Protein AF-0000000082827864 (afdb_homodimer)

Solvent-accessible surface area (backbone atoms only — not comparable to full-atom values): 41029 Å² total; per-residue (Å²): 117,78,45,33,35,38,39,38,38,39,35,61,59,59,84,57,51,68,29,55,53,25,45,50,37,33,79,48,66,37,40,54,48,44,55,30,33,41,51,37,90,58,30,29,31,36,24,37,29,33,35,40,73,46,65,66,43,49,51,52,37,50,52,50,46,52,54,48,29,53,74,67,56,31,49,73,47,81,41,80,43,52,71,66,56,49,48,46,45,57,67,68,46,72,67,58,43,31,34,37,37,40,35,14,45,69,60,45,27,55,56,54,21,54,54,42,43,52,43,37,74,51,46,36,39,80,38,30,33,41,57,33,34,62,62,71,66,83,66,78,82,62,86,62,83,58,60,27,32,40,36,34,29,21,30,76,40,96,67,70,54,67,67,59,50,48,54,52,35,50,55,45,23,75,70,68,61,32,22,43,35,66,41,68,54,47,56,41,60,65,36,55,44,37,40,38,27,29,39,65,45,43,45,23,64,51,54,64,68,57,57,53,23,49,78,57,72,36,41,68,61,42,50,51,47,50,52,40,27,77,71,62,75,32,55,68,69,58,37,48,47,55,47,40,40,66,40,42,67,29,60,50,78,50,53,65,58,53,56,70,65,57,47,69,25,59,39,37,64,62,35,45,49,50,38,40,70,53,46,38,47,37,32,40,49,22,68,50,46,30,69,56,51,51,52,47,25,68,75,54,65,47,73,42,76,48,43,23,56,75,40,64,56,97,60,19,24,63,24,52,80,61,83,80,73,36,44,27,66,44,39,29,49,50,52,52,50,52,30,53,74,68,54,37,52,48,55,21,24,31,24,38,25,24,47,72,54,32,45,55,27,23,65,60,23,52,43,12,33,16,37,66,35,51,69,70,31,37,71,66,27,73,20,41,43,64,58,56,47,58,34,54,54,46,50,78,60,67,46,36,45,76,39,55,74,73,101,119,76,45,33,36,38,38,37,37,39,35,63,58,60,84,56,53,68,29,55,53,24,45,50,37,32,77,48,65,39,41,54,49,44,53,31,33,40,50,37,90,58,30,28,30,36,23,38,30,34,35,41,74,47,65,67,44,49,51,52,37,49,52,52,46,53,54,49,29,54,74,67,54,32,48,72,47,82,41,80,45,53,70,67,58,51,48,46,46,57,66,68,44,67,71,59,45,31,35,38,37,41,37,14,45,68,61,45,26,55,54,54,22,55,54,40,44,52,42,37,74,49,44,36,38,80,38,30,33,42,56,33,34,63,62,72,67,84,66,76,81,63,87,62,83,58,58,27,33,41,35,34,28,22,30,76,38,96,62,70,53,68,65,60,49,48,54,53,35,50,54,45,24,73,72,68,63,33,24,41,35,66,42,67,55,48,55,42,58,67,36,54,46,36,41,37,27,28,38,65,46,42,45,23,64,49,53,67,68,56,57,51,23,50,77,57,71,36,40,67,62,42,50,51,47,51,52,40,26,77,71,62,75,30,54,68,71,58,36,48,47,54,46,40,40,65,38,44,67,29,59,50,79,49,51,65,58,54,56,70,65,59,47,71,25,58,40,36,63,61,36,45,48,49,39,40,70,54,46,38,47,36,32,39,48,23,69,52,44,31,70,55,50,50,52,46,26,69,73,53,66,47,74,41,78,47,43,22,58,76,42,64,56,96,60,19,25,63,24,52,80,61,83,78,72,36,47,25,65,44,39,28,48,50,52,52,51,52,29,53,74,68,55,38,52,49,56,21,24,31,25,39,25,26,47,73,55,33,45,54,29,24,64,60,24,50,43,12,33,17,35,67,33,50,68,72,31,37,73,66,30,73,21,40,44,65,58,56,46,57,35,55,56,46,49,77,60,67,46,36,46,74,39,56,73,73,102

pLDDT: mean 90.34, std 8.7, range [53.75, 98.62]

Radius of gyration: 30.05 Å; Cα contacts (8 Å, |Δi|>4): 1741; chains: 2; bounding box: 77×79×66 Å

Organism: Acinetobacter baumannii (strain ATCC 19606 / DSM 30007 / JCM 6841 / CCUG 19606 / CIP 70.34 / NBRC 109757 / NCIMB 12457 / NCTC 12156 / 81) (NCBI:txid575584)

Foldseek 3Di:
DKWKKKKKKKFFADPCLVVVLVVLCVVLVWAWPDKDWDADPRIIIIITITIDPDPVSVVSSVVVNCVSCVVVGIDMDMDIDDPVRVVCCVVVPPFFFKKKKKKFLDDDPVNVVQLVVLCVVQPKDWDDKDKQEDDDDPPPPDPD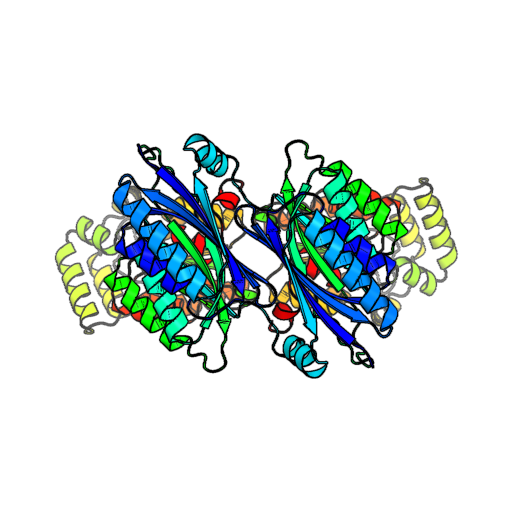RRMTMMMTGIDDDPRHDQVSSLLSQLVVCVVPVMWMAMATPDPLLQQFAEEEEEVACTQWNHDLLLVLCVQQVNNVVLVVLVVCVVVVNDPPVRSLLSSLLSSFFPFLVCVVVSLVPIGGFPCNLVQLVLCVVVNHAYEYQYLAEPSSQVSVCVVNVHDYYDYWHQDDDPRTGHSGTDDDGRWLVNSLVVLVVVCVVVPHALLSYEYEEAEPRVLSNQVSHVHREHELHDPVSCSSGSTYDNRDTPNVVVVSSVHHPVVSVVD/DKWKKKKKKKFFADPCLVVVLVVLCVVLVWAWPDKDWDADPRIIIIITITIDPDPVSVVSSVVVNCVSCVVVGIDMDMDIDDPVRVVCCVVVVDDFFKKKKKKFLDDDPVNVVQLVVLCVVQPKDFDDKDKQEDDDDPDPPDPDRRMTMMMTGIDHDPRHDQVSSLLSQLVVCVVPVMWMAMATPDPLLQQFAEEEEEVACTQWNHDLLLVLCVQQVNNVVLVVLVVCVVVVNDPPVRSLLSSLLSSFFPQLVCVVVSLVPTGGFPCNLVQLVLCVVVNHAYEYQYLAEPSSQVSVCVVNVHDYYDYWHQDDDPRTGHSGTDDDGRWLVNSLVVLVVVCVVVPHALLSYEYEEAEPRVLSNQVSHVHREHELHDPVSCSRGSTYDNRDTPNVVVVSSVHHPVVSVVD

Nearest PDB structures (foldseek):
  5jlp-assembly1_A  TM=8.987E-01  e=1.760E-42  Mycobacterium avium 104
  5it0-assembly1_A-2  TM=8.946E-01  e=3.984E-42  Mycobacterium avium 104
  5it4-assembly1_A-2  TM=9.058E-01  e=1.139E-41  Mycobacterium avium 104
  8a1z-assembly1_A  TM=8.948E-01  e=1.279E-41  Mycobacterium avium 104
  5t41-assembly1_A  TM=8.935E-01  e=5.189E-41  Mycobacterium avium 104

Structure (mmCIF, N/CA/C/O backbone):
data_AF-0000000082827864-model_v1
#
loop_
_entity.id
_entity.type
_entity.pdbx_description
1 polymer 'Phosphoserine phosphatase SerB2'
#
loop_
_atom_site.group_PDB
_atom_site.id
_atom_site.type_symbol
_atom_site.label_atom_id
_atom_site.label_alt_id
_atom_site.label_comp_id
_atom_site.label_asym_id
_atom_site.label_entity_id
_atom_site.label_seq_id
_atom_site.pdbx_PDB_ins_code
_atom_site.Cartn_x
_atom_site.Cartn_y
_atom_site.Cartn_z
_atom_site.occupancy
_atom_site.B_iso_or_equiv
_atom_site.auth_seq_id
_atom_site.auth_comp_id
_atom_site.auth_asym_id
_atom_site.auth_atom_id
_atom_site.pdbx_PDB_model_num
ATOM 1 N N . MET A 1 1 ? 23.391 33.5 -12.18 1 64.12 1 MET A N 1
ATOM 2 C CA . MET A 1 1 ? 22.547 32.438 -12.703 1 64.12 1 MET A CA 1
ATOM 3 C C . MET A 1 1 ? 22.516 31.234 -11.758 1 64.12 1 MET A C 1
ATOM 5 O O . MET A 1 1 ? 23.516 30.938 -11.094 1 64.12 1 MET A O 1
ATOM 9 N N . ARG A 1 2 ? 21.391 30.703 -11.414 1 83.31 2 ARG A N 1
ATOM 10 C CA . ARG A 1 2 ? 21.219 29.578 -10.5 1 83.31 2 ARG A CA 1
ATOM 11 C C . ARG A 1 2 ? 21.828 28.297 -11.078 1 83.31 2 ARG A C 1
ATOM 13 O O . ARG A 1 2 ? 21.5 27.906 -12.203 1 83.31 2 ARG A O 1
ATOM 20 N N . GLU A 1 3 ? 22.922 27.891 -10.438 1 89.75 3 GLU A N 1
ATOM 21 C CA . GLU A 1 3 ? 23.547 26.641 -10.859 1 89.75 3 GLU A CA 1
ATOM 22 C C . GLU A 1 3 ? 22.906 25.438 -10.172 1 89.75 3 GLU A C 1
ATOM 24 O O . GLU A 1 3 ? 22.641 25.469 -8.969 1 89.75 3 GLU A O 1
ATOM 29 N N . ILE A 1 4 ? 22.578 24.406 -10.977 1 92.56 4 ILE A N 1
ATOM 30 C CA . ILE A 1 4 ? 22.047 23.156 -10.461 1 92.56 4 ILE A CA 1
ATOM 31 C C . ILE A 1 4 ? 23.062 22.031 -10.703 1 92.56 4 ILE A C 1
ATOM 33 O O . ILE A 1 4 ? 23.547 21.859 -11.828 1 92.56 4 ILE A O 1
ATOM 37 N N . ILE A 1 5 ? 23.391 21.328 -9.641 1 94.38 5 ILE A N 1
ATOM 38 C CA . ILE A 1 5 ? 24.391 20.266 -9.742 1 94.38 5 ILE A CA 1
ATOM 39 C C . ILE A 1 5 ? 23.844 18.969 -9.148 1 94.38 5 ILE A C 1
ATOM 41 O O . ILE A 1 5 ? 23.281 18.969 -8.047 1 94.38 5 ILE A O 1
ATOM 45 N N . LEU A 1 6 ? 23.938 17.906 -9.898 1 94.38 6 LEU A N 1
ATOM 46 C CA . LEU A 1 6 ? 23.672 16.578 -9.375 1 94.38 6 LEU A CA 1
ATOM 47 C C . LEU A 1 6 ? 24.953 15.977 -8.773 1 94.38 6 LEU A C 1
ATOM 49 O O . LEU A 1 6 ? 25.969 15.883 -9.453 1 94.38 6 LEU A O 1
ATOM 53 N N . ILE A 1 7 ? 24.891 15.672 -7.551 1 95.31 7 ILE A N 1
ATOM 54 C CA . ILE A 1 7 ? 25.984 14.992 -6.863 1 95.31 7 ILE A CA 1
ATOM 55 C C . ILE A 1 7 ? 25.625 13.531 -6.637 1 95.31 7 ILE A C 1
ATOM 57 O O . ILE A 1 7 ? 24.641 13.219 -5.965 1 95.31 7 ILE A O 1
ATOM 61 N N . SER A 1 8 ? 26.406 12.609 -7.152 1 94.81 8 SER A N 1
ATOM 62 C CA . SER A 1 8 ? 26.156 11.18 -6.996 1 94.81 8 SER A CA 1
ATOM 63 C C . SER A 1 8 ? 27.266 10.516 -6.168 1 94.81 8 SER A C 1
ATOM 65 O O . SER A 1 8 ? 28.453 10.781 -6.379 1 94.81 8 SER A O 1
ATOM 67 N N . PHE A 1 9 ? 26.859 9.734 -5.234 1 94.38 9 PHE A N 1
ATOM 68 C CA . PHE A 1 9 ? 27.797 9 -4.391 1 94.38 9 PHE A CA 1
ATOM 69 C C . PHE A 1 9 ? 27.609 7.496 -4.562 1 94.38 9 PHE A C 1
ATOM 71 O O . PHE A 1 9 ? 26.484 7 -4.574 1 94.38 9 PHE A O 1
ATOM 78 N N . LEU A 1 10 ? 28.703 6.77 -4.691 1 94.12 10 LEU A N 1
ATOM 79 C CA . LEU A 1 10 ? 28.688 5.316 -4.805 1 94.12 10 LEU A CA 1
ATOM 80 C C . LEU A 1 10 ? 29.766 4.695 -3.922 1 94.12 10 LEU A C 1
ATOM 82 O O . LEU A 1 10 ? 30.875 5.223 -3.83 1 94.12 10 LEU A O 1
ATOM 86 N N . GLY A 1 11 ? 29.469 3.635 -3.252 1 92.44 11 GLY A N 1
ATOM 87 C CA . GLY A 1 11 ? 30.469 2.941 -2.455 1 92.44 11 GLY A CA 1
ATOM 88 C C . GLY A 1 11 ? 29.875 2.121 -1.328 1 92.44 11 GLY A C 1
ATOM 89 O O . GLY A 1 11 ? 28.672 1.864 -1.312 1 92.44 11 GLY A O 1
ATOM 90 N N . PRO A 1 12 ? 30.672 1.611 -0.451 1 91.38 12 PRO A N 1
ATOM 91 C CA . PRO A 1 12 ? 30.172 0.822 0.674 1 91.38 12 PRO A CA 1
ATOM 92 C C . PRO A 1 12 ? 29.344 1.651 1.648 1 91.38 12 PRO A C 1
ATOM 94 O O . PRO A 1 12 ? 29.656 2.818 1.896 1 91.38 12 PRO A O 1
ATOM 97 N N . ASP A 1 13 ? 28.328 1.039 2.119 1 90.75 13 ASP A N 1
ATOM 98 C CA . ASP A 1 13 ? 27.484 1.688 3.113 1 90.75 13 ASP A CA 1
ATOM 99 C C . ASP A 1 13 ? 28.172 1.731 4.477 1 90.75 13 ASP A C 1
ATOM 101 O O . ASP A 1 13 ? 28.766 0.745 4.906 1 90.75 13 ASP A O 1
ATOM 105 N N . GLN A 1 14 ? 28.188 2.9 5.039 1 88.94 14 GLN A N 1
ATOM 106 C CA . GLN A 1 14 ? 28.703 3.102 6.387 1 88.94 14 GLN A CA 1
ATOM 107 C C . GLN A 1 14 ? 27.766 3.98 7.211 1 88.94 14 GLN A C 1
ATOM 109 O O . GLN A 1 14 ? 27.016 4.781 6.66 1 88.94 14 GLN A O 1
ATOM 114 N N . PRO A 1 15 ? 27.844 3.807 8.492 1 86.75 15 PRO A N 1
ATOM 115 C CA . PRO A 1 15 ? 26.969 4.617 9.344 1 86.75 15 PRO A CA 1
ATOM 116 C C . PRO A 1 15 ? 27.234 6.113 9.203 1 86.75 15 PRO A C 1
ATOM 118 O O . PRO A 1 15 ? 28.375 6.531 9.039 1 86.75 15 PRO A O 1
ATOM 121 N N . ASN A 1 16 ? 26.266 6.973 9.188 1 88.81 16 ASN A N 1
ATOM 122 C CA . ASN A 1 16 ? 26.281 8.422 9.32 1 88.81 16 ASN A CA 1
ATOM 123 C C . ASN A 1 16 ? 26.766 9.102 8.039 1 88.81 16 ASN A C 1
ATOM 125 O O . ASN A 1 16 ? 27.094 10.289 8.047 1 88.81 16 ASN A O 1
ATOM 129 N N . GLN A 1 17 ? 26.906 8.336 6.977 1 92.25 17 GLN A N 1
ATOM 130 C CA . GLN A 1 17 ? 27.406 8.914 5.73 1 92.25 17 GLN A CA 1
ATOM 131 C C . GLN A 1 17 ? 26.484 10.023 5.242 1 92.25 17 GLN A C 1
ATOM 133 O O . GLN A 1 17 ? 26.938 11.125 4.922 1 92.25 17 GLN A O 1
ATOM 138 N N . PHE A 1 18 ? 25.203 9.742 5.281 1 93.25 18 PHE A N 1
ATOM 139 C CA . PHE A 1 18 ? 24.219 10.727 4.828 1 93.25 18 PHE A CA 1
ATOM 140 C C . PHE A 1 18 ? 24.312 12 5.66 1 93.25 18 PHE A C 1
ATOM 142 O O . PHE A 1 18 ? 24.344 13.102 5.113 1 93.25 18 PHE A O 1
ATOM 149 N N . THR A 1 19 ? 24.391 11.844 6.898 1 93.25 19 THR A N 1
ATOM 150 C CA . THR A 1 19 ? 24.422 12.961 7.836 1 93.25 19 THR A CA 1
ATOM 151 C C . THR A 1 19 ? 25.641 13.844 7.582 1 93.25 19 THR A C 1
ATOM 153 O O . THR A 1 19 ? 25.531 15.078 7.559 1 93.25 19 THR A O 1
ATOM 156 N N . ARG A 1 20 ? 26.719 13.258 7.41 1 93.94 20 ARG A N 1
ATOM 157 C CA . ARG A 1 20 ? 27.969 13.992 7.184 1 93.94 20 ARG A CA 1
ATOM 158 C C . ARG A 1 20 ? 27.891 14.789 5.883 1 93.94 20 ARG A C 1
ATOM 160 O O . ARG A 1 20 ? 28.375 15.922 5.816 1 93.94 20 ARG A O 1
ATOM 167 N N . LEU A 1 21 ? 27.344 14.188 4.93 1 93.75 21 LEU A N 1
ATOM 168 C CA . LEU A 1 21 ? 27.219 14.867 3.645 1 93.75 21 LEU A CA 1
ATOM 169 C C . LEU A 1 21 ? 26.266 16.062 3.744 1 93.75 21 LEU A C 1
ATOM 171 O O . LEU A 1 21 ? 26.547 17.125 3.203 1 93.75 21 LEU A O 1
ATOM 175 N N . MET A 1 22 ? 25.172 15.836 4.43 1 93.94 22 MET A N 1
ATOM 176 C CA . MET A 1 22 ? 24.219 16.922 4.613 1 93.94 22 MET A CA 1
ATOM 177 C C . MET A 1 22 ? 24.844 18.062 5.414 1 93.94 22 MET A C 1
ATOM 179 O O . MET A 1 22 ? 24.516 19.234 5.191 1 93.94 22 MET A O 1
ATOM 183 N N . GLN A 1 23 ? 25.703 17.719 6.305 1 93.94 23 GLN A N 1
ATOM 184 C CA . GLN A 1 23 ? 26.391 18.75 7.09 1 93.94 23 GLN A CA 1
ATOM 185 C C . GLN A 1 23 ? 27.172 19.703 6.191 1 93.94 23 GLN A C 1
ATOM 187 O O . GLN A 1 23 ? 27.109 20.922 6.371 1 93.94 23 GLN A O 1
ATOM 192 N N . VAL A 1 24 ? 27.891 19.172 5.262 1 94.56 24 VAL A N 1
ATOM 193 C CA . VAL A 1 24 ? 28.672 19.984 4.34 1 94.56 24 VAL A CA 1
ATOM 194 C C . VAL A 1 24 ? 27.75 20.891 3.541 1 94.56 24 VAL A C 1
ATOM 196 O O . VAL A 1 24 ? 28.016 22.094 3.402 1 94.56 24 VAL A O 1
ATOM 199 N N . LEU A 1 25 ? 26.656 20.344 3.053 1 93.75 25 LEU A N 1
ATOM 200 C CA . LEU A 1 25 ? 25.734 21.125 2.242 1 93.75 25 LEU A CA 1
ATOM 201 C C . LEU A 1 25 ? 25.078 22.219 3.076 1 93.75 25 LEU A C 1
ATOM 203 O O . LEU A 1 25 ? 24.812 23.312 2.57 1 93.75 25 LEU A O 1
ATOM 207 N N . SER A 1 26 ? 24.797 21.891 4.32 1 92.94 26 SER A N 1
ATOM 208 C CA . SER A 1 26 ? 24.188 22.844 5.234 1 92.94 26 SER A CA 1
ATOM 209 C C . SER A 1 26 ? 25.125 24.031 5.508 1 92.94 26 SER A C 1
ATOM 211 O O . SER A 1 26 ? 24.688 25.188 5.48 1 92.94 26 SER A O 1
ATOM 213 N N . VAL A 1 27 ? 26.375 23.828 5.766 1 94 27 VAL A N 1
ATOM 214 C CA . VAL A 1 27 ? 27.375 24.844 6.086 1 94 27 VAL A CA 1
ATOM 215 C C . VAL A 1 27 ? 27.469 25.844 4.941 1 94 27 VAL A C 1
ATOM 217 O O . VAL A 1 27 ? 27.609 27.047 5.176 1 94 27 VAL A O 1
ATOM 220 N N . HIS A 1 28 ? 27.297 25.391 3.756 1 93.62 28 HIS A N 1
ATOM 221 C CA . HIS A 1 28 ? 27.453 26.266 2.598 1 93.62 28 HIS A CA 1
ATOM 222 C C . HIS A 1 28 ? 26.109 26.75 2.072 1 93.62 28 HIS A C 1
ATOM 224 O O . HIS A 1 28 ? 26.047 27.375 1.018 1 93.62 28 HIS A O 1
ATOM 230 N N . SER A 1 29 ? 25.016 26.344 2.688 1 90.81 29 SER A N 1
ATOM 231 C CA . SER A 1 29 ? 23.656 26.828 2.451 1 90.81 29 SER A CA 1
ATOM 232 C C . SER A 1 29 ? 23.203 26.516 1.028 1 90.81 29 SER A C 1
ATOM 234 O O . SER A 1 29 ? 22.656 27.391 0.346 1 90.81 29 SER A O 1
ATOM 236 N N . LEU A 1 30 ? 23.531 25.359 0.592 1 91.94 30 LEU A N 1
ATOM 237 C CA . LEU A 1 30 ? 23.031 24.938 -0.706 1 91.94 30 LEU A CA 1
ATOM 238 C C . LEU A 1 30 ? 21.578 24.453 -0.595 1 91.94 30 LEU A C 1
ATOM 240 O O . LEU A 1 30 ? 21.203 23.812 0.386 1 91.94 30 LEU A O 1
ATOM 244 N N . GLN A 1 31 ? 20.844 24.75 -1.595 1 90.94 31 GLN A N 1
ATOM 245 C CA . GLN A 1 31 ? 19.453 24.312 -1.628 1 90.94 31 GLN A CA 1
ATOM 246 C C . GLN A 1 31 ? 19.344 22.891 -2.17 1 90.94 31 GLN A C 1
ATOM 248 O O . GLN A 1 31 ? 19.859 22.594 -3.242 1 90.94 31 GLN A O 1
ATOM 253 N N . ILE A 1 32 ? 18.641 22.062 -1.426 1 91.38 32 ILE A N 1
ATOM 254 C CA . ILE A 1 32 ? 18.422 20.688 -1.879 1 91.38 32 ILE A CA 1
ATOM 255 C C . ILE A 1 32 ? 17.172 20.625 -2.738 1 91.38 32 ILE A C 1
ATOM 257 O O . ILE A 1 32 ? 16.062 20.906 -2.258 1 91.38 32 ILE A O 1
ATOM 261 N N . LEU A 1 33 ? 17.312 20.234 -3.957 1 89.75 33 LEU A N 1
ATOM 262 C CA . LEU A 1 33 ? 16.188 20.125 -4.871 1 89.75 33 LEU A CA 1
ATOM 263 C C . LEU A 1 33 ? 15.609 18.719 -4.871 1 89.75 33 LEU A C 1
ATOM 265 O O . LEU A 1 33 ? 14.406 18.531 -5.043 1 89.75 33 LEU A O 1
ATOM 269 N N . ASP A 1 34 ? 16.484 17.75 -4.715 1 89.88 34 ASP A N 1
ATOM 270 C CA . ASP A 1 34 ? 16.078 16.344 -4.695 1 89.88 34 ASP A CA 1
ATOM 271 C C . ASP A 1 34 ? 17.109 15.484 -3.988 1 89.88 34 ASP A C 1
ATOM 273 O O . ASP A 1 34 ? 18.281 15.867 -3.906 1 89.88 34 ASP A O 1
ATOM 277 N N . VAL A 1 35 ? 16.609 14.414 -3.461 1 92.88 35 VAL A N 1
ATOM 278 C CA . VAL A 1 35 ? 17.516 13.492 -2.779 1 92.88 35 VAL A CA 1
ATOM 279 C C . VAL A 1 35 ? 16.969 12.07 -2.889 1 92.88 35 VAL A C 1
ATOM 281 O O . VAL A 1 35 ? 15.766 11.852 -2.863 1 92.88 35 VAL A O 1
ATOM 284 N N . GLY A 1 36 ? 17.844 11.109 -3.109 1 92.38 36 GLY A N 1
ATOM 285 C CA . GLY A 1 36 ? 17.531 9.688 -3.15 1 92.38 36 GLY A CA 1
ATOM 286 C C . GLY A 1 36 ? 18.703 8.812 -2.721 1 92.38 36 GLY A C 1
ATOM 287 O O . GLY A 1 36 ? 19.844 9.102 -3.045 1 92.38 36 GLY A O 1
ATOM 288 N N . GLN A 1 37 ? 18.375 7.824 -1.971 1 93.81 37 GLN A N 1
ATOM 289 C CA . GLN A 1 37 ? 19.391 6.879 -1.535 1 93.81 37 GLN A CA 1
ATOM 290 C C . GLN A 1 37 ? 18.859 5.453 -1.518 1 93.81 37 GLN A C 1
ATOM 292 O O . GLN A 1 37 ? 17.688 5.227 -1.205 1 93.81 37 GLN A O 1
ATOM 297 N N . ALA A 1 38 ? 19.672 4.547 -1.86 1 92.88 38 ALA A N 1
ATOM 298 C CA . ALA A 1 38 ? 19.375 3.127 -1.699 1 92.88 38 ALA A CA 1
ATOM 299 C C . ALA A 1 38 ? 20.625 2.354 -1.293 1 92.88 38 ALA A C 1
ATOM 301 O O . ALA A 1 38 ? 21.734 2.645 -1.769 1 92.88 38 ALA A O 1
ATOM 302 N N . VAL A 1 39 ? 20.469 1.438 -0.433 1 90.75 39 VAL A N 1
ATOM 303 C CA . VAL A 1 39 ? 21.516 0.511 -0.046 1 90.75 39 VAL A CA 1
ATOM 304 C C . VAL A 1 39 ? 21.141 -0.912 -0.443 1 90.75 39 VAL A C 1
ATOM 306 O O . VAL A 1 39 ? 20.094 -1.421 -0.019 1 90.75 39 VAL A O 1
ATOM 309 N N . ILE A 1 40 ? 21.938 -1.509 -1.297 1 88.56 40 ILE A N 1
ATOM 310 C CA . ILE A 1 40 ? 21.734 -2.893 -1.715 1 88.56 40 ILE A CA 1
ATOM 311 C C . ILE A 1 40 ? 22.938 -3.736 -1.297 1 88.56 40 ILE A C 1
ATOM 313 O O . ILE A 1 40 ? 24.047 -3.525 -1.782 1 88.56 40 ILE A O 1
ATOM 317 N N . HIS A 1 41 ? 22.703 -4.68 -0.422 1 86.69 41 HIS A N 1
ATOM 318 C CA . HIS A 1 41 ? 23.75 -5.555 0.092 1 86.69 41 HIS A CA 1
ATOM 319 C C . HIS A 1 41 ? 24.984 -4.754 0.507 1 86.69 41 HIS A C 1
ATOM 321 O O . HIS A 1 41 ? 26.094 -5.047 0.07 1 86.69 41 HIS A O 1
ATOM 327 N N . ASN A 1 42 ? 24.766 -3.758 1.231 1 87.19 42 ASN A N 1
ATOM 328 C CA . ASN A 1 42 ? 25.781 -2.938 1.898 1 87.19 42 ASN A CA 1
ATOM 329 C C . ASN A 1 42 ? 26.5 -2.033 0.91 1 87.19 42 ASN A C 1
ATOM 331 O O . ASN A 1 42 ? 27.594 -1.547 1.199 1 87.19 42 ASN A O 1
ATOM 335 N N . GLN A 1 43 ? 25.984 -1.912 -0.233 1 90.12 43 GLN A N 1
ATOM 336 C CA . GLN A 1 43 ? 26.469 -0.936 -1.2 1 90.12 43 GLN A CA 1
ATOM 337 C C . GLN A 1 43 ? 25.484 0.218 -1.365 1 90.12 43 GLN A C 1
ATOM 339 O O . GLN A 1 43 ? 24.297 -0.002 -1.627 1 90.12 43 GLN A O 1
ATOM 344 N N . LEU A 1 44 ? 26.016 1.403 -1.273 1 92.69 44 LEU A N 1
ATOM 345 C CA . LEU A 1 44 ? 25.188 2.604 -1.224 1 92.69 44 LEU A CA 1
ATOM 346 C C . LEU A 1 44 ? 25.25 3.354 -2.549 1 92.69 44 LEU A C 1
ATOM 348 O O . LEU A 1 44 ? 26.312 3.482 -3.154 1 92.69 44 LEU A O 1
ATOM 352 N N . THR A 1 45 ? 24.109 3.756 -3.008 1 93.75 45 THR A N 1
ATOM 353 C CA . THR A 1 45 ? 23.969 4.777 -4.043 1 93.75 45 THR A CA 1
ATOM 354 C C . THR A 1 45 ? 23.125 5.949 -3.531 1 93.75 45 THR A C 1
ATOM 356 O O . THR A 1 45 ? 22.016 5.758 -3.029 1 93.75 45 THR A O 1
ATOM 359 N N . LEU A 1 46 ? 23.734 7.109 -3.576 1 94.38 46 LEU A N 1
ATOM 360 C CA . LEU A 1 46 ? 23.109 8.328 -3.09 1 94.38 46 LEU A CA 1
ATOM 361 C C . LEU A 1 46 ? 23.172 9.438 -4.137 1 94.38 46 LEU A C 1
ATOM 363 O O . LEU A 1 46 ? 24.219 9.656 -4.742 1 94.38 46 LEU A O 1
ATOM 367 N N . GLY A 1 47 ? 22.078 10 -4.441 1 93.88 47 GLY A N 1
ATOM 368 C CA . GLY A 1 47 ? 22.016 11.148 -5.336 1 93.88 47 GLY A CA 1
ATOM 369 C C . GLY A 1 47 ? 21.359 12.359 -4.695 1 93.88 47 GLY A C 1
ATOM 370 O O . GLY A 1 47 ? 20.312 12.25 -4.059 1 93.88 47 GLY A O 1
ATOM 371 N N . ILE A 1 48 ? 22.062 13.531 -4.816 1 94.12 48 ILE A N 1
ATOM 372 C CA . ILE A 1 48 ? 21.547 14.797 -4.301 1 94.12 48 ILE A CA 1
ATOM 373 C C . ILE A 1 48 ? 21.594 15.859 -5.395 1 94.12 48 ILE A C 1
ATOM 375 O O . ILE A 1 48 ? 22.625 16.047 -6.035 1 94.12 48 ILE A O 1
ATOM 379 N N . VAL A 1 49 ? 20.516 16.438 -5.648 1 92.44 49 VAL A N 1
ATOM 380 C CA . VAL A 1 49 ? 20.469 17.562 -6.562 1 92.44 49 VAL A CA 1
ATOM 381 C C . VAL A 1 49 ? 20.453 18.875 -5.77 1 92.44 49 VAL A C 1
ATOM 383 O O . VAL A 1 49 ? 19.547 19.094 -4.965 1 92.44 49 VAL A O 1
ATOM 386 N N . VAL A 1 50 ? 21.422 19.75 -6.035 1 93.62 50 VAL A N 1
ATOM 387 C CA . VAL A 1 50 ? 21.531 20.984 -5.27 1 93.62 50 VAL A CA 1
ATOM 388 C C . VAL A 1 50 ? 21.5 22.188 -6.215 1 93.62 50 VAL A C 1
ATOM 390 O O . VAL A 1 50 ? 21.797 22.047 -7.406 1 93.62 50 VAL A O 1
ATOM 393 N N . ALA A 1 51 ? 21.078 23.25 -5.664 1 92.12 51 ALA A N 1
ATOM 394 C CA . ALA A 1 51 ? 21.078 24.516 -6.387 1 92.12 51 ALA A CA 1
ATOM 395 C C . ALA A 1 51 ? 21.672 25.625 -5.531 1 92.12 51 ALA A C 1
ATOM 397 O O . ALA A 1 51 ? 21.547 25.609 -4.305 1 92.12 51 ALA A O 1
ATOM 398 N N . SER A 1 52 ? 22.375 26.516 -6.188 1 91 52 SER A N 1
ATOM 399 C CA . SER A 1 52 ? 22.922 27.688 -5.5 1 91 52 SER A CA 1
ATOM 400 C C . SER A 1 52 ? 23.109 28.844 -6.461 1 91 52 SER A C 1
ATOM 402 O O . SER A 1 52 ? 23.375 28.641 -7.652 1 91 52 SER A O 1
ATOM 404 N N . GLU A 1 53 ? 22.984 30.016 -5.918 1 89.69 53 GLU A N 1
ATOM 405 C CA . GLU A 1 53 ? 23.266 31.234 -6.68 1 89.69 53 GLU A CA 1
ATOM 406 C C . GLU A 1 53 ? 24.672 31.75 -6.402 1 89.69 53 GLU A C 1
ATOM 408 O O . GLU A 1 53 ? 25.125 32.719 -7.031 1 89.69 53 GLU A O 1
ATOM 413 N N . ASN A 1 54 ? 25.297 31.141 -5.496 1 92.25 54 ASN A N 1
ATOM 414 C CA . ASN A 1 54 ? 26.641 31.531 -5.086 1 92.25 54 ASN A CA 1
ATOM 415 C C . ASN A 1 54 ? 27.688 30.547 -5.609 1 92.25 54 ASN A C 1
ATOM 417 O O . ASN A 1 54 ? 27.906 29.484 -5.02 1 92.25 54 ASN A O 1
ATOM 421 N N . GLU A 1 55 ? 28.438 30.969 -6.531 1 90 55 GLU A N 1
ATOM 422 C CA . GLU A 1 55 ? 29.406 30.094 -7.188 1 90 55 GLU A CA 1
ATOM 423 C C . GLU A 1 55 ? 30.531 29.719 -6.234 1 90 55 GLU A C 1
ATOM 425 O O . GLU A 1 55 ? 31.031 28.594 -6.27 1 90 55 GLU A O 1
ATOM 430 N N . THR A 1 56 ? 30.906 30.672 -5.508 1 91.75 56 THR A N 1
ATOM 431 C CA . THR A 1 56 ? 31.984 30.406 -4.559 1 91.75 56 THR A CA 1
ATOM 432 C C . THR A 1 56 ? 31.547 29.375 -3.52 1 91.75 56 THR A C 1
ATOM 434 O O . THR A 1 56 ? 32.312 28.453 -3.215 1 91.75 56 THR A O 1
ATOM 437 N N . ALA A 1 57 ? 30.375 29.547 -2.988 1 91.31 57 ALA A N 1
ATOM 438 C CA . ALA A 1 57 ? 29.844 28.594 -2.02 1 91.31 57 ALA A CA 1
ATOM 439 C C . ALA A 1 57 ? 29.75 27.188 -2.621 1 91.31 57 ALA A C 1
ATOM 441 O O . ALA A 1 57 ? 30.078 26.203 -1.961 1 91.31 57 ALA A O 1
ATOM 442 N N . THR A 1 58 ? 29.359 27.156 -3.787 1 92.19 58 THR A N 1
ATOM 443 C CA . THR A 1 58 ? 29.219 25.875 -4.484 1 92.19 58 THR A CA 1
ATOM 444 C C . THR A 1 58 ? 30.578 25.203 -4.648 1 92.19 58 THR A C 1
ATOM 446 O O . THR A 1 58 ? 30.719 24.016 -4.363 1 92.19 58 THR A O 1
ATOM 449 N N . ALA A 1 59 ? 31.5 25.984 -5.094 1 92.94 59 ALA A N 1
ATOM 450 C CA . ALA A 1 59 ? 32.844 25.438 -5.316 1 92.94 59 ALA A CA 1
ATOM 451 C C . ALA A 1 59 ? 33.438 24.922 -4.016 1 92.94 59 ALA A C 1
ATOM 453 O O . ALA A 1 59 ? 34.031 23.844 -3.992 1 92.94 59 ALA A O 1
ATOM 454 N N . LEU A 1 60 ? 33.281 25.656 -3.016 1 93.75 60 LEU A N 1
ATOM 455 C CA . LEU A 1 60 ? 33.781 25.25 -1.714 1 93.75 60 LEU A CA 1
ATOM 456 C C . LEU A 1 60 ? 33.094 23.984 -1.221 1 93.75 60 LEU A C 1
ATOM 458 O O . LEU A 1 60 ? 33.75 23.078 -0.694 1 93.75 60 LEU A O 1
ATOM 462 N N . ALA A 1 61 ? 31.797 23.953 -1.357 1 94.62 61 ALA A N 1
ATOM 463 C CA . ALA A 1 61 ? 31.031 22.781 -0.957 1 94.62 61 ALA A CA 1
ATOM 464 C C . ALA A 1 61 ? 31.5 21.531 -1.717 1 94.62 61 ALA A C 1
ATOM 466 O O . ALA A 1 61 ? 31.672 20.469 -1.128 1 94.62 61 ALA A O 1
ATOM 467 N N . MET A 1 62 ? 31.703 21.688 -2.998 1 94.5 62 MET A N 1
ATOM 468 C CA . MET A 1 62 ? 32.125 20.562 -3.824 1 94.5 62 MET A CA 1
ATOM 469 C C . MET A 1 62 ? 33.5 20.047 -3.391 1 94.5 62 MET A C 1
ATOM 471 O O . MET A 1 62 ? 33.719 18.844 -3.338 1 94.5 62 MET A O 1
ATOM 475 N N . LYS A 1 63 ? 34.344 21 -3.15 1 95.06 63 LYS A N 1
ATOM 476 C CA . LYS A 1 63 ? 35.656 20.625 -2.668 1 95.06 63 LYS A CA 1
ATOM 477 C C . LYS A 1 63 ? 35.594 19.828 -1.369 1 95.06 63 LYS A C 1
ATOM 479 O O . LYS A 1 63 ? 36.188 18.781 -1.234 1 95.06 63 LYS A O 1
ATOM 484 N N . GLU A 1 64 ? 34.812 20.297 -0.47 1 95.88 64 GLU A N 1
ATOM 485 C CA . GLU A 1 64 ? 34.688 19.641 0.823 1 95.88 64 GLU A CA 1
ATOM 486 C C . GLU A 1 64 ? 34.031 18.266 0.672 1 95.88 64 GLU A C 1
ATOM 488 O O . GLU A 1 64 ? 34.375 17.328 1.367 1 95.88 64 GLU A O 1
ATOM 493 N N . ILE A 1 65 ? 33.031 18.219 -0.193 1 95.62 65 ILE A N 1
ATOM 494 C CA . ILE A 1 65 ? 32.344 16.953 -0.454 1 95.62 65 ILE A CA 1
ATOM 495 C C . ILE A 1 65 ? 33.312 15.945 -1.035 1 95.62 65 ILE A C 1
ATOM 497 O O . ILE A 1 65 ? 33.312 14.773 -0.654 1 95.62 65 ILE A O 1
ATOM 501 N N . LEU A 1 66 ? 34.125 16.438 -1.945 1 94.62 66 LEU A N 1
ATOM 502 C CA . LEU A 1 66 ? 35.125 15.555 -2.566 1 94.62 66 LEU A CA 1
ATOM 503 C C . LEU A 1 66 ? 36.062 14.969 -1.522 1 94.62 66 LEU A C 1
ATOM 505 O O . LEU A 1 66 ? 36.344 13.766 -1.525 1 94.62 66 LEU A O 1
ATOM 509 N N . ILE A 1 67 ? 36.531 15.789 -0.662 1 95.5 67 ILE A N 1
ATOM 510 C CA . ILE A 1 67 ? 37.438 15.383 0.395 1 95.5 67 ILE A CA 1
ATOM 511 C C . ILE A 1 67 ? 36.75 14.406 1.338 1 95.5 67 ILE A C 1
ATOM 513 O O . ILE A 1 67 ? 37.281 13.344 1.663 1 95.5 67 ILE A O 1
ATOM 517 N N . LEU A 1 68 ? 35.531 14.766 1.731 1 95.06 68 LEU A N 1
ATOM 518 C CA . LEU A 1 68 ? 34.781 13.922 2.639 1 95.06 68 LEU A CA 1
ATOM 519 C C . LEU A 1 68 ? 34.5 12.562 2.01 1 95.06 68 LEU A C 1
ATOM 521 O O . LEU A 1 68 ? 34.656 11.531 2.664 1 95.06 68 LEU A O 1
ATOM 525 N N . ALA A 1 69 ? 34.031 12.562 0.767 1 94.12 69 ALA A N 1
ATOM 526 C CA . ALA A 1 69 ? 33.719 11.32 0.062 1 94.12 69 ALA A CA 1
ATOM 527 C C . ALA A 1 69 ? 34.938 10.398 0.026 1 94.12 69 ALA A C 1
ATOM 529 O O . ALA A 1 69 ? 34.812 9.188 0.249 1 94.12 69 ALA A O 1
ATOM 530 N N . HIS A 1 70 ? 36 10.961 -0.24 1 92.25 70 HIS A N 1
ATOM 531 C CA . HIS A 1 70 ? 37.25 10.188 -0.256 1 92.25 70 HIS A CA 1
ATOM 532 C C . HIS A 1 70 ? 37.562 9.602 1.117 1 92.25 70 HIS A C 1
ATOM 534 O O . HIS A 1 70 ? 37.938 8.43 1.227 1 92.25 70 HIS A O 1
ATOM 540 N N . ASP A 1 71 ? 37.406 10.375 2.08 1 93.06 71 ASP A N 1
ATOM 541 C CA . ASP A 1 71 ? 37.688 9.977 3.455 1 93.06 71 ASP A CA 1
ATOM 542 C C . ASP A 1 71 ? 36.781 8.805 3.877 1 93.06 71 ASP A C 1
ATOM 544 O O . ASP A 1 71 ? 37.219 7.938 4.641 1 93.06 71 ASP A O 1
ATOM 548 N N . ILE A 1 72 ? 35.594 8.805 3.391 1 91.5 72 ILE A N 1
ATOM 549 C CA . ILE A 1 72 ? 34.656 7.805 3.879 1 91.5 72 ILE A CA 1
ATOM 550 C C . ILE A 1 72 ? 34.5 6.688 2.844 1 91.5 72 ILE A C 1
ATOM 552 O O . ILE A 1 72 ? 33.594 5.859 2.939 1 91.5 72 ILE A O 1
ATOM 556 N N . GLY A 1 73 ? 35.312 6.746 1.84 1 90.12 73 GLY A N 1
ATOM 557 C CA . GLY A 1 73 ? 35.438 5.637 0.907 1 90.12 73 GLY A CA 1
ATOM 558 C C . GLY A 1 73 ? 34.344 5.633 -0.144 1 90.12 73 GLY A C 1
ATOM 559 O O . GLY A 1 73 ? 33.875 4.57 -0.576 1 90.12 73 GLY A O 1
ATOM 560 N N . LEU A 1 74 ? 33.781 6.773 -0.473 1 92.62 74 LEU A N 1
ATOM 561 C CA . LEU A 1 74 ? 32.781 6.883 -1.512 1 92.62 74 LEU A CA 1
ATOM 562 C C . LEU A 1 74 ? 33.344 7.508 -2.777 1 92.62 74 LEU A C 1
ATOM 564 O O . LEU A 1 74 ? 34.219 8.383 -2.701 1 92.62 74 LEU A O 1
ATOM 568 N N . THR A 1 75 ? 32.906 6.988 -3.889 1 92.56 75 THR A N 1
ATOM 569 C CA . THR A 1 75 ? 33.156 7.672 -5.152 1 92.56 75 THR A CA 1
ATOM 570 C C . THR A 1 75 ? 32.094 8.742 -5.402 1 92.56 75 THR A C 1
ATOM 572 O O . THR A 1 75 ? 30.906 8.5 -5.211 1 92.56 75 THR A O 1
ATOM 575 N N . VAL A 1 76 ? 32.562 9.938 -5.805 1 94.38 76 VAL A N 1
ATOM 576 C CA . VAL A 1 76 ? 31.609 11.039 -6.004 1 94.38 76 VAL A CA 1
ATOM 577 C C . VAL A 1 76 ? 31.719 11.547 -7.441 1 94.38 76 VAL A C 1
ATOM 579 O O . VAL A 1 76 ? 32.812 11.57 -8.023 1 94.38 76 VAL A O 1
ATOM 582 N N . ARG A 1 77 ? 30.641 11.852 -7.984 1 93.12 77 ARG A N 1
ATOM 583 C CA . ARG A 1 77 ? 30.547 12.469 -9.305 1 93.12 77 ARG A CA 1
ATOM 584 C C . ARG A 1 77 ? 29.672 13.711 -9.266 1 93.12 77 ARG A C 1
ATOM 586 O O . ARG A 1 77 ? 28.625 13.727 -8.609 1 93.12 77 ARG A O 1
ATOM 593 N N . PHE A 1 78 ? 30.172 14.742 -9.977 1 93.88 78 PHE A N 1
ATOM 594 C CA . PHE A 1 78 ? 29.422 15.984 -10.102 1 93.88 78 PHE A CA 1
ATOM 595 C C . PHE A 1 78 ? 28.969 16.203 -11.539 1 93.88 78 PHE A C 1
ATOM 597 O O . PHE A 1 78 ? 29.781 16.094 -12.469 1 93.88 78 PHE A O 1
ATOM 604 N N . LYS A 1 79 ? 27.703 16.438 -11.672 1 93.06 79 LYS A N 1
ATOM 605 C CA . LYS A 1 79 ? 27.172 16.734 -13 1 93.06 79 LYS A CA 1
ATOM 606 C C . LYS A 1 79 ? 26.312 17.984 -12.984 1 93.06 79 LYS A C 1
ATOM 608 O O . LYS A 1 79 ? 25.234 18 -12.383 1 93.06 79 LYS A O 1
ATOM 613 N N . PRO A 1 80 ? 26.75 19.016 -13.672 1 92.31 80 PRO A N 1
ATOM 614 C CA . PRO A 1 80 ? 25.859 20.172 -13.812 1 92.31 80 PRO A CA 1
ATOM 615 C C . PRO A 1 80 ? 24.609 19.859 -14.633 1 92.31 80 PRO A C 1
ATOM 617 O O . PRO A 1 80 ? 24.688 19.125 -15.617 1 92.31 80 PRO A O 1
ATOM 620 N N . ILE A 1 81 ? 23.547 20.281 -14.117 1 89.62 81 ILE A N 1
ATOM 621 C CA . ILE A 1 81 ? 22.25 20.078 -14.781 1 89.62 81 ILE A CA 1
ATOM 622 C C . ILE A 1 81 ? 21.656 21.422 -15.172 1 89.62 81 ILE A C 1
ATOM 624 O O . ILE A 1 81 ? 21.703 22.375 -14.398 1 89.62 81 ILE A O 1
ATOM 628 N N . SER A 1 82 ? 21.156 21.484 -16.406 1 87.31 82 SER A N 1
ATOM 629 C CA . SER A 1 82 ? 20.516 22.719 -16.844 1 87.31 82 SER A CA 1
ATOM 630 C C . SER A 1 82 ? 19.125 22.875 -16.219 1 87.31 82 SER A C 1
ATOM 632 O O . SER A 1 82 ? 18.531 21.891 -15.758 1 87.31 82 SER A O 1
ATOM 634 N N . GLY A 1 83 ? 18.719 24.094 -16.125 1 82.44 83 GLY A N 1
ATOM 635 C CA . GLY A 1 83 ? 17.359 24.344 -15.648 1 82.44 83 GLY A CA 1
ATOM 636 C C . GLY A 1 83 ? 16.297 23.609 -16.469 1 82.44 83 GLY A C 1
ATOM 637 O O . GLY A 1 83 ? 15.352 23.062 -15.906 1 82.44 83 GLY A O 1
ATOM 638 N N . ALA A 1 84 ? 16.531 23.578 -17.703 1 81.56 84 ALA A N 1
ATOM 639 C CA . ALA A 1 84 ? 15.594 22.906 -18.609 1 81.56 84 ALA A CA 1
ATOM 640 C C . ALA A 1 84 ? 15.57 21.406 -18.359 1 81.56 84 ALA A C 1
ATOM 642 O O . ALA A 1 84 ? 14.5 20.781 -18.359 1 81.56 84 ALA A O 1
ATOM 643 N N . GLU A 1 85 ? 16.688 20.859 -18.141 1 80.88 85 GLU A N 1
ATOM 644 C CA . GLU A 1 85 ? 16.766 19.438 -17.828 1 80.88 85 GLU A CA 1
ATOM 645 C C . GLU A 1 85 ? 16.062 19.109 -16.516 1 80.88 85 GLU A C 1
ATOM 647 O O . GLU A 1 85 ? 15.359 18.094 -16.422 1 80.88 85 GLU A O 1
ATOM 652 N N . TYR A 1 86 ? 16.297 19.953 -15.648 1 83.31 86 TYR A N 1
ATOM 653 C CA . TYR A 1 86 ? 15.656 19.766 -14.359 1 83.31 86 TYR A CA 1
ATOM 654 C C . TYR A 1 86 ? 14.141 19.859 -14.492 1 83.31 86 TYR A C 1
ATOM 656 O O . TYR A 1 86 ? 13.406 19.047 -13.914 1 83.31 86 TYR A O 1
ATOM 664 N N . ASP A 1 87 ? 13.703 20.766 -15.227 1 79.31 87 ASP A N 1
ATOM 665 C CA . ASP A 1 87 ? 12.273 20.953 -15.422 1 79.31 87 ASP A CA 1
ATOM 666 C C . ASP A 1 87 ? 11.656 19.734 -16.109 1 79.31 87 ASP A C 1
ATOM 668 O O . ASP A 1 87 ? 10.547 19.312 -15.766 1 79.31 87 ASP A O 1
ATOM 672 N N . GLN A 1 88 ? 12.312 19.219 -16.969 1 75.94 88 GLN A N 1
ATOM 673 C CA . GLN A 1 88 ? 11.859 18.016 -17.641 1 75.94 88 GLN A CA 1
ATOM 674 C C . GLN A 1 88 ? 11.766 16.844 -16.672 1 75.94 88 GLN A C 1
ATOM 676 O O . GLN A 1 88 ? 10.812 16.062 -16.719 1 75.94 88 GLN A O 1
ATOM 681 N N . TRP A 1 89 ? 12.719 16.812 -15.852 1 73.75 89 TRP A N 1
ATOM 682 C CA . TRP A 1 89 ? 12.734 15.766 -14.836 1 73.75 89 TRP A CA 1
ATOM 683 C C . TRP A 1 89 ? 11.523 15.875 -13.922 1 73.75 89 TRP A C 1
ATOM 685 O O . TRP A 1 89 ? 10.914 14.859 -13.562 1 73.75 89 TRP A O 1
ATOM 695 N N . VAL A 1 90 ? 11.266 17.094 -13.664 1 72.19 90 VAL A N 1
ATOM 696 C CA . VAL A 1 90 ? 10.156 17.344 -12.75 1 72.19 90 VAL A CA 1
ATOM 697 C C . VAL A 1 90 ? 8.836 17.016 -13.445 1 72.19 90 VAL A C 1
ATOM 699 O O . VAL A 1 90 ? 7.941 16.422 -12.836 1 72.19 90 VAL A O 1
ATOM 702 N N . SER A 1 91 ? 8.766 17.391 -14.641 1 69.19 91 SER A N 1
ATOM 703 C CA . SER A 1 91 ? 7.531 17.203 -15.391 1 69.19 91 SER A CA 1
ATOM 704 C C . SER A 1 91 ? 7.316 15.734 -15.75 1 69.19 91 SER A C 1
ATOM 706 O O . SER A 1 91 ? 6.18 15.258 -15.773 1 69.19 91 SER A O 1
ATOM 708 N N . GLU A 1 92 ? 8.312 15.148 -16.375 1 61.62 92 GLU A N 1
ATOM 709 C CA . GLU A 1 92 ? 8.164 13.766 -16.812 1 61.62 92 GLU A CA 1
ATOM 710 C C . GLU A 1 92 ? 7.984 12.812 -15.641 1 61.62 92 GLU A C 1
ATOM 712 O O . GLU A 1 92 ? 7.543 11.68 -15.812 1 61.62 92 GLU A O 1
ATOM 717 N N . GLY A 1 93 ? 7.867 13.516 -14.656 1 55.66 93 GLY A N 1
ATOM 718 C CA . GLY A 1 93 ? 7.582 12.742 -13.461 1 55.66 93 GLY A CA 1
ATOM 719 C C . GLY A 1 93 ? 8.484 11.531 -13.305 1 55.66 93 GLY A C 1
ATOM 720 O O . GLY A 1 93 ? 8.602 10.719 -14.227 1 55.66 93 GLY A O 1
ATOM 721 N N . GLY A 1 94 ? 9.852 11.625 -13.109 1 56.19 94 GLY A N 1
ATOM 722 C CA . GLY A 1 94 ? 10.82 10.578 -12.828 1 56.19 94 GLY A CA 1
ATOM 723 C C . GLY A 1 94 ? 10.188 9.211 -12.648 1 56.19 94 GLY A C 1
ATOM 724 O O . GLY A 1 94 ? 9.875 8.531 -13.625 1 56.19 94 GLY A O 1
ATOM 725 N N . ARG A 1 95 ? 9.391 8.492 -11.844 1 61.5 95 ARG A N 1
ATOM 726 C CA . ARG A 1 95 ? 9.398 7.301 -11 1 61.5 95 ARG A CA 1
ATOM 727 C C . ARG A 1 95 ? 8.773 6.113 -11.727 1 61.5 95 ARG A C 1
ATOM 729 O O . ARG A 1 95 ? 8.289 6.25 -12.852 1 61.5 95 ARG A O 1
ATOM 736 N N . THR A 1 96 ? 8.969 4.781 -11.227 1 73 96 THR A N 1
ATOM 737 C CA . THR A 1 96 ? 8.453 3.49 -11.672 1 73 96 THR A CA 1
ATOM 738 C C . THR A 1 96 ? 7.043 3.633 -12.234 1 73 96 THR A C 1
ATOM 740 O O . THR A 1 96 ? 6.168 4.215 -11.594 1 73 96 THR A O 1
ATOM 743 N N . ARG A 1 97 ? 6.887 3.26 -13.617 1 82.38 97 ARG A N 1
ATOM 744 C CA . ARG A 1 97 ? 5.582 3.312 -14.273 1 82.38 97 ARG A CA 1
ATOM 745 C C . ARG A 1 97 ? 4.918 1.938 -14.289 1 82.38 97 ARG A C 1
ATOM 747 O O . ARG A 1 97 ? 3.693 1.834 -14.211 1 82.38 97 ARG A O 1
ATOM 754 N N . TYR A 1 98 ? 5.754 0.957 -14.406 1 89.88 98 TYR A N 1
ATOM 755 C CA . TYR A 1 98 ? 5.223 -0.401 -14.445 1 89.88 98 TYR A CA 1
ATOM 756 C C . TYR A 1 98 ? 5.965 -1.304 -13.469 1 89.88 98 TYR A C 1
ATOM 758 O O . TYR A 1 98 ? 7.121 -1.038 -13.117 1 89.88 98 TYR A O 1
ATOM 766 N N . ILE A 1 99 ? 5.309 -2.307 -13.102 1 92.75 99 ILE A N 1
ATOM 767 C CA . ILE A 1 99 ? 5.863 -3.348 -12.242 1 92.75 99 ILE A CA 1
ATOM 768 C C . ILE A 1 99 ? 5.73 -4.707 -12.922 1 92.75 99 ILE A C 1
ATOM 770 O O . ILE A 1 99 ? 4.652 -5.059 -13.406 1 92.75 99 ILE A O 1
ATOM 774 N N . VAL A 1 100 ? 6.789 -5.383 -13 1 93.56 100 VAL A N 1
ATOM 775 C CA . VAL A 1 100 ? 6.785 -6.762 -13.484 1 93.56 100 VAL A CA 1
ATOM 776 C C . VAL A 1 100 ? 7.133 -7.707 -12.336 1 93.56 100 VAL A C 1
ATOM 778 O O . VAL A 1 100 ? 8.148 -7.527 -11.664 1 93.56 100 VAL A O 1
ATOM 781 N N . THR A 1 101 ? 6.305 -8.633 -12.141 1 94.62 101 THR A N 1
ATOM 782 C CA . THR A 1 101 ? 6.531 -9.625 -11.094 1 94.62 101 THR A CA 1
ATOM 783 C C . THR A 1 101 ? 6.766 -11.008 -11.688 1 94.62 101 THR A C 1
ATOM 785 O O . THR A 1 101 ? 5.965 -11.484 -12.492 1 94.62 101 THR A O 1
ATOM 788 N N . ALA A 1 102 ? 7.875 -11.602 -11.352 1 94.94 102 ALA A N 1
ATOM 789 C CA . ALA A 1 102 ? 8.203 -12.961 -11.758 1 94.94 102 ALA A CA 1
ATOM 790 C C . ALA A 1 102 ? 8.055 -13.938 -10.594 1 94.94 102 ALA A C 1
ATOM 792 O O . ALA A 1 102 ? 8.633 -13.727 -9.523 1 94.94 102 ALA A O 1
ATOM 793 N N . LEU A 1 103 ? 7.289 -14.961 -10.859 1 93.69 103 LEU A N 1
ATOM 794 C CA . LEU A 1 103 ? 6.969 -15.93 -9.82 1 93.69 103 LEU A CA 1
ATOM 795 C C . LEU A 1 103 ? 7.203 -17.359 -10.32 1 93.69 103 LEU A C 1
ATOM 797 O O . LEU A 1 103 ? 6.844 -17.688 -11.453 1 93.69 103 LEU A O 1
ATOM 801 N N . ALA A 1 104 ? 7.852 -18.188 -9.469 1 92.31 104 ALA A N 1
ATOM 802 C CA . ALA A 1 104 ? 8.086 -19.609 -9.742 1 92.31 104 ALA A CA 1
ATOM 803 C C . ALA A 1 104 ? 8.461 -20.359 -8.469 1 92.31 104 ALA A C 1
ATOM 805 O O . ALA A 1 104 ? 8.773 -19.75 -7.449 1 92.31 104 ALA A O 1
ATOM 806 N N . PRO A 1 105 ? 8.258 -21.672 -8.508 1 89.19 105 PRO A N 1
ATOM 807 C CA . PRO A 1 105 ? 8.758 -22.422 -7.355 1 89.19 105 PRO A CA 1
ATOM 808 C C . PRO A 1 105 ? 10.234 -22.141 -7.066 1 89.19 105 PRO A C 1
ATOM 810 O O . PRO A 1 105 ? 10.633 -22.062 -5.902 1 89.19 105 PRO A O 1
ATOM 813 N N . GLU A 1 106 ? 10.961 -22.031 -8.148 1 87.88 106 GLU A N 1
ATOM 814 C CA . GLU A 1 106 ? 12.359 -21.625 -8.102 1 87.88 106 GLU A CA 1
ATOM 815 C C . GLU A 1 106 ? 12.688 -20.641 -9.227 1 87.88 106 GLU A C 1
ATOM 817 O O . GLU A 1 106 ? 12.242 -20.812 -10.367 1 87.88 106 GLU A O 1
ATOM 822 N N . LEU A 1 107 ? 13.367 -19.594 -8.852 1 90.69 107 LEU A N 1
ATOM 823 C CA . LEU A 1 107 ? 13.797 -18.641 -9.859 1 90.69 107 LEU A CA 1
ATOM 824 C C . LEU A 1 107 ? 15.289 -18.766 -10.141 1 90.69 107 LEU A C 1
ATOM 826 O O . LEU A 1 107 ? 16.109 -18.609 -9.234 1 90.69 107 LEU A O 1
ATOM 830 N N . THR A 1 108 ? 15.633 -19.062 -11.391 1 90.69 108 THR A N 1
ATOM 831 C CA . THR A 1 108 ? 17.016 -19.188 -11.828 1 90.69 108 THR A CA 1
ATOM 832 C C . THR A 1 108 ? 17.469 -17.938 -12.586 1 90.69 108 THR A C 1
ATOM 834 O O . THR A 1 108 ? 16.656 -17.062 -12.891 1 90.69 108 THR A O 1
ATOM 837 N N . ALA A 1 109 ? 18.75 -17.922 -12.867 1 91.94 109 ALA A N 1
ATOM 838 C CA . ALA A 1 109 ? 19.297 -16.828 -13.672 1 91.94 109 ALA A CA 1
ATOM 839 C C . ALA A 1 109 ? 18.672 -16.812 -15.062 1 91.94 109 ALA A C 1
ATOM 841 O O . ALA A 1 109 ? 18.438 -15.742 -15.641 1 91.94 109 ALA A O 1
ATOM 842 N N . ALA A 1 110 ? 18.422 -17.969 -15.523 1 91.62 110 ALA A N 1
ATOM 843 C CA . ALA A 1 110 ? 17.812 -18.078 -16.844 1 91.62 110 ALA A CA 1
ATOM 844 C C . ALA A 1 110 ? 16.406 -17.469 -16.859 1 91.62 110 ALA A C 1
ATOM 846 O O . ALA A 1 110 ? 16.031 -16.797 -17.812 1 91.62 110 ALA A O 1
ATOM 847 N N . HIS A 1 111 ? 15.617 -17.719 -15.82 1 93.06 111 HIS A N 1
ATOM 848 C CA . HIS A 1 111 ? 14.297 -17.125 -15.688 1 93.06 111 HIS A CA 1
ATOM 849 C C . HIS A 1 111 ? 14.375 -15.594 -15.711 1 93.06 111 HIS A C 1
ATOM 851 O O . HIS A 1 111 ? 13.672 -14.945 -16.484 1 93.06 111 HIS A O 1
ATOM 857 N N . LEU A 1 112 ? 15.25 -15.094 -14.867 1 94.31 112 LEU A N 1
ATOM 858 C CA . LEU A 1 112 ? 15.375 -13.648 -14.734 1 94.31 112 LEU A CA 1
ATOM 859 C C . LEU A 1 112 ? 15.891 -13.023 -16.016 1 94.31 112 LEU A C 1
ATOM 861 O O . LEU A 1 112 ? 15.43 -11.953 -16.422 1 94.31 112 LEU A O 1
ATOM 865 N N . GLN A 1 113 ? 16.797 -13.742 -16.672 1 92.69 113 GLN A N 1
ATOM 866 C CA . GLN A 1 113 ? 17.312 -13.281 -17.953 1 92.69 113 GLN A CA 1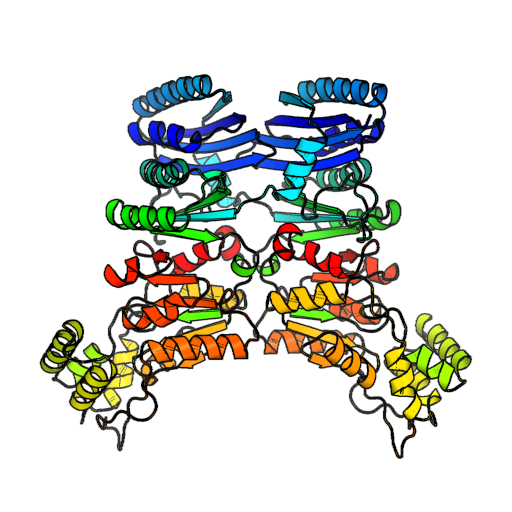
ATOM 867 C C . GLN A 1 113 ? 16.203 -13.18 -18.984 1 92.69 113 GLN A C 1
ATOM 869 O O . GLN A 1 113 ? 16.094 -12.188 -19.719 1 92.69 113 GLN A O 1
ATOM 874 N N . ALA A 1 114 ? 15.414 -14.18 -19.016 1 93.75 114 ALA A N 1
ATOM 875 C CA . ALA A 1 114 ? 14.344 -14.234 -20 1 93.75 114 ALA A CA 1
ATOM 876 C C . ALA A 1 114 ? 13.344 -13.102 -19.781 1 93.75 114 ALA A C 1
ATOM 878 O O . ALA A 1 114 ? 12.953 -12.422 -20.734 1 93.75 114 ALA A O 1
ATOM 879 N N . VAL A 1 115 ? 12.953 -12.82 -18.594 1 93.75 115 VAL A N 1
ATOM 880 C CA . VAL A 1 115 ? 11.992 -11.773 -18.266 1 93.75 115 VAL A CA 1
ATOM 881 C C . VAL A 1 115 ? 12.57 -10.406 -18.609 1 93.75 115 VAL A C 1
ATOM 883 O O . VAL A 1 115 ? 11.914 -9.602 -19.266 1 93.75 115 VAL A O 1
ATOM 886 N N . THR A 1 116 ? 13.781 -10.203 -18.219 1 94.19 116 THR A N 1
ATOM 887 C CA . THR A 1 116 ? 14.375 -8.875 -18.391 1 94.19 116 THR A CA 1
ATOM 888 C C . THR A 1 116 ? 14.727 -8.625 -19.859 1 94.19 116 THR A C 1
ATOM 890 O O . THR A 1 116 ? 14.781 -7.48 -20.297 1 94.19 116 THR A O 1
ATOM 893 N N . GLN A 1 117 ? 15.016 -9.688 -20.547 1 92.38 117 GLN A N 1
ATOM 894 C CA . GLN A 1 117 ? 15.211 -9.555 -21.984 1 92.38 117 GLN A CA 1
ATOM 895 C C . GLN A 1 117 ? 13.961 -9 -22.672 1 92.38 117 GLN A C 1
ATOM 897 O O . GLN A 1 117 ? 14.055 -8.133 -23.531 1 92.38 117 GLN A O 1
ATOM 902 N N . ILE A 1 118 ? 12.812 -9.5 -22.266 1 91.62 118 ILE A N 1
ATOM 903 C CA . ILE A 1 118 ? 11.547 -9.008 -22.797 1 91.62 118 ILE A CA 1
ATOM 904 C C . ILE A 1 118 ? 11.375 -7.535 -22.438 1 91.62 118 ILE A C 1
ATOM 906 O O . ILE A 1 118 ? 11.047 -6.715 -23.297 1 91.62 118 ILE A O 1
ATOM 910 N N . VAL A 1 119 ? 11.648 -7.203 -21.203 1 90 119 VAL A N 1
ATOM 911 C CA . VAL A 1 119 ? 11.492 -5.84 -20.703 1 90 119 VAL A CA 1
ATOM 912 C C . VAL A 1 119 ? 12.383 -4.891 -21.5 1 90 119 VAL A C 1
ATOM 914 O O . VAL A 1 119 ? 11.922 -3.854 -21.969 1 90 119 VAL A O 1
ATOM 917 N N . SER A 1 120 ? 13.586 -5.293 -21.688 1 87.62 120 SER A N 1
ATOM 918 C CA . SER A 1 120 ? 14.555 -4.445 -22.375 1 87.62 120 SER A CA 1
ATOM 919 C C . SER A 1 120 ? 14.227 -4.32 -23.859 1 87.62 120 SER A C 1
ATOM 921 O O . SER A 1 120 ? 14.391 -3.252 -24.453 1 87.62 120 SER A O 1
ATOM 923 N N . SER A 1 121 ? 13.828 -5.391 -24.422 1 87.69 121 SER A N 1
ATOM 924 C CA . SER A 1 121 ? 13.508 -5.398 -25.844 1 87.69 121 SER A CA 1
ATOM 925 C C . SER A 1 121 ? 12.344 -4.461 -26.156 1 87.69 121 SER A C 1
ATOM 927 O O . SER A 1 121 ? 12.234 -3.949 -27.266 1 87.69 121 SER A O 1
ATOM 929 N N . GLN A 1 122 ? 11.516 -4.188 -25.203 1 86.75 122 GLN A N 1
ATOM 930 C CA . GLN A 1 122 ? 10.359 -3.318 -25.406 1 86.75 122 GLN A CA 1
ATOM 931 C C . GLN A 1 122 ? 10.688 -1.879 -25.016 1 86.75 122 GLN A C 1
ATOM 933 O O . GLN A 1 122 ? 9.797 -1.024 -24.984 1 86.75 122 GLN A O 1
ATOM 938 N N . GLY A 1 123 ? 11.891 -1.621 -24.625 1 83.56 123 GLY A N 1
ATOM 939 C CA . GLY A 1 123 ? 12.352 -0.258 -24.406 1 83.56 123 GLY A CA 1
ATOM 940 C C . GLY A 1 123 ? 12.203 0.202 -22.969 1 83.56 123 GLY A C 1
ATOM 941 O O . GLY A 1 123 ? 12.391 1.382 -22.656 1 83.56 123 GLY A O 1
ATOM 942 N N . PHE A 1 124 ? 11.859 -0.676 -22.078 1 86.06 124 PHE A N 1
ATOM 943 C CA . PHE A 1 124 ? 11.742 -0.316 -20.672 1 86.06 124 PHE A CA 1
ATOM 944 C C . PHE A 1 124 ? 13.094 -0.413 -19.969 1 86.06 124 PHE A C 1
ATOM 946 O O . PHE A 1 124 ? 13.945 -1.207 -20.375 1 86.06 124 PHE A O 1
ATOM 953 N N . ASN A 1 125 ? 13.266 0.449 -19 1 88.31 125 ASN A N 1
ATOM 954 C CA . ASN A 1 125 ? 14.445 0.39 -18.141 1 88.31 125 ASN A CA 1
ATOM 955 C C . ASN A 1 125 ? 14.109 -0.162 -16.766 1 88.31 125 ASN A C 1
ATOM 957 O O . ASN A 1 125 ? 13.078 0.187 -16.188 1 88.31 125 ASN A O 1
ATOM 961 N N . ILE A 1 126 ? 15.008 -0.998 -16.266 1 91.75 126 ILE A N 1
ATOM 962 C CA . ILE A 1 126 ? 14.812 -1.574 -14.938 1 91.75 126 ILE A CA 1
ATOM 963 C C . ILE A 1 126 ? 15.367 -0.627 -13.883 1 91.75 126 ILE A C 1
ATOM 965 O O . ILE A 1 126 ? 16.578 -0.413 -13.805 1 91.75 126 ILE A O 1
ATOM 969 N N . GLU A 1 127 ? 14.539 -0.127 -13.047 1 90.81 127 GLU A N 1
ATOM 970 C CA . GLU A 1 127 ? 14.945 0.823 -12.016 1 90.81 127 GLU A CA 1
ATOM 971 C C . GLU A 1 127 ? 15.203 0.118 -10.695 1 90.81 127 GLU A C 1
ATOM 973 O O . GLU A 1 127 ? 16.141 0.474 -9.969 1 90.81 127 GLU A O 1
ATOM 978 N N . THR A 1 128 ? 14.375 -0.78 -10.469 1 92.69 128 THR A N 1
ATOM 979 C CA . THR A 1 128 ? 14.5 -1.495 -9.203 1 92.69 128 THR A CA 1
ATOM 980 C C . THR A 1 128 ? 14.281 -2.992 -9.406 1 92.69 128 THR A C 1
ATOM 982 O O . THR A 1 128 ? 13.555 -3.404 -10.312 1 92.69 128 THR A O 1
ATOM 985 N N . VAL A 1 129 ? 14.945 -3.818 -8.695 1 94.44 129 VAL A N 1
ATOM 986 C CA . VAL A 1 129 ? 14.734 -5.258 -8.547 1 94.44 129 VAL A CA 1
ATOM 987 C C . VAL A 1 129 ? 14.648 -5.621 -7.066 1 94.44 129 VAL A C 1
ATOM 989 O O . VAL A 1 129 ? 15.547 -5.305 -6.289 1 94.44 129 VAL A O 1
ATOM 992 N N . THR A 1 130 ? 13.594 -6.227 -6.73 1 92.62 130 THR A N 1
ATOM 993 C CA . THR A 1 130 ? 13.375 -6.566 -5.328 1 92.62 130 THR A CA 1
ATOM 994 C C . THR A 1 130 ? 12.844 -7.992 -5.188 1 92.62 130 THR A C 1
ATOM 996 O O . THR A 1 130 ? 11.898 -8.375 -5.875 1 92.62 130 THR A O 1
ATOM 999 N N . ARG A 1 131 ? 13.492 -8.734 -4.367 1 92 131 ARG A N 1
ATOM 1000 C CA . ARG A 1 131 ? 12.945 -10.047 -4.035 1 92 131 ARG A CA 1
ATOM 1001 C C . ARG A 1 131 ? 11.844 -9.93 -2.988 1 92 131 ARG A C 1
ATOM 1003 O O . ARG A 1 131 ? 12.07 -9.406 -1.896 1 92 131 ARG A O 1
ATOM 1010 N N . LEU A 1 132 ? 10.672 -10.43 -3.283 1 91.06 132 LEU A N 1
ATOM 1011 C CA . LEU A 1 132 ? 9.539 -10.352 -2.367 1 91.06 132 LEU A CA 1
ATOM 1012 C C . LEU A 1 132 ? 9.461 -11.594 -1.494 1 91.06 132 LEU A C 1
ATOM 1014 O O . LEU A 1 132 ? 9 -11.531 -0.351 1 91.06 132 LEU A O 1
ATOM 1018 N N . SER A 1 133 ? 9.852 -12.703 -2.047 1 89.69 133 SER A N 1
ATOM 1019 C CA . SER A 1 133 ? 9.852 -13.953 -1.301 1 89.69 133 SER A CA 1
ATOM 1020 C C . SER A 1 133 ? 11.047 -14.039 -0.355 1 89.69 133 SER A C 1
ATOM 1022 O O . SER A 1 133 ? 11.977 -13.234 -0.452 1 89.69 133 SER A O 1
ATOM 1024 N N . GLY A 1 134 ? 10.898 -14.938 0.574 1 81.56 134 GLY A N 1
ATOM 1025 C CA . GLY A 1 134 ? 12.055 -15.18 1.424 1 81.56 134 GLY A CA 1
ATOM 1026 C C . GLY A 1 134 ? 13.266 -15.656 0.654 1 81.56 134 GLY A C 1
ATOM 1027 O O . GLY A 1 134 ? 13.148 -16.125 -0.481 1 81.56 134 GLY A O 1
ATOM 1028 N N . ARG A 1 135 ? 14.336 -15.5 1.235 1 77.88 135 ARG A N 1
ATOM 1029 C CA . ARG A 1 135 ? 15.578 -15.961 0.614 1 77.88 135 ARG A CA 1
ATOM 1030 C C . ARG A 1 135 ? 15.68 -17.484 0.654 1 77.88 135 ARG A C 1
ATOM 1032 O O . ARG A 1 135 ? 15.047 -18.125 1.492 1 77.88 135 ARG A O 1
ATOM 1039 N N . VAL A 1 136 ? 16.328 -18.062 -0.312 1 76.38 136 VAL A N 1
ATOM 1040 C CA . VAL A 1 136 ? 16.438 -19.5 -0.471 1 76.38 136 VAL A CA 1
ATOM 1041 C C . VAL A 1 136 ? 17.188 -20.109 0.722 1 76.38 136 VAL A C 1
ATOM 1043 O O . VAL A 1 136 ? 18.266 -19.641 1.085 1 76.38 136 VAL A O 1
ATOM 1046 N N . ASP A 1 137 ? 16.453 -20.984 1.351 1 70.5 137 ASP A N 1
ATOM 1047 C CA . ASP A 1 137 ? 17.094 -21.719 2.441 1 70.5 137 ASP A CA 1
ATOM 1048 C C . ASP A 1 137 ? 17.922 -22.875 1.906 1 70.5 137 ASP A C 1
ATOM 1050 O O . ASP A 1 137 ? 17.422 -23.75 1.189 1 70.5 137 ASP A O 1
ATOM 1054 N N . LEU A 1 138 ? 19.141 -22.844 2.123 1 70.69 138 LEU A N 1
ATOM 1055 C CA . LEU A 1 138 ? 20.047 -23.844 1.594 1 70.69 138 LEU A CA 1
ATOM 1056 C C . LEU A 1 138 ? 19.922 -25.156 2.361 1 70.69 138 LEU A C 1
ATOM 1058 O O . LEU A 1 138 ? 20.375 -26.203 1.896 1 70.69 138 LEU A O 1
ATOM 1062 N N . GLU A 1 139 ? 19.266 -25 3.525 1 63.19 139 GLU A N 1
ATOM 1063 C CA . GLU A 1 139 ? 19.078 -26.25 4.25 1 63.19 139 GLU A CA 1
ATOM 1064 C C . GLU A 1 139 ? 17.812 -26.969 3.793 1 63.19 139 GLU A C 1
ATOM 1066 O O . GLU A 1 139 ? 16.797 -26.344 3.512 1 63.19 139 GLU A O 1
ATOM 1071 N N . LYS A 1 140 ? 17.891 -28.094 3.018 1 56.97 140 LYS A N 1
ATOM 1072 C CA . LYS A 1 140 ? 17.047 -29 2.262 1 56.97 140 LYS A CA 1
ATOM 1073 C C . LYS A 1 140 ? 15.688 -29.172 2.943 1 56.97 140 LYS A C 1
ATOM 1075 O O . LYS A 1 140 ? 14.688 -29.453 2.283 1 56.97 140 LYS A O 1
ATOM 1080 N N . ASP A 1 141 ? 15.539 -29.219 4.23 1 55.16 141 ASP A N 1
ATOM 1081 C CA . ASP A 1 141 ? 14.391 -29.969 4.723 1 55.16 141 ASP A CA 1
ATOM 1082 C C . ASP A 1 141 ? 13.18 -29.062 4.902 1 55.16 141 ASP A C 1
ATOM 1084 O O . ASP A 1 141 ? 12.352 -29.281 5.793 1 55.16 141 ASP A O 1
ATOM 1088 N N . SER A 1 142 ? 13.227 -27.984 4.09 1 56.78 142 SER A N 1
ATOM 1089 C CA . SER A 1 142 ? 12.016 -27.219 4.383 1 56.78 142 SER A CA 1
ATOM 1090 C C . SER A 1 142 ? 10.805 -27.812 3.666 1 56.78 142 SER A C 1
ATOM 1092 O O . SER A 1 142 ? 10.875 -28.125 2.477 1 56.78 142 SER A O 1
ATOM 1094 N N . THR A 1 143 ? 9.836 -28.391 4.375 1 57.28 143 THR A N 1
ATOM 1095 C CA . THR A 1 143 ? 8.555 -28.953 3.957 1 57.28 143 THR A CA 1
ATOM 1096 C C . THR A 1 143 ? 7.672 -27.875 3.332 1 57.28 143 THR A C 1
ATOM 1098 O O . THR A 1 143 ? 6.59 -28.172 2.816 1 57.28 143 THR A O 1
ATOM 1101 N N . LEU A 1 144 ? 8.141 -26.594 3.34 1 59 144 LEU A N 1
ATOM 1102 C CA . LEU A 1 144 ? 7.227 -25.562 2.848 1 59 144 LEU A CA 1
ATOM 1103 C C . LEU A 1 144 ? 7.305 -25.453 1.329 1 59 144 LEU A C 1
ATOM 1105 O O . LEU A 1 144 ? 8.367 -25.672 0.74 1 59 144 LEU A O 1
ATOM 1109 N N . PRO A 1 145 ? 6.102 -25.297 0.801 1 64.25 145 PRO A N 1
ATOM 1110 C CA . PRO A 1 145 ? 6.105 -25.109 -0.651 1 64.25 145 PRO A CA 1
ATOM 1111 C C . PRO A 1 145 ? 7.078 -24.016 -1.101 1 64.25 145 PRO A C 1
ATOM 1113 O O . PRO A 1 145 ? 7.191 -22.984 -0.447 1 64.25 145 PRO A O 1
ATOM 1116 N N . ARG A 1 146 ? 7.801 -24.375 -2.125 1 77.56 146 ARG A N 1
ATOM 1117 C CA . ARG A 1 146 ? 8.828 -23.484 -2.648 1 77.56 146 ARG A CA 1
ATOM 1118 C C . ARG A 1 146 ? 8.211 -22.375 -3.486 1 77.56 146 ARG A C 1
ATOM 1120 O O . ARG A 1 146 ? 7.348 -22.625 -4.332 1 77.56 146 ARG A O 1
ATOM 1127 N N . ARG A 1 147 ? 8.367 -21.172 -3.061 1 86.88 147 ARG A N 1
ATOM 1128 C CA . ARG A 1 147 ? 7.945 -20.016 -3.842 1 86.88 147 ARG A CA 1
ATOM 1129 C C . ARG A 1 147 ? 9.047 -18.969 -3.914 1 86.88 147 ARG A C 1
ATOM 1131 O O . ARG A 1 147 ? 9.68 -18.656 -2.904 1 86.88 147 ARG A O 1
ATOM 1138 N N . ALA A 1 148 ? 9.367 -18.562 -5.082 1 91.38 148 ALA A N 1
ATOM 1139 C CA . ALA A 1 148 ? 10.32 -17.484 -5.344 1 91.38 148 ALA A CA 1
ATOM 1140 C C . ALA A 1 148 ? 9.672 -16.375 -6.16 1 91.38 148 ALA A C 1
ATOM 1142 O O . ALA A 1 148 ? 8.969 -16.641 -7.137 1 91.38 148 ALA A O 1
ATOM 1143 N N . CYS A 1 149 ? 9.867 -15.164 -5.703 1 94.56 149 CYS A N 1
ATOM 1144 C CA . CYS A 1 149 ? 9.258 -14.031 -6.387 1 94.56 149 CYS A CA 1
ATOM 1145 C C . CYS A 1 149 ? 10.211 -12.844 -6.426 1 94.56 149 CYS A C 1
ATOM 1147 O O . CYS A 1 149 ? 10.75 -12.438 -5.395 1 94.56 149 CYS A O 1
ATOM 1149 N N . VAL A 1 150 ? 10.406 -12.289 -7.574 1 95.56 150 VAL A N 1
ATOM 1150 C CA . VAL A 1 150 ? 11.195 -11.078 -7.777 1 95.56 150 VAL A CA 1
ATOM 1151 C C . VAL A 1 150 ? 10.359 -10.039 -8.523 1 95.56 150 VAL A C 1
ATOM 1153 O O . VAL A 1 150 ? 9.648 -10.375 -9.477 1 95.56 150 VAL A O 1
ATOM 1156 N N . GLN A 1 151 ? 10.414 -8.867 -8.07 1 95.94 151 GLN A N 1
ATOM 1157 C CA . GLN A 1 151 ? 9.68 -7.754 -8.664 1 95.94 151 GLN A CA 1
ATOM 1158 C C . GLN A 1 151 ? 10.617 -6.766 -9.344 1 95.94 151 GLN A C 1
ATOM 1160 O O . GLN A 1 151 ? 11.656 -6.398 -8.773 1 95.94 151 GLN A O 1
ATOM 1165 N N . PHE A 1 152 ? 10.266 -6.344 -10.531 1 95.06 152 PHE A N 1
ATOM 1166 C CA . PHE A 1 152 ? 11.016 -5.355 -11.297 1 95.06 152 PHE A CA 1
ATOM 1167 C C . PHE A 1 152 ? 10.219 -4.062 -11.438 1 95.06 152 PHE A C 1
ATOM 1169 O O . PHE A 1 152 ? 9.078 -4.082 -11.906 1 95.06 152 PHE A O 1
ATOM 1176 N N . GLY A 1 153 ? 10.781 -2.986 -10.938 1 93.5 153 GLY A N 1
ATOM 1177 C CA . GLY A 1 153 ? 10.234 -1.672 -11.234 1 93.5 153 GLY A CA 1
ATOM 1178 C C . GLY A 1 153 ? 10.797 -1.065 -12.508 1 93.5 153 GLY A C 1
ATOM 1179 O O . GLY A 1 153 ? 12.016 -0.967 -12.672 1 93.5 153 GLY A O 1
ATOM 1180 N N . LEU A 1 154 ? 9.836 -0.621 -13.367 1 91 154 LEU A N 1
ATOM 1181 C CA . LEU A 1 154 ? 10.281 -0.197 -14.688 1 91 154 LEU A CA 1
ATOM 1182 C C . LEU A 1 154 ? 9.938 1.269 -14.938 1 91 154 LEU A C 1
ATOM 1184 O O . LEU A 1 154 ? 8.867 1.736 -14.539 1 91 154 LEU A O 1
ATOM 1188 N N . SER A 1 155 ? 10.82 1.979 -15.492 1 84.5 155 SER A N 1
ATOM 1189 C CA . SER A 1 155 ? 10.531 3.312 -16 1 84.5 155 SER A CA 1
ATOM 1190 C C . SER A 1 155 ? 10.453 3.314 -17.531 1 84.5 155 SER A C 1
ATOM 1192 O O . SER A 1 155 ? 11.016 2.438 -18.188 1 84.5 155 SER A O 1
ATOM 1194 N N . SER A 1 156 ? 9.391 4.043 -18.031 1 70.62 156 SER A N 1
ATOM 1195 C CA . SER A 1 156 ? 9.086 3.996 -19.453 1 70.62 156 SER A CA 1
ATOM 1196 C C . SER A 1 156 ? 10.086 4.812 -20.266 1 70.62 156 SER A C 1
ATOM 1198 O O . SER A 1 156 ? 10.57 5.848 -19.812 1 70.62 156 SER A O 1
ATOM 1200 N N . GLY A 1 157 ? 10.477 4.066 -21.25 1 61.75 157 GLY A N 1
ATOM 1201 C CA . GLY A 1 157 ? 11.109 4.84 -22.312 1 61.75 157 GLY A CA 1
ATOM 1202 C C . GLY A 1 157 ? 10.109 5.488 -23.25 1 61.75 157 GLY A C 1
ATOM 1203 O O . GLY A 1 157 ? 8.898 5.438 -23.016 1 61.75 157 GLY A O 1
ATOM 1204 N N . PRO A 1 158 ? 10.422 6.242 -24.188 1 56.19 158 PRO A N 1
ATOM 1205 C CA . PRO A 1 158 ? 9.602 7.008 -25.141 1 56.19 158 PRO A CA 1
ATOM 1206 C C . PRO A 1 158 ? 8.617 6.133 -25.906 1 56.19 158 PRO A C 1
ATOM 1208 O O . PRO A 1 158 ? 7.559 6.613 -26.328 1 56.19 158 PRO A O 1
ATOM 1211 N N . THR A 1 159 ? 8.836 4.832 -26.219 1 60.69 159 THR A N 1
ATOM 1212 C CA . THR A 1 159 ? 8.031 3.996 -27.094 1 60.69 159 THR A CA 1
ATOM 1213 C C . THR A 1 159 ? 7.402 2.842 -26.312 1 60.69 159 THR A C 1
ATOM 1215 O O . THR A 1 159 ? 7.988 1.762 -26.219 1 60.69 159 THR A O 1
ATOM 1218 N N . LEU A 1 160 ? 6.473 3.092 -25.391 1 63.59 160 LEU A N 1
ATOM 1219 C CA . LEU A 1 160 ? 6.008 2.1 -24.422 1 63.59 160 LEU A CA 1
ATOM 1220 C C . LEU A 1 160 ? 4.793 1.349 -24.953 1 63.59 160 LEU A C 1
ATOM 1222 O O . LEU A 1 160 ? 3.824 1.965 -25.406 1 63.59 160 LEU A O 1
ATOM 1226 N N . ASP A 1 161 ? 4.941 -0.062 -25.328 1 80.19 161 ASP A N 1
ATOM 1227 C CA . ASP A 1 161 ? 3.777 -0.901 -25.609 1 80.19 161 ASP A CA 1
ATOM 1228 C C . ASP A 1 161 ? 3.561 -1.921 -24.5 1 80.19 161 ASP A C 1
ATOM 1230 O O . ASP A 1 161 ? 4.066 -3.043 -24.562 1 80.19 161 ASP A O 1
ATOM 1234 N N . ALA A 1 162 ? 2.828 -1.544 -23.562 1 77.88 162 ALA A N 1
ATOM 1235 C CA . ALA A 1 162 ? 2.568 -2.402 -22.406 1 77.88 162 ALA A CA 1
ATOM 1236 C C . ALA A 1 162 ? 1.845 -3.68 -22.828 1 77.88 162 ALA A C 1
ATOM 1238 O O . ALA A 1 162 ? 2.061 -4.742 -22.234 1 77.88 162 ALA A O 1
ATOM 1239 N N . GLN A 1 163 ? 1.07 -3.586 -23.828 1 81.06 163 GLN A N 1
ATOM 1240 C CA . GLN A 1 163 ? 0.331 -4.75 -24.297 1 81.06 163 GLN A CA 1
ATOM 1241 C C . GLN A 1 163 ? 1.27 -5.785 -24.906 1 81.06 163 GLN A C 1
ATOM 1243 O O . GLN A 1 163 ? 1.116 -6.984 -24.672 1 81.06 163 GLN A O 1
ATOM 1248 N N . ALA A 1 164 ? 2.176 -5.281 -25.641 1 85.62 164 ALA A N 1
ATOM 1249 C CA . ALA A 1 164 ? 3.158 -6.18 -26.234 1 85.62 164 ALA A CA 1
ATOM 1250 C C . ALA A 1 164 ? 3.994 -6.871 -25.172 1 85.62 164 ALA A C 1
ATOM 1252 O O . ALA A 1 164 ? 4.301 -8.062 -25.281 1 85.62 164 ALA A O 1
ATOM 1253 N N . MET A 1 165 ? 4.355 -6.156 -24.172 1 87.12 165 MET A N 1
ATOM 1254 C CA . MET A 1 165 ? 5.125 -6.723 -23.062 1 87.12 165 MET A CA 1
ATOM 1255 C C . MET A 1 165 ? 4.34 -7.828 -22.359 1 87.12 165 MET A C 1
ATOM 1257 O O . MET A 1 165 ? 4.879 -8.906 -22.109 1 87.12 165 MET A O 1
ATOM 1261 N N . ARG A 1 166 ? 3.098 -7.598 -22.141 1 84.56 166 ARG A N 1
ATOM 1262 C CA . ARG A 1 166 ? 2.24 -8.586 -21.5 1 84.56 166 ARG A CA 1
ATOM 1263 C C . ARG A 1 166 ? 2.139 -9.852 -22.344 1 84.56 166 ARG A C 1
ATOM 1265 O O . ARG A 1 166 ? 2.234 -10.961 -21.812 1 84.56 166 ARG A O 1
ATOM 1272 N N . ALA A 1 167 ? 1.95 -9.664 -23.594 1 84.88 167 ALA A N 1
ATOM 1273 C CA . ALA A 1 167 ? 1.842 -10.805 -24.516 1 84.88 167 ALA A CA 1
ATOM 1274 C C . ALA A 1 167 ? 3.129 -11.617 -24.516 1 84.88 167 ALA A C 1
ATOM 1276 O O . ALA A 1 167 ? 3.088 -12.852 -24.5 1 84.88 167 ALA A O 1
ATOM 1277 N N . ALA A 1 168 ? 4.215 -10.922 -24.531 1 88.31 168 ALA A N 1
ATOM 1278 C CA . ALA A 1 168 ? 5.508 -11.602 -24.531 1 88.31 168 ALA A CA 1
ATOM 1279 C C . ALA A 1 168 ? 5.734 -12.359 -23.234 1 88.31 168 ALA A C 1
ATOM 1281 O O . ALA A 1 168 ? 6.25 -13.484 -23.234 1 88.31 168 ALA A O 1
ATOM 1282 N N . CYS A 1 169 ? 5.348 -11.781 -22.188 1 88.12 169 CYS A N 1
ATOM 1283 C CA . CYS A 1 169 ? 5.512 -12.414 -20.891 1 88.12 169 CYS A CA 1
ATOM 1284 C C . CYS A 1 169 ? 4.625 -13.648 -20.766 1 88.12 169 CYS A C 1
ATOM 1286 O O . CYS A 1 169 ? 5.02 -14.641 -20.156 1 88.12 169 CYS A O 1
ATOM 1288 N N . LEU A 1 170 ? 3.488 -13.562 -21.312 1 83.12 170 LEU A N 1
ATOM 1289 C CA . LEU A 1 170 ? 2.584 -14.703 -21.297 1 83.12 170 LEU A CA 1
ATOM 1290 C C . LEU A 1 170 ? 3.188 -15.883 -22.047 1 83.12 170 LEU A C 1
ATOM 1292 O O . LEU A 1 170 ? 3.074 -17.031 -21.609 1 83.12 170 LEU A O 1
ATOM 1296 N N . LEU A 1 171 ? 3.758 -15.625 -23.156 1 83.94 171 LEU A N 1
ATOM 1297 C CA . LEU A 1 171 ? 4.41 -16.672 -23.938 1 83.94 171 LEU A CA 1
ATOM 1298 C C . LEU A 1 171 ? 5.562 -17.297 -23.156 1 83.94 171 LEU A C 1
ATOM 1300 O O . LEU A 1 171 ? 5.742 -18.516 -23.172 1 83.94 171 LEU A O 1
ATOM 1304 N N . LEU A 1 172 ? 6.258 -16.453 -22.484 1 86.38 172 LEU A N 1
ATOM 1305 C CA . LEU A 1 172 ? 7.371 -16.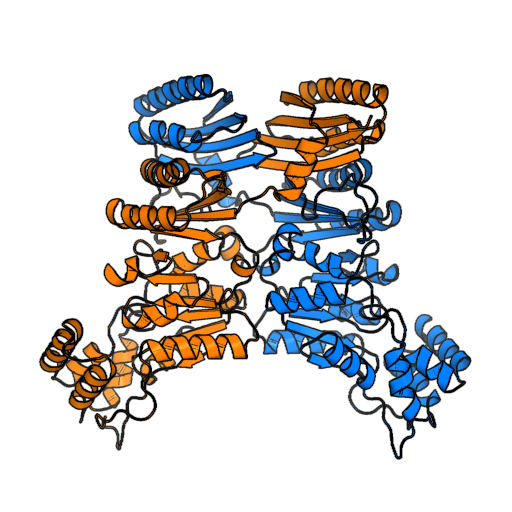906 -21.656 1 86.38 172 LEU A CA 1
ATOM 1306 C C . LEU A 1 172 ? 6.887 -17.859 -20.578 1 86.38 172 LEU A C 1
ATOM 1308 O O . LEU A 1 172 ? 7.535 -18.875 -20.297 1 86.38 172 LEU A O 1
ATOM 1312 N N . SER A 1 173 ? 5.812 -17.547 -19.984 1 84.06 173 SER A N 1
ATOM 1313 C CA . SER A 1 173 ? 5.242 -18.344 -18.891 1 84.06 173 SER A CA 1
ATOM 1314 C C . SER A 1 173 ? 4.949 -19.766 -19.359 1 84.06 173 SER A C 1
ATOM 1316 O O . SER A 1 173 ? 5.176 -20.719 -18.609 1 84.06 173 SER A O 1
ATOM 1318 N N . SER A 1 174 ? 4.508 -19.906 -20.5 1 78.12 174 SER A N 1
ATOM 1319 C CA . SER A 1 174 ? 4.188 -21.219 -21.047 1 78.12 174 SER A CA 1
ATOM 1320 C C . SER A 1 174 ? 5.453 -22.016 -21.344 1 78.12 174 SER A C 1
ATOM 1322 O O . SER A 1 174 ? 5.488 -23.234 -21.156 1 78.12 174 SER A O 1
ATOM 1324 N N . GLU A 1 175 ? 6.531 -21.328 -21.609 1 82.81 175 GLU A N 1
ATOM 1325 C CA . GLU A 1 175 ? 7.758 -21.984 -22.062 1 82.81 175 GLU A CA 1
ATOM 1326 C C . GLU A 1 175 ? 8.648 -22.359 -20.875 1 82.81 175 GLU A C 1
ATOM 1328 O O . GLU A 1 175 ? 9.266 -23.422 -20.875 1 82.81 175 GLU A O 1
ATOM 1333 N N . LEU A 1 176 ? 8.766 -21.531 -19.875 1 86.12 176 LEU A N 1
ATOM 1334 C CA . LEU A 1 176 ? 9.773 -21.703 -18.828 1 86.12 176 LEU A CA 1
ATOM 1335 C C . LEU A 1 176 ? 9.117 -22.031 -17.5 1 86.12 176 LEU A C 1
ATOM 1337 O O . LEU A 1 176 ? 9.805 -22.141 -16.469 1 86.12 176 LEU A O 1
ATOM 1341 N N . ASN A 1 177 ? 7.844 -22.297 -17.438 1 85.44 177 ASN A N 1
ATOM 1342 C CA . ASN A 1 177 ? 7.141 -22.562 -16.188 1 85.44 177 ASN A CA 1
ATOM 1343 C C . ASN A 1 177 ? 7.359 -21.438 -15.18 1 85.44 177 ASN A C 1
ATOM 1345 O O . ASN A 1 177 ? 7.738 -21.703 -14.031 1 85.44 177 ASN A O 1
ATOM 1349 N N . ILE A 1 178 ? 7.348 -20.266 -15.539 1 89.94 178 ILE A N 1
ATOM 1350 C CA . ILE A 1 178 ? 7.441 -19.047 -14.742 1 89.94 178 ILE A CA 1
ATOM 1351 C C . ILE A 1 178 ? 6.188 -18.188 -14.953 1 89.94 178 ILE A C 1
ATOM 1353 O O . ILE A 1 178 ? 5.652 -18.125 -16.062 1 89.94 178 ILE A O 1
ATOM 1357 N N . ASP A 1 179 ? 5.66 -17.703 -13.922 1 92 179 ASP A N 1
ATOM 1358 C CA . ASP A 1 179 ? 4.535 -16.781 -14.016 1 92 179 ASP A CA 1
ATOM 1359 C C . ASP A 1 179 ? 5.012 -15.328 -13.984 1 92 179 ASP A C 1
ATOM 1361 O O . ASP A 1 179 ? 5.781 -14.945 -13.094 1 92 179 ASP A O 1
ATOM 1365 N N . VAL A 1 180 ? 4.633 -14.594 -14.969 1 92.5 180 VAL A N 1
ATOM 1366 C CA . VAL A 1 180 ? 5.031 -13.188 -15.047 1 92.5 180 VAL A CA 1
ATOM 1367 C C . VAL A 1 180 ? 3.791 -12.297 -15.086 1 92.5 180 VAL A C 1
ATOM 1369 O O . VAL A 1 180 ? 2.883 -12.531 -15.891 1 92.5 180 VAL A O 1
ATOM 1372 N N . ALA A 1 181 ? 3.736 -11.352 -14.227 1 91.69 181 ALA A N 1
ATOM 1373 C CA . ALA A 1 181 ? 2.631 -10.398 -14.188 1 91.69 181 ALA A CA 1
ATOM 1374 C C . ALA A 1 181 ? 3.119 -8.984 -14.453 1 91.69 181 ALA A C 1
ATOM 1376 O O . ALA A 1 181 ? 4.168 -8.57 -13.953 1 91.69 181 ALA A O 1
ATOM 1377 N N . VAL A 1 182 ? 2.404 -8.258 -15.281 1 91.06 182 VAL A N 1
ATOM 1378 C CA . VAL A 1 182 ? 2.713 -6.867 -15.617 1 91.06 182 VAL A CA 1
ATOM 1379 C C . VAL A 1 182 ? 1.593 -5.957 -15.117 1 91.06 182 VAL A C 1
ATOM 1381 O O . VAL A 1 182 ? 0.426 -6.152 -15.469 1 91.06 182 VAL A O 1
ATOM 1384 N N . GLN A 1 183 ? 1.978 -4.988 -14.312 1 90.5 183 GLN A N 1
ATOM 1385 C CA . GLN A 1 183 ? 0.988 -4.066 -13.758 1 90.5 183 GLN A CA 1
ATOM 1386 C C . GLN A 1 183 ? 1.463 -2.623 -13.867 1 90.5 183 GLN A C 1
ATOM 1388 O O . GLN A 1 183 ? 2.66 -2.348 -13.773 1 90.5 183 GLN A O 1
ATOM 1393 N N . GLU A 1 184 ? 0.523 -1.763 -14.07 1 87.62 184 GLU A N 1
ATOM 1394 C CA . GLU A 1 184 ? 0.848 -0.345 -13.953 1 87.62 184 GLU A CA 1
ATOM 1395 C C . GLU A 1 184 ? 1.067 0.051 -12.492 1 87.62 184 GLU A C 1
ATOM 1397 O O . GLU A 1 184 ? 0.323 -0.378 -11.609 1 87.62 184 GLU A O 1
ATOM 1402 N N . ASP A 1 185 ? 2.115 0.847 -12.289 1 87.56 185 ASP A N 1
ATOM 1403 C CA . ASP A 1 185 ? 2.41 1.28 -10.93 1 87.56 185 ASP A CA 1
ATOM 1404 C C . ASP A 1 185 ? 1.626 2.541 -10.57 1 87.56 185 ASP A C 1
ATOM 1406 O O . ASP A 1 185 ? 2.205 3.619 -10.438 1 87.56 185 ASP A O 1
ATOM 1410 N N . ASN A 1 186 ? 0.391 2.402 -10.297 1 82.94 186 ASN A N 1
ATOM 1411 C CA . ASN A 1 186 ? -0.448 3.529 -9.898 1 82.94 186 ASN A CA 1
ATOM 1412 C C . ASN A 1 186 ? -0.93 3.389 -8.453 1 82.94 186 ASN A C 1
ATOM 1414 O O . ASN A 1 186 ? -0.626 2.398 -7.789 1 82.94 186 ASN A O 1
ATOM 1418 N N . ALA A 1 187 ? -1.542 4.41 -7.969 1 82.62 187 ALA A N 1
ATOM 1419 C CA . ALA A 1 187 ? -1.965 4.445 -6.57 1 82.62 187 ALA A CA 1
ATOM 1420 C C . ALA A 1 187 ? -2.943 3.316 -6.266 1 82.62 187 ALA A C 1
ATOM 1422 O O . ALA A 1 187 ? -2.943 2.77 -5.16 1 82.62 187 ALA A O 1
ATOM 1423 N N . TYR A 1 188 ? -3.719 2.852 -7.188 1 84.81 188 TYR A N 1
ATOM 1424 C CA . TYR A 1 188 ? -4.77 1.862 -6.973 1 84.81 188 TYR A CA 1
ATOM 1425 C C . TYR A 1 188 ? -4.172 0.471 -6.785 1 84.81 188 TYR A C 1
ATOM 1427 O O . TYR A 1 188 ? -4.727 -0.352 -6.047 1 84.81 188 TYR A O 1
ATOM 1435 N N . ARG A 1 189 ? -3.033 0.26 -7.41 1 84.94 189 ARG A N 1
ATOM 1436 C CA . ARG A 1 189 ? -2.383 -1.036 -7.246 1 84.94 189 ARG A CA 1
ATOM 1437 C C . ARG A 1 189 ? -2.055 -1.304 -5.781 1 84.94 189 ARG A C 1
ATOM 1439 O O . ARG A 1 189 ? -2.182 -2.434 -5.309 1 84.94 189 ARG A O 1
ATOM 1446 N N . ARG A 1 190 ? -1.746 -0.249 -5.113 1 84.94 190 ARG A N 1
ATOM 1447 C CA . ARG A 1 190 ? -1.291 -0.385 -3.734 1 84.94 190 ARG A CA 1
ATOM 1448 C C . ARG A 1 190 ? -2.451 -0.223 -2.756 1 84.94 190 ARG A C 1
ATOM 1450 O O . ARG A 1 190 ? -2.27 -0.346 -1.543 1 84.94 190 ARG A O 1
ATOM 1457 N N . ASN A 1 191 ? -3.596 0.056 -3.291 1 90.12 191 ASN A N 1
ATOM 1458 C CA . ASN A 1 191 ? -4.734 0.317 -2.418 1 90.12 191 ASN A CA 1
ATOM 1459 C C . ASN A 1 191 ? -5.949 -0.514 -2.82 1 90.12 191 ASN A C 1
ATOM 1461 O O . ASN A 1 191 ? -7.074 -0.008 -2.846 1 90.12 191 ASN A O 1
ATOM 1465 N N . ARG A 1 192 ? -5.68 -1.711 -3.197 1 94 192 ARG A N 1
ATOM 1466 C CA . ARG A 1 192 ? -6.793 -2.605 -3.492 1 94 192 ARG A CA 1
ATOM 1467 C C . ARG A 1 192 ? -7.547 -2.982 -2.221 1 94 192 ARG A C 1
ATOM 1469 O O . ARG A 1 192 ? -6.949 -3.064 -1.143 1 94 192 ARG A O 1
ATOM 1476 N N . ARG A 1 193 ? -8.898 -3.24 -2.395 1 95.81 193 ARG A N 1
ATOM 1477 C CA . ARG A 1 193 ? -9.742 -3.385 -1.215 1 95.81 193 ARG A CA 1
ATOM 1478 C C . ARG A 1 193 ? -10.602 -4.641 -1.308 1 95.81 193 ARG A C 1
ATOM 1480 O O . ARG A 1 193 ? -11.117 -5.125 -0.297 1 95.81 193 ARG A O 1
ATOM 1487 N N . LEU A 1 194 ? -10.797 -5.195 -2.465 1 97.62 194 LEU A N 1
ATOM 1488 C CA . LEU A 1 194 ? -11.734 -6.285 -2.703 1 97.62 194 LEU A CA 1
ATOM 1489 C C . LEU A 1 194 ? -11.094 -7.391 -3.533 1 97.62 194 LEU A C 1
ATOM 1491 O O . LEU A 1 194 ? -10.422 -7.113 -4.527 1 97.62 194 LEU A O 1
ATOM 1495 N N . VAL A 1 195 ? -11.242 -8.633 -3.092 1 98.25 195 VAL A N 1
ATOM 1496 C CA . VAL A 1 195 ? -10.781 -9.773 -3.871 1 98.25 195 VAL A CA 1
ATOM 1497 C C . VAL A 1 195 ? -11.938 -10.766 -4.062 1 98.25 195 VAL A C 1
ATOM 1499 O O . VAL A 1 195 ? -12.484 -11.281 -3.09 1 98.25 195 VAL A O 1
ATOM 1502 N N . CYS A 1 196 ? -12.289 -11.023 -5.273 1 98.62 196 CYS A N 1
ATOM 1503 C CA . CYS A 1 196 ? -13.344 -11.969 -5.621 1 98.62 196 CYS A CA 1
ATOM 1504 C C . CYS A 1 196 ? -12.75 -13.25 -6.195 1 98.62 196 CYS A C 1
ATOM 1506 O O . CYS A 1 196 ? -11.82 -13.211 -7.004 1 98.62 196 CYS A O 1
ATOM 1508 N N . PHE A 1 197 ? -13.297 -14.367 -5.762 1 98.44 197 PHE A N 1
ATOM 1509 C CA . PHE A 1 197 ? -12.781 -15.664 -6.18 1 98.44 197 PHE A CA 1
ATOM 1510 C C . PHE A 1 197 ? -13.875 -16.484 -6.84 1 98.44 197 PHE A C 1
ATOM 1512 O O . PHE A 1 197 ? -15.023 -16.484 -6.391 1 98.44 197 PHE A O 1
ATOM 1519 N N . ASP A 1 198 ? -13.469 -17.156 -7.883 1 97.69 198 ASP A N 1
ATOM 1520 C CA . ASP A 1 198 ? -14.234 -18.344 -8.281 1 97.69 198 ASP A CA 1
ATOM 1521 C C . ASP A 1 198 ? -14.039 -19.484 -7.285 1 97.69 198 ASP A C 1
ATOM 1523 O O . ASP A 1 198 ? -13.156 -19.422 -6.434 1 97.69 198 ASP A O 1
ATOM 1527 N N . MET A 1 199 ? -14.945 -20.422 -7.301 1 97.19 199 MET A N 1
ATOM 1528 C CA . MET A 1 199 ? -14.867 -21.516 -6.336 1 97.19 199 MET A CA 1
ATOM 1529 C C . MET A 1 199 ? -14.305 -22.781 -6.992 1 97.19 199 MET A C 1
ATOM 1531 O O . MET A 1 199 ? -13.172 -23.172 -6.719 1 97.19 199 MET A O 1
ATOM 1535 N N . ASP A 1 200 ? -14.992 -23.297 -8.008 1 95.19 200 ASP A N 1
ATOM 1536 C CA . ASP A 1 200 ? -14.641 -24.562 -8.648 1 95.19 200 ASP A CA 1
ATOM 1537 C C . ASP A 1 200 ? -13.344 -24.422 -9.453 1 95.19 200 ASP A C 1
ATOM 1539 O O . ASP A 1 200 ? -13.242 -23.562 -10.32 1 95.19 200 ASP A O 1
ATOM 1543 N N . SER A 1 201 ? -12.398 -25.281 -9.117 1 94 201 SER A N 1
ATOM 1544 C CA . SER A 1 201 ? -11.102 -25.312 -9.781 1 94 201 SER A CA 1
ATOM 1545 C C . SER A 1 201 ? -10.297 -24.062 -9.484 1 94 201 SER A C 1
ATOM 1547 O O . SER A 1 201 ? -9.344 -23.734 -10.195 1 94 201 SER A O 1
ATOM 1549 N N . THR A 1 202 ? -10.719 -23.266 -8.484 1 96.12 202 THR A N 1
ATOM 1550 C CA . THR A 1 202 ? -9.984 -22.094 -8.016 1 96.12 202 THR A CA 1
ATOM 1551 C C . THR A 1 202 ? -9.758 -22.172 -6.512 1 96.12 202 THR A C 1
ATOM 1553 O O . THR A 1 202 ? -8.664 -22.5 -6.059 1 96.12 202 THR A O 1
ATOM 1556 N N . LEU A 1 203 ? -10.797 -22.062 -5.727 1 97.38 203 LEU A N 1
ATOM 1557 C CA . LEU A 1 203 ? -10.648 -22.203 -4.281 1 97.38 203 LEU A CA 1
ATOM 1558 C C . LEU A 1 203 ? -10.586 -23.672 -3.873 1 97.38 203 LEU A C 1
ATOM 1560 O O . LEU A 1 203 ? -10.039 -24 -2.82 1 97.38 203 LEU A O 1
ATOM 1564 N N . ILE A 1 204 ? -11.219 -24.5 -4.656 1 97.25 204 ILE A N 1
ATOM 1565 C CA . ILE A 1 204 ? -11.156 -25.938 -4.461 1 97.25 204 ILE A CA 1
ATOM 1566 C C . ILE A 1 204 ? -10.695 -26.609 -5.754 1 97.25 204 ILE A C 1
ATOM 1568 O O . ILE A 1 204 ? -10.836 -26.047 -6.84 1 97.25 204 ILE A O 1
ATOM 1572 N N . GLU A 1 205 ? -10.242 -27.75 -5.66 1 94.81 205 GLU A N 1
ATOM 1573 C CA . GLU A 1 205 ? -9.633 -28.422 -6.801 1 94.81 205 GLU A CA 1
ATOM 1574 C C . GLU A 1 205 ? -10.688 -29.094 -7.668 1 94.81 205 GLU A C 1
ATOM 1576 O O . GLU A 1 205 ? -10.484 -29.281 -8.875 1 94.81 205 GLU A O 1
ATOM 1581 N N . GLN A 1 206 ? -11.805 -29.375 -7.133 1 92.94 206 GLN A N 1
ATOM 1582 C CA . GLN A 1 206 ? -12.82 -30.172 -7.82 1 92.94 206 GLN A CA 1
ATOM 1583 C C . GLN A 1 206 ? -13.82 -29.266 -8.539 1 92.94 206 GLN A C 1
ATOM 1585 O O . GLN A 1 206 ? -13.852 -28.047 -8.312 1 92.94 206 GLN A O 1
ATOM 1590 N N . GLU A 1 207 ? -14.539 -29.891 -9.43 1 93.56 207 GLU A N 1
ATOM 1591 C CA . GLU A 1 207 ? -15.812 -29.391 -9.938 1 93.56 207 GLU A CA 1
ATOM 1592 C C . GLU A 1 207 ? -16.984 -30.016 -9.195 1 93.56 207 GLU A C 1
ATOM 1594 O O . GLU A 1 207 ? -17.281 -31.203 -9.352 1 93.56 207 GLU A O 1
ATOM 1599 N N . VAL A 1 208 ? -17.672 -29.219 -8.508 1 94.88 208 VAL A N 1
ATOM 1600 C CA . VAL A 1 208 ? -18.688 -29.734 -7.59 1 94.88 208 VAL A CA 1
ATOM 1601 C C . VAL A 1 208 ? -19.75 -30.5 -8.375 1 94.88 208 VAL A C 1
ATOM 1603 O O . VAL A 1 208 ? -20.234 -31.547 -7.922 1 94.88 208 VAL A O 1
ATOM 1606 N N . ILE A 1 209 ? -20.141 -29.953 -9.539 1 93.5 209 ILE A N 1
ATOM 1607 C CA . ILE A 1 209 ? -21.219 -30.594 -10.305 1 93.5 209 ILE A CA 1
ATOM 1608 C C . ILE A 1 209 ? -20.812 -32 -10.703 1 93.5 209 ILE A C 1
ATOM 1610 O O . ILE A 1 209 ? -21.641 -32.906 -10.766 1 93.5 209 ILE A O 1
ATOM 1614 N N . ASP A 1 210 ? -19.594 -32.219 -10.984 1 94.38 210 ASP A N 1
ATOM 1615 C CA . ASP A 1 210 ? -19.094 -33.562 -11.328 1 94.38 210 ASP A CA 1
ATOM 1616 C C . ASP A 1 210 ? -19.188 -34.5 -10.141 1 94.38 210 ASP A C 1
ATOM 1618 O O . ASP A 1 210 ? -19.531 -35.688 -10.297 1 94.38 210 ASP A O 1
ATOM 1622 N N . GLU A 1 211 ? -18.891 -34 -8.953 1 95.44 211 GLU A N 1
ATOM 1623 C CA . GLU A 1 211 ? -19 -34.812 -7.734 1 95.44 211 GLU A CA 1
ATOM 1624 C C . GLU A 1 211 ? -20.453 -35.188 -7.477 1 95.44 211 GLU A C 1
ATOM 1626 O O . GLU A 1 211 ? -20.75 -36.344 -7.113 1 95.44 211 GLU A O 1
ATOM 1631 N N . LEU A 1 212 ? -21.359 -34.281 -7.676 1 96.06 212 LEU A N 1
ATOM 1632 C CA . LEU A 1 212 ? -22.797 -34.531 -7.508 1 96.06 212 LEU A CA 1
ATOM 1633 C C . LEU A 1 212 ? -23.281 -35.562 -8.508 1 96.06 212 LEU A C 1
ATOM 1635 O O . LEU A 1 212 ? -24.047 -36.469 -8.156 1 96.06 212 LEU A O 1
ATOM 1639 N N . ALA A 1 213 ? -22.812 -35.406 -9.758 1 96.06 213 ALA A N 1
ATOM 1640 C CA . ALA A 1 213 ? -23.219 -36.312 -10.828 1 96.06 213 ALA A CA 1
ATOM 1641 C C . ALA A 1 213 ? -22.781 -37.75 -10.523 1 96.06 213 ALA A C 1
ATOM 1643 O O . ALA A 1 213 ? -23.516 -38.688 -10.781 1 96.06 213 ALA A O 1
ATOM 1644 N N . LEU A 1 214 ? -21.609 -37.875 -10.008 1 95.12 214 LEU A N 1
ATOM 1645 C CA . LEU A 1 214 ? -21.094 -39.188 -9.625 1 95.12 214 LEU A CA 1
ATOM 1646 C C . LEU A 1 214 ? -21.984 -39.844 -8.562 1 95.12 214 LEU A C 1
ATOM 1648 O O . LEU A 1 214 ? -22.312 -41 -8.664 1 95.12 214 LEU A O 1
ATOM 1652 N N . GLU A 1 215 ? -22.312 -39.094 -7.52 1 95.12 215 GLU A N 1
ATOM 1653 C CA . GLU A 1 215 ? -23.188 -39.594 -6.457 1 95.12 215 GLU A CA 1
ATOM 1654 C C . GLU A 1 215 ? -24.578 -39.969 -6.992 1 95.12 215 GLU A C 1
ATOM 1656 O O . GLU A 1 215 ? -25.219 -40.875 -6.496 1 95.12 215 GLU A O 1
ATOM 1661 N N . ALA A 1 216 ? -25.062 -39.188 -7.996 1 94.94 216 ALA A N 1
ATOM 1662 C CA . ALA A 1 216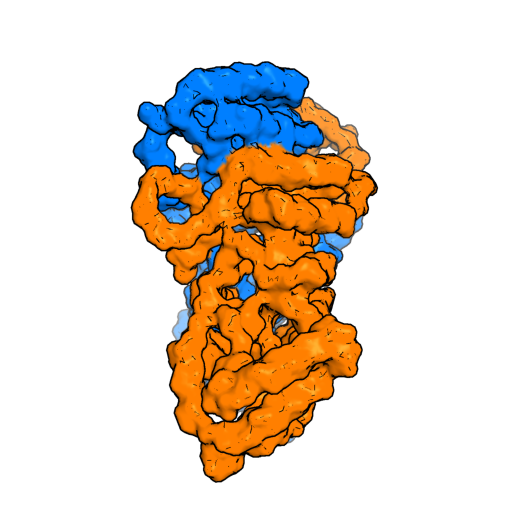 ? -26.391 -39.406 -8.57 1 94.94 216 ALA A CA 1
ATOM 1663 C C . ALA A 1 216 ? -26.375 -40.5 -9.617 1 94.94 216 ALA A C 1
ATOM 1665 O O . ALA A 1 216 ? -27.422 -40.938 -10.102 1 94.94 216 ALA A O 1
ATOM 1666 N N . GLY A 1 217 ? -25.188 -40.969 -10.008 1 95.75 217 GLY A N 1
ATOM 1667 C CA . GLY A 1 217 ? -25.047 -42.031 -11 1 95.75 217 GLY A CA 1
ATOM 1668 C C . GLY A 1 217 ? -25.219 -41.531 -12.43 1 95.75 217 GLY A C 1
ATOM 1669 O O . GLY A 1 217 ? -25.594 -42.312 -13.32 1 95.75 217 GLY A O 1
ATOM 1670 N N . VAL A 1 218 ? -25.109 -40.25 -12.641 1 96.06 218 VAL A N 1
ATOM 1671 C CA . VAL A 1 218 ? -25.328 -39.656 -13.961 1 96.06 218 VAL A CA 1
ATOM 1672 C C . VAL A 1 218 ? -24.031 -39 -14.445 1 96.06 218 VAL A C 1
ATOM 1674 O O . VAL A 1 218 ? -24.078 -38 -15.18 1 96.06 218 VAL A O 1
ATOM 1677 N N . GLY A 1 219 ? -22.875 -39.375 -13.969 1 95.25 219 GLY A N 1
ATOM 1678 C CA . GLY A 1 219 ? -21.578 -38.781 -14.297 1 95.25 219 GLY A CA 1
ATOM 1679 C C . GLY A 1 219 ? -21.312 -38.688 -15.789 1 95.25 219 GLY A C 1
ATOM 1680 O O . GLY A 1 219 ? -20.906 -37.656 -16.297 1 95.25 219 GLY A O 1
ATOM 1681 N N . GLU A 1 220 ? -21.672 -39.75 -16.5 1 95.88 220 GLU A N 1
ATOM 1682 C CA . GLU A 1 220 ? -21.438 -39.812 -17.953 1 95.88 220 GLU A CA 1
ATOM 1683 C C . GLU A 1 220 ? -22.312 -38.812 -18.688 1 95.88 220 GLU A C 1
ATOM 1685 O O . GLU A 1 220 ? -21.859 -38.156 -19.625 1 95.88 220 GLU A O 1
ATOM 1690 N N . GLN A 1 221 ? -23.547 -38.75 -18.312 1 96 221 GLN A N 1
ATOM 1691 C CA . GLN A 1 221 ? -24.469 -37.844 -18.953 1 96 221 GLN A CA 1
ATOM 1692 C C . GLN A 1 221 ? -24.031 -36.375 -18.766 1 96 221 GLN A C 1
ATOM 1694 O O . GLN A 1 221 ? -24.078 -35.594 -19.703 1 96 221 GLN A O 1
ATOM 1699 N N . VAL A 1 222 ? -23.656 -36.062 -17.547 1 95.38 222 VAL A N 1
ATOM 1700 C CA . VAL A 1 222 ? -23.203 -34.719 -17.234 1 95.38 222 VAL A CA 1
ATOM 1701 C C . VAL A 1 222 ? -21.938 -34.406 -18.047 1 95.38 222 VAL A C 1
ATOM 1703 O O . VAL A 1 222 ? -21.812 -33.312 -18.594 1 95.38 222 VAL A O 1
ATOM 1706 N N . ALA A 1 223 ? -21.047 -35.281 -18.172 1 93.88 223 ALA A N 1
ATOM 1707 C CA . ALA A 1 223 ? -19.828 -35.125 -18.953 1 93.88 223 ALA A CA 1
ATOM 1708 C C . ALA A 1 223 ? -20.141 -34.844 -20.422 1 93.88 223 ALA A C 1
ATOM 1710 O O . ALA A 1 223 ? -19.484 -34 -21.062 1 93.88 223 ALA A O 1
ATOM 1711 N N . GLU A 1 224 ? -21.094 -35.531 -20.906 1 94.56 224 GLU A N 1
ATOM 1712 C CA . GLU A 1 224 ? -21.516 -35.312 -22.281 1 94.56 224 GLU A CA 1
ATOM 1713 C C . GLU A 1 224 ? -22.031 -33.906 -22.5 1 94.56 224 GLU A C 1
ATOM 1715 O O . GLU A 1 224 ? -21.703 -33.281 -23.516 1 94.56 224 GLU A O 1
ATOM 1720 N N . ILE A 1 225 ? -22.828 -33.469 -21.562 1 94.31 225 ILE A N 1
ATOM 1721 C CA . ILE A 1 225 ? -23.359 -32.125 -21.672 1 94.31 225 ILE A CA 1
ATOM 1722 C C . ILE A 1 225 ? -22.234 -31.109 -21.609 1 94.31 225 ILE A C 1
ATOM 1724 O O . ILE A 1 225 ? -22.234 -30.125 -22.359 1 94.31 225 ILE A O 1
ATOM 1728 N N . THR A 1 226 ? -21.281 -31.328 -20.719 1 89.38 226 THR A N 1
ATOM 1729 C CA . THR A 1 226 ? -20.125 -30.453 -20.578 1 89.38 226 THR A CA 1
ATOM 1730 C C . THR A 1 226 ? -19.344 -30.375 -21.875 1 89.38 226 THR A C 1
ATOM 1732 O O . THR A 1 226 ? -18.938 -29.297 -22.312 1 89.38 226 THR A O 1
ATOM 1735 N N . GLU A 1 227 ? -19.141 -31.453 -22.469 1 90.25 227 GLU A N 1
ATOM 1736 C CA . GLU A 1 227 ? -18.438 -31.531 -23.75 1 90.25 227 GLU A CA 1
ATOM 1737 C C . GLU A 1 227 ? -19.172 -30.75 -24.828 1 90.25 227 GLU A C 1
ATOM 1739 O O . GLU A 1 227 ? -18.547 -30.016 -25.609 1 90.25 227 GLU A O 1
ATOM 1744 N N . ARG A 1 228 ? -20.422 -30.938 -24.859 1 91.62 228 ARG A N 1
ATOM 1745 C CA . ARG A 1 228 ? -21.25 -30.203 -25.828 1 91.62 228 ARG A CA 1
ATOM 1746 C C . ARG A 1 228 ? -21.172 -28.703 -25.594 1 91.62 228 ARG A C 1
ATOM 1748 O O . ARG A 1 228 ? -21.125 -27.922 -26.547 1 91.62 228 ARG A O 1
ATOM 1755 N N . ALA A 1 229 ? -21.203 -28.375 -24.375 1 88.31 229 ALA A N 1
ATOM 1756 C CA . ALA A 1 229 ? -21.094 -26.953 -24.016 1 88.31 229 ALA A CA 1
ATOM 1757 C C . ALA A 1 229 ? -19.734 -26.391 -24.453 1 88.31 229 ALA A C 1
ATOM 1759 O O . ALA A 1 229 ? -19.656 -25.281 -24.969 1 88.31 229 ALA A O 1
ATOM 1760 N N . MET A 1 230 ? -18.641 -27.047 -24.234 1 82.62 230 MET A N 1
ATOM 1761 C CA . MET A 1 230 ? -17.281 -26.625 -24.578 1 82.62 230 MET A CA 1
ATOM 1762 C C . MET A 1 230 ? -17.141 -26.469 -26.094 1 82.62 230 MET A C 1
ATOM 1764 O O . MET A 1 230 ? -16.344 -25.656 -26.547 1 82.62 230 MET A O 1
ATOM 1768 N N . GLN A 1 231 ? -17.969 -27.219 -26.797 1 84.75 231 GLN A N 1
ATOM 1769 C CA . GLN A 1 231 ? -17.984 -27.141 -28.25 1 84.75 231 GLN A CA 1
ATOM 1770 C C . GLN A 1 231 ? -18.844 -25.984 -28.734 1 84.75 231 GLN A C 1
ATOM 1772 O O . GLN A 1 231 ? -18.922 -25.719 -29.938 1 84.75 231 GLN A O 1
ATOM 1777 N N . GLY A 1 232 ? -19.438 -25.422 -27.828 1 83.69 232 GLY A N 1
ATOM 1778 C CA . GLY A 1 232 ? -20.219 -24.234 -28.172 1 83.69 232 GLY A CA 1
ATOM 1779 C C . GLY A 1 232 ? -21.656 -24.547 -28.531 1 83.69 232 GLY A C 1
ATOM 1780 O O . GLY A 1 232 ? -22.391 -23.656 -29 1 83.69 232 GLY A O 1
ATOM 1781 N N . GLU A 1 233 ? -22.016 -25.797 -28.297 1 88.56 233 GLU A N 1
ATOM 1782 C CA . GLU A 1 233 ? -23.375 -26.188 -28.656 1 88.56 233 GLU A CA 1
ATOM 1783 C C . GLU A 1 233 ? -24.391 -25.625 -27.656 1 88.56 233 GLU A C 1
ATOM 1785 O O . GLU A 1 233 ? -25.547 -25.406 -28 1 88.56 233 GLU A O 1
ATOM 1790 N N . LEU A 1 234 ? -24.031 -25.438 -26.469 1 89.88 234 LEU A N 1
ATOM 1791 C CA . LEU A 1 234 ? -24.844 -24.906 -25.391 1 89.88 234 LEU A CA 1
ATOM 1792 C C . LEU A 1 234 ? -24.156 -23.734 -24.703 1 89.88 234 LEU A C 1
ATOM 1794 O O . LEU A 1 234 ? -22.953 -23.75 -24.5 1 89.88 234 LEU A O 1
ATOM 1798 N N . ASP A 1 235 ? -25.016 -22.75 -24.531 1 89.44 235 ASP A N 1
ATOM 1799 C CA . ASP A 1 235 ? -24.422 -21.703 -23.688 1 89.44 235 ASP A CA 1
ATOM 1800 C C . ASP A 1 235 ? -24.391 -22.125 -22.234 1 89.44 235 ASP A C 1
ATOM 1802 O O . ASP A 1 235 ? -24.812 -23.234 -21.891 1 89.44 235 ASP A O 1
ATOM 1806 N N . PHE A 1 236 ? -23.797 -21.359 -21.391 1 89.5 236 PHE A N 1
ATOM 1807 C CA . PHE A 1 236 ? -23.578 -21.734 -20 1 89.5 236 PHE A CA 1
ATOM 1808 C C . PHE A 1 236 ? -24.891 -22.016 -19.297 1 89.5 236 PHE A C 1
ATOM 1810 O O . PHE A 1 236 ? -25.031 -23.031 -18.609 1 89.5 236 PHE A O 1
ATOM 1817 N N . GLN A 1 237 ? -25.875 -21.078 -19.469 1 92.69 237 GLN A N 1
ATOM 1818 C CA . GLN A 1 237 ? -27.141 -21.234 -18.75 1 92.69 237 GLN A CA 1
ATOM 1819 C C . GLN A 1 237 ? -27.875 -22.5 -19.172 1 92.69 237 GLN A C 1
ATOM 1821 O O . GLN A 1 237 ? -28.406 -23.234 -18.328 1 92.69 237 GLN A O 1
ATOM 1826 N N . GLN A 1 238 ? -27.859 -22.766 -20.469 1 93 238 GLN A N 1
ATOM 1827 C CA . GLN A 1 238 ? -28.469 -23.984 -20.984 1 93 238 GLN A CA 1
ATOM 1828 C C . GLN A 1 238 ? -27.781 -25.234 -20.438 1 93 238 GLN A C 1
ATOM 1830 O O . GLN A 1 238 ? -28.438 -26.172 -20 1 93 238 GLN A O 1
ATOM 1835 N N . SER A 1 239 ? -26.484 -25.188 -20.516 1 93.94 239 SER A N 1
ATOM 1836 C CA . SER A 1 239 ? -25.703 -26.328 -20.047 1 93.94 239 SER A CA 1
ATOM 1837 C C . SER A 1 239 ? -25.891 -26.547 -18.547 1 93.94 239 SER A C 1
ATOM 1839 O O . SER A 1 239 ? -26.031 -27.688 -18.094 1 93.94 239 SER A O 1
ATOM 1841 N N . PHE A 1 240 ? -25.984 -25.469 -17.844 1 94.31 240 PHE A N 1
ATOM 1842 C CA . PHE A 1 240 ? -26.156 -25.547 -16.391 1 94.31 240 PHE A CA 1
ATOM 1843 C C . PHE A 1 240 ? -27.5 -26.156 -16.047 1 94.31 240 PHE A C 1
ATOM 1845 O O . PHE A 1 240 ? -27.578 -27.078 -15.227 1 94.31 240 PHE A O 1
ATOM 1852 N N . ARG A 1 241 ? -28.562 -25.703 -16.656 1 95.5 241 ARG A N 1
ATOM 1853 C CA . ARG A 1 241 ? -29.906 -26.219 -16.406 1 95.5 241 ARG A CA 1
ATOM 1854 C C . ARG A 1 241 ? -29.984 -27.703 -16.75 1 95.5 241 ARG A C 1
ATOM 1856 O O . ARG A 1 241 ? -30.609 -28.484 -16.031 1 95.5 241 ARG A O 1
ATOM 1863 N N . ALA A 1 242 ? -29.328 -28.016 -17.844 1 95.94 242 ALA A N 1
ATOM 1864 C CA . ALA A 1 242 ? -29.344 -29.406 -18.297 1 95.94 242 ALA A CA 1
ATOM 1865 C C . ALA A 1 242 ? -28.625 -30.312 -17.297 1 95.94 242 ALA A C 1
ATOM 1867 O O . ALA A 1 242 ? -29.109 -31.406 -16.984 1 95.94 242 ALA A O 1
ATOM 1868 N N . ARG A 1 243 ? -27.5 -29.875 -16.828 1 96.38 243 ARG A N 1
ATOM 1869 C CA . ARG A 1 243 ? -26.719 -30.656 -15.875 1 96.38 243 ARG A CA 1
ATOM 1870 C C . ARG A 1 243 ? -27.438 -30.781 -14.539 1 96.38 243 ARG A C 1
ATOM 1872 O O . ARG A 1 243 ? -27.5 -31.859 -13.961 1 96.38 243 ARG A O 1
ATOM 1879 N N . VAL A 1 244 ? -28.062 -29.719 -14.125 1 96.31 244 VAL A N 1
ATOM 1880 C CA . VAL A 1 244 ? -28.766 -29.719 -12.852 1 96.31 244 VAL A CA 1
ATOM 1881 C C . VAL A 1 244 ? -30 -30.609 -12.938 1 96.31 244 VAL A C 1
ATOM 1883 O O . VAL A 1 244 ? -30.328 -31.312 -11.977 1 96.31 244 VAL A O 1
ATOM 1886 N N . ALA A 1 245 ? -30.656 -30.594 -14.102 1 96.75 245 ALA A N 1
ATOM 1887 C CA . ALA A 1 245 ? -31.828 -31.422 -14.312 1 96.75 245 ALA A CA 1
ATOM 1888 C C . ALA A 1 245 ? -31.516 -32.906 -14.109 1 96.75 245 ALA A C 1
ATOM 1890 O O . ALA A 1 245 ? -32.344 -33.656 -13.633 1 96.75 245 ALA A O 1
ATOM 1891 N N . LEU A 1 246 ? -30.328 -33.312 -14.422 1 96.88 246 LEU A N 1
ATOM 1892 C CA . LEU A 1 246 ? -29.906 -34.719 -14.305 1 96.88 246 LEU A CA 1
ATOM 1893 C C . LEU A 1 246 ? -29.75 -35.094 -12.844 1 96.88 246 LEU A C 1
ATOM 1895 O O . LEU A 1 246 ? -29.703 -36.281 -12.523 1 96.88 246 LEU A O 1
ATOM 1899 N N . LEU A 1 247 ? -29.703 -34.125 -11.938 1 96.75 247 LEU A N 1
ATOM 1900 C CA . LEU A 1 247 ? -29.484 -34.406 -10.516 1 96.75 247 LEU A CA 1
ATOM 1901 C C . LEU A 1 247 ? -30.797 -34.656 -9.805 1 96.75 247 LEU A C 1
ATOM 1903 O O . LEU A 1 247 ? -30.828 -34.906 -8.594 1 96.75 247 LEU A O 1
ATOM 1907 N N . LYS A 1 248 ? -31.906 -34.531 -10.586 1 96.81 248 LYS A N 1
ATOM 1908 C CA . LYS A 1 248 ? -33.219 -34.75 -10 1 96.81 248 LYS A CA 1
ATOM 1909 C C . LYS A 1 248 ? -33.281 -36.094 -9.266 1 96.81 248 LYS A C 1
ATOM 1911 O O . LYS A 1 248 ? -32.906 -37.125 -9.812 1 96.81 248 LYS A O 1
ATOM 1916 N N . GLY A 1 249 ? -33.75 -36 -7.988 1 96.5 249 GLY A N 1
ATOM 1917 C CA . GLY A 1 249 ? -33.938 -37.219 -7.223 1 96.5 249 GLY A CA 1
ATOM 1918 C C . GLY A 1 249 ? -32.75 -37.531 -6.312 1 96.5 249 GLY A C 1
ATOM 1919 O O . GLY A 1 249 ? -32.844 -38.438 -5.48 1 96.5 249 GLY A O 1
ATOM 1920 N N . LEU A 1 250 ? -31.688 -36.812 -6.469 1 96.5 250 LEU A N 1
ATOM 1921 C CA . LEU A 1 250 ? -30.516 -37.031 -5.625 1 96.5 250 LEU A CA 1
ATOM 1922 C C . LEU A 1 250 ? -30.844 -36.75 -4.16 1 96.5 250 LEU A C 1
ATOM 1924 O O . LEU A 1 250 ? -31.469 -35.719 -3.846 1 96.5 250 LEU A O 1
ATOM 1928 N N . ASP A 1 251 ? -30.438 -37.656 -3.309 1 96.81 251 ASP A N 1
ATOM 1929 C CA . ASP A 1 251 ? -30.625 -37.5 -1.87 1 96.81 251 ASP A CA 1
ATOM 1930 C C . ASP A 1 251 ? -29.75 -36.375 -1.331 1 96.81 251 ASP A C 1
ATOM 1932 O O . ASP A 1 251 ? -28.531 -36.406 -1.485 1 96.81 251 ASP A O 1
ATOM 1936 N N . ALA A 1 252 ? -30.375 -35.375 -0.7 1 96 252 ALA A N 1
ATOM 1937 C CA . ALA A 1 252 ? -29.672 -34.188 -0.214 1 96 252 ALA A CA 1
ATOM 1938 C C . ALA A 1 252 ? -28.703 -34.531 0.906 1 96 252 ALA A C 1
ATOM 1940 O O . ALA A 1 252 ? -27.812 -33.75 1.242 1 96 252 ALA A O 1
ATOM 1941 N N . SER A 1 253 ? -28.812 -35.688 1.489 1 95.44 253 SER A N 1
ATOM 1942 C CA . SER A 1 253 ? -27.938 -36.094 2.59 1 95.44 253 SER A CA 1
ATOM 1943 C C . SER A 1 253 ? -26.516 -36.312 2.115 1 95.44 253 SER A C 1
ATOM 1945 O O . SER A 1 253 ? -25.594 -36.406 2.928 1 95.44 253 SER A O 1
ATOM 1947 N N . VAL A 1 254 ? -26.344 -36.406 0.828 1 95.44 254 VAL A N 1
ATOM 1948 C CA . VAL A 1 254 ? -25.016 -36.656 0.272 1 95.44 254 VAL A CA 1
ATOM 1949 C C . VAL A 1 254 ? -24.219 -35.344 0.269 1 95.44 254 VAL A C 1
ATOM 1951 O O . VAL A 1 254 ? -22.984 -35.344 0.149 1 95.44 254 VAL A O 1
ATOM 1954 N N . LEU A 1 255 ? -24.906 -34.219 0.308 1 96.5 255 LEU A N 1
ATOM 1955 C CA . LEU A 1 255 ? -24.281 -32.906 0.145 1 96.5 255 LEU A CA 1
ATOM 1956 C C . LEU A 1 255 ? -23.219 -32.688 1.206 1 96.5 255 LEU A C 1
ATOM 1958 O O . LEU A 1 255 ? -22.078 -32.344 0.881 1 96.5 255 LEU A O 1
ATOM 1962 N N . PRO A 1 256 ? -23.5 -32.938 2.512 1 96.38 256 PRO A N 1
ATOM 1963 C CA . PRO A 1 256 ? -22.453 -32.781 3.527 1 96.38 256 PRO A CA 1
ATOM 1964 C C . PRO A 1 256 ? -21.25 -33.688 3.307 1 96.38 256 PRO A C 1
ATOM 1966 O O . PRO A 1 256 ? -20.125 -33.281 3.561 1 96.38 256 PRO A O 1
ATOM 1969 N N . LYS A 1 257 ? -21.484 -34.844 2.822 1 95.88 257 LYS A N 1
ATOM 1970 C CA . LYS A 1 257 ? -20.391 -35.781 2.555 1 95.88 257 LYS A CA 1
ATOM 1971 C C . LYS A 1 257 ? -19.484 -35.281 1.442 1 95.88 257 LYS A C 1
ATOM 1973 O O . LYS A 1 257 ? -18.266 -35.375 1.538 1 95.88 257 LYS A O 1
ATOM 1978 N N . ILE A 1 258 ? -20.078 -34.781 0.421 1 96.25 258 ILE A N 1
ATOM 1979 C CA . ILE A 1 258 ? -19.328 -34.219 -0.693 1 96.25 258 ILE A CA 1
ATOM 1980 C C . ILE A 1 258 ? -18.516 -33.031 -0.217 1 96.25 258 ILE A C 1
ATOM 1982 O O . ILE A 1 258 ? -17.344 -32.875 -0.558 1 96.25 258 ILE A O 1
ATOM 1986 N N . ALA A 1 259 ? -19.141 -32.156 0.575 1 96.56 259 ALA A N 1
ATOM 1987 C CA . ALA A 1 259 ? -18.469 -30.969 1.095 1 96.56 259 ALA A CA 1
ATOM 1988 C C . ALA A 1 259 ? -17.219 -31.328 1.875 1 96.56 259 ALA A C 1
ATOM 1990 O O . ALA A 1 259 ? -16.172 -30.688 1.721 1 96.56 259 ALA A O 1
ATOM 1991 N N . GLU A 1 260 ? -17.234 -32.344 2.637 1 95 260 GLU A N 1
ATOM 1992 C CA . GLU A 1 260 ? -16.141 -32.75 3.498 1 95 260 GLU A CA 1
ATOM 1993 C C . GLU A 1 260 ? -14.969 -33.281 2.676 1 95 260 GLU A C 1
ATOM 1995 O O . GLU A 1 260 ? -13.82 -33.25 3.127 1 95 260 GLU A O 1
ATOM 2000 N N . ARG A 1 261 ? -15.266 -33.75 1.524 1 93.88 261 ARG A N 1
ATOM 2001 C CA . ARG A 1 261 ? -14.211 -34.344 0.721 1 93.88 261 ARG A CA 1
ATOM 2002 C C . ARG A 1 261 ? -13.562 -33.312 -0.205 1 93.88 261 ARG A C 1
ATOM 2004 O O . ARG A 1 261 ? -12.578 -33.625 -0.884 1 93.88 261 ARG A O 1
ATOM 2011 N N . LEU A 1 262 ? -14.195 -32.188 -0.315 1 95.06 262 LEU A N 1
ATOM 2012 C CA . LEU A 1 262 ? -13.625 -31.141 -1.165 1 95.06 262 LEU A CA 1
ATOM 2013 C C . LEU A 1 262 ? -12.219 -30.766 -0.69 1 95.06 262 LEU A C 1
ATOM 2015 O O . LEU A 1 262 ? -11.984 -30.625 0.512 1 95.06 262 LEU A O 1
ATOM 2019 N N . THR A 1 263 ? -11.305 -30.703 -1.635 1 96.94 263 THR A N 1
ATOM 2020 C CA . THR A 1 263 ? -9.93 -30.344 -1.332 1 96.94 263 THR A CA 1
ATOM 2021 C C . THR A 1 263 ? -9.695 -28.844 -1.578 1 96.94 263 THR A C 1
ATOM 2023 O O . THR A 1 263 ? -9.875 -28.359 -2.697 1 96.94 263 THR A O 1
ATOM 2026 N N . ILE A 1 264 ? -9.312 -28.156 -0.543 1 97.25 264 ILE A N 1
ATOM 2027 C CA . ILE A 1 264 ? -9 -26.734 -0.662 1 97.25 264 ILE A CA 1
ATOM 2028 C C . ILE A 1 264 ? -7.707 -26.562 -1.459 1 97.25 264 ILE A C 1
ATOM 2030 O O . ILE A 1 264 ? -6.715 -27.25 -1.21 1 97.25 264 ILE A O 1
ATOM 2034 N N . THR A 1 265 ? -7.766 -25.672 -2.395 1 96.69 265 THR A N 1
ATOM 2035 C CA . THR A 1 265 ? -6.617 -25.422 -3.26 1 96.69 265 THR A CA 1
ATOM 2036 C C . THR A 1 265 ? -5.406 -25 -2.438 1 96.69 265 THR A C 1
ATOM 2038 O O . THR A 1 265 ? -5.535 -24.266 -1.461 1 96.69 265 THR A O 1
ATOM 2041 N N . GLU A 1 266 ? -4.262 -25.422 -2.908 1 94.62 266 GLU A N 1
ATOM 2042 C CA . GLU A 1 266 ? -3.004 -25.078 -2.256 1 94.62 266 GLU A CA 1
ATOM 2043 C C . GLU A 1 266 ? -2.859 -23.562 -2.113 1 94.62 266 GLU A C 1
ATOM 2045 O O . GLU A 1 266 ? -3.061 -22.828 -3.076 1 94.62 266 GLU A O 1
ATOM 2050 N N . GLY A 1 267 ? -2.559 -23.125 -0.844 1 94.94 267 GLY A N 1
ATOM 2051 C CA . GLY A 1 267 ? -2.279 -21.719 -0.607 1 94.94 267 GLY A CA 1
ATOM 2052 C C . GLY A 1 267 ? -3.525 -20.891 -0.344 1 94.94 267 GLY A C 1
ATOM 2053 O O . GLY A 1 267 ? -3.438 -19.719 0.026 1 94.94 267 GLY A O 1
ATOM 2054 N N . ALA A 1 268 ? -4.746 -21.469 -0.542 1 96.94 268 ALA A N 1
ATOM 2055 C CA . ALA A 1 268 ? -5.996 -20.719 -0.395 1 96.94 268 ALA A CA 1
ATOM 2056 C C . ALA A 1 268 ? -6.195 -20.266 1.046 1 96.94 268 ALA A C 1
ATOM 2058 O O . ALA A 1 268 ? -6.547 -19.109 1.291 1 96.94 268 ALA A O 1
ATOM 2059 N N . GLU A 1 269 ? -5.957 -21.141 1.935 1 96.31 269 GLU A N 1
ATOM 2060 C CA . GLU A 1 269 ? -6.141 -20.797 3.342 1 96.31 269 GLU A CA 1
ATOM 2061 C C . GLU A 1 269 ? -5.23 -19.656 3.756 1 96.31 269 GLU A C 1
ATOM 2063 O O . GLU A 1 269 ? -5.68 -18.688 4.387 1 96.31 269 GLU A O 1
ATOM 2068 N N . ARG A 1 270 ? -3.93 -19.734 3.389 1 94.25 270 ARG A N 1
ATOM 2069 C CA . ARG A 1 270 ? -2.973 -18.688 3.701 1 94.25 270 ARG A CA 1
ATOM 2070 C C . ARG A 1 270 ? -3.375 -17.359 3.043 1 94.25 270 ARG A C 1
ATOM 2072 O O . ARG A 1 270 ? -3.303 -16.297 3.67 1 94.25 270 ARG A O 1
ATOM 2079 N N . LEU A 1 271 ? -3.764 -17.469 1.829 1 96.25 271 LEU A N 1
ATOM 2080 C CA . LEU A 1 271 ? -4.16 -16.281 1.087 1 96.25 271 LEU A CA 1
ATOM 2081 C C . LEU A 1 271 ? -5.332 -15.586 1.768 1 96.25 271 LEU A C 1
ATOM 2083 O O . LEU A 1 271 ? -5.25 -14.391 2.086 1 96.25 271 LEU A O 1
ATOM 2087 N N . ILE A 1 272 ? -6.41 -16.328 2.051 1 97.19 272 ILE A N 1
ATOM 2088 C CA . ILE A 1 272 ? -7.645 -15.734 2.561 1 97.19 272 ILE A CA 1
ATOM 2089 C C . ILE A 1 272 ? -7.414 -15.203 3.971 1 97.19 272 ILE A C 1
ATOM 2091 O O . ILE A 1 272 ? -7.855 -14.094 4.301 1 97.19 272 ILE A O 1
ATOM 2095 N N . SER A 1 273 ? -6.746 -15.969 4.762 1 95.56 273 SER A N 1
ATOM 2096 C CA . SER A 1 273 ? -6.469 -15.508 6.117 1 95.56 273 SER A CA 1
ATOM 2097 C C . SER A 1 273 ? -5.648 -14.227 6.113 1 95.56 273 SER A C 1
ATOM 2099 O O . SER A 1 273 ? -5.91 -13.312 6.895 1 95.56 273 SER A O 1
ATOM 2101 N N . THR A 1 274 ? -4.625 -14.141 5.262 1 94.62 274 THR A N 1
ATOM 2102 C CA . THR A 1 274 ? -3.785 -12.953 5.16 1 94.62 274 THR A CA 1
ATOM 2103 C C . THR A 1 274 ? -4.594 -11.758 4.664 1 94.62 274 THR A C 1
ATOM 2105 O O . THR A 1 274 ? -4.488 -10.656 5.215 1 94.62 274 THR A O 1
ATOM 2108 N N . LEU A 1 275 ? -5.379 -12 3.629 1 95.88 275 LEU A N 1
ATOM 2109 C CA . LEU A 1 275 ? -6.219 -10.93 3.1 1 95.88 275 LEU A CA 1
ATOM 2110 C C . LEU A 1 275 ? -7.145 -10.375 4.18 1 95.88 275 LEU A C 1
ATOM 2112 O O . LEU A 1 275 ? -7.293 -9.164 4.312 1 95.88 275 LEU A O 1
ATOM 2116 N N . LYS A 1 276 ? -7.719 -11.258 4.902 1 94.44 276 LYS A N 1
ATOM 2117 C CA . LYS A 1 276 ? -8.609 -10.859 5.984 1 94.44 276 LYS A CA 1
ATOM 2118 C C . LYS A 1 276 ? -7.867 -10.023 7.027 1 94.44 276 LYS A C 1
ATOM 2120 O O . LYS A 1 276 ? -8.352 -8.977 7.453 1 94.44 276 LYS A O 1
ATOM 2125 N N . ALA A 1 277 ? -6.711 -10.492 7.395 1 92.44 277 ALA A N 1
ATOM 2126 C CA . ALA A 1 277 ? -5.906 -9.789 8.391 1 92.44 277 ALA A CA 1
ATOM 2127 C C . ALA A 1 277 ? -5.535 -8.391 7.906 1 92.44 277 ALA A C 1
ATOM 2129 O O . ALA A 1 277 ? -5.395 -7.465 8.711 1 92.44 277 ALA A O 1
ATOM 2130 N N . LEU A 1 278 ? -5.41 -8.234 6.645 1 92.88 278 LEU A N 1
ATOM 2131 C CA . LEU A 1 278 ? -4.984 -6.957 6.074 1 92.88 278 LEU A CA 1
ATOM 2132 C C . LEU A 1 278 ? -6.188 -6.07 5.77 1 92.88 278 LEU A C 1
ATOM 2134 O O . LEU A 1 278 ? -6.035 -4.965 5.25 1 92.88 278 LEU A O 1
ATOM 2138 N N . GLY A 1 279 ? -7.379 -6.594 6.012 1 93 279 GLY A N 1
ATOM 2139 C CA . GLY A 1 279 ? -8.578 -5.777 5.926 1 93 279 GLY A CA 1
ATOM 2140 C C . GLY A 1 279 ? -9.25 -5.84 4.562 1 93 279 GLY A C 1
ATOM 2141 O O . GLY A 1 279 ? -10.086 -4.992 4.234 1 93 279 GLY A O 1
ATOM 2142 N N . TYR A 1 280 ? -8.898 -6.758 3.719 1 95.81 280 TYR A N 1
ATOM 2143 C CA . TYR A 1 280 ? -9.555 -6.934 2.43 1 95.81 280 TYR A CA 1
ATOM 2144 C C . TYR A 1 280 ? -10.938 -7.547 2.605 1 95.81 280 TYR A C 1
ATOM 2146 O O . TYR A 1 280 ? -11.141 -8.391 3.482 1 95.81 280 TYR A O 1
ATOM 2154 N N . LYS A 1 281 ? -11.828 -7.066 1.795 1 97.12 281 LYS A N 1
ATOM 2155 C CA . LYS A 1 281 ? -13.078 -7.797 1.64 1 97.12 281 LYS A CA 1
ATOM 2156 C C . LYS A 1 281 ? -12.938 -8.93 0.632 1 97.12 281 LYS A C 1
ATOM 2158 O O . LYS A 1 281 ? -12.328 -8.758 -0.426 1 97.12 281 LYS A O 1
ATOM 2163 N N . THR A 1 282 ? -13.422 -10.117 1.002 1 98.06 282 THR A N 1
ATOM 2164 C CA . THR A 1 282 ? -13.32 -11.281 0.124 1 98.06 282 THR A CA 1
ATOM 2165 C C . THR A 1 282 ? -14.703 -11.805 -0.24 1 98.06 282 THR A C 1
ATOM 2167 O O . THR A 1 282 ? -15.625 -11.758 0.577 1 98.06 282 THR A O 1
ATOM 2170 N N . ALA A 1 283 ? -14.852 -12.273 -1.479 1 98.62 283 ALA A N 1
ATOM 2171 C CA . ALA A 1 283 ? -16.141 -12.805 -1.927 1 98.62 283 ALA A CA 1
ATOM 2172 C C . ALA A 1 283 ? -15.945 -14.008 -2.844 1 98.62 283 ALA A C 1
ATOM 2174 O O . ALA A 1 283 ? -14.961 -14.078 -3.588 1 98.62 283 ALA A O 1
ATOM 2175 N N . ILE A 1 284 ? -16.859 -14.945 -2.758 1 98.62 284 ILE A N 1
ATOM 2176 C CA . ILE A 1 284 ? -16.953 -16.047 -3.719 1 98.62 284 ILE A CA 1
ATOM 2177 C C . ILE A 1 284 ? -18.047 -15.727 -4.746 1 98.62 284 ILE A C 1
ATOM 2179 O O . ILE A 1 284 ? -19.203 -15.516 -4.383 1 98.62 284 ILE A O 1
ATOM 2183 N N . LEU A 1 285 ? -17.672 -15.578 -5.926 1 98.38 285 LEU A N 1
ATOM 2184 C CA . LEU A 1 285 ? -18.594 -15.477 -7.051 1 98.38 285 LEU A CA 1
ATOM 2185 C C . LEU A 1 285 ? -18.516 -16.719 -7.934 1 98.38 285 LEU A C 1
ATOM 2187 O O . LEU A 1 285 ? -17.609 -16.844 -8.758 1 98.38 285 LEU A O 1
ATOM 2191 N N . SER A 1 286 ? -19.469 -17.578 -7.754 1 96.56 286 SER A N 1
ATOM 2192 C CA . SER A 1 286 ? -19.312 -18.891 -8.359 1 96.56 286 SER A CA 1
ATOM 2193 C C . SER A 1 286 ? -20.547 -19.281 -9.164 1 96.56 286 SER A C 1
ATOM 2195 O O . SER A 1 286 ? -21.672 -19.016 -8.75 1 96.56 286 SER A O 1
ATOM 2197 N N . GLY A 1 287 ? -20.297 -19.891 -10.32 1 93.56 287 GLY A N 1
ATOM 2198 C CA . GLY A 1 287 ? -21.359 -20.516 -11.078 1 93.56 287 GLY A CA 1
ATOM 2199 C C . GLY A 1 287 ? -21.781 -21.859 -10.516 1 93.56 287 GLY A C 1
ATOM 2200 O O . GLY A 1 287 ? -22.672 -22.516 -11.07 1 93.56 287 GLY A O 1
ATOM 2201 N N . GLY A 1 288 ? -21.172 -22.266 -9.492 1 94.12 288 GLY A N 1
ATOM 2202 C CA . GLY A 1 288 ? -21.531 -23.516 -8.82 1 94.12 288 GLY A CA 1
ATOM 2203 C C . GLY A 1 288 ? -22.672 -23.344 -7.84 1 94.12 288 GLY A C 1
ATOM 2204 O O . GLY A 1 288 ? -23.641 -22.641 -8.117 1 94.12 288 GLY A O 1
ATOM 2205 N N . PHE A 1 289 ? -22.625 -24.094 -6.75 1 95.81 289 PHE A N 1
ATOM 2206 C CA . PHE A 1 289 ? -23.797 -24.172 -5.891 1 95.81 289 PHE A CA 1
ATOM 2207 C C . PHE A 1 289 ? -23.547 -23.469 -4.562 1 95.81 289 PHE A C 1
ATOM 2209 O O . PHE A 1 289 ? -22.516 -23.672 -3.936 1 95.81 289 PHE A O 1
ATOM 2216 N N . GLN A 1 290 ? -24.547 -22.75 -4.117 1 96.44 290 GLN A N 1
ATOM 2217 C CA . GLN A 1 290 ? -24.516 -21.922 -2.918 1 96.44 290 GLN A CA 1
ATOM 2218 C C . GLN A 1 290 ? -24.172 -22.75 -1.684 1 96.44 290 GLN A C 1
ATOM 2220 O O . GLN A 1 290 ? -23.422 -22.312 -0.812 1 96.44 290 GLN A O 1
ATOM 2225 N N . TYR A 1 291 ? -24.688 -23.953 -1.624 1 96.12 291 TYR A N 1
ATOM 2226 C CA . TYR A 1 291 ? -24.469 -24.828 -0.473 1 96.12 291 TYR A CA 1
ATOM 2227 C C . TYR A 1 291 ? -22.969 -25.016 -0.227 1 96.12 291 TYR A C 1
ATOM 2229 O O . TYR A 1 291 ? -22.484 -24.844 0.896 1 96.12 291 TYR A O 1
ATOM 2237 N N . PHE A 1 292 ? -22.297 -25.297 -1.204 1 97.25 292 PHE A N 1
ATOM 2238 C CA . PHE A 1 292 ? -20.875 -25.609 -1.082 1 97.25 292 PHE A CA 1
ATOM 2239 C C . PHE A 1 292 ? -20.078 -24.328 -0.896 1 97.25 292 PHE A C 1
ATOM 2241 O O . PHE A 1 292 ? -19.078 -24.312 -0.174 1 97.25 292 PHE A O 1
ATOM 2248 N N . ALA A 1 293 ? -20.484 -23.266 -1.564 1 97.62 293 ALA A N 1
ATOM 2249 C CA . ALA A 1 293 ? -19.812 -21.984 -1.392 1 97.62 293 ALA A CA 1
ATOM 2250 C C . ALA A 1 293 ? -19.906 -21.5 0.056 1 97.62 293 ALA A C 1
ATOM 2252 O O . ALA A 1 293 ? -18.938 -20.969 0.604 1 97.62 293 ALA A O 1
ATOM 2253 N N . GLU A 1 294 ? -21.062 -21.688 0.615 1 97.69 294 GLU A N 1
ATOM 2254 C CA . GLU A 1 294 ? -21.266 -21.297 2.008 1 97.69 294 GLU A CA 1
ATOM 2255 C C . GLU A 1 294 ? -20.438 -22.172 2.947 1 97.69 294 GLU A C 1
ATOM 2257 O O . GLU A 1 294 ? -19.969 -21.703 3.982 1 97.69 294 GLU A O 1
ATOM 2262 N N . TYR A 1 295 ? -20.312 -23.438 2.588 1 97.31 295 TYR A N 1
ATOM 2263 C CA . TYR A 1 295 ? -19.438 -24.328 3.35 1 97.31 295 TYR A CA 1
ATOM 2264 C C . TYR A 1 295 ? -18.016 -23.797 3.363 1 97.31 295 TYR A C 1
ATOM 2266 O O . TYR A 1 295 ? -17.375 -23.703 4.422 1 97.31 295 TYR A O 1
ATOM 2274 N N . LEU A 1 296 ? -17.547 -23.375 2.238 1 97.31 296 LEU A N 1
ATOM 2275 C CA . LEU A 1 296 ? -16.203 -22.828 2.117 1 97.31 296 LEU A CA 1
ATOM 2276 C C . LEU A 1 296 ? -16.094 -21.469 2.822 1 97.31 296 LEU A C 1
ATOM 2278 O O . LEU A 1 296 ? -15.055 -21.141 3.393 1 97.31 296 LEU A O 1
ATOM 2282 N N . GLN A 1 297 ? -17.156 -20.703 2.668 1 97.62 297 GLN A N 1
ATOM 2283 C CA . GLN A 1 297 ? -17.219 -19.422 3.365 1 97.62 297 GLN A CA 1
ATOM 2284 C C . GLN A 1 297 ? -16.938 -19.594 4.855 1 97.62 297 GLN A C 1
ATOM 2286 O O . GLN A 1 297 ? -16.094 -18.891 5.414 1 97.62 297 GLN A O 1
ATOM 2291 N N . ALA A 1 298 ? -17.609 -20.531 5.445 1 96.81 298 ALA A N 1
ATOM 2292 C CA . ALA A 1 298 ? -17.438 -20.781 6.875 1 96.81 298 ALA A CA 1
ATOM 2293 C C . ALA A 1 298 ? -16.047 -21.297 7.188 1 96.81 298 ALA A C 1
ATOM 2295 O O . ALA A 1 298 ? -15.422 -20.875 8.172 1 96.81 298 ALA A O 1
ATOM 2296 N N . LYS A 1 299 ? -15.562 -22.125 6.336 1 96.31 299 LYS A N 1
ATOM 2297 C CA . LYS A 1 299 ? -14.266 -22.766 6.555 1 96.31 299 LYS A CA 1
ATOM 2298 C C . LYS A 1 299 ? -13.125 -21.766 6.391 1 96.31 299 LYS A C 1
ATOM 2300 O O . LYS A 1 299 ? -12.141 -21.812 7.137 1 96.31 299 LYS A O 1
ATOM 2305 N N . LEU A 1 300 ? -13.234 -20.859 5.438 1 97.06 300 LEU A N 1
ATOM 2306 C CA . LEU A 1 300 ? -12.125 -19.984 5.078 1 97.06 300 LEU A CA 1
ATOM 2307 C C . LEU A 1 300 ? -12.328 -18.578 5.637 1 97.06 300 LEU A C 1
ATOM 2309 O O . LEU A 1 300 ? -11.406 -17.766 5.617 1 97.06 300 LEU A O 1
ATOM 2313 N N . GLY A 1 301 ? -13.523 -18.312 6.121 1 95.81 301 GLY A N 1
ATOM 2314 C CA . GLY A 1 301 ? -13.812 -17 6.672 1 95.81 301 GLY A CA 1
ATOM 2315 C C . GLY A 1 301 ? -14.039 -15.953 5.605 1 95.81 301 GLY A C 1
ATOM 2316 O O . GLY A 1 301 ? -13.641 -14.797 5.77 1 95.81 301 GLY A O 1
ATOM 2317 N N . ILE A 1 302 ? -14.641 -16.281 4.516 1 97.56 302 ILE A N 1
ATOM 2318 C CA . ILE A 1 302 ? -14.914 -15.367 3.416 1 97.56 302 ILE A CA 1
ATOM 2319 C C . ILE A 1 302 ? -16.125 -14.492 3.762 1 97.56 302 ILE A C 1
ATOM 2321 O O . ILE A 1 302 ? -17.062 -14.961 4.395 1 97.56 302 ILE A O 1
ATOM 2325 N N . ASP A 1 303 ? -16.109 -13.297 3.301 1 97.12 303 ASP A N 1
ATOM 2326 C CA . ASP A 1 303 ? -17.078 -12.305 3.762 1 97.12 303 ASP A CA 1
ATOM 2327 C C . ASP A 1 303 ? -18.422 -12.477 3.055 1 97.12 303 ASP A C 1
ATOM 2329 O O . ASP A 1 303 ? -19.469 -12.336 3.678 1 97.12 303 ASP A O 1
ATOM 2333 N N . GLU A 1 304 ? -18.391 -12.711 1.733 1 97.56 304 GLU A N 1
ATOM 2334 C CA . GLU A 1 304 ? -19.625 -12.75 0.964 1 97.56 304 GLU A CA 1
ATOM 2335 C C . GLU A 1 304 ? -19.609 -13.891 -0.048 1 97.56 304 GLU A C 1
ATOM 2337 O O . GLU A 1 304 ? -18.562 -14.258 -0.568 1 97.56 304 GLU A O 1
ATOM 2342 N N . VAL A 1 305 ? -20.828 -14.43 -0.306 1 98 305 VAL A N 1
ATOM 2343 C CA . VAL A 1 305 ? -20.938 -15.539 -1.247 1 98 305 VAL A CA 1
ATOM 2344 C C . VAL A 1 305 ? -22.125 -15.297 -2.188 1 98 305 VAL A C 1
ATOM 2346 O O . VAL A 1 305 ? -23.203 -14.914 -1.746 1 98 305 VAL A O 1
ATOM 2349 N N . HIS A 1 306 ? -21.891 -15.438 -3.424 1 97.56 306 HIS A N 1
ATOM 2350 C CA . HIS A 1 306 ? -22.922 -15.438 -4.461 1 97.56 306 HIS A CA 1
ATOM 2351 C C . HIS A 1 306 ? -22.766 -16.641 -5.383 1 97.56 306 HIS A C 1
ATOM 2353 O O . HIS A 1 306 ? -21.766 -16.766 -6.098 1 97.56 306 HIS A O 1
ATOM 2359 N N . ALA A 1 307 ? -23.672 -17.531 -5.34 1 96.81 307 ALA A N 1
ATOM 2360 C CA . ALA A 1 307 ? -23.656 -18.75 -6.152 1 96.81 307 ALA A CA 1
ATOM 2361 C C . ALA A 1 307 ? -25.078 -19.219 -6.441 1 96.81 307 ALA A C 1
ATOM 2363 O O . ALA A 1 307 ? -26.047 -18.609 -5.992 1 96.81 307 ALA A O 1
ATOM 2364 N N . ASN A 1 308 ? -25.219 -20.219 -7.277 1 96.06 308 ASN A N 1
ATOM 2365 C CA . ASN A 1 308 ? -26.531 -20.75 -7.648 1 96.06 308 ASN A CA 1
ATOM 2366 C C . ASN A 1 308 ? -27.109 -21.625 -6.547 1 96.06 308 ASN A C 1
ATOM 2368 O O . ASN A 1 308 ? -26.391 -22.375 -5.887 1 96.06 308 ASN A O 1
ATOM 2372 N N . VAL A 1 309 ? -28.438 -21.578 -6.426 1 94.69 309 VAL A N 1
ATOM 2373 C CA . VAL A 1 309 ? -29.094 -22.359 -5.391 1 94.69 309 VAL A CA 1
ATOM 2374 C C . VAL A 1 309 ? -29.453 -23.734 -5.941 1 94.69 309 VAL A C 1
ATOM 2376 O O . VAL A 1 309 ? -30.062 -23.844 -7.008 1 94.69 309 VAL A O 1
ATOM 2379 N N . LEU A 1 310 ? -29 -24.766 -5.277 1 94.94 310 LEU A N 1
ATOM 2380 C CA . LEU A 1 310 ? -29.469 -26.125 -5.547 1 94.94 310 LEU A CA 1
ATOM 2381 C C . LEU A 1 310 ? -30.797 -26.375 -4.84 1 94.94 310 LEU A C 1
ATOM 2383 O O . LEU A 1 310 ? -30.844 -26.484 -3.611 1 94.94 310 LEU A O 1
ATOM 2387 N N . ASP A 1 311 ? -31.812 -26.5 -5.613 1 95.38 311 ASP A N 1
ATOM 2388 C CA . ASP A 1 311 ? -33.156 -26.609 -5.047 1 95.38 311 ASP A CA 1
ATOM 2389 C C . ASP A 1 311 ? -33.406 -28.016 -4.48 1 95.38 311 ASP A C 1
ATOM 2391 O O . ASP A 1 311 ? -33.219 -29.016 -5.184 1 95.38 311 ASP A O 1
ATOM 2395 N N . VAL A 1 312 ? -33.75 -28.062 -3.182 1 95.56 312 VAL A N 1
ATOM 2396 C CA . VAL A 1 312 ? -34.031 -29.312 -2.488 1 95.56 312 VAL A CA 1
ATOM 2397 C C . VAL A 1 312 ? -35.438 -29.25 -1.88 1 95.56 312 VAL A C 1
ATOM 2399 O O . VAL A 1 312 ? -35.781 -28.281 -1.201 1 95.56 312 VAL A O 1
ATOM 2402 N N . GLN A 1 313 ? -36.25 -30.156 -2.232 1 95.44 313 GLN A N 1
ATOM 2403 C CA . GLN A 1 313 ? -37.562 -30.328 -1.656 1 95.44 313 GLN A CA 1
ATOM 2404 C C . GLN A 1 313 ? -37.75 -31.719 -1.074 1 95.44 313 GLN A C 1
ATOM 2406 O O . GLN A 1 313 ? -37.469 -32.719 -1.744 1 95.44 313 GLN A O 1
ATOM 2411 N N . ASP A 1 314 ? -38.25 -31.797 0.201 1 95.25 314 ASP A N 1
ATOM 2412 C CA . ASP A 1 314 ? -38.5 -33.062 0.894 1 95.25 314 ASP A CA 1
ATOM 2413 C C . ASP A 1 314 ? -37.25 -33.938 0.918 1 95.25 314 ASP A C 1
ATOM 2415 O O . ASP A 1 314 ? -37.312 -35.125 0.636 1 95.25 314 ASP A O 1
ATOM 2419 N N . GLY A 1 315 ? -36.062 -33.281 0.998 1 95.19 315 GLY A N 1
ATOM 2420 C CA . GLY A 1 315 ? -34.812 -33.969 1.197 1 95.19 315 GLY A CA 1
ATOM 2421 C C . GLY A 1 315 ? -34.156 -34.469 -0.098 1 95.19 315 GLY A C 1
ATOM 2422 O O . GLY A 1 315 ? -33.156 -35.156 -0.081 1 95.19 315 GLY A O 1
ATOM 2423 N N . VAL A 1 316 ? -34.812 -34.094 -1.231 1 96.75 316 VAL A N 1
ATOM 2424 C CA . VAL A 1 316 ? -34.312 -34.562 -2.523 1 96.75 316 VAL A CA 1
ATOM 2425 C C . VAL A 1 316 ? -34.094 -33.344 -3.438 1 96.75 316 VAL A C 1
ATOM 2427 O O . VAL A 1 316 ? -34.875 -32.375 -3.387 1 96.75 316 VAL A O 1
ATOM 2430 N N . VAL A 1 317 ? -33.094 -33.406 -4.238 1 97.12 317 VAL A N 1
ATOM 2431 C CA . VAL A 1 317 ? -32.844 -32.375 -5.223 1 97.12 317 VAL A CA 1
ATOM 2432 C C . VAL A 1 317 ? -33.906 -32.375 -6.297 1 97.12 317 VAL A C 1
ATOM 2434 O O . VAL A 1 317 ? -34.25 -33.438 -6.84 1 97.12 317 VAL A O 1
ATOM 2437 N N . THR A 1 318 ? -34.438 -31.234 -6.684 1 96.94 318 THR A N 1
ATOM 2438 C CA . THR A 1 318 ? -35.562 -31.156 -7.598 1 96.94 318 THR A CA 1
ATOM 2439 C C . THR A 1 318 ? -35.094 -31.156 -9.047 1 96.94 318 THR A C 1
ATOM 2441 O O . THR A 1 318 ? -35.875 -31.469 -9.953 1 96.94 318 THR A O 1
ATOM 2444 N N . GLY A 1 319 ? -33.812 -30.734 -9.188 1 95.25 319 GLY A N 1
ATOM 2445 C CA . GLY A 1 319 ? -33.312 -30.609 -10.539 1 95.25 319 GLY A CA 1
ATOM 2446 C C . GLY A 1 319 ? -33.719 -29.312 -11.219 1 95.25 319 GLY A C 1
ATOM 2447 O O . GLY A 1 319 ? -33.375 -29.094 -12.383 1 95.25 319 GLY A O 1
ATOM 2448 N N . GLU A 1 320 ? -34.406 -28.469 -10.516 1 94.19 320 GLU A N 1
ATOM 2449 C CA . GLU A 1 320 ? -34.844 -27.188 -11.047 1 94.19 320 GLU A CA 1
ATOM 2450 C C . GLU A 1 320 ? -33.875 -26.062 -10.641 1 94.19 320 GLU A C 1
ATOM 2452 O O . GLU A 1 320 ? -33.344 -26.078 -9.531 1 94.19 320 GLU A O 1
ATOM 2457 N N . VAL A 1 321 ? -33.594 -25.172 -11.578 1 91.81 321 VAL A N 1
ATOM 2458 C CA . VAL A 1 321 ? -32.781 -24 -11.312 1 91.81 321 VAL A CA 1
ATOM 2459 C C . VAL A 1 321 ? -33.656 -22.797 -11.055 1 91.81 321 VAL A C 1
ATOM 2461 O O . VAL A 1 321 ? -34.469 -22.422 -11.906 1 91.81 321 VAL A O 1
ATOM 2464 N N . LYS A 1 322 ? -33.562 -22.266 -9.898 1 87.31 322 LYS A N 1
ATOM 2465 C CA . LYS A 1 322 ? -34.375 -21.125 -9.523 1 87.31 322 LYS A CA 1
ATOM 2466 C C . LYS A 1 322 ? -33.562 -19.844 -9.469 1 87.31 322 LYS A C 1
ATOM 2468 O O . LYS A 1 322 ? -32.344 -19.891 -9.172 1 87.31 322 LYS A O 1
ATOM 2473 N N . GLY A 1 323 ? -34.219 -18.703 -9.742 1 85.75 323 GLY A N 1
ATOM 2474 C CA . GLY A 1 323 ? -33.562 -17.406 -9.609 1 85.75 323 GLY A CA 1
ATOM 2475 C C . GLY A 1 323 ? -32.625 -17.078 -10.758 1 85.75 323 GLY A C 1
ATOM 2476 O O . GLY A 1 323 ? -32.688 -17.734 -11.805 1 85.75 323 GLY A O 1
ATOM 2477 N N . VAL A 1 324 ? -31.797 -16.109 -10.602 1 90.25 324 VAL A N 1
ATOM 2478 C CA . VAL A 1 324 ? -30.844 -15.656 -11.609 1 90.25 324 VAL A CA 1
ATOM 2479 C C . VAL A 1 324 ? -29.578 -16.516 -11.547 1 90.25 324 VAL A C 1
ATOM 2481 O O . VAL A 1 324 ? -28.938 -16.625 -10.492 1 90.25 324 VAL A O 1
ATOM 2484 N N . ILE A 1 325 ? -29.266 -17.172 -12.711 1 94 325 ILE A N 1
ATOM 2485 C CA . ILE A 1 325 ? -28.078 -18.016 -12.797 1 94 325 ILE A CA 1
ATOM 2486 C C . ILE A 1 325 ? -26.828 -17.141 -12.75 1 94 325 ILE A C 1
ATOM 2488 O O . ILE A 1 325 ? -26.734 -16.125 -13.43 1 94 325 ILE A O 1
ATOM 2492 N N . VAL A 1 326 ? -25.891 -17.5 -11.922 1 95.56 326 VAL A N 1
ATOM 2493 C CA . VAL A 1 326 ? -24.609 -16.797 -11.828 1 95.56 326 VAL A CA 1
ATOM 2494 C C . VAL A 1 326 ? -23.688 -17.281 -12.945 1 95.56 326 VAL A C 1
ATOM 2496 O O . VAL A 1 326 ? -22.828 -18.141 -12.727 1 95.56 326 VAL A O 1
ATOM 2499 N N . ASP A 1 327 ? -23.828 -16.766 -14.094 1 94.56 327 ASP A N 1
ATOM 2500 C CA . ASP A 1 327 ? -22.938 -17.047 -15.211 1 94.56 327 ASP A CA 1
ATOM 2501 C C . ASP A 1 327 ? -21.797 -16.031 -15.273 1 94.56 327 ASP A C 1
ATOM 2503 O O . ASP A 1 327 ? -21.562 -15.297 -14.312 1 94.56 327 ASP A O 1
ATOM 2507 N N . GLY A 1 328 ? -21.078 -16.062 -16.391 1 94.75 328 GLY A N 1
ATOM 2508 C CA . GLY A 1 328 ? -19.922 -15.172 -16.516 1 94.75 328 GLY A CA 1
ATOM 2509 C C . GLY A 1 328 ? -20.297 -13.703 -16.422 1 94.75 328 GLY A C 1
ATOM 2510 O O . GLY A 1 328 ? -19.656 -12.938 -15.703 1 94.75 328 GLY A O 1
ATOM 2511 N N . ALA A 1 329 ? -21.312 -13.312 -17.109 1 96.12 329 ALA A N 1
ATOM 2512 C CA . ALA A 1 329 ? -21.781 -11.93 -17.094 1 96.12 329 ALA A CA 1
ATOM 2513 C C . ALA A 1 329 ? -22.25 -11.523 -15.703 1 96.12 329 ALA A C 1
ATOM 2515 O O . ALA A 1 329 ? -21.984 -10.406 -15.25 1 96.12 329 ALA A O 1
ATOM 2516 N N . ARG A 1 330 ? -22.969 -12.406 -15.094 1 97 330 ARG A N 1
ATOM 2517 C CA . ARG A 1 330 ? -23.469 -12.117 -13.758 1 97 330 ARG A CA 1
ATOM 2518 C C . ARG A 1 330 ? -22.328 -11.961 -12.758 1 97 330 ARG A C 1
ATOM 2520 O O . ARG A 1 330 ? -22.406 -11.117 -11.859 1 97 330 ARG A O 1
ATOM 2527 N N . LYS A 1 331 ? -21.328 -12.773 -12.906 1 97.62 331 LYS A N 1
ATOM 2528 C CA . LYS A 1 331 ? -20.156 -12.609 -12.039 1 97.62 331 LYS A CA 1
ATOM 2529 C C . LYS A 1 331 ? -19.578 -11.211 -12.164 1 97.62 331 LYS A C 1
ATOM 2531 O O . LYS A 1 331 ? -19.219 -10.586 -11.164 1 97.62 331 LYS A O 1
ATOM 2536 N N . ALA A 1 332 ? -19.453 -10.719 -13.336 1 98.06 332 ALA A N 1
ATOM 2537 C CA . ALA A 1 332 ? -18.953 -9.367 -13.57 1 98.06 332 ALA A CA 1
ATOM 2538 C C . ALA A 1 332 ? -19.859 -8.32 -12.938 1 98.06 332 ALA A C 1
ATOM 2540 O O . ALA A 1 332 ? -19.375 -7.363 -12.328 1 98.06 332 ALA A O 1
ATOM 2541 N N . GLU A 1 333 ? -21.109 -8.555 -13.078 1 98.12 333 GLU A N 1
ATOM 2542 C CA . GLU A 1 333 ? -22.078 -7.641 -12.484 1 98.12 333 GLU A CA 1
ATOM 2543 C C . GLU A 1 333 ? -21.969 -7.625 -10.961 1 98.12 333 GLU A C 1
ATOM 2545 O O . GLU A 1 333 ? -22.016 -6.562 -10.344 1 98.12 333 GLU A O 1
ATOM 2550 N N . LEU A 1 334 ? -21.891 -8.789 -10.438 1 98.12 334 LEU A N 1
ATOM 2551 C CA . LEU A 1 334 ? -21.766 -8.922 -8.992 1 98.12 334 LEU A CA 1
ATOM 2552 C C . LEU A 1 334 ? -20.516 -8.211 -8.484 1 98.12 334 LEU A C 1
ATOM 2554 O O . LEU A 1 334 ? -20.547 -7.562 -7.438 1 98.12 334 LEU A O 1
ATOM 2558 N N . LEU A 1 335 ? -19.406 -8.359 -9.195 1 98.44 335 LEU A N 1
ATOM 2559 C CA . LEU A 1 335 ? -18.188 -7.656 -8.828 1 98.44 335 LEU A CA 1
ATOM 2560 C C . LEU A 1 335 ? -18.406 -6.148 -8.812 1 98.44 335 LEU A C 1
ATOM 2562 O O . LEU A 1 335 ? -18 -5.461 -7.871 1 98.44 335 LEU A O 1
ATOM 2566 N N . ARG A 1 336 ? -19.078 -5.617 -9.828 1 98.31 336 ARG A N 1
ATOM 2567 C CA . ARG A 1 336 ? -19.391 -4.195 -9.898 1 98.31 336 ARG A CA 1
ATOM 2568 C C . ARG A 1 336 ? -20.266 -3.77 -8.711 1 98.31 336 ARG A C 1
ATOM 2570 O O . ARG A 1 336 ? -20.016 -2.725 -8.102 1 98.31 336 ARG A O 1
ATOM 2577 N N . GLU A 1 337 ? -21.203 -4.613 -8.438 1 98.19 337 GLU A N 1
ATOM 2578 C CA . GLU A 1 337 ? -22.109 -4.305 -7.336 1 98.19 337 GLU A CA 1
ATOM 2579 C C . GLU A 1 337 ? -21.359 -4.262 -6.004 1 98.19 337 GLU A C 1
ATOM 2581 O O . GLU A 1 337 ? -21.594 -3.373 -5.184 1 98.19 337 GLU A O 1
ATOM 2586 N N . LEU A 1 338 ? -20.531 -5.211 -5.828 1 97.88 338 LEU A N 1
ATOM 2587 C CA . LEU A 1 338 ? -19.766 -5.277 -4.59 1 97.88 338 LEU A CA 1
ATOM 2588 C C . LEU A 1 338 ? -18.844 -4.07 -4.469 1 97.88 338 LEU A C 1
ATOM 2590 O O . LEU A 1 338 ? -18.719 -3.479 -3.393 1 97.88 338 LEU A O 1
ATOM 2594 N N . ALA A 1 339 ? -18.141 -3.721 -5.551 1 97.25 339 ALA A N 1
ATOM 2595 C CA . ALA A 1 339 ? -17.266 -2.547 -5.555 1 97.25 339 ALA A CA 1
ATOM 2596 C C . ALA A 1 339 ? -18.047 -1.285 -5.199 1 97.25 339 ALA A C 1
ATOM 2598 O O . ALA A 1 339 ? -17.609 -0.478 -4.383 1 97.25 339 ALA A O 1
ATOM 2599 N N . ASN A 1 340 ? -19.219 -1.18 -5.785 1 96.38 340 ASN A N 1
ATOM 2600 C CA . ASN A 1 340 ? -20.078 -0.031 -5.508 1 96.38 340 ASN A CA 1
ATOM 2601 C C . ASN A 1 340 ? -20.5 0.01 -4.047 1 96.38 340 ASN A C 1
ATOM 2603 O O . ASN A 1 340 ? -20.5 1.072 -3.422 1 96.38 340 ASN A O 1
ATOM 2607 N N . LYS A 1 341 ? -20.875 -1.114 -3.602 1 94.88 341 LYS A N 1
ATOM 2608 C CA . LYS A 1 341 ? -21.297 -1.223 -2.205 1 94.88 341 LYS A CA 1
ATOM 2609 C C . LYS A 1 341 ? -20.172 -0.777 -1.267 1 94.88 341 LYS A C 1
ATOM 2611 O O . LYS A 1 341 ? -20.438 -0.167 -0.228 1 94.88 341 LYS A O 1
ATOM 2616 N N . LEU A 1 342 ? -18.969 -1.024 -1.62 1 93.25 342 LEU A N 1
ATOM 2617 C CA . LEU A 1 342 ? -17.812 -0.695 -0.794 1 93.25 342 LEU A CA 1
ATOM 2618 C C . LEU A 1 342 ? -17.344 0.731 -1.062 1 93.25 342 LEU A C 1
ATOM 2620 O O . LEU A 1 342 ? -16.469 1.239 -0.365 1 93.25 342 LEU A O 1
ATOM 2624 N N . GLY A 1 343 ? -17.891 1.352 -2.104 1 92.12 343 GLY A N 1
ATOM 2625 C CA . GLY A 1 343 ? -17.484 2.701 -2.463 1 92.12 343 GLY A CA 1
ATOM 2626 C C . GLY A 1 343 ? -16.094 2.764 -3.084 1 92.12 343 GLY A C 1
ATOM 2627 O O . GLY A 1 343 ? -15.352 3.725 -2.863 1 92.12 343 GLY A O 1
ATOM 2628 N N . ILE A 1 344 ? -15.688 1.744 -3.787 1 94.12 344 ILE A N 1
ATOM 2629 C CA . ILE A 1 344 ? -14.367 1.716 -4.391 1 94.12 344 ILE A CA 1
ATOM 2630 C C . ILE A 1 344 ? -14.492 1.592 -5.91 1 94.12 344 ILE A C 1
ATOM 2632 O O . ILE A 1 344 ? -15.562 1.25 -6.422 1 94.12 344 ILE A O 1
ATOM 2636 N N . SER A 1 345 ? -13.453 1.906 -6.629 1 94.19 345 SER A N 1
ATOM 2637 C CA . SER A 1 345 ? -13.398 1.722 -8.07 1 94.19 345 SER A CA 1
ATOM 2638 C C . SER A 1 345 ? -13.031 0.286 -8.438 1 94.19 345 SER A C 1
ATOM 2640 O O . SER A 1 345 ? -12.492 -0.448 -7.605 1 94.19 345 SER A O 1
ATOM 2642 N N . LEU A 1 346 ? -13.32 -0.091 -9.656 1 95.94 346 LEU A N 1
ATOM 2643 C CA . LEU A 1 346 ? -12.977 -1.434 -10.117 1 95.94 346 LEU A CA 1
ATOM 2644 C C . LEU A 1 346 ? -11.469 -1.64 -10.133 1 95.94 346 LEU A C 1
ATOM 2646 O O . LEU A 1 346 ? -10.992 -2.771 -10.016 1 95.94 346 LEU A O 1
ATOM 2650 N N . GLU A 1 347 ? -10.719 -0.573 -10.234 1 92.88 347 GLU A N 1
ATOM 2651 C CA . GLU A 1 347 ? -9.258 -0.651 -10.195 1 92.88 347 GLU A CA 1
ATOM 2652 C C . GLU A 1 347 ? -8.773 -1.169 -8.844 1 92.88 347 GLU A C 1
ATOM 2654 O O . GLU A 1 347 ? -7.648 -1.66 -8.734 1 92.88 347 GLU A O 1
ATOM 2659 N N . GLN A 1 348 ? -9.617 -1.041 -7.859 1 95.31 348 GLN A N 1
ATOM 2660 C CA . GLN A 1 348 ? -9.25 -1.453 -6.508 1 95.31 348 GLN A CA 1
ATOM 2661 C C . GLN A 1 348 ? -9.773 -2.855 -6.203 1 95.31 348 GLN A C 1
ATOM 2663 O O . GLN A 1 348 ? -9.68 -3.322 -5.066 1 95.31 348 GLN A O 1
ATOM 2668 N N . ALA A 1 349 ? -10.305 -3.527 -7.207 1 96.69 349 ALA A N 1
ATOM 2669 C CA . ALA A 1 349 ? -10.812 -4.891 -7.066 1 96.69 349 ALA A CA 1
ATOM 2670 C C . ALA A 1 349 ? -9.906 -5.887 -7.793 1 96.69 349 ALA A C 1
ATOM 2672 O O . ALA A 1 349 ? -9.312 -5.559 -8.82 1 96.69 349 ALA A O 1
ATOM 2673 N N . MET A 1 350 ? -9.82 -7.039 -7.215 1 96.56 350 MET A N 1
ATOM 2674 C CA . MET A 1 350 ? -9.117 -8.164 -7.824 1 96.56 350 MET A CA 1
ATOM 2675 C C . MET A 1 350 ? -10.047 -9.359 -8.008 1 96.56 350 MET A C 1
ATOM 2677 O O . MET A 1 350 ? -10.953 -9.57 -7.195 1 96.56 350 MET A O 1
ATOM 2681 N N . ALA A 1 351 ? -9.867 -10.031 -9.039 1 97.94 351 ALA A N 1
ATOM 2682 C CA . ALA A 1 351 ? -10.641 -11.242 -9.297 1 97.94 351 ALA A CA 1
ATOM 2683 C C . ALA A 1 351 ? -9.727 -12.406 -9.664 1 97.94 351 ALA A C 1
ATOM 2685 O O . ALA A 1 351 ? -8.727 -12.227 -10.367 1 97.94 351 ALA A O 1
ATOM 2686 N N . VAL A 1 352 ? -10.023 -13.531 -9.156 1 97.69 352 VAL A N 1
ATOM 2687 C CA . VAL A 1 352 ? -9.266 -14.75 -9.438 1 97.69 352 VAL A CA 1
ATOM 2688 C C . VAL A 1 352 ? -10.203 -15.836 -9.953 1 97.69 352 VAL A C 1
ATOM 2690 O O . VAL A 1 352 ? -11.227 -16.125 -9.328 1 97.69 352 VAL A O 1
ATOM 2693 N N . GLY A 1 353 ? -9.883 -16.391 -11.016 1 96.25 353 GLY A N 1
ATOM 2694 C CA . GLY A 1 353 ? -10.672 -17.453 -11.609 1 96.25 353 GLY A CA 1
ATOM 2695 C C . GLY A 1 353 ? -9.875 -18.328 -12.562 1 96.25 353 GLY A C 1
ATOM 2696 O O . GLY A 1 353 ? -8.734 -18 -12.898 1 96.25 353 GLY A O 1
ATOM 2697 N N . ASP A 1 354 ? -10.469 -19.406 -13.055 1 92.94 354 ASP A N 1
ATOM 2698 C CA . ASP A 1 354 ? -9.719 -20.344 -13.875 1 92.94 354 ASP A CA 1
ATOM 2699 C C . ASP A 1 354 ? -10.391 -20.547 -15.227 1 92.94 354 ASP A C 1
ATOM 2701 O O . ASP A 1 354 ? -9.766 -21.016 -16.172 1 92.94 354 ASP A O 1
ATOM 2705 N N . GLY A 1 355 ? -11.625 -20.312 -15.32 1 88.81 355 GLY A N 1
ATOM 2706 C CA . GLY A 1 355 ? -12.383 -20.75 -16.484 1 88.81 355 GLY A CA 1
ATOM 2707 C C . GLY A 1 355 ? -12.797 -19.609 -17.391 1 88.81 355 GLY A C 1
ATOM 2708 O O . GLY A 1 355 ? -12.664 -18.438 -17.016 1 88.81 355 GLY A O 1
ATOM 2709 N N . ALA A 1 356 ? -13.367 -20.016 -18.562 1 88.12 356 ALA A N 1
ATOM 2710 C CA . ALA A 1 356 ? -13.844 -19.031 -19.531 1 88.12 356 ALA A CA 1
ATOM 2711 C C . ALA A 1 356 ? -15 -18.219 -18.969 1 88.12 356 ALA A C 1
ATOM 2713 O O . ALA A 1 356 ? -15.156 -17.047 -19.281 1 88.12 356 ALA A O 1
ATOM 2714 N N . ASN A 1 357 ? -15.75 -18.828 -18.109 1 90.81 357 ASN A N 1
ATOM 2715 C CA . ASN A 1 357 ? -16.891 -18.141 -17.5 1 90.81 357 ASN A CA 1
ATOM 2716 C C . ASN A 1 357 ? -16.438 -17.062 -16.516 1 90.81 357 ASN A C 1
ATOM 2718 O O . ASN A 1 357 ? -17.25 -16.25 -16.078 1 90.81 357 ASN A O 1
ATOM 2722 N N . ASP A 1 358 ? -15.211 -17.031 -16.219 1 95.19 358 ASP A N 1
ATOM 2723 C CA . ASP A 1 358 ? -14.68 -16.031 -15.312 1 95.19 358 ASP A CA 1
ATOM 2724 C C . ASP A 1 358 ? -14.141 -14.828 -16.078 1 95.19 358 ASP A C 1
ATOM 2726 O O . ASP A 1 358 ? -13.859 -13.781 -15.484 1 95.19 358 ASP A O 1
ATOM 2730 N N . LEU A 1 359 ? -14 -14.914 -17.391 1 94.88 359 LEU A N 1
ATOM 2731 C CA . LEU A 1 359 ? -13.297 -13.914 -18.188 1 94.88 359 LEU A CA 1
ATOM 2732 C C . LEU A 1 359 ? -13.961 -12.555 -18.062 1 94.88 359 LEU A C 1
ATOM 2734 O O . LEU A 1 359 ? -13.281 -11.539 -17.906 1 94.88 359 LEU A O 1
ATOM 2738 N N . PRO A 1 360 ? -15.336 -12.492 -18.078 1 96.31 360 PRO A N 1
ATOM 2739 C CA . PRO A 1 360 ? -15.953 -11.172 -17.922 1 96.31 360 PRO A CA 1
ATOM 2740 C C . PRO A 1 360 ? -15.586 -10.508 -16.594 1 96.31 360 PRO A C 1
ATOM 2742 O O . PRO A 1 360 ? -15.297 -9.305 -16.562 1 96.31 360 PRO A O 1
ATOM 2745 N N . MET A 1 361 ? -15.586 -11.281 -15.547 1 97.19 361 MET A N 1
ATOM 2746 C CA . MET A 1 361 ? -15.219 -10.766 -14.234 1 97.19 361 MET A CA 1
ATOM 2747 C C . MET A 1 361 ? -13.742 -10.383 -14.195 1 97.19 361 MET A C 1
ATOM 2749 O O . MET A 1 361 ? -13.383 -9.312 -13.695 1 97.19 361 MET A O 1
ATOM 2753 N N . LEU A 1 362 ? -12.883 -11.203 -14.781 1 96.19 362 LEU A N 1
ATOM 2754 C CA . LEU A 1 362 ? -11.445 -10.961 -14.797 1 96.19 362 LEU A CA 1
ATOM 2755 C C . LEU A 1 362 ? -11.117 -9.695 -15.594 1 96.19 362 LEU A C 1
ATOM 2757 O O . LEU A 1 362 ? -10.203 -8.953 -15.234 1 96.19 362 LEU A O 1
ATOM 2761 N N . ALA A 1 363 ? -11.859 -9.461 -16.594 1 94.06 363 ALA A N 1
ATOM 2762 C CA . ALA A 1 363 ? -11.586 -8.367 -17.531 1 94.06 363 ALA A CA 1
ATOM 2763 C C . ALA A 1 363 ? -11.859 -7.012 -16.891 1 94.06 363 ALA A C 1
ATOM 2765 O O . ALA A 1 363 ? -11.203 -6.023 -17.219 1 94.06 363 ALA A O 1
ATOM 2766 N N . ILE A 1 364 ? -12.789 -6.965 -16 1 95.81 364 ILE A N 1
ATOM 2767 C CA . ILE A 1 364 ? -13.18 -5.652 -15.492 1 95.81 364 ILE A CA 1
ATOM 2768 C C . ILE A 1 364 ? -12.461 -5.371 -14.18 1 95.81 364 ILE A C 1
ATOM 2770 O O . ILE A 1 364 ? -12.43 -4.23 -13.711 1 95.81 364 ILE A O 1
ATOM 2774 N N . ALA A 1 365 ? -11.953 -6.406 -13.57 1 95.94 365 ALA A N 1
ATOM 2775 C CA . ALA A 1 365 ? -11.219 -6.215 -12.32 1 95.94 365 ALA A CA 1
ATOM 2776 C C . ALA A 1 365 ? -9.922 -5.457 -12.562 1 95.94 365 ALA A C 1
ATOM 2778 O O . ALA A 1 365 ? -9.273 -5.629 -13.594 1 95.94 365 ALA A O 1
ATOM 2779 N N . GLY A 1 366 ? -9.562 -4.551 -11.641 1 92.88 366 GLY A N 1
ATOM 2780 C CA . GLY A 1 366 ? -8.273 -3.891 -11.742 1 92.88 366 GLY A CA 1
ATOM 2781 C C . GLY A 1 366 ? -7.117 -4.859 -11.914 1 92.88 366 GLY A C 1
ATOM 2782 O O . GLY A 1 366 ? -6.148 -4.559 -12.617 1 92.88 366 GLY A O 1
ATOM 2783 N N . LEU A 1 367 ? -7.246 -5.98 -11.25 1 93.31 367 LEU A N 1
ATOM 2784 C CA . LEU A 1 367 ? -6.309 -7.086 -11.398 1 93.31 367 LEU A CA 1
ATOM 2785 C C . LEU A 1 367 ? -7.047 -8.406 -11.562 1 93.31 367 LEU A C 1
ATOM 2787 O O . LEU A 1 367 ? -7.613 -8.93 -10.602 1 93.31 367 LEU A O 1
ATOM 2791 N N . GLY A 1 368 ? -7.102 -8.836 -12.711 1 94.94 368 GLY A N 1
ATOM 2792 C CA . GLY A 1 368 ? -7.664 -10.148 -13.008 1 94.94 368 GLY A CA 1
ATOM 2793 C C . GLY A 1 368 ? -6.617 -11.234 -13.133 1 94.94 368 GLY A C 1
ATOM 2794 O O . GLY A 1 368 ? -5.711 -11.148 -13.961 1 94.94 368 GLY A O 1
ATOM 2795 N N . VAL A 1 369 ? -6.758 -12.32 -12.359 1 95.19 369 VAL A N 1
ATOM 2796 C CA . VAL A 1 369 ? -5.75 -13.375 -12.32 1 95.19 369 VAL A CA 1
ATOM 2797 C C . VAL A 1 369 ? -6.367 -14.703 -12.766 1 95.19 369 VAL A C 1
ATOM 2799 O O . VAL A 1 369 ? -7.305 -15.195 -12.133 1 95.19 369 VAL A O 1
ATOM 2802 N N . ALA A 1 370 ? -5.84 -15.188 -13.852 1 94.69 370 ALA A N 1
ATOM 2803 C CA . ALA A 1 370 ? -6.188 -16.547 -14.266 1 94.69 370 ALA A CA 1
ATOM 2804 C C . ALA A 1 370 ? -5.352 -17.578 -13.516 1 94.69 370 ALA A C 1
ATOM 2806 O O . ALA A 1 370 ? -4.145 -17.688 -13.742 1 94.69 370 ALA A O 1
ATOM 2807 N N . TYR A 1 371 ? -6.016 -18.359 -12.68 1 93.94 371 TYR A N 1
ATOM 2808 C CA . TYR A 1 371 ? -5.285 -19.297 -11.844 1 93.94 371 TYR A CA 1
ATOM 2809 C C . TYR A 1 371 ? -5.375 -20.719 -12.406 1 93.94 371 TYR A C 1
ATOM 2811 O O . TYR A 1 371 ? -6.461 -21.297 -12.477 1 93.94 371 TYR A O 1
ATOM 2819 N N . ARG A 1 372 ? -4.195 -21.234 -12.727 1 91.62 372 ARG A N 1
ATOM 2820 C CA . ARG A 1 372 ? -4.086 -22.578 -13.312 1 91.62 372 ARG A CA 1
ATOM 2821 C C . ARG A 1 372 ? -5.176 -22.797 -14.352 1 91.62 372 ARG A C 1
ATOM 2823 O O . ARG A 1 372 ? -5.852 -23.828 -14.336 1 91.62 372 ARG A O 1
ATOM 2830 N N . ALA A 1 373 ? -5.285 -21.781 -15.164 1 89.94 373 ALA A N 1
ATOM 2831 C CA . ALA A 1 373 ? -6.367 -21.734 -16.141 1 89.94 373 ALA A CA 1
ATOM 2832 C C . ALA A 1 373 ? -5.941 -22.375 -17.469 1 89.94 373 ALA A C 1
ATOM 2834 O O . ALA A 1 373 ? -4.75 -22.578 -17.703 1 89.94 373 ALA A O 1
ATOM 2835 N N . LYS A 1 374 ? -6.945 -22.719 -18.188 1 84.38 374 LYS A N 1
ATOM 2836 C CA . LYS A 1 374 ? -6.699 -23.188 -19.547 1 84.38 374 LYS A CA 1
ATOM 2837 C C . LYS A 1 374 ? -6.113 -22.078 -20.422 1 84.38 374 LYS A C 1
ATOM 2839 O O . LYS A 1 374 ? -6.223 -20.891 -20.078 1 84.38 374 LYS A O 1
ATOM 2844 N N . PRO A 1 375 ? -5.496 -22.438 -21.5 1 82.62 375 PRO A N 1
ATOM 2845 C CA . PRO A 1 375 ? -4.746 -21.484 -22.328 1 82.62 375 PRO A CA 1
ATOM 2846 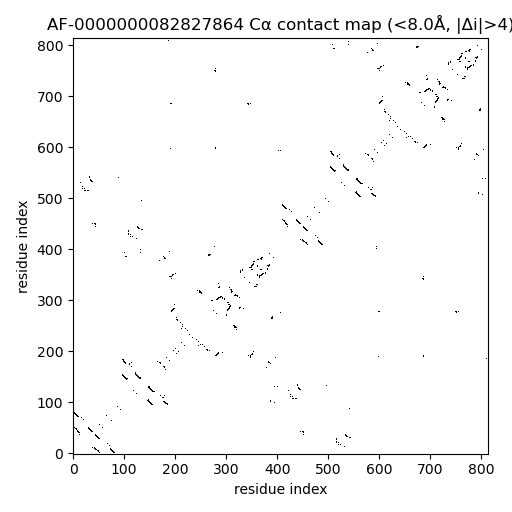C C . PRO A 1 375 ? -5.598 -20.297 -22.766 1 82.62 375 PRO A C 1
ATOM 2848 O O . PRO A 1 375 ? -5.145 -19.141 -22.703 1 82.62 375 PRO A O 1
ATOM 2851 N N . LEU A 1 376 ? -6.816 -20.594 -23.094 1 81.38 376 LEU A N 1
ATOM 2852 C CA . LEU A 1 376 ? -7.68 -19.516 -23.578 1 81.38 376 LEU A CA 1
ATOM 2853 C C . LEU A 1 376 ? -7.883 -18.453 -22.5 1 81.38 376 LEU A C 1
ATOM 2855 O O . LEU A 1 376 ? -7.859 -17.266 -22.781 1 81.38 376 LEU A O 1
ATOM 2859 N N . VAL A 1 377 ? -8.086 -18.891 -21.328 1 86.81 377 VAL A N 1
ATOM 2860 C CA . VAL A 1 377 ? -8.328 -17.969 -20.219 1 86.81 377 VAL A CA 1
ATOM 2861 C C . VAL A 1 377 ? -7.043 -17.219 -19.875 1 86.81 377 VAL A C 1
ATOM 2863 O O . VAL A 1 377 ? -7.07 -16.016 -19.641 1 86.81 377 VAL A O 1
ATOM 2866 N N . ARG A 1 378 ? -5.941 -17.844 -19.906 1 84.62 378 ARG A N 1
ATOM 2867 C CA . ARG A 1 378 ? -4.648 -17.25 -19.625 1 84.62 378 ARG A CA 1
ATOM 2868 C C . ARG A 1 378 ? -4.332 -16.125 -20.609 1 84.62 378 ARG A C 1
ATOM 2870 O O . ARG A 1 378 ? -3.814 -15.078 -20.234 1 84.62 378 ARG A O 1
ATOM 2877 N N . GLN A 1 379 ? -4.707 -16.328 -21.797 1 81.19 379 GLN A N 1
ATOM 2878 C CA . GLN A 1 379 ? -4.406 -15.383 -22.875 1 81.19 379 GLN A CA 1
ATOM 2879 C C . GLN A 1 379 ? -5.277 -14.141 -22.766 1 81.19 379 GLN A C 1
ATOM 2881 O O . GLN A 1 379 ? -4.887 -13.062 -23.219 1 81.19 379 GLN A O 1
ATOM 2886 N N . ASN A 1 380 ? -6.371 -14.375 -22.141 1 79.94 380 ASN A N 1
ATOM 2887 C CA . ASN A 1 380 ? -7.32 -13.266 -22.141 1 79.94 380 ASN A CA 1
ATOM 2888 C C . ASN A 1 380 ? -7.371 -12.57 -20.781 1 79.94 380 ASN A C 1
ATOM 2890 O O . ASN A 1 380 ? -8.047 -11.547 -20.625 1 79.94 380 ASN A O 1
ATOM 2894 N N . ALA A 1 381 ? -6.711 -13.195 -19.938 1 81.81 381 ALA A N 1
ATOM 2895 C CA . ALA A 1 381 ? -6.629 -12.555 -18.625 1 81.81 381 ALA A CA 1
ATOM 2896 C C . ALA A 1 381 ? -5.445 -11.602 -18.547 1 81.81 381 ALA A C 1
ATOM 2898 O O . ALA A 1 381 ? -4.496 -11.711 -19.344 1 81.81 381 ALA A O 1
ATOM 2899 N N . ASN A 1 382 ? -5.48 -10.633 -17.672 1 77.88 382 ASN A N 1
ATOM 2900 C CA . ASN A 1 382 ? -4.395 -9.672 -17.516 1 77.88 382 ASN A CA 1
ATOM 2901 C C . ASN A 1 382 ? -3.139 -10.336 -16.953 1 77.88 382 ASN A C 1
ATOM 2903 O O . ASN A 1 382 ? -2.021 -9.969 -17.328 1 77.88 382 ASN A O 1
ATOM 2907 N N . GLN A 1 383 ? -3.391 -11.281 -16.078 1 85.56 383 GLN A N 1
ATOM 2908 C CA . GLN A 1 383 ? -2.309 -12.023 -15.438 1 85.56 383 GLN A CA 1
ATOM 2909 C C . GLN A 1 383 ? -2.693 -13.484 -15.219 1 85.56 383 GLN A C 1
ATOM 2911 O O . GLN A 1 383 ? -3.879 -13.828 -15.219 1 85.56 383 GLN A O 1
ATOM 2916 N N . ALA A 1 384 ? -1.6 -14.266 -15.086 1 88.88 384 ALA A N 1
ATOM 2917 C CA . ALA A 1 384 ? -1.87 -15.68 -14.836 1 88.88 384 ALA A CA 1
ATOM 2918 C C . ALA A 1 384 ? -0.876 -16.266 -13.836 1 88.88 384 ALA A C 1
ATOM 2920 O O . ALA A 1 384 ? 0.292 -15.867 -13.812 1 88.88 384 ALA A O 1
ATOM 2921 N N . ILE A 1 385 ? -1.348 -17.078 -13.016 1 90.12 385 ILE A N 1
ATOM 2922 C CA . ILE A 1 385 ? -0.536 -17.875 -12.102 1 90.12 385 ILE A CA 1
ATOM 2923 C C . ILE A 1 385 ? -0.785 -19.359 -12.352 1 90.12 385 ILE A C 1
ATOM 2925 O O . ILE A 1 385 ? -1.926 -19.812 -12.289 1 90.12 385 ILE A O 1
ATOM 2929 N N . SER A 1 386 ? 0.258 -20.062 -12.594 1 89.12 386 SER A N 1
ATOM 2930 C CA . SER A 1 386 ? 0.105 -21.484 -12.898 1 89.12 386 SER A CA 1
ATOM 2931 C C . SER A 1 386 ? 1.103 -22.328 -12.117 1 89.12 386 SER A C 1
ATOM 2933 O O . SER A 1 386 ? 0.88 -23.516 -11.906 1 89.12 386 SER A O 1
ATOM 2935 N N . SER A 1 387 ? 2.092 -21.75 -11.625 1 87.19 387 SER A N 1
ATOM 2936 C CA . SER A 1 387 ? 3.236 -22.516 -11.148 1 87.19 387 SER A CA 1
ATOM 2937 C C . SER A 1 387 ? 3.25 -22.594 -9.625 1 87.19 387 SER A C 1
ATOM 2939 O O . SER A 1 387 ? 3.943 -23.438 -9.047 1 87.19 387 SER A O 1
ATOM 2941 N N . VAL A 1 388 ? 2.609 -21.75 -8.992 1 90 388 VAL A N 1
ATOM 2942 C CA . VAL A 1 388 ? 2.641 -21.719 -7.535 1 90 388 VAL A CA 1
ATOM 2943 C C . VAL A 1 388 ? 1.218 -21.781 -6.984 1 90 388 VAL A C 1
ATOM 2945 O O . VAL A 1 388 ? 0.251 -21.797 -7.75 1 90 388 VAL A O 1
ATOM 2948 N N . GLY A 1 389 ? 1.142 -21.875 -5.68 1 92.44 389 GLY A N 1
ATOM 2949 C CA . GLY A 1 389 ? -0.16 -21.906 -5.031 1 92.44 389 GLY A CA 1
ATOM 2950 C C . GLY A 1 389 ? -0.904 -20.594 -5.121 1 92.44 389 GLY A C 1
ATOM 2951 O O . GLY A 1 389 ? -0.356 -19.594 -5.598 1 92.44 389 GLY A O 1
ATOM 2952 N N . LEU A 1 390 ? -2.166 -20.672 -4.668 1 95.19 390 LEU A N 1
ATOM 2953 C CA . LEU A 1 390 ? -3.062 -19.531 -4.773 1 95.19 390 LEU A CA 1
ATOM 2954 C C . LEU A 1 390 ? -2.523 -18.344 -3.982 1 95.19 390 LEU A C 1
ATOM 2956 O O . LEU A 1 390 ? -2.857 -17.188 -4.273 1 95.19 390 LEU A O 1
ATOM 2960 N N . ASP A 1 391 ? -1.698 -18.609 -2.996 1 94.12 391 ASP A N 1
ATOM 2961 C CA . ASP A 1 391 ? -1.143 -17.531 -2.174 1 94.12 391 ASP A CA 1
ATOM 2962 C C . ASP A 1 391 ? -0.103 -16.734 -2.949 1 94.12 391 ASP A C 1
ATOM 2964 O O . ASP A 1 391 ? 0.376 -15.703 -2.471 1 94.12 391 ASP A O 1
ATOM 2968 N N . GLY A 1 392 ? 0.278 -17.172 -4.188 1 93.38 392 GLY A N 1
ATOM 2969 C CA . GLY A 1 392 ? 1.092 -16.344 -5.07 1 93.38 392 GLY A CA 1
ATOM 2970 C C . GLY A 1 392 ? 0.465 -15.008 -5.379 1 93.38 392 GLY A C 1
ATOM 2971 O O . GLY A 1 392 ? 1.166 -14.055 -5.73 1 93.38 392 GLY A O 1
ATOM 2972 N N . VAL A 1 393 ? -0.838 -14.945 -5.199 1 94.12 393 VAL A N 1
ATOM 2973 C CA . VAL A 1 393 ? -1.592 -13.719 -5.426 1 94.12 393 VAL A CA 1
ATOM 2974 C C . VAL A 1 393 ? -1.087 -12.617 -4.488 1 94.12 393 VAL A C 1
ATOM 2976 O O . VAL A 1 393 ? -1.087 -11.438 -4.848 1 94.12 393 VAL A O 1
ATOM 2979 N N . LEU A 1 394 ? -0.587 -12.984 -3.332 1 94.25 394 LEU A N 1
ATOM 2980 C CA . LEU A 1 394 ? -0.091 -12.016 -2.355 1 94.25 394 LEU A CA 1
ATOM 2981 C C . LEU A 1 394 ? 1.087 -11.227 -2.918 1 94.25 394 LEU A C 1
ATOM 2983 O O . LEU A 1 394 ? 1.213 -10.031 -2.664 1 94.25 394 LEU A O 1
ATOM 2987 N N . TYR A 1 395 ? 1.904 -11.859 -3.73 1 93.12 395 TYR A N 1
ATOM 2988 C CA . TYR A 1 395 ? 3.047 -11.18 -4.332 1 93.12 395 TYR A CA 1
ATOM 2989 C C . TYR A 1 395 ? 2.592 -10.172 -5.379 1 93.12 395 TYR A C 1
ATOM 2991 O O . TYR A 1 395 ? 3.203 -9.109 -5.531 1 93.12 395 TYR A O 1
ATOM 2999 N N . LEU A 1 396 ? 1.519 -10.516 -6.062 1 92.44 396 LEU A N 1
ATOM 3000 C CA . LEU A 1 396 ? 0.992 -9.594 -7.059 1 92.44 396 LEU A CA 1
ATOM 3001 C C . LEU A 1 396 ? 0.45 -8.328 -6.398 1 92.44 396 LEU A C 1
ATOM 3003 O O . LEU A 1 396 ? 0.391 -7.27 -7.027 1 92.44 396 LEU A O 1
ATOM 3007 N N . LEU A 1 397 ? 0.089 -8.477 -5.152 1 91.69 397 LEU A N 1
ATOM 3008 C CA . LEU A 1 397 ? -0.378 -7.332 -4.379 1 91.69 397 LEU A CA 1
ATOM 3009 C C . LEU A 1 397 ? 0.796 -6.566 -3.779 1 91.69 397 LEU A C 1
ATOM 3011 O O . LEU A 1 397 ? 0.602 -5.555 -3.1 1 91.69 397 LEU A O 1
ATOM 3015 N N . GLY A 1 398 ? 1.975 -7.066 -3.994 1 89.25 398 GLY A N 1
ATOM 3016 C CA . GLY A 1 398 ? 3.168 -6.371 -3.541 1 89.25 398 GLY A CA 1
ATOM 3017 C C . GLY A 1 398 ? 3.59 -6.762 -2.137 1 89.25 398 GLY A C 1
ATOM 3018 O O . GLY A 1 398 ? 4.371 -6.055 -1.497 1 89.25 398 GLY A O 1
ATOM 3019 N N . MET A 1 399 ? 3.162 -7.863 -1.642 1 90.25 399 MET A N 1
ATOM 3020 C CA . MET A 1 399 ? 3.473 -8.258 -0.271 1 90.25 399 MET A CA 1
ATOM 3021 C C . MET A 1 399 ? 4.801 -9 -0.206 1 90.25 399 MET A C 1
ATOM 3023 O O . MET A 1 399 ? 5.121 -9.789 -1.101 1 90.25 399 MET A O 1
ATOM 3027 N N . HIS A 1 400 ? 5.484 -8.703 0.873 1 88.38 400 HIS A N 1
ATOM 3028 C CA . HIS A 1 400 ? 6.738 -9.383 1.164 1 88.38 400 HIS A CA 1
ATOM 3029 C C . HIS A 1 400 ? 6.531 -10.5 2.186 1 88.38 400 HIS A C 1
ATOM 3031 O O . HIS A 1 400 ? 5.785 -10.328 3.152 1 88.38 400 HIS A O 1
ATOM 3037 N N . ASP A 1 401 ? 7.219 -11.625 1.953 1 85.88 401 ASP A N 1
ATOM 3038 C CA . ASP A 1 401 ? 7.137 -12.711 2.926 1 85.88 401 ASP A CA 1
ATOM 3039 C C . ASP A 1 401 ? 7.508 -12.219 4.324 1 85.88 401 ASP A C 1
ATOM 3041 O O . ASP A 1 401 ? 6.902 -12.641 5.316 1 85.88 401 ASP A O 1
ATOM 3045 N N . LYS A 1 402 ? 8.414 -11.375 4.34 1 77.88 402 LYS A N 1
ATOM 3046 C CA . LYS A 1 402 ? 8.875 -10.875 5.633 1 77.88 402 LYS A CA 1
ATOM 3047 C C . LYS A 1 402 ? 7.77 -10.117 6.359 1 77.88 402 LYS A C 1
ATOM 3049 O O . LYS A 1 402 ? 7.734 -10.094 7.59 1 77.88 402 LYS A O 1
ATOM 3054 N N . ASP A 1 403 ? 6.883 -9.477 5.629 1 78.56 403 ASP A N 1
ATOM 3055 C CA . ASP A 1 403 ? 5.797 -8.695 6.219 1 78.56 403 ASP A CA 1
ATOM 3056 C C . ASP A 1 403 ? 4.652 -9.602 6.668 1 78.56 403 ASP A C 1
ATOM 3058 O O . ASP A 1 403 ? 3.881 -9.242 7.559 1 78.56 403 ASP A O 1
ATOM 3062 N N . LEU A 1 404 ? 4.543 -10.711 6.023 1 77.44 404 LEU A N 1
ATOM 3063 C CA . LEU A 1 404 ? 3.42 -11.609 6.277 1 77.44 404 LEU A CA 1
ATOM 3064 C C . LEU A 1 404 ? 3.689 -12.484 7.492 1 77.44 404 LEU A C 1
ATOM 3066 O O . LEU A 1 404 ? 2.756 -12.992 8.117 1 77.44 404 LEU A O 1
ATOM 3070 N N . SER A 1 405 ? 4.918 -12.68 7.785 1 64.56 405 SER A N 1
ATOM 3071 C CA . SER A 1 405 ? 5.25 -13.469 8.969 1 64.56 405 SER A CA 1
ATOM 3072 C C . SER A 1 405 ? 4.941 -12.695 10.25 1 64.56 405 SER A C 1
ATOM 3074 O O . SER A 1 405 ? 4.754 -13.297 11.312 1 64.56 405 SER A O 1
ATOM 3076 N N . ARG A 1 406 ? 4.828 -11.461 10.078 1 56 406 ARG A N 1
ATOM 3077 C CA . ARG A 1 406 ? 4.594 -10.625 11.258 1 56 406 ARG A CA 1
ATOM 3078 C C . ARG A 1 406 ? 3.113 -10.297 11.406 1 56 406 ARG A C 1
ATOM 3080 O O . ARG A 1 406 ? 2.703 -9.711 12.406 1 56 406 ARG A O 1
ATOM 3087 N N . ALA A 1 407 ? 2.322 -10.516 10.391 1 53.91 407 ALA A N 1
ATOM 3088 C CA . ALA A 1 407 ? 0.893 -10.234 10.492 1 53.91 407 ALA A CA 1
ATOM 3089 C C . ALA A 1 407 ? 0.159 -11.375 11.203 1 53.91 407 ALA A C 1
ATOM 3091 O O . ALA A 1 407 ? 0.597 -12.523 11.164 1 53.91 407 ALA A O 1
ATOM 3092 N N . MET B 1 1 ? 32.25 -28.25 -1.307 1 64.69 1 MET B N 1
ATOM 3093 C CA . MET B 1 1 ? 31.547 -27.359 -0.399 1 64.69 1 MET B CA 1
ATOM 3094 C C . MET B 1 1 ? 30.859 -26.234 -1.169 1 64.69 1 MET B C 1
ATOM 3096 O O . MET B 1 1 ? 31.359 -25.781 -2.201 1 64.69 1 MET B O 1
ATOM 3100 N N . ARG B 1 2 ? 29.641 -25.953 -0.933 1 83.44 2 ARG B N 1
ATOM 3101 C CA . ARG B 1 2 ? 28.859 -24.922 -1.612 1 83.44 2 ARG B CA 1
ATOM 3102 C C . ARG B 1 2 ? 29.406 -23.531 -1.318 1 83.44 2 ARG B C 1
ATOM 3104 O O . ARG B 1 2 ? 29.562 -23.156 -0.156 1 83.44 2 ARG B O 1
ATOM 3111 N N . GLU B 1 3 ? 29.969 -22.938 -2.363 1 89.88 3 GLU B N 1
ATOM 3112 C CA . GLU B 1 3 ? 30.484 -21.578 -2.229 1 89.88 3 GLU B CA 1
ATOM 3113 C C . GLU B 1 3 ? 29.391 -20.547 -2.479 1 89.88 3 GLU B C 1
ATOM 3115 O O . GLU B 1 3 ? 28.594 -20.688 -3.408 1 89.88 3 GLU B O 1
ATOM 3120 N N . ILE B 1 4 ? 29.297 -19.578 -1.577 1 92.69 4 ILE B N 1
ATOM 3121 C CA . ILE B 1 4 ? 28.359 -18.469 -1.728 1 92.69 4 ILE B CA 1
ATOM 3122 C C . ILE B 1 4 ? 29.141 -17.156 -1.935 1 92.69 4 ILE B C 1
ATOM 3124 O O . ILE B 1 4 ? 30.047 -16.859 -1.169 1 92.69 4 ILE B O 1
ATOM 3128 N N . ILE B 1 5 ? 28.797 -16.453 -2.988 1 94.44 5 ILE B N 1
ATOM 3129 C CA . ILE B 1 5 ? 29.516 -15.234 -3.328 1 94.44 5 ILE B CA 1
ATOM 3130 C C . ILE B 1 5 ? 28.531 -14.086 -3.537 1 94.44 5 ILE B C 1
ATOM 3132 O O . ILE B 1 5 ? 27.531 -14.242 -4.242 1 94.44 5 ILE B O 1
ATOM 3136 N N . LEU B 1 6 ? 28.75 -12.992 -2.863 1 94.44 6 LEU B N 1
ATOM 3137 C CA . LEU B 1 6 ? 28.047 -11.742 -3.146 1 94.44 6 LEU B CA 1
ATOM 3138 C C . LEU B 1 6 ? 28.75 -10.953 -4.242 1 94.44 6 LEU B C 1
ATOM 3140 O O . LEU B 1 6 ? 29.938 -10.641 -4.117 1 94.44 6 LEU B O 1
ATOM 3144 N N . ILE B 1 7 ? 28.078 -10.711 -5.289 1 95.31 7 ILE B N 1
ATOM 3145 C CA . ILE B 1 7 ? 28.578 -9.883 -6.379 1 95.31 7 ILE B CA 1
ATOM 3146 C C . ILE B 1 7 ? 27.891 -8.523 -6.344 1 95.31 7 ILE B C 1
ATOM 3148 O O . ILE B 1 7 ? 26.672 -8.43 -6.461 1 95.31 7 ILE B O 1
ATOM 3152 N N . SER B 1 8 ? 28.625 -7.457 -6.203 1 94.75 8 SER B N 1
ATOM 3153 C CA . SER B 1 8 ? 28.094 -6.102 -6.164 1 94.75 8 SER B CA 1
ATOM 3154 C C . SER B 1 8 ? 28.531 -5.293 -7.375 1 94.75 8 SER B C 1
ATOM 3156 O O . SER B 1 8 ? 29.703 -5.328 -7.754 1 94.75 8 SER B O 1
ATOM 3158 N N . PHE B 1 9 ? 27.609 -4.629 -7.98 1 94.38 9 PHE B N 1
ATOM 3159 C CA . PHE B 1 9 ? 27.891 -3.77 -9.125 1 94.38 9 PHE B CA 1
ATOM 3160 C C . PHE B 1 9 ? 27.531 -2.32 -8.812 1 94.38 9 PHE B C 1
ATOM 3162 O O . PHE B 1 9 ? 26.469 -2.045 -8.258 1 94.38 9 PHE B O 1
ATOM 3169 N N . LEU B 1 10 ? 28.391 -1.414 -9.164 1 94.12 10 LEU B N 1
ATOM 3170 C CA . LEU B 1 10 ? 28.172 0.018 -8.992 1 94.12 10 LEU B CA 1
ATOM 3171 C C . LEU B 1 10 ? 28.578 0.785 -10.25 1 94.12 10 LEU B C 1
ATOM 3173 O O . LEU B 1 10 ? 29.594 0.471 -10.867 1 94.12 10 LEU B O 1
ATOM 3177 N N . GLY B 1 11 ? 27.828 1.735 -10.664 1 92.44 11 GLY B N 1
ATOM 3178 C CA . GLY B 1 11 ? 28.188 2.564 -11.797 1 92.44 11 GLY B CA 1
ATOM 3179 C C . GLY B 1 11 ? 27 3.203 -12.484 1 92.44 11 GLY B C 1
ATOM 3180 O O . GLY B 1 11 ? 25.891 3.229 -11.93 1 92.44 11 GLY B O 1
ATOM 3181 N N . PRO B 1 12 ? 27.188 3.834 -13.602 1 91.31 12 PRO B N 1
ATOM 3182 C CA . PRO B 1 12 ? 26.078 4.461 -14.328 1 91.31 12 PRO B CA 1
ATOM 3183 C C . PRO B 1 12 ? 25.062 3.443 -14.836 1 91.31 12 PRO B C 1
ATOM 3185 O O . PRO B 1 12 ? 25.438 2.346 -15.258 1 91.31 12 PRO B O 1
ATOM 3188 N N . ASP B 1 13 ? 23.859 3.83 -14.766 1 90.69 13 ASP B N 1
ATOM 3189 C CA . ASP B 1 13 ? 22.781 2.988 -15.281 1 90.69 13 ASP B CA 1
ATOM 3190 C C . ASP B 1 13 ? 22.75 3.008 -16.812 1 90.69 13 ASP B C 1
ATOM 3192 O O . ASP B 1 13 ? 22.891 4.07 -17.422 1 90.69 13 ASP B O 1
ATOM 3196 N N . GLN B 1 14 ? 22.719 1.837 -17.359 1 89 14 GLN B N 1
ATOM 3197 C CA . GLN B 1 14 ? 22.578 1.674 -18.812 1 89 14 GLN B CA 1
ATOM 3198 C C . GLN B 1 14 ? 21.547 0.602 -19.141 1 89 14 GLN B C 1
ATOM 3200 O O . GLN B 1 14 ? 21.297 -0.298 -18.344 1 89 14 GLN B O 1
ATOM 3205 N N . PRO B 1 15 ? 21 0.725 -20.312 1 86.81 15 PRO B N 1
ATOM 3206 C CA . PRO B 1 15 ? 20 -0.267 -20.688 1 86.81 15 PRO B CA 1
ATOM 3207 C C . PRO B 1 15 ? 20.562 -1.685 -20.75 1 86.81 15 PRO B C 1
ATOM 3209 O O . PRO B 1 15 ? 21.703 -1.88 -21.156 1 86.81 15 PRO B O 1
ATOM 3212 N N . ASN B 1 16 ? 19.875 -2.697 -20.328 1 88.94 16 ASN B N 1
ATOM 3213 C CA . ASN B 1 16 ? 20.109 -4.129 -20.531 1 88.94 16 ASN B CA 1
ATOM 3214 C C . ASN B 1 16 ? 21.234 -4.641 -19.641 1 88.94 16 ASN B C 1
ATOM 3216 O O . ASN B 1 16 ? 21.734 -5.754 -19.844 1 88.94 16 ASN B O 1
ATOM 3220 N N . GLN B 1 17 ? 21.719 -3.816 -18.734 1 92.19 17 GLN B N 1
ATOM 3221 C CA . GLN B 1 17 ? 22.828 -4.238 -17.891 1 92.19 17 GLN B CA 1
ATOM 3222 C C . GLN B 1 17 ? 22.453 -5.477 -17.078 1 92.19 17 GLN B C 1
ATOM 3224 O O . GLN B 1 17 ? 23.203 -6.457 -17.062 1 92.19 17 GLN B O 1
ATOM 3229 N N . PHE B 1 18 ? 21.281 -5.438 -16.5 1 93.19 18 PHE B N 1
ATOM 3230 C CA . PHE B 1 18 ? 20.828 -6.559 -15.688 1 93.19 18 PHE B CA 1
ATOM 3231 C C . PHE B 1 18 ? 20.75 -7.832 -16.516 1 93.19 18 PHE B C 1
ATOM 3233 O O . PHE B 1 18 ? 21.234 -8.883 -16.094 1 93.19 18 PHE B O 1
ATOM 3240 N N . THR B 1 19 ? 20.219 -7.727 -17.656 1 93.25 19 THR B N 1
ATOM 3241 C CA . THR B 1 19 ? 20.016 -8.867 -18.547 1 93.25 19 THR B CA 1
ATOM 3242 C C . THR B 1 19 ? 21.344 -9.5 -18.938 1 93.25 19 THR B C 1
ATOM 3244 O O . THR B 1 19 ? 21.484 -10.727 -18.906 1 93.25 19 THR B O 1
ATOM 3247 N N . ARG B 1 20 ? 22.266 -8.711 -19.266 1 93.94 20 ARG B N 1
ATOM 3248 C CA . ARG B 1 20 ? 23.578 -9.195 -19.672 1 93.94 20 ARG B CA 1
ATOM 3249 C C . ARG B 1 20 ? 24.266 -9.922 -18.516 1 93.94 20 ARG B C 1
ATOM 3251 O O . ARG B 1 20 ? 24.922 -10.945 -18.734 1 93.94 20 ARG B O 1
ATOM 3258 N N . LEU B 1 21 ? 24.125 -9.398 -17.391 1 93.75 21 LEU B N 1
ATOM 3259 C CA . LEU B 1 21 ? 24.75 -10.023 -16.234 1 93.75 21 LEU B CA 1
ATOM 3260 C C . LEU B 1 21 ? 24.094 -11.367 -15.922 1 93.75 21 LEU B C 1
ATOM 3262 O O . LEU B 1 21 ? 24.781 -12.344 -15.625 1 93.75 21 LEU B O 1
ATOM 3266 N N . MET B 1 22 ? 22.781 -11.391 -16.016 1 93.88 22 MET B N 1
ATOM 3267 C CA . MET B 1 22 ? 22.062 -12.641 -15.781 1 93.88 22 MET B CA 1
ATOM 3268 C C . MET B 1 22 ? 22.453 -13.68 -16.828 1 93.88 22 MET B C 1
ATOM 3270 O O . MET B 1 22 ? 22.484 -14.883 -16.547 1 93.88 22 MET B O 1
ATOM 3274 N N . GLN B 1 23 ? 22.719 -13.227 -18.016 1 94 23 GLN B N 1
ATOM 3275 C CA . GLN B 1 23 ? 23.125 -14.141 -19.062 1 94 23 GLN B CA 1
ATOM 3276 C C . GLN B 1 23 ? 24.406 -14.898 -18.688 1 94 23 GLN B C 1
ATOM 3278 O O . GLN B 1 23 ? 24.484 -16.109 -18.859 1 94 23 GLN B O 1
ATOM 3283 N N . VAL B 1 24 ? 25.359 -14.195 -18.156 1 94.56 24 VAL B N 1
ATOM 3284 C CA . VAL B 1 24 ? 26.609 -14.805 -17.75 1 94.56 24 VAL B CA 1
ATOM 3285 C C . VAL B 1 24 ? 26.344 -15.836 -16.656 1 94.56 24 VAL B C 1
ATOM 3287 O O . VAL B 1 24 ? 26.875 -16.953 -16.703 1 94.56 24 VAL B O 1
ATOM 3290 N N . LEU B 1 25 ? 25.547 -15.469 -15.695 1 93.81 25 LEU B N 1
ATOM 3291 C CA . LEU B 1 25 ? 25.266 -16.375 -14.586 1 93.81 25 LEU B CA 1
ATOM 3292 C C . LEU B 1 25 ? 24.5 -17.609 -15.062 1 93.81 25 LEU B C 1
ATOM 3294 O O . LEU B 1 25 ? 24.703 -18.703 -14.539 1 93.81 25 LEU B O 1
ATOM 3298 N N . SER B 1 26 ? 23.625 -17.391 -16.016 1 92.88 26 SER B N 1
ATOM 3299 C CA . SER B 1 26 ? 22.844 -18.484 -16.578 1 92.88 26 SER B CA 1
ATOM 3300 C C . SER B 1 26 ? 23.734 -19.484 -17.312 1 92.88 26 SER B C 1
ATOM 3302 O O . SER B 1 26 ? 23.578 -20.703 -17.141 1 92.88 26 SER B O 1
ATOM 3304 N N . VAL B 1 27 ? 24.672 -19.062 -18.125 1 94 27 VAL B N 1
ATOM 3305 C CA . VAL B 1 27 ? 25.578 -19.906 -18.906 1 94 27 VAL B CA 1
ATOM 3306 C C . VAL B 1 27 ? 26.375 -20.828 -17.984 1 94 27 VAL B C 1
ATOM 3308 O O . VAL B 1 27 ? 26.594 -21.984 -18.312 1 94 27 VAL B O 1
ATOM 3311 N N . HIS B 1 28 ? 26.688 -20.359 -16.828 1 93.56 28 HIS B N 1
ATOM 3312 C CA . HIS B 1 28 ? 27.516 -21.125 -15.922 1 93.56 28 HIS B CA 1
ATOM 3313 C C . HIS B 1 28 ? 26.688 -21.812 -14.852 1 93.56 28 HIS B C 1
ATOM 3315 O O . HIS B 1 28 ? 27.234 -22.406 -13.914 1 93.56 28 HIS B O 1
ATOM 3321 N N . SER B 1 29 ? 25.375 -21.656 -14.867 1 90.62 29 SER B N 1
ATOM 3322 C CA . SER B 1 29 ? 24.406 -22.359 -14.047 1 90.62 29 SER B CA 1
ATOM 3323 C C . SER B 1 29 ? 24.609 -22.078 -12.562 1 90.62 29 SER B C 1
ATOM 3325 O O . SER B 1 29 ? 24.625 -23 -11.742 1 90.62 29 SER B O 1
ATOM 3327 N N . LEU B 1 30 ? 24.906 -20.875 -12.281 1 91.88 30 LEU B N 1
ATOM 3328 C CA . LEU B 1 30 ? 25 -20.484 -10.875 1 91.88 30 LEU B CA 1
ATOM 3329 C C . LEU B 1 30 ? 23.609 -20.281 -10.273 1 91.88 30 LEU B C 1
ATOM 3331 O O . LEU B 1 30 ? 22.703 -19.75 -10.938 1 91.88 30 LEU B O 1
ATOM 3335 N N . GLN B 1 31 ? 23.469 -20.672 -9.07 1 90.94 31 GLN B N 1
ATOM 3336 C CA . GLN B 1 31 ? 22.203 -20.5 -8.375 1 90.94 31 GLN B CA 1
ATOM 3337 C C . GLN B 1 31 ? 22.094 -19.094 -7.773 1 90.94 31 GLN B C 1
ATOM 3339 O O . GLN B 1 31 ? 22.984 -18.656 -7.055 1 90.94 31 GLN B O 1
ATOM 3344 N N . ILE B 1 32 ? 21 -18.438 -8.07 1 91.31 32 ILE B N 1
ATOM 3345 C CA . ILE B 1 32 ? 20.781 -17.109 -7.508 1 91.31 32 ILE B CA 1
ATOM 3346 C C . ILE B 1 32 ? 20.062 -17.234 -6.16 1 91.31 32 ILE B C 1
ATOM 3348 O O . ILE B 1 32 ? 18.953 -17.734 -6.082 1 91.31 32 ILE B O 1
ATOM 3352 N N . LEU B 1 33 ? 20.672 -16.766 -5.125 1 89.75 33 LEU B N 1
ATOM 3353 C CA . LEU B 1 33 ? 20.109 -16.828 -3.783 1 89.75 33 LEU B CA 1
ATOM 3354 C C . LEU B 1 33 ? 19.344 -15.539 -3.453 1 89.75 33 LEU B C 1
ATOM 3356 O O . LEU B 1 33 ? 18.359 -15.578 -2.73 1 89.75 33 LEU B O 1
ATOM 3360 N N . ASP B 1 34 ? 19.844 -14.453 -3.957 1 89.81 34 ASP B N 1
ATOM 3361 C CA . ASP B 1 34 ? 19.234 -13.148 -3.723 1 89.81 34 ASP B CA 1
ATOM 3362 C C . ASP B 1 34 ? 19.656 -12.141 -4.793 1 89.81 34 ASP B C 1
ATOM 3364 O O . ASP B 1 34 ? 20.703 -12.297 -5.422 1 89.81 34 ASP B O 1
ATOM 3368 N N . VAL B 1 35 ? 18.766 -11.211 -4.977 1 92.81 35 VAL B N 1
ATOM 3369 C CA . VAL B 1 35 ? 19.062 -10.172 -5.961 1 92.81 35 VAL B CA 1
ATOM 3370 C C . VAL B 1 35 ? 18.391 -8.867 -5.555 1 92.81 35 VAL B C 1
ATOM 3372 O O . VAL B 1 35 ? 17.281 -8.875 -5.012 1 92.81 35 VAL B O 1
ATOM 3375 N N . GLY B 1 36 ? 19.062 -7.746 -5.727 1 92.38 36 GLY B N 1
ATOM 3376 C CA . GLY B 1 36 ? 18.547 -6.406 -5.484 1 92.38 36 GLY B CA 1
ATOM 3377 C C . GLY B 1 36 ? 19.188 -5.355 -6.363 1 92.38 36 GLY B C 1
ATOM 3378 O O . GLY B 1 36 ? 20.406 -5.406 -6.617 1 92.38 36 GLY B O 1
ATOM 3379 N N . GLN B 1 37 ? 18.391 -4.473 -6.832 1 93.88 37 GLN B N 1
ATOM 3380 C CA . GLN B 1 37 ? 18.906 -3.377 -7.648 1 93.88 37 GLN B CA 1
ATOM 3381 C C . GLN B 1 37 ? 18.172 -2.074 -7.348 1 93.88 37 GLN B C 1
ATOM 3383 O O . GLN B 1 37 ? 16.969 -2.084 -7.07 1 93.88 37 GLN B O 1
ATOM 3388 N N . ALA B 1 38 ? 18.844 -1.028 -7.379 1 92.94 38 ALA B N 1
ATOM 3389 C CA . ALA B 1 38 ? 18.266 0.307 -7.32 1 92.94 38 ALA B CA 1
ATOM 3390 C C . ALA B 1 38 ? 19.016 1.278 -8.227 1 92.94 38 ALA B C 1
ATOM 3392 O O . ALA B 1 38 ? 20.234 1.215 -8.336 1 92.94 38 ALA B O 1
ATOM 3393 N N . VAL B 1 39 ? 18.312 2.117 -8.859 1 90.69 39 VAL B N 1
ATOM 3394 C CA . VAL B 1 39 ? 18.875 3.205 -9.648 1 90.69 39 VAL B CA 1
ATOM 3395 C C . VAL B 1 39 ? 18.453 4.547 -9.055 1 90.69 39 VAL B C 1
ATOM 3397 O O . VAL B 1 39 ? 17.266 4.832 -8.914 1 90.69 39 VAL B O 1
ATOM 3400 N N . ILE B 1 40 ? 19.422 5.305 -8.641 1 88.62 40 ILE B N 1
ATOM 3401 C CA . ILE B 1 40 ? 19.188 6.645 -8.117 1 88.62 40 ILE B CA 1
ATOM 3402 C C . ILE B 1 40 ? 19.875 7.68 -9.008 1 88.62 40 ILE B C 1
ATOM 3404 O O . ILE B 1 40 ? 21.109 7.699 -9.109 1 88.62 40 ILE B O 1
ATOM 3408 N N . HIS B 1 41 ? 19.094 8.523 -9.625 1 86.69 41 HIS B N 1
ATOM 3409 C CA . HIS B 1 41 ? 19.609 9.555 -10.523 1 86.69 41 HIS B CA 1
ATOM 3410 C C . HIS B 1 41 ? 20.625 8.977 -11.5 1 86.69 41 HIS B C 1
ATOM 3412 O O . HIS B 1 41 ? 21.734 9.492 -11.617 1 86.69 41 HIS B O 1
ATOM 3418 N N . ASN B 1 42 ? 20.297 7.926 -12.094 1 87.19 42 ASN B N 1
ATOM 3419 C CA . ASN B 1 42 ? 21.016 7.273 -13.188 1 87.19 42 ASN B CA 1
ATOM 3420 C C . ASN B 1 42 ? 22.266 6.566 -12.695 1 87.19 42 ASN B C 1
ATOM 3422 O O . ASN B 1 42 ? 23.172 6.27 -13.484 1 87.19 42 ASN B O 1
ATOM 3426 N N . GLN B 1 43 ? 22.375 6.402 -11.445 1 90.06 43 GLN B N 1
ATOM 3427 C CA . GLN B 1 43 ? 23.422 5.582 -10.867 1 90.06 43 GLN B CA 1
ATOM 3428 C C . GLN B 1 43 ? 22.859 4.273 -10.312 1 90.06 43 GLN B C 1
ATOM 3430 O O . GLN B 1 43 ? 21.922 4.281 -9.516 1 90.06 43 GLN B O 1
ATOM 3435 N N . LEU B 1 44 ? 23.5 3.205 -10.719 1 92.69 44 LEU B N 1
ATOM 3436 C CA . LEU B 1 44 ? 22.984 1.872 -10.43 1 92.69 44 LEU B CA 1
ATOM 3437 C C . LEU B 1 44 ? 23.781 1.206 -9.32 1 92.69 44 LEU B C 1
ATOM 3439 O O . LEU B 1 44 ? 25.016 1.308 -9.281 1 92.69 44 LEU B O 1
ATOM 3443 N N . THR B 1 45 ? 23.078 0.623 -8.398 1 93.81 45 THR B N 1
ATOM 3444 C CA . THR B 1 45 ? 23.625 -0.353 -7.461 1 93.81 45 THR B CA 1
ATOM 3445 C C . THR B 1 45 ? 22.891 -1.685 -7.578 1 93.81 45 THR B C 1
ATOM 3447 O O . THR B 1 45 ? 21.656 -1.728 -7.5 1 93.81 45 THR B O 1
ATOM 3450 N N . LEU B 1 46 ? 23.641 -2.713 -7.867 1 94.44 46 LEU B N 1
ATOM 3451 C CA . LEU B 1 46 ? 23.094 -4.051 -8.055 1 94.44 46 LEU B CA 1
ATOM 3452 C C . LEU B 1 46 ? 23.844 -5.074 -7.211 1 94.44 46 LEU B C 1
ATOM 3454 O O . LEU B 1 46 ? 25.078 -5.062 -7.172 1 94.44 46 LEU B O 1
ATOM 3458 N N . GLY B 1 47 ? 23.141 -5.824 -6.465 1 93.94 47 GLY B N 1
ATOM 3459 C CA . GLY B 1 47 ? 23.719 -6.922 -5.691 1 93.94 47 GLY B CA 1
ATOM 3460 C C . GLY B 1 47 ? 23.078 -8.266 -6.012 1 93.94 47 GLY B C 1
ATOM 3461 O O . GLY B 1 47 ? 21.859 -8.375 -6.074 1 93.94 47 GLY B O 1
ATOM 3462 N N . ILE B 1 48 ? 23.969 -9.273 -6.281 1 94.19 48 ILE B N 1
ATOM 3463 C CA . ILE B 1 48 ? 23.5 -10.633 -6.551 1 94.19 48 ILE B CA 1
ATOM 3464 C C . ILE B 1 48 ? 24.25 -11.617 -5.652 1 94.19 48 ILE B C 1
ATOM 3466 O O . ILE B 1 48 ? 25.484 -11.586 -5.578 1 94.19 48 ILE B O 1
ATOM 3470 N N . VAL B 1 49 ? 23.547 -12.367 -4.961 1 92.5 49 VAL B N 1
ATOM 3471 C CA . VAL B 1 49 ? 24.141 -13.445 -4.184 1 92.5 49 VAL B CA 1
ATOM 3472 C C . VAL B 1 49 ? 24 -14.766 -4.93 1 92.5 49 VAL B C 1
ATOM 3474 O O . VAL B 1 49 ? 22.875 -15.195 -5.23 1 92.5 49 VAL B O 1
ATOM 3477 N N . VAL B 1 50 ? 25.125 -15.445 -5.176 1 93.69 50 VAL B N 1
ATOM 3478 C CA . VAL B 1 50 ? 25.078 -16.672 -5.953 1 93.69 50 VAL B CA 1
ATOM 3479 C C . VAL B 1 50 ? 25.719 -17.812 -5.156 1 93.69 50 VAL B C 1
ATOM 3481 O O . VAL B 1 50 ? 26.5 -17.578 -4.242 1 93.69 50 VAL B O 1
ATOM 3484 N N . ALA B 1 51 ? 25.297 -18.953 -5.504 1 92.19 51 ALA B N 1
ATOM 3485 C CA . ALA B 1 51 ? 25.875 -20.156 -4.926 1 92.19 51 ALA B CA 1
ATOM 3486 C C . ALA B 1 51 ? 26.188 -21.188 -6.008 1 92.19 51 ALA B C 1
ATOM 3488 O O . ALA B 1 51 ? 25.5 -21.25 -7.031 1 92.19 51 ALA B O 1
ATOM 3489 N N . SER B 1 52 ? 27.266 -21.906 -5.797 1 91.06 52 SER B N 1
ATOM 3490 C CA . SER B 1 52 ? 27.625 -22.984 -6.711 1 91.06 52 SER B CA 1
ATOM 3491 C C . SER B 1 52 ? 28.453 -24.047 -6 1 91.06 52 SER B C 1
ATOM 3493 O O . SER B 1 52 ? 29.203 -23.75 -5.07 1 91.06 52 SER B O 1
ATOM 3495 N N . GLU B 1 53 ? 28.297 -25.25 -6.48 1 89.69 53 GLU B N 1
ATOM 3496 C CA . GLU B 1 53 ? 29.125 -26.359 -5.992 1 89.69 53 GLU B CA 1
ATOM 3497 C C . GLU B 1 53 ? 30.312 -26.625 -6.922 1 89.69 53 GLU B C 1
ATOM 3499 O O . GLU B 1 53 ? 31.172 -27.453 -6.621 1 89.69 53 GLU B O 1
ATOM 3504 N N . ASN B 1 54 ? 30.312 -25.938 -7.988 1 92.19 54 ASN B N 1
ATOM 3505 C CA . ASN B 1 54 ? 31.359 -26.094 -9 1 92.19 54 ASN B CA 1
ATOM 3506 C C . ASN B 1 54 ? 32.312 -24.906 -8.977 1 92.19 54 ASN B C 1
ATOM 3508 O O . ASN B 1 54 ? 32.031 -23.859 -9.547 1 92.19 54 ASN B O 1
ATOM 3512 N N . GLU B 1 55 ? 33.469 -25.141 -8.523 1 89.94 55 GLU B N 1
ATOM 3513 C CA . GLU B 1 55 ? 34.469 -24.078 -8.359 1 89.94 55 GLU B CA 1
ATOM 3514 C C . GLU B 1 55 ? 34.938 -23.547 -9.711 1 89.94 55 GLU B C 1
ATOM 3516 O O . GLU B 1 55 ? 35.188 -22.344 -9.859 1 89.94 55 GLU B O 1
ATOM 3521 N N . THR B 1 56 ? 35.094 -24.438 -10.562 1 91.75 56 THR B N 1
ATOM 3522 C CA . THR B 1 56 ? 35.531 -24.031 -11.891 1 91.75 56 THR B CA 1
ATOM 3523 C C . THR B 1 56 ? 34.5 -23.141 -12.57 1 91.75 56 THR B C 1
ATOM 3525 O O . THR B 1 56 ? 34.844 -22.109 -13.141 1 91.75 56 THR B O 1
ATOM 3528 N N . ALA B 1 57 ? 33.25 -23.562 -12.492 1 91.25 57 ALA B N 1
ATOM 3529 C CA . ALA B 1 57 ? 32.156 -22.766 -13.062 1 91.25 57 ALA B CA 1
ATOM 3530 C C . ALA B 1 57 ? 32.094 -21.375 -12.422 1 91.25 57 ALA B C 1
ATOM 3532 O O . ALA B 1 57 ? 31.891 -20.375 -13.117 1 91.25 57 ALA B O 1
ATOM 3533 N N . THR B 1 58 ? 32.312 -21.359 -11.219 1 92.12 58 THR B N 1
ATOM 3534 C CA . THR B 1 58 ? 32.281 -20.109 -10.477 1 92.12 58 THR B CA 1
ATOM 3535 C C . THR B 1 58 ? 33.406 -19.188 -10.938 1 92.12 58 THR B C 1
ATOM 3537 O O . THR B 1 58 ? 33.156 -18 -11.203 1 92.12 58 THR B O 1
ATOM 3540 N N . ALA B 1 59 ? 34.531 -19.766 -10.992 1 92.88 59 ALA B N 1
ATOM 3541 C CA . ALA B 1 59 ? 35.719 -18.969 -11.391 1 92.88 59 ALA B CA 1
ATOM 3542 C C . ALA B 1 59 ? 35.531 -18.406 -12.797 1 92.88 59 ALA B C 1
ATOM 3544 O O . ALA B 1 59 ? 35.844 -17.25 -13.055 1 92.88 59 ALA B O 1
ATOM 3545 N N . LEU B 1 60 ? 35.062 -19.203 -13.656 1 93.75 60 LEU B N 1
ATOM 3546 C CA . LEU B 1 60 ? 34.812 -18.781 -15.031 1 93.75 60 LEU B CA 1
ATOM 3547 C C . LEU B 1 60 ? 33.75 -17.688 -15.086 1 93.75 60 LEU B C 1
ATOM 3549 O O . LEU B 1 60 ? 33.906 -16.703 -15.812 1 93.75 60 LEU B O 1
ATOM 3553 N N . ALA B 1 61 ? 32.688 -17.875 -14.367 1 94.62 61 ALA B N 1
ATOM 3554 C CA . ALA B 1 61 ? 31.641 -16.891 -14.312 1 94.62 61 ALA B CA 1
ATOM 3555 C C . ALA B 1 61 ? 32.156 -15.547 -13.797 1 94.62 61 ALA B C 1
ATOM 3557 O O . ALA B 1 61 ? 31.828 -14.492 -14.344 1 94.62 61 ALA B O 1
ATOM 3558 N N . MET B 1 62 ? 32.969 -15.594 -12.766 1 94.56 62 MET B N 1
ATOM 3559 C CA . MET B 1 62 ? 33.5 -14.367 -12.18 1 94.56 62 MET B CA 1
ATOM 3560 C C . MET B 1 62 ? 34.406 -13.633 -13.18 1 94.56 62 MET B C 1
ATOM 3562 O O . MET B 1 62 ? 34.344 -12.406 -13.281 1 94.56 62 MET B O 1
ATOM 3566 N N . LYS B 1 63 ? 35.188 -14.422 -13.836 1 95.06 63 LYS B N 1
ATOM 3567 C CA . LYS B 1 63 ? 36.062 -13.836 -14.859 1 95.06 63 LYS B CA 1
ATOM 3568 C C . LYS B 1 63 ? 35.219 -13.133 -15.93 1 95.06 63 LYS B C 1
ATOM 3570 O O . LYS B 1 63 ? 35.5 -11.992 -16.297 1 95.06 63 LYS B O 1
ATOM 3575 N N . GLU B 1 64 ? 34.219 -13.773 -16.391 1 95.88 64 GLU B N 1
ATOM 3576 C CA . GLU B 1 64 ? 33.375 -13.203 -17.438 1 95.88 64 GLU B CA 1
ATOM 3577 C C . GLU B 1 64 ? 32.625 -11.977 -16.938 1 95.88 64 GLU B C 1
ATOM 3579 O O . GLU B 1 64 ? 32.438 -11.008 -17.672 1 95.88 64 GLU B O 1
ATOM 3584 N N . ILE B 1 65 ? 32.188 -12.062 -15.703 1 95.69 65 ILE B N 1
ATOM 3585 C CA . ILE B 1 65 ? 31.469 -10.945 -15.094 1 95.69 65 ILE B CA 1
ATOM 3586 C C . ILE B 1 65 ? 32.406 -9.742 -14.992 1 95.69 65 ILE B C 1
ATOM 3588 O O . ILE B 1 65 ? 32 -8.609 -15.266 1 95.69 65 ILE B O 1
ATOM 3592 N N . LEU B 1 66 ? 33.594 -10.023 -14.57 1 94.56 66 LEU B N 1
ATOM 3593 C CA . LEU B 1 66 ? 34.562 -8.953 -14.445 1 94.56 66 LEU B CA 1
ATOM 3594 C C . LEU B 1 66 ? 34.812 -8.258 -15.781 1 94.56 66 LEU B C 1
ATOM 3596 O O . LEU B 1 66 ? 34.812 -7.027 -15.852 1 94.56 66 LEU B O 1
ATOM 3600 N N . ILE B 1 67 ? 34.969 -9.016 -16.812 1 95.44 67 ILE B N 1
ATOM 3601 C CA . ILE B 1 67 ? 35.188 -8.492 -18.156 1 95.44 67 ILE B CA 1
ATOM 3602 C C . ILE B 1 67 ? 33.969 -7.707 -18.609 1 95.44 67 ILE B C 1
ATOM 3604 O O . ILE B 1 67 ? 34.094 -6.582 -19.109 1 95.44 67 ILE B O 1
ATOM 3608 N N . LEU B 1 68 ? 32.812 -8.297 -18.422 1 95 68 LEU B N 1
ATOM 3609 C CA . LEU B 1 68 ? 31.562 -7.652 -18.828 1 95 68 LEU B CA 1
ATOM 3610 C C . LEU B 1 68 ? 31.375 -6.336 -18.078 1 95 68 LEU B C 1
ATOM 3612 O O . LEU B 1 68 ? 31.016 -5.32 -18.688 1 95 68 LEU B O 1
ATOM 3616 N N . ALA B 1 69 ? 31.547 -6.375 -16.75 1 94.06 69 ALA B N 1
ATOM 3617 C CA . ALA B 1 69 ? 31.391 -5.18 -15.93 1 94.06 69 ALA B CA 1
ATOM 3618 C C . ALA B 1 69 ? 32.281 -4.047 -16.422 1 94.06 69 ALA B C 1
ATOM 3620 O O . ALA B 1 69 ? 31.859 -2.895 -16.5 1 94.06 69 ALA B O 1
ATOM 3621 N N . HIS B 1 70 ? 33.438 -4.387 -16.703 1 92.06 70 HIS B N 1
ATOM 3622 C CA . HIS B 1 70 ? 34.375 -3.402 -17.234 1 92.06 70 HIS B CA 1
ATOM 3623 C C . HIS B 1 70 ? 33.906 -2.828 -18.562 1 92.06 70 HIS B C 1
ATOM 3625 O O . HIS B 1 70 ? 33.938 -1.615 -18.781 1 92.06 70 HIS B O 1
ATOM 3631 N N . ASP B 1 71 ? 33.438 -3.666 -19.375 1 93 71 ASP B N 1
ATOM 3632 C CA . ASP B 1 71 ? 32.969 -3.277 -20.703 1 93 71 ASP B CA 1
ATOM 3633 C C . ASP B 1 71 ? 31.781 -2.316 -20.609 1 93 71 ASP B C 1
ATOM 3635 O O . ASP B 1 71 ? 31.641 -1.414 -21.438 1 93 71 ASP B O 1
ATOM 3639 N N . ILE B 1 72 ? 30.984 -2.516 -19.625 1 91.5 72 ILE B N 1
ATOM 3640 C CA . ILE B 1 72 ? 29.766 -1.724 -19.578 1 91.5 72 ILE B CA 1
ATOM 3641 C C . ILE B 1 72 ? 29.922 -0.605 -18.547 1 91.5 72 ILE B C 1
ATOM 3643 O O . ILE B 1 72 ? 28.938 0.042 -18.172 1 91.5 72 ILE B O 1
ATOM 3647 N N . GLY B 1 73 ? 31.094 -0.473 -18.031 1 90.12 73 GLY B N 1
ATOM 3648 C CA . GLY B 1 73 ? 31.406 0.678 -17.203 1 90.12 73 GLY B CA 1
ATOM 3649 C C . GLY B 1 73 ? 30.953 0.529 -15.766 1 90.12 73 GLY B C 1
ATOM 3650 O O . GLY B 1 73 ? 30.562 1.51 -15.125 1 90.12 73 GLY B O 1
ATOM 3651 N N . LEU B 1 74 ? 30.859 -0.67 -15.281 1 92.62 74 LEU B N 1
ATOM 3652 C CA . LEU B 1 74 ? 30.469 -0.918 -13.891 1 92.62 74 LEU B CA 1
ATOM 3653 C C . LEU B 1 74 ? 31.672 -1.37 -13.07 1 92.62 74 LEU B C 1
ATOM 3655 O O . LEU B 1 74 ? 32.562 -2.072 -13.578 1 92.62 74 LEU B O 1
ATOM 3659 N N . THR B 1 75 ? 31.719 -0.892 -11.859 1 92.5 75 THR B N 1
ATOM 3660 C CA . THR B 1 75 ? 32.656 -1.462 -10.883 1 92.5 75 THR B CA 1
ATOM 3661 C C . THR B 1 75 ? 32.031 -2.697 -10.219 1 92.5 75 THR B C 1
ATOM 3663 O O . THR B 1 75 ? 30.875 -2.686 -9.82 1 92.5 75 THR B O 1
ATOM 3666 N N . VAL B 1 76 ? 32.844 -3.768 -10.141 1 94.44 76 VAL B N 1
ATOM 3667 C CA . VAL B 1 76 ? 32.312 -5.012 -9.578 1 94.44 76 VAL B CA 1
ATOM 3668 C C . VAL B 1 76 ? 33.156 -5.43 -8.383 1 94.44 76 VAL B C 1
ATOM 3670 O O . VAL B 1 76 ? 34.375 -5.23 -8.375 1 94.44 76 VAL B O 1
ATOM 3673 N N . ARG B 1 77 ? 32.562 -5.898 -7.418 1 93.12 77 ARG B N 1
ATOM 3674 C CA . ARG B 1 77 ? 33.188 -6.461 -6.238 1 93.12 77 ARG B CA 1
ATOM 3675 C C . ARG B 1 77 ? 32.656 -7.848 -5.922 1 93.12 77 ARG B C 1
ATOM 3677 O O . ARG B 1 77 ? 31.438 -8.078 -6.008 1 93.12 77 ARG B O 1
ATOM 3684 N N . PHE B 1 78 ? 33.594 -8.727 -5.574 1 93.88 78 PHE B N 1
ATOM 3685 C CA . PHE B 1 78 ? 33.25 -10.078 -5.168 1 93.88 78 PHE B CA 1
ATOM 3686 C C . PHE B 1 78 ? 33.562 -10.305 -3.697 1 93.88 78 PHE B C 1
ATOM 3688 O O . PHE B 1 78 ? 34.688 -10.031 -3.248 1 93.88 78 PHE B O 1
ATOM 3695 N N . LYS B 1 79 ? 32.594 -10.773 -2.998 1 93.12 79 LYS B N 1
ATOM 3696 C CA . LYS B 1 79 ? 32.781 -11.094 -1.589 1 93.12 79 LYS B CA 1
ATOM 3697 C C . LYS B 1 79 ? 32.281 -12.492 -1.262 1 93.12 79 LYS B C 1
ATOM 3699 O O . LYS B 1 79 ? 31.062 -12.734 -1.288 1 93.12 79 LYS B O 1
ATOM 3704 N N . PRO B 1 80 ? 33.156 -13.383 -0.907 1 92.44 80 PRO B N 1
ATOM 3705 C CA . PRO B 1 80 ? 32.688 -14.672 -0.421 1 92.44 80 PRO B CA 1
ATOM 3706 C C . PRO B 1 80 ? 31.922 -14.562 0.9 1 92.44 80 PRO B C 1
ATOM 3708 O O . PRO B 1 80 ? 32.312 -13.781 1.773 1 92.44 80 PRO B O 1
ATOM 3711 N N . ILE B 1 81 ? 30.844 -15.188 0.935 1 89.81 81 ILE B N 1
ATOM 3712 C CA . ILE B 1 81 ? 30 -15.195 2.129 1 89.81 81 ILE B CA 1
ATOM 3713 C C . ILE B 1 81 ? 29.922 -16.609 2.693 1 89.81 81 ILE B C 1
ATOM 3715 O O . ILE B 1 81 ? 29.766 -17.578 1.943 1 89.81 81 ILE B O 1
ATOM 3719 N N . SER B 1 82 ? 30.047 -16.703 4.027 1 87.44 82 SER B N 1
ATOM 3720 C CA . SER B 1 82 ? 29.922 -18.016 4.645 1 87.44 82 SER B CA 1
ATOM 3721 C C . SER B 1 82 ? 28.469 -18.453 4.734 1 87.44 82 SER B C 1
ATOM 3723 O O . SER B 1 82 ? 27.562 -17.609 4.645 1 87.44 82 SER B O 1
ATOM 3725 N N . GLY B 1 83 ? 28.281 -19.734 4.789 1 82.5 83 GLY B N 1
ATOM 3726 C CA . GLY B 1 83 ? 26.938 -20.25 4.988 1 82.5 83 GLY B CA 1
ATOM 3727 C C . GLY B 1 83 ? 26.266 -19.688 6.227 1 82.5 83 GLY B C 1
ATOM 3728 O O . GLY B 1 83 ? 25.078 -19.344 6.199 1 82.5 83 GLY B O 1
ATOM 3729 N N . ALA B 1 84 ? 27 -19.531 7.207 1 81.5 84 ALA B N 1
ATOM 3730 C CA . ALA B 1 84 ? 26.484 -19.016 8.469 1 81.5 84 ALA B CA 1
ATOM 3731 C C . ALA B 1 84 ? 26.078 -17.547 8.32 1 81.5 84 ALA B C 1
ATOM 3733 O O . ALA B 1 84 ? 25.031 -17.141 8.844 1 81.5 84 ALA B O 1
ATOM 3734 N N . GLU B 1 85 ? 26.859 -16.828 7.648 1 81.12 85 GLU B N 1
ATOM 3735 C CA . GLU B 1 85 ? 26.531 -15.422 7.398 1 81.12 85 GLU B CA 1
ATOM 3736 C C . GLU B 1 85 ? 25.25 -15.297 6.578 1 81.12 85 GLU B C 1
ATOM 3738 O O . GLU B 1 85 ? 24.406 -14.438 6.859 1 81.12 85 GLU B O 1
ATOM 3743 N N . TYR B 1 86 ? 25.234 -16.125 5.656 1 83.25 86 TYR B N 1
ATOM 3744 C CA . TYR B 1 86 ? 24.031 -16.125 4.816 1 83.25 86 TYR B CA 1
ATOM 3745 C C . TYR B 1 86 ? 22.797 -16.5 5.625 1 83.25 86 TYR B C 1
ATOM 3747 O O . TYR B 1 86 ? 21.75 -15.859 5.488 1 83.25 86 TYR B O 1
ATOM 3755 N N . ASP B 1 87 ? 22.922 -17.422 6.434 1 79.5 87 ASP B N 1
ATOM 3756 C CA . ASP B 1 87 ? 21.797 -17.859 7.266 1 79.5 87 ASP B CA 1
ATOM 3757 C C . ASP B 1 87 ? 21.344 -16.734 8.203 1 79.5 87 ASP B C 1
ATOM 3759 O O . ASP B 1 87 ? 20.156 -16.547 8.43 1 79.5 87 ASP B O 1
ATOM 3763 N N . GLN B 1 88 ? 22.234 -16.078 8.68 1 76.12 88 GLN B N 1
ATOM 3764 C CA . GLN B 1 88 ? 21.906 -14.945 9.531 1 76.12 88 GLN B CA 1
ATOM 3765 C C . GLN B 1 88 ? 21.156 -13.859 8.758 1 76.12 88 GLN B C 1
ATOM 3767 O O . GLN B 1 88 ? 20.203 -13.281 9.273 1 76.12 88 GLN B O 1
ATOM 3772 N N . TRP B 1 89 ? 21.594 -13.688 7.582 1 74.06 89 TRP B N 1
ATOM 3773 C CA . TRP B 1 89 ? 20.938 -12.719 6.711 1 74.06 89 TRP B CA 1
ATOM 3774 C C . TRP B 1 89 ? 19.484 -13.109 6.469 1 74.06 89 TRP B C 1
ATOM 3776 O O . TRP B 1 89 ? 18.594 -12.25 6.477 1 74.06 89 TRP B O 1
ATOM 3786 N N . VAL B 1 90 ? 19.391 -14.375 6.312 1 72.06 90 VAL B N 1
ATOM 3787 C CA . VAL B 1 90 ? 18.062 -14.883 6.008 1 72.06 90 VAL B CA 1
ATOM 3788 C C . VAL B 1 90 ? 17.172 -14.773 7.242 1 72.06 90 VAL B C 1
ATOM 3790 O O . VAL B 1 90 ? 16 -14.398 7.141 1 72.06 90 VAL B O 1
ATOM 3793 N N . SER B 1 91 ? 17.734 -15.109 8.344 1 69.06 91 SER B N 1
ATOM 3794 C CA . SER B 1 91 ? 16.969 -15.125 9.586 1 69.06 91 SER B CA 1
ATOM 3795 C C . SER B 1 91 ? 16.672 -13.711 10.062 1 69.06 91 SER B C 1
ATOM 3797 O O . SER B 1 91 ? 15.602 -13.453 10.633 1 69.06 91 SER B O 1
ATOM 3799 N N . GLU B 1 92 ? 17.688 -12.953 10.172 1 61.59 92 GLU B N 1
ATOM 3800 C CA . GLU B 1 92 ? 17.5 -11.602 10.695 1 61.59 92 GLU B CA 1
ATOM 3801 C C . GLU B 1 92 ? 16.594 -10.781 9.781 1 61.59 92 GLU B C 1
ATOM 3803 O O . GLU B 1 92 ? 16.062 -9.75 10.195 1 61.59 92 GLU B O 1
ATOM 3808 N N . GLY B 1 93 ? 16.172 -11.617 8.898 1 55.56 93 GLY B N 1
ATOM 3809 C CA . GLY B 1 93 ? 15.195 -10.984 8.023 1 55.56 93 GLY B CA 1
ATOM 3810 C C . GLY B 1 93 ? 15.633 -9.617 7.535 1 55.56 93 GLY B C 1
ATOM 3811 O O . GLY B 1 93 ? 15.922 -8.727 8.344 1 55.56 93 GLY B O 1
ATOM 3812 N N . GLY B 1 94 ? 16.703 -9.484 6.797 1 55.81 94 GLY B N 1
ATOM 3813 C CA . GLY B 1 94 ? 17.203 -8.273 6.164 1 55.81 94 GLY B CA 1
ATOM 3814 C C . GLY B 1 94 ? 16.312 -7.07 6.402 1 55.81 94 GLY B C 1
ATOM 3815 O O . GLY B 1 94 ? 15.492 -7.07 7.328 1 55.81 94 GLY B O 1
ATOM 3816 N N . ARG B 1 95 ? 15.242 -6.301 5.961 1 61.59 95 ARG B N 1
ATOM 3817 C CA . ARG B 1 95 ? 15.016 -5.043 5.258 1 61.59 95 ARG B CA 1
ATOM 3818 C C . ARG B 1 95 ? 14.469 -3.98 6.203 1 61.59 95 ARG B C 1
ATOM 3820 O O . ARG B 1 95 ? 14.312 -4.227 7.402 1 61.59 95 ARG B O 1
ATOM 3827 N N . THR B 1 96 ? 13.984 -2.748 5.832 1 73.5 96 THR B N 1
ATOM 3828 C CA . THR B 1 96 ? 13.508 -1.557 6.527 1 73.5 96 THR B CA 1
ATOM 3829 C C . THR B 1 96 ? 12.586 -1.934 7.68 1 73.5 96 THR B C 1
ATOM 3831 O O . THR B 1 96 ? 11.641 -2.703 7.5 1 73.5 96 THR B O 1
ATOM 3834 N N . ARG B 1 97 ? 12.992 -1.57 9.023 1 82.94 97 ARG B N 1
ATOM 3835 C CA . ARG B 1 97 ? 12.188 -1.832 10.219 1 82.94 97 ARG B CA 1
ATOM 3836 C C . ARG B 1 97 ? 11.367 -0.607 10.602 1 82.94 97 ARG B C 1
ATOM 3838 O O . ARG B 1 97 ? 10.25 -0.737 11.117 1 82.94 97 ARG B O 1
ATOM 3845 N N . TYR B 1 98 ? 11.953 0.526 10.344 1 90.06 98 TYR B N 1
ATOM 3846 C CA . TYR B 1 98 ? 11.266 1.763 10.688 1 90.06 98 TYR B CA 1
ATOM 3847 C C . TYR B 1 98 ? 11.281 2.744 9.523 1 90.06 98 TYR B C 1
ATOM 3849 O O . TYR B 1 98 ? 12.172 2.678 8.664 1 90.06 98 TYR B O 1
ATOM 3857 N N . ILE B 1 99 ? 10.352 3.586 9.547 1 93 99 ILE B N 1
ATOM 3858 C CA . ILE B 1 99 ? 10.242 4.672 8.578 1 93 99 ILE B CA 1
ATOM 3859 C C . ILE B 1 99 ? 10.195 6.012 9.305 1 93 99 ILE B C 1
ATOM 3861 O O . ILE B 1 99 ? 9.414 6.184 10.25 1 93 99 ILE B O 1
ATOM 3865 N N . VAL B 1 100 ? 11.023 6.871 8.914 1 93.69 100 VAL B N 1
ATOM 3866 C CA . VAL B 1 100 ? 10.992 8.242 9.406 1 93.69 100 VAL B CA 1
ATOM 3867 C C . VAL B 1 100 ? 10.586 9.188 8.281 1 93.69 100 VAL B C 1
ATOM 3869 O O . VAL B 1 100 ? 11.18 9.164 7.199 1 93.69 100 VAL B O 1
ATOM 3872 N N . THR B 1 101 ? 9.602 9.93 8.531 1 94.75 101 THR B N 1
ATOM 3873 C CA . THR B 1 101 ? 9.133 10.898 7.547 1 94.75 101 THR B CA 1
ATOM 3874 C C . THR B 1 101 ? 9.359 12.328 8.031 1 94.75 101 THR B C 1
ATOM 3876 O O . THR B 1 101 ? 8.961 12.68 9.141 1 94.75 101 THR B O 1
ATOM 3879 N N . ALA B 1 102 ? 10.047 13.094 7.238 1 95 102 ALA B N 1
ATOM 3880 C CA . ALA B 1 102 ? 10.273 14.516 7.512 1 95 102 ALA B CA 1
ATOM 3881 C C . ALA B 1 102 ? 9.422 15.391 6.594 1 95 102 ALA B C 1
ATOM 3883 O O . ALA B 1 102 ? 9.461 15.242 5.371 1 95 102 ALA B O 1
ATOM 3884 N N . LEU B 1 103 ? 8.703 16.266 7.234 1 93.75 103 LEU B N 1
ATOM 3885 C CA . LEU B 1 103 ? 7.766 17.109 6.508 1 93.75 103 LEU B CA 1
ATOM 3886 C C . LEU B 1 103 ? 7.941 18.578 6.91 1 93.75 103 LEU B C 1
ATOM 3888 O O . LEU B 1 103 ? 8.102 18.891 8.094 1 93.75 103 LEU B O 1
ATOM 3892 N N . ALA B 1 104 ? 7.945 19.484 5.891 1 92.44 104 ALA B N 1
ATOM 3893 C CA . ALA B 1 104 ? 8.016 20.922 6.094 1 92.44 104 ALA B CA 1
ATOM 3894 C C . ALA B 1 104 ? 7.613 21.672 4.828 1 92.44 104 ALA B C 1
ATOM 3896 O O . ALA B 1 104 ? 7.516 21.078 3.752 1 92.44 104 ALA B O 1
ATOM 3897 N N . PRO B 1 105 ? 7.211 22.922 5.016 1 89.12 105 PRO B N 1
ATOM 3898 C CA . PRO B 1 105 ? 6.977 23.703 3.795 1 89.12 105 PRO B CA 1
ATOM 3899 C C . PRO B 1 105 ? 8.172 23.688 2.844 1 89.12 105 PRO B C 1
ATOM 3901 O O . PRO B 1 105 ? 7.992 23.609 1.625 1 89.12 105 PRO B O 1
ATOM 3904 N N . GLU B 1 106 ? 9.328 23.766 3.467 1 87.88 106 GLU B N 1
ATOM 3905 C CA . GLU B 1 106 ? 10.594 23.609 2.76 1 87.88 106 GLU B CA 1
ATOM 3906 C C . GLU B 1 106 ? 11.578 22.766 3.561 1 87.88 106 GLU B C 1
ATOM 3908 O O . GLU B 1 106 ? 11.688 22.906 4.781 1 87.88 106 GLU B O 1
ATOM 3913 N N . LEU B 1 107 ? 12.188 21.844 2.859 1 90.81 107 LEU B N 1
ATOM 3914 C CA . LEU B 1 107 ? 13.203 21.016 3.512 1 90.81 107 LEU B CA 1
ATOM 3915 C C . LEU B 1 107 ? 14.609 21.438 3.074 1 90.81 107 LEU B C 1
ATOM 3917 O O . LEU B 1 107 ? 14.93 21.406 1.885 1 90.81 107 LEU B O 1
ATOM 3921 N N . THR B 1 108 ? 15.43 21.844 4.047 1 90.81 108 THR B N 1
ATOM 3922 C CA . THR B 1 108 ? 16.797 22.25 3.801 1 90.81 108 THR B CA 1
ATOM 3923 C C . THR B 1 108 ? 17.781 21.156 4.199 1 90.81 108 THR B C 1
ATOM 3925 O O . THR B 1 108 ? 17.375 20.156 4.809 1 90.81 108 THR B O 1
ATOM 3928 N N . ALA B 1 109 ? 19.031 21.375 3.832 1 92.12 109 ALA B N 1
ATOM 3929 C CA . ALA B 1 109 ? 20.062 20.438 4.242 1 92.12 109 ALA B CA 1
ATOM 3930 C C . ALA B 1 109 ? 20.172 20.359 5.762 1 92.12 109 ALA B C 1
ATOM 3932 O O . ALA B 1 109 ? 20.438 19.297 6.32 1 92.12 109 ALA B O 1
ATOM 3933 N N . ALA B 1 110 ? 19.969 21.469 6.34 1 91.75 110 ALA B N 1
ATOM 3934 C CA . ALA B 1 110 ? 20.016 21.531 7.801 1 91.75 110 ALA B CA 1
ATOM 3935 C C . ALA B 1 110 ? 18.938 20.672 8.43 1 91.75 110 ALA B C 1
ATOM 3937 O O . ALA B 1 110 ? 19.172 19.984 9.422 1 91.75 110 ALA B O 1
ATOM 3938 N N . HIS B 1 111 ? 17.719 20.734 7.887 1 93.25 111 HIS B N 1
ATOM 3939 C CA . HIS B 1 111 ? 16.625 19.891 8.359 1 93.25 111 HIS B CA 1
ATOM 3940 C C . HIS B 1 111 ? 16.984 18.406 8.273 1 93.25 111 HIS B C 1
ATOM 3942 O O . HIS B 1 111 ? 16.859 17.672 9.25 1 93.25 111 HIS B O 1
ATOM 3948 N N . LEU B 1 112 ? 17.438 18.047 7.113 1 94.44 112 LEU B N 1
ATOM 3949 C CA . LEU B 1 112 ? 17.75 16.641 6.859 1 94.44 112 LEU B CA 1
ATOM 3950 C C . LEU B 1 112 ? 18.922 16.172 7.73 1 94.44 112 LEU B C 1
ATOM 3952 O O . LEU B 1 112 ? 18.906 15.055 8.242 1 94.44 112 LEU B O 1
ATOM 3956 N N . GLN B 1 113 ? 19.875 17.078 7.902 1 92.81 113 GLN B N 1
ATOM 3957 C CA . GLN B 1 113 ? 21 16.781 8.781 1 92.81 113 GLN B CA 1
ATOM 3958 C C . GLN B 1 113 ? 20.531 16.516 10.211 1 92.81 113 GLN B C 1
ATOM 3960 O O . GLN B 1 113 ? 20.953 15.555 10.844 1 92.81 113 GLN B O 1
ATOM 3965 N N . ALA B 1 114 ? 19.672 17.359 10.641 1 93.88 114 ALA B N 1
ATOM 3966 C CA . ALA B 1 114 ? 19.203 17.25 12.016 1 93.88 114 ALA B CA 1
ATOM 3967 C C . ALA B 1 114 ? 18.453 15.945 12.234 1 93.88 114 ALA B C 1
ATOM 3969 O O . ALA B 1 114 ? 18.672 15.258 13.234 1 93.88 114 ALA B O 1
ATOM 3970 N N . VAL B 1 115 ? 17.594 15.555 11.359 1 93.81 115 VAL B N 1
ATOM 3971 C CA . VAL B 1 115 ? 16.812 14.336 11.461 1 93.81 115 VAL B CA 1
ATOM 3972 C C . VAL B 1 115 ? 17.719 13.109 11.438 1 93.81 115 VAL B C 1
ATOM 3974 O O . VAL B 1 115 ? 17.609 12.227 12.289 1 93.81 115 VAL B O 1
ATOM 3977 N N . THR B 1 116 ? 18.641 13.109 10.523 1 94.31 116 THR B N 1
ATOM 3978 C CA . THR B 1 116 ? 19.469 11.93 10.336 1 94.31 116 THR B CA 1
ATOM 3979 C C . THR B 1 116 ? 20.5 11.812 11.445 1 94.31 116 THR B C 1
ATOM 3981 O O . THR B 1 116 ? 20.969 10.711 11.766 1 94.31 116 THR B O 1
ATOM 3984 N N . GLN B 1 117 ? 20.875 12.938 11.969 1 92.5 117 GLN B N 1
ATOM 3985 C CA . GLN B 1 117 ? 21.734 12.898 13.141 1 92.5 117 GLN B CA 1
ATOM 3986 C C . GLN B 1 117 ? 21.078 12.156 14.297 1 92.5 117 GLN B C 1
ATOM 3988 O O . GLN B 1 117 ? 21.719 11.359 14.984 1 92.5 117 GLN B O 1
ATOM 3993 N N . ILE B 1 118 ? 19.812 12.422 14.5 1 91.75 118 ILE B N 1
ATOM 3994 C CA . ILE B 1 118 ? 19.047 11.727 15.539 1 91.75 118 ILE B CA 1
ATOM 3995 C C . ILE B 1 118 ? 19 10.234 15.234 1 91.75 118 ILE B C 1
ATOM 3997 O O . ILE B 1 118 ? 19.266 9.406 16.109 1 91.75 118 ILE B O 1
ATOM 4001 N N . VAL B 1 119 ? 18.719 9.898 14 1 90.31 119 VAL B N 1
ATOM 4002 C CA . VAL B 1 119 ? 18.594 8.516 13.562 1 90.31 119 VAL B CA 1
ATOM 4003 C C . VAL B 1 119 ? 19.906 7.777 13.805 1 90.31 119 VAL B C 1
ATOM 4005 O O . VAL B 1 119 ? 19.922 6.699 14.398 1 90.31 119 VAL B O 1
ATOM 4008 N N . SER B 1 120 ? 20.969 8.406 13.414 1 87.94 120 SER B N 1
ATOM 4009 C CA . SER B 1 120 ? 22.281 7.781 13.531 1 87.94 120 SER B CA 1
ATOM 4010 C C . SER B 1 120 ? 22.719 7.66 14.992 1 87.94 120 SER B C 1
ATOM 4012 O O . SER B 1 120 ? 23.328 6.668 15.383 1 87.94 120 SER B O 1
ATOM 4014 N N . SER B 1 121 ? 22.438 8.664 15.727 1 87.88 121 SER B N 1
ATOM 4015 C CA . SER B 1 121 ? 22.828 8.68 17.141 1 87.88 121 SER B CA 1
ATOM 4016 C C . SER B 1 121 ? 22.125 7.555 17.906 1 87.88 121 SER B C 1
ATOM 4018 O O . SER B 1 121 ? 22.656 7.078 18.922 1 87.88 121 SER B O 1
ATOM 4020 N N . GLN B 1 122 ? 21.031 7.102 17.453 1 87.19 122 GLN B N 1
ATOM 4021 C CA . GLN B 1 122 ? 20.281 6.051 18.125 1 87.19 122 GLN B CA 1
ATOM 4022 C C . GLN B 1 122 ? 20.625 4.676 17.562 1 87.19 122 GLN B C 1
ATOM 4024 O O . GLN B 1 122 ? 19.984 3.678 17.906 1 87.19 122 GLN B O 1
ATOM 4029 N N . GLY B 1 123 ? 21.531 4.617 16.641 1 84 123 GLY B N 1
ATOM 4030 C CA . GLY B 1 123 ? 22.078 3.352 16.172 1 84 123 GLY B CA 1
ATOM 4031 C C . GLY B 1 123 ? 21.359 2.814 14.945 1 84 123 GLY B C 1
ATOM 4032 O O . GLY B 1 123 ? 21.625 1.686 14.516 1 84 123 GLY B O 1
ATOM 4033 N N . PHE B 1 124 ? 20.469 3.551 14.367 1 86.56 124 PHE B N 1
ATOM 4034 C CA . PHE B 1 124 ? 19.781 3.111 13.156 1 86.56 124 PHE B CA 1
ATOM 4035 C C . PHE B 1 124 ? 20.609 3.434 11.922 1 86.56 124 PHE B C 1
ATOM 4037 O O . PHE B 1 124 ? 21.375 4.406 11.906 1 86.56 124 PHE B O 1
ATOM 4044 N N . ASN B 1 125 ? 20.484 2.578 10.945 1 88.81 125 ASN B N 1
ATOM 4045 C CA . ASN B 1 125 ? 21.109 2.82 9.641 1 88.81 125 ASN B CA 1
ATOM 4046 C C . ASN B 1 125 ? 20.062 3.246 8.609 1 88.81 125 ASN B C 1
ATOM 4048 O O . ASN B 1 125 ? 18.969 2.689 8.555 1 88.81 125 ASN B O 1
ATOM 4052 N N . ILE B 1 126 ? 20.453 4.211 7.793 1 91.94 126 ILE B N 1
ATOM 4053 C CA . ILE B 1 126 ? 19.578 4.688 6.738 1 91.94 126 ILE B CA 1
ATOM 4054 C C . ILE B 1 126 ? 19.734 3.814 5.496 1 91.94 126 ILE B C 1
ATOM 4056 O O . ILE B 1 126 ? 20.797 3.828 4.855 1 91.94 126 ILE B O 1
ATOM 4060 N N . GLU B 1 127 ? 18.734 3.139 5.133 1 91.19 127 GLU B N 1
ATOM 4061 C CA . GLU B 1 127 ? 18.781 2.232 3.99 1 91.19 127 GLU B CA 1
ATOM 4062 C C . GLU B 1 127 ? 18.266 2.914 2.725 1 91.19 127 GLU B C 1
ATOM 4064 O O . GLU B 1 127 ? 18.797 2.703 1.636 1 91.19 127 GLU B O 1
ATOM 4069 N N . THR B 1 128 ? 17.266 3.627 2.943 1 92.81 128 THR B N 1
ATOM 4070 C CA . THR B 1 128 ? 16.656 4.293 1.798 1 92.81 128 THR B CA 1
ATOM 4071 C C . THR B 1 128 ? 16.281 5.734 2.145 1 92.81 128 THR B C 1
ATOM 4073 O O . THR B 1 128 ? 16 6.047 3.303 1 92.81 128 THR B O 1
ATOM 4076 N N . VAL B 1 129 ? 16.375 6.641 1.248 1 94.56 129 VAL B N 1
ATOM 4077 C CA . VAL B 1 129 ? 15.859 8.008 1.284 1 94.56 129 VAL B CA 1
ATOM 4078 C C . VAL B 1 129 ? 15.031 8.281 0.033 1 94.56 129 VAL B C 1
ATOM 4080 O O . VAL B 1 129 ? 15.508 8.102 -1.09 1 94.56 129 VAL B O 1
ATOM 4083 N N . THR B 1 130 ? 13.844 8.672 0.251 1 92.69 130 THR B N 1
ATOM 4084 C CA . THR B 1 130 ? 12.945 8.898 -0.874 1 92.69 130 THR B CA 1
ATOM 4085 C C . THR B 1 130 ? 12.164 10.195 -0.682 1 92.69 130 THR B C 1
ATOM 4087 O O . THR B 1 130 ? 11.594 10.43 0.384 1 92.69 130 THR B O 1
ATOM 4090 N N . ARG B 1 131 ? 12.203 11.016 -1.665 1 92 131 ARG B N 1
ATOM 4091 C CA . ARG B 1 131 ? 11.336 12.18 -1.646 1 92 131 ARG B CA 1
ATOM 4092 C C . ARG B 1 131 ? 9.914 11.82 -2.068 1 92 131 ARG B C 1
ATOM 4094 O O . ARG B 1 131 ? 9.703 11.297 -3.164 1 92 131 ARG B O 1
ATOM 4101 N N . LEU B 1 132 ? 8.938 12.109 -1.254 1 91.19 132 LEU B N 1
ATOM 4102 C CA . LEU B 1 132 ? 7.547 11.781 -1.543 1 91.19 132 LEU B CA 1
ATOM 4103 C C . LEU B 1 132 ? 6.84 12.953 -2.215 1 91.19 132 LEU B C 1
ATOM 4105 O O . LEU B 1 132 ? 5.918 12.758 -3.012 1 91.19 132 LEU B O 1
ATOM 4109 N N . SER B 1 133 ? 7.238 14.141 -1.855 1 89.88 133 SER B N 1
ATOM 4110 C CA . SER B 1 133 ? 6.656 15.344 -2.451 1 89.88 133 SER B CA 1
ATOM 4111 C C . SER B 1 133 ? 7.23 15.609 -3.836 1 89.88 133 SER B C 1
ATOM 4113 O O . SER B 1 133 ? 8.234 15 -4.223 1 89.88 133 SER B O 1
ATOM 4115 N N . GLY B 1 134 ? 6.508 16.406 -4.551 1 81.62 134 GLY B N 1
ATOM 4116 C CA . GLY B 1 134 ? 7.062 16.828 -5.824 1 81.62 134 GLY B CA 1
ATOM 4117 C C . GLY B 1 134 ? 8.383 17.562 -5.688 1 81.62 134 GLY B C 1
ATOM 4118 O O . GLY B 1 134 ? 8.719 18.047 -4.605 1 81.62 134 GLY B O 1
ATOM 4119 N N . ARG B 1 135 ? 9.07 17.578 -6.699 1 78 135 ARG B N 1
ATOM 4120 C CA . ARG B 1 135 ? 10.344 18.297 -6.699 1 78 135 ARG B CA 1
ATOM 4121 C C . ARG B 1 135 ? 10.125 19.797 -6.703 1 78 135 ARG B C 1
ATOM 4123 O O . ARG B 1 135 ? 9.07 20.281 -7.125 1 78 135 ARG B O 1
ATOM 4130 N N . VAL B 1 136 ? 11.039 20.516 -6.129 1 76.69 136 VAL B N 1
ATOM 4131 C CA . VAL B 1 136 ? 10.945 21.969 -5.969 1 76.69 136 VAL B CA 1
ATOM 4132 C C . VAL B 1 136 ? 10.922 22.641 -7.34 1 76.69 136 VAL B C 1
ATOM 4134 O O . VAL B 1 136 ? 11.789 22.375 -8.18 1 76.69 136 VAL B O 1
ATOM 4137 N N . ASP B 1 137 ? 9.812 23.328 -7.535 1 70.38 137 ASP B N 1
ATOM 4138 C CA . ASP B 1 137 ? 9.719 24.125 -8.758 1 70.38 137 ASP B CA 1
ATOM 4139 C C . ASP B 1 137 ? 10.477 25.438 -8.625 1 70.38 137 ASP B C 1
ATOM 4141 O O . ASP B 1 137 ? 10.211 26.219 -7.707 1 70.38 137 ASP B O 1
ATOM 4145 N N . LEU B 1 138 ? 11.43 25.625 -9.367 1 70.94 138 LEU B N 1
ATOM 4146 C CA . LEU B 1 138 ? 12.273 26.812 -9.273 1 70.94 138 LEU B CA 1
ATOM 4147 C C . LEU B 1 138 ? 11.562 28.031 -9.828 1 70.94 138 LEU B C 1
ATOM 4149 O O . LEU B 1 138 ? 11.984 29.172 -9.586 1 70.94 138 LEU B O 1
ATOM 4153 N N . GLU B 1 139 ? 10.484 27.703 -10.531 1 65.19 139 GLU B N 1
ATOM 4154 C CA . GLU B 1 139 ? 9.75 28.875 -11.023 1 65.19 139 GLU B CA 1
ATOM 4155 C C . GLU B 1 139 ? 8.773 29.391 -9.969 1 65.19 139 GLU B C 1
ATOM 4157 O O . GLU B 1 139 ? 8.172 28.609 -9.234 1 65.19 139 GLU B O 1
ATOM 4162 N N . LYS B 1 140 ? 9.047 30.5 -9.438 1 56.34 140 LYS B N 1
ATOM 4163 C CA . LYS B 1 140 ? 8.492 31.281 -8.344 1 56.34 140 LYS B CA 1
ATOM 4164 C C . LYS B 1 140 ? 6.973 31.188 -8.305 1 56.34 140 LYS B C 1
ATOM 4166 O O . LYS B 1 140 ? 6.355 31.391 -7.254 1 56.34 140 LYS B O 1
ATOM 4171 N N . ASP B 1 141 ? 6.258 31.203 -9.289 1 54.44 141 ASP B N 1
ATOM 4172 C CA . ASP B 1 141 ? 4.898 31.719 -9.156 1 54.44 141 ASP B CA 1
ATOM 4173 C C . ASP B 1 141 ? 3.924 30.594 -8.789 1 54.44 141 ASP B C 1
ATOM 4175 O O . ASP B 1 141 ? 2.758 30.641 -9.195 1 54.44 141 ASP B O 1
ATOM 4179 N N . SER B 1 142 ? 4.488 29.516 -8.164 1 56.53 142 SER B N 1
ATOM 4180 C CA . SER B 1 142 ? 3.461 28.516 -7.898 1 56.53 142 SER B CA 1
ATOM 4181 C C . SER B 1 142 ? 2.641 28.875 -6.668 1 56.53 142 SER B C 1
ATOM 4183 O O . SER B 1 142 ? 3.195 29.25 -5.633 1 56.53 142 SER B O 1
ATOM 4185 N N . THR B 1 143 ? 1.345 29.203 -6.801 1 57.16 143 THR B N 1
ATOM 4186 C CA . THR B 1 143 ? 0.333 29.531 -5.801 1 57.16 143 THR B CA 1
ATOM 4187 C C . THR B 1 143 ? 0.052 28.328 -4.906 1 57.16 143 THR B C 1
ATOM 4189 O O . THR B 1 143 ? -0.685 28.438 -3.924 1 57.16 143 THR B O 1
ATOM 4192 N N . LEU B 1 144 ? 0.678 27.203 -5.199 1 58.88 144 LEU B N 1
ATOM 4193 C CA . LEU B 1 144 ? 0.317 26.031 -4.41 1 58.88 144 LEU B CA 1
ATOM 4194 C C . LEU B 1 144 ? 1.108 25.984 -3.107 1 58.88 144 LEU B C 1
ATOM 4196 O O . LEU B 1 144 ? 2.26 26.422 -3.061 1 58.88 144 LEU B O 1
ATOM 4200 N N . PRO B 1 145 ? 0.392 25.656 -2.049 1 64.5 145 PRO B N 1
ATOM 4201 C CA . PRO B 1 145 ? 1.121 25.531 -0.784 1 64.5 145 PRO B CA 1
ATOM 4202 C C . PRO B 1 145 ? 2.373 24.672 -0.908 1 64.5 145 PRO B C 1
ATOM 4204 O O . PRO B 1 145 ? 2.365 23.672 -1.628 1 64.5 145 PRO B O 1
ATOM 4207 N N . ARG B 1 146 ? 3.365 25.172 -0.367 1 77 146 ARG B N 1
ATOM 4208 C CA . ARG B 1 146 ? 4.66 24.5 -0.434 1 77 146 ARG B CA 1
ATOM 4209 C C . ARG B 1 146 ? 4.719 23.328 0.541 1 77 146 ARG B C 1
ATOM 4211 O O . ARG B 1 146 ? 4.32 23.469 1.7 1 77 146 ARG B O 1
ATOM 4218 N N . ARG B 1 147 ? 4.887 22.188 0.106 1 86.81 147 ARG B N 1
ATOM 4219 C CA . ARG B 1 147 ? 5.086 21 0.941 1 86.81 147 ARG B CA 1
ATOM 4220 C C . ARG B 1 147 ? 6.266 20.172 0.445 1 86.81 147 ARG B C 1
ATOM 4222 O O . ARG B 1 147 ? 6.402 19.938 -0.756 1 86.81 147 ARG B O 1
ATOM 4229 N N . ALA B 1 148 ? 7.148 19.922 1.33 1 91.31 148 ALA B N 1
ATOM 4230 C CA . ALA B 1 148 ? 8.297 19.047 1.072 1 91.31 148 ALA B CA 1
ATOM 4231 C C . ALA B 1 148 ? 8.32 17.875 2.043 1 91.31 148 ALA B C 1
ATOM 4233 O O . ALA B 1 148 ? 8.117 18.047 3.246 1 91.31 148 ALA B O 1
ATOM 4234 N N . CYS B 1 149 ? 8.5 16.703 1.483 1 94.56 149 CYS B N 1
ATOM 4235 C CA . CYS B 1 149 ? 8.5 15.508 2.318 1 94.56 149 CYS B CA 1
ATOM 4236 C C . CYS B 1 149 ? 9.562 14.523 1.857 1 94.56 149 CYS B C 1
ATOM 4238 O O . CYS B 1 149 ? 9.633 14.18 0.676 1 94.56 149 CYS B O 1
ATOM 4240 N N . VAL B 1 150 ? 10.375 14.078 2.762 1 95.62 150 VAL B N 1
ATOM 4241 C CA . VAL B 1 150 ? 11.367 13.039 2.523 1 95.62 150 VAL B CA 1
ATOM 4242 C C . VAL B 1 150 ? 11.18 11.898 3.521 1 95.62 150 VAL B C 1
ATOM 4244 O O . VAL B 1 150 ? 10.953 12.141 4.711 1 95.62 150 VAL B O 1
ATOM 4247 N N . GLN B 1 151 ? 11.242 10.734 3.037 1 96 151 GLN B N 1
ATOM 4248 C CA . GLN B 1 151 ? 11.086 9.531 3.85 1 96 151 GLN B CA 1
ATOM 4249 C C . GLN B 1 151 ? 12.398 8.766 3.965 1 96 151 GLN B C 1
ATOM 4251 O O . GLN B 1 151 ? 13.102 8.578 2.969 1 96 151 GLN B O 1
ATOM 4256 N N . PHE B 1 152 ? 12.719 8.352 5.176 1 95.19 152 PHE B N 1
ATOM 4257 C CA . PHE B 1 152 ? 13.906 7.547 5.457 1 95.19 152 PHE B CA 1
ATOM 4258 C C . PHE B 1 152 ? 13.516 6.141 5.895 1 95.19 152 PHE B C 1
ATOM 4260 O O . PHE B 1 152 ? 12.75 5.969 6.844 1 95.19 152 PHE B O 1
ATOM 4267 N N . GLY B 1 153 ? 13.977 5.164 5.129 1 93.62 153 GLY B N 1
ATOM 4268 C CA . GLY B 1 153 ? 13.875 3.787 5.582 1 93.62 153 GLY B CA 1
ATOM 4269 C C . GLY B 1 153 ? 15.062 3.35 6.418 1 93.62 153 GLY B C 1
ATOM 4270 O O . GLY B 1 153 ? 16.219 3.471 5.992 1 93.62 153 GLY B O 1
ATOM 4271 N N . LEU B 1 154 ? 14.703 2.801 7.613 1 91.25 154 LEU B N 1
ATOM 4272 C CA . LEU B 1 154 ? 15.773 2.518 8.562 1 91.25 154 LEU B CA 1
ATOM 4273 C C . LEU B 1 154 ? 15.852 1.025 8.867 1 91.25 154 LEU B C 1
ATOM 4275 O O . LEU B 1 154 ? 14.82 0.358 8.984 1 91.25 154 LEU B O 1
ATOM 4279 N N . SER B 1 155 ? 17.031 0.538 8.922 1 85.38 155 SER B N 1
ATOM 4280 C CA . SER B 1 155 ? 17.25 -0.801 9.453 1 85.38 155 SER B CA 1
ATOM 4281 C C . SER B 1 155 ? 17.875 -0.744 10.844 1 85.38 155 SER B C 1
ATOM 4283 O O . SER B 1 155 ? 18.469 0.272 11.227 1 85.38 155 SER B O 1
ATOM 4285 N N . SER B 1 156 ? 17.391 -1.649 11.75 1 72.88 156 SER B N 1
ATOM 4286 C CA . SER B 1 156 ? 17.797 -1.577 13.148 1 72.88 156 SER B CA 1
ATOM 4287 C C . SER B 1 156 ? 19.203 -2.145 13.344 1 72.88 156 SER B C 1
ATOM 4289 O O . SER B 1 156 ? 19.609 -3.055 12.617 1 72.88 156 SER B O 1
ATOM 4291 N N . GLY B 1 157 ? 19.844 -1.307 14.109 1 63.41 157 GLY B N 1
ATOM 4292 C CA . GLY B 1 157 ? 21.047 -1.883 14.68 1 63.41 157 GLY B CA 1
ATOM 4293 C C . GLY B 1 157 ? 20.781 -2.682 15.945 1 63.41 157 GLY B C 1
ATOM 4294 O O . GLY B 1 157 ? 19.625 -2.902 16.312 1 63.41 157 GLY B O 1
ATOM 4295 N N . PRO B 1 158 ? 21.672 -3.268 16.531 1 59.12 158 PRO B N 1
ATOM 4296 C CA . PRO B 1 158 ? 21.547 -4.117 17.719 1 59.12 158 PRO B CA 1
ATOM 4297 C C . PRO B 1 158 ? 20.875 -3.408 18.891 1 59.12 158 PRO B C 1
ATOM 4299 O O . PRO B 1 158 ? 20.234 -4.059 19.719 1 59.12 158 PRO B O 1
ATOM 4302 N N . THR B 1 159 ? 20.969 -2.068 19.047 1 64.69 159 THR B N 1
ATOM 4303 C CA . THR B 1 159 ? 20.469 -1.352 20.219 1 64.69 159 THR B CA 1
ATOM 4304 C C . THR B 1 159 ? 19.344 -0.394 19.828 1 64.69 159 THR B C 1
ATOM 4306 O O . THR B 1 159 ? 19.609 0.758 19.469 1 64.69 159 THR B O 1
ATOM 4309 N N . LEU B 1 160 ? 18.188 -0.932 19.469 1 66.44 160 LEU B N 1
ATOM 4310 C CA . LEU B 1 160 ? 17.125 -0.099 18.922 1 66.44 160 LEU B CA 1
ATOM 4311 C C . LEU B 1 160 ? 16.188 0.385 20.031 1 66.44 160 LEU B C 1
ATOM 4313 O O . LEU B 1 160 ? 15.688 -0.418 20.812 1 66.44 160 LEU B O 1
ATOM 4317 N N . ASP B 1 161 ? 16.219 1.794 20.391 1 81.94 161 ASP B N 1
ATOM 4318 C CA . ASP B 1 161 ? 15.188 2.398 21.234 1 81.94 161 ASP B CA 1
ATOM 4319 C C . ASP B 1 161 ? 14.281 3.311 20.406 1 81.94 161 ASP B C 1
ATOM 4321 O O . ASP B 1 161 ? 14.516 4.52 20.328 1 81.94 161 ASP B O 1
ATOM 4325 N N . ALA B 1 162 ? 13.289 2.762 19.906 1 78.38 162 ALA B N 1
ATOM 4326 C CA . ALA B 1 162 ? 12.375 3.494 19.047 1 78.38 162 ALA B CA 1
ATOM 4327 C C . ALA B 1 162 ? 11.6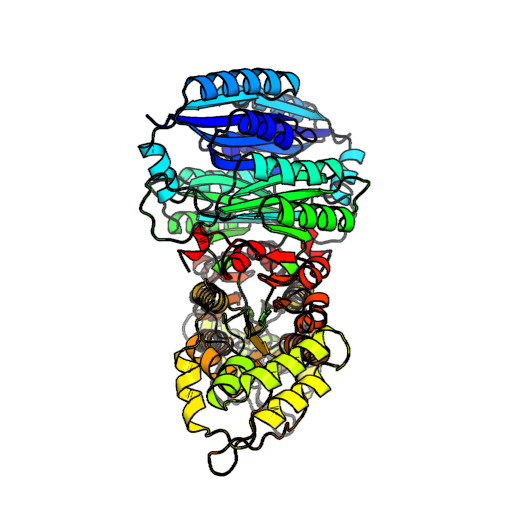88 4.625 19.797 1 78.38 162 ALA B C 1
ATOM 4329 O O . ALA B 1 162 ? 11.391 5.68 19.234 1 78.38 162 ALA B O 1
ATOM 4330 N N . GLN B 1 163 ? 11.484 4.445 21.047 1 81.31 163 GLN B N 1
ATOM 4331 C CA . GLN B 1 163 ? 10.836 5.473 21.859 1 81.31 163 GLN B CA 1
ATOM 4332 C C . GLN B 1 163 ? 11.734 6.699 22.016 1 81.31 163 GLN B C 1
ATOM 4334 O O . GLN B 1 163 ? 11.258 7.832 21.938 1 81.31 163 GLN B O 1
ATOM 4339 N N . ALA B 1 164 ? 12.938 6.41 22.234 1 86.19 164 ALA B N 1
ATOM 4340 C CA . ALA B 1 164 ? 13.898 7.508 22.344 1 86.19 164 ALA B CA 1
ATOM 4341 C C . ALA B 1 164 ? 13.992 8.289 21.031 1 86.19 164 ALA B C 1
ATOM 4343 O O . ALA B 1 164 ? 14.086 9.523 21.047 1 86.19 164 ALA B O 1
ATOM 4344 N N . MET B 1 165 ? 13.969 7.613 19.953 1 87.5 165 MET B N 1
ATOM 4345 C CA . MET B 1 165 ? 14.016 8.258 18.641 1 87.5 165 MET B CA 1
ATOM 4346 C C . MET B 1 165 ? 12.805 9.164 18.438 1 87.5 165 MET B C 1
ATOM 4348 O O . MET B 1 165 ? 12.953 10.312 18.016 1 87.5 165 MET B O 1
ATOM 4352 N N . ARG B 1 166 ? 11.688 8.695 18.812 1 84.69 166 ARG B N 1
ATOM 4353 C CA . ARG B 1 166 ? 10.461 9.477 18.672 1 84.69 166 ARG B CA 1
ATOM 4354 C C . ARG B 1 166 ? 10.523 10.742 19.531 1 84.69 166 ARG B C 1
ATOM 4356 O O . ARG B 1 166 ? 10.148 11.82 19.062 1 84.69 166 ARG B O 1
ATOM 4363 N N . ALA B 1 167 ? 10.969 10.586 20.719 1 85.06 167 ALA B N 1
ATOM 4364 C CA . ALA B 1 167 ? 11.078 11.727 21.625 1 85.06 167 ALA B CA 1
ATOM 4365 C C . ALA B 1 167 ? 12.047 12.766 21.078 1 85.06 167 ALA B C 1
ATOM 4367 O O . ALA B 1 167 ? 11.773 13.969 21.141 1 85.06 167 ALA B O 1
ATOM 4368 N N . ALA B 1 168 ? 13.117 12.273 20.562 1 88.56 168 ALA B N 1
ATOM 4369 C CA . ALA B 1 168 ? 14.117 13.188 20 1 88.56 168 ALA B CA 1
ATOM 4370 C C . ALA B 1 168 ? 13.57 13.914 18.781 1 88.56 168 ALA B C 1
ATOM 4372 O O . ALA B 1 168 ? 13.812 15.109 18.609 1 88.56 168 ALA B O 1
ATOM 4373 N N . CYS B 1 169 ? 12.875 13.227 18 1 88.25 169 CYS B N 1
ATOM 4374 C CA . CYS B 1 169 ? 12.289 13.812 16.812 1 88.25 169 CYS B CA 1
ATOM 4375 C C . CYS B 1 169 ? 11.234 14.852 17.172 1 88.25 169 CYS B C 1
ATOM 4377 O O . CYS B 1 169 ? 11.109 15.875 16.5 1 88.25 169 CYS B O 1
ATOM 4379 N N . LEU B 1 170 ? 10.523 14.594 18.172 1 83.12 170 LEU B N 1
ATOM 4380 C CA . LEU B 1 170 ? 9.516 15.547 18.625 1 83.12 170 LEU B CA 1
ATOM 4381 C C . LEU B 1 170 ? 10.164 16.844 19.078 1 83.12 170 LEU B C 1
ATOM 4383 O O . LEU B 1 170 ? 9.648 17.938 18.797 1 83.12 170 LEU B O 1
ATOM 4387 N N . LEU B 1 171 ? 11.211 16.75 19.781 1 83.81 171 LEU B N 1
ATOM 4388 C CA . LEU B 1 171 ? 11.945 17.922 20.234 1 83.81 171 LEU B CA 1
ATOM 4389 C C . LEU B 1 171 ? 12.469 18.719 19.047 1 83.81 171 LEU B C 1
ATOM 4391 O O . LEU B 1 171 ? 12.414 19.953 19.047 1 83.81 171 LEU B O 1
ATOM 4395 N N . LEU B 1 172 ? 12.922 18 18.078 1 86.38 172 LEU B N 1
ATOM 4396 C CA . LEU B 1 172 ? 13.43 18.641 16.875 1 86.38 172 LEU B CA 1
ATOM 4397 C C . LEU B 1 172 ? 12.328 19.438 16.172 1 86.38 172 LEU B C 1
ATOM 4399 O O . LEU B 1 172 ? 12.57 20.531 15.68 1 86.38 172 LEU B O 1
ATOM 4403 N N . SER B 1 173 ? 11.18 18.875 16.125 1 83.81 173 SER B N 1
ATOM 4404 C CA . SER B 1 173 ? 10.039 19.516 15.477 1 83.81 173 SER B CA 1
ATOM 4405 C C . SER B 1 173 ? 9.727 20.875 16.094 1 83.81 173 SER B C 1
ATOM 4407 O O . SER B 1 173 ? 9.391 21.828 15.383 1 83.81 173 SER B O 1
ATOM 4409 N N . SER B 1 174 ? 9.852 20.984 17.312 1 77.94 174 SER B N 1
ATOM 4410 C CA . SER B 1 174 ? 9.586 22.219 18.016 1 77.94 174 SER B CA 1
ATOM 4411 C C . SER B 1 174 ? 10.672 23.266 17.75 1 77.94 174 SER B C 1
ATOM 4413 O O . SER B 1 174 ? 10.383 24.453 17.641 1 77.94 174 SER B O 1
ATOM 4415 N N . GLU B 1 175 ? 11.852 22.797 17.422 1 82.69 175 GLU B N 1
ATOM 4416 C CA . GLU B 1 175 ? 13 23.688 17.297 1 82.69 175 GLU B CA 1
ATOM 4417 C C . GLU B 1 175 ? 13.156 24.172 15.859 1 82.69 175 GLU B C 1
ATOM 4419 O O . GLU B 1 175 ? 13.492 25.344 15.625 1 82.69 175 GLU B O 1
ATOM 4424 N N . LEU B 1 176 ? 12.953 23.344 14.875 1 85.88 176 LEU B N 1
ATOM 4425 C CA . LEU B 1 176 ? 13.312 23.672 13.5 1 85.88 176 LEU B CA 1
ATOM 4426 C C . LEU B 1 176 ? 12.062 23.812 12.625 1 85.88 176 LEU B C 1
ATOM 4428 O O . LEU B 1 176 ? 12.172 24.016 11.414 1 85.88 176 LEU B O 1
ATOM 4432 N N . ASN B 1 177 ? 10.891 23.859 13.18 1 85.31 177 ASN B N 1
ATOM 4433 C CA . ASN B 1 177 ? 9.656 23.938 12.406 1 85.31 177 ASN B CA 1
ATOM 4434 C C . ASN B 1 177 ? 9.586 22.828 11.352 1 85.31 177 ASN B C 1
ATOM 4436 O O . ASN B 1 177 ? 9.336 23.109 10.18 1 85.31 177 ASN B O 1
ATOM 4440 N N . ILE B 1 178 ? 9.953 21.688 11.609 1 89.88 178 ILE B N 1
ATOM 4441 C CA . ILE B 1 178 ? 9.891 20.469 10.805 1 89.88 178 ILE B CA 1
ATOM 4442 C C . ILE B 1 178 ? 9.062 19.406 11.531 1 89.88 178 ILE B C 1
ATOM 4444 O O . ILE B 1 178 ? 9.125 19.297 12.758 1 89.88 178 ILE B O 1
ATOM 4448 N N . ASP B 1 179 ? 8.211 18.797 10.844 1 92 179 ASP B N 1
ATOM 4449 C CA . ASP B 1 179 ? 7.445 17.688 11.406 1 92 179 ASP B CA 1
ATOM 4450 C C . ASP B 1 179 ? 8.109 16.359 11.078 1 92 179 ASP B C 1
ATOM 4452 O O . ASP B 1 179 ? 8.438 16.078 9.922 1 92 179 ASP B O 1
ATOM 4456 N N . VAL B 1 180 ? 8.375 15.609 12.102 1 92.44 180 VAL B N 1
ATOM 4457 C CA . VAL B 1 180 ? 9.008 14.305 11.914 1 92.44 180 VAL B CA 1
ATOM 4458 C C . VAL B 1 180 ? 8.117 13.203 12.484 1 92.44 180 VAL B C 1
ATOM 4460 O O . VAL B 1 180 ? 7.66 13.305 13.625 1 92.44 180 VAL B O 1
ATOM 4463 N N . ALA B 1 181 ? 7.852 12.234 11.703 1 91.75 181 ALA B N 1
ATOM 4464 C CA . ALA B 1 181 ? 7.051 11.086 12.133 1 91.75 181 ALA B CA 1
ATOM 4465 C C . ALA B 1 181 ? 7.863 9.797 12.078 1 91.75 181 ALA B C 1
ATOM 4467 O O . ALA B 1 181 ? 8.609 9.57 11.125 1 91.75 181 ALA B O 1
ATOM 4468 N N . VAL B 1 182 ? 7.762 8.977 13.109 1 91.12 182 VAL B N 1
ATOM 4469 C CA . VAL B 1 182 ? 8.438 7.688 13.188 1 91.12 182 VAL B CA 1
ATOM 4470 C C . VAL B 1 182 ? 7.402 6.566 13.234 1 91.12 182 VAL B C 1
ATOM 4472 O O . VAL B 1 182 ? 6.523 6.559 14.102 1 91.12 182 VAL B O 1
ATOM 4475 N N . GLN B 1 183 ? 7.539 5.66 12.289 1 90.69 183 GLN B N 1
ATOM 4476 C CA . GLN B 1 183 ? 6.598 4.547 12.227 1 90.69 183 GLN B CA 1
ATOM 4477 C C . GLN B 1 183 ? 7.324 3.221 12.039 1 90.69 183 GLN B C 1
ATOM 4479 O O . GLN B 1 183 ? 8.375 3.17 11.383 1 90.69 183 GLN B O 1
ATOM 4484 N N . GLU B 1 184 ? 6.762 2.217 12.609 1 87.69 184 GLU B N 1
ATOM 4485 C CA . GLU B 1 184 ? 7.25 0.879 12.297 1 87.69 184 GLU B CA 1
ATOM 4486 C C . GLU B 1 184 ? 6.84 0.464 10.883 1 87.69 184 GLU B C 1
ATOM 4488 O O . GLU B 1 184 ? 5.707 0.704 10.461 1 87.69 184 GLU B O 1
ATOM 4493 N N . ASP B 1 185 ? 7.801 -0.137 10.195 1 87.69 185 ASP B N 1
ATOM 4494 C CA . ASP B 1 185 ? 7.508 -0.577 8.828 1 87.69 185 ASP B CA 1
ATOM 4495 C C . ASP B 1 185 ? 6.895 -1.977 8.828 1 87.69 185 ASP B C 1
ATOM 4497 O O . ASP B 1 185 ? 7.547 -2.941 8.422 1 87.69 185 ASP B O 1
ATOM 4501 N N . ASN B 1 186 ? 5.672 -2.084 9.133 1 83.06 186 ASN B N 1
ATOM 4502 C CA . ASN B 1 186 ? 4.969 -3.363 9.125 1 83.06 186 ASN B CA 1
ATOM 4503 C C . ASN B 1 186 ? 3.855 -3.383 8.086 1 83.06 186 ASN B C 1
ATOM 4505 O O . ASN B 1 186 ? 3.619 -2.385 7.402 1 83.06 186 ASN B O 1
ATOM 4509 N N . ALA B 1 187 ? 3.287 -4.52 7.895 1 82.38 187 ALA B N 1
ATOM 4510 C CA . ALA B 1 187 ? 2.277 -4.699 6.852 1 82.38 187 ALA B CA 1
ATOM 4511 C C . ALA B 1 187 ? 1.078 -3.785 7.086 1 82.38 187 ALA B C 1
ATOM 4513 O O . ALA B 1 187 ? 0.465 -3.299 6.137 1 82.38 187 ALA B O 1
ATOM 4514 N N . TYR B 1 188 ? 0.748 -3.42 8.281 1 84.69 188 TYR B N 1
ATOM 4515 C CA . TYR B 1 188 ? -0.443 -2.652 8.625 1 84.69 188 TYR B CA 1
ATOM 4516 C C . TYR B 1 188 ? -0.274 -1.186 8.25 1 84.69 188 TYR B C 1
ATOM 4518 O O . TYR B 1 188 ? -1.246 -0.511 7.898 1 84.69 188 TYR B O 1
ATOM 4526 N N . ARG B 1 189 ? 0.967 -0.741 8.273 1 84.62 189 ARG B N 1
ATOM 4527 C CA . ARG B 1 189 ? 1.215 0.644 7.887 1 84.62 189 ARG B CA 1
ATOM 4528 C C . ARG B 1 189 ? 0.765 0.899 6.453 1 84.62 189 ARG B C 1
ATOM 4530 O O . ARG B 1 189 ? 0.221 1.963 6.148 1 84.62 189 ARG B O 1
ATOM 4537 N N . ARG B 1 190 ? 0.917 -0.098 5.672 1 84.69 190 ARG B N 1
ATOM 4538 C CA . ARG B 1 190 ? 0.638 0.057 4.25 1 84.69 190 ARG B CA 1
ATOM 4539 C C . ARG B 1 190 ? -0.792 -0.36 3.922 1 84.69 190 ARG B C 1
ATOM 4541 O O . ARG B 1 190 ? -1.229 -0.25 2.775 1 84.69 190 ARG B O 1
ATOM 4548 N N . ASN B 1 191 ? -1.472 -0.832 4.91 1 90 191 ASN B N 1
ATOM 4549 C CA . ASN B 1 191 ? -2.816 -1.338 4.656 1 90 191 ASN B CA 1
ATOM 4550 C C . ASN B 1 191 ? -3.834 -0.731 5.621 1 90 191 ASN B C 1
ATOM 4552 O O . ASN B 1 191 ? -4.695 -1.438 6.145 1 90 191 ASN B O 1
ATOM 4556 N N . ARG B 1 192 ? -3.641 0.518 5.883 1 93.94 192 ARG B N 1
ATOM 4557 C CA . ARG B 1 192 ? -4.633 1.199 6.707 1 93.94 192 ARG B CA 1
ATOM 4558 C C . ARG B 1 192 ? -5.945 1.375 5.949 1 93.94 192 ARG B C 1
ATOM 4560 O O . ARG B 1 192 ? -5.945 1.518 4.723 1 93.94 192 ARG B O 1
ATOM 4567 N N . ARG B 1 193 ? -7.082 1.382 6.75 1 95.81 193 ARG B N 1
ATOM 4568 C CA . ARG B 1 193 ? -8.391 1.314 6.105 1 95.81 193 ARG B CA 1
ATOM 4569 C C . ARG B 1 193 ? -9.32 2.391 6.648 1 95.81 193 ARG B C 1
ATOM 4571 O O . ARG B 1 193 ? -10.328 2.721 6.02 1 95.81 193 ARG B O 1
ATOM 4578 N N . LEU B 1 194 ? -9.047 2.957 7.781 1 97.62 194 LEU B N 1
ATOM 4579 C CA . LEU B 1 194 ? -9.953 3.857 8.484 1 97.62 194 LEU B CA 1
ATOM 4580 C C . LEU B 1 194 ? -9.219 5.102 8.969 1 97.62 194 LEU B C 1
ATOM 4582 O O . LEU B 1 194 ? -8.117 5 9.523 1 97.62 194 LEU B O 1
ATOM 4586 N N . VAL B 1 195 ? -9.789 6.273 8.703 1 98.19 195 VAL B N 1
ATOM 4587 C CA . VAL B 1 195 ? -9.242 7.52 9.234 1 98.19 195 VAL B CA 1
ATOM 4588 C C . VAL B 1 195 ? -10.328 8.281 9.984 1 98.19 195 VAL B C 1
ATOM 4590 O O . VAL B 1 195 ? -11.359 8.641 9.406 1 98.19 195 VAL B O 1
ATOM 4593 N N . CYS B 1 196 ? -10.117 8.523 11.234 1 98.62 196 CYS B N 1
ATOM 4594 C CA . CYS B 1 196 ? -11.047 9.273 12.078 1 98.62 196 CYS B CA 1
ATOM 4595 C C . CYS B 1 196 ? -10.508 10.664 12.375 1 98.62 196 CYS B C 1
ATOM 4597 O O . CYS B 1 196 ? -9.32 10.836 12.656 1 98.62 196 CYS B O 1
ATOM 4599 N N . PHE B 1 197 ? -11.383 11.633 12.281 1 98.44 197 PHE B N 1
ATOM 4600 C CA . PHE B 1 197 ? -10.984 13.023 12.477 1 98.44 197 PHE B CA 1
ATOM 4601 C C . PHE B 1 197 ? -11.781 13.664 13.609 1 98.44 197 PHE B C 1
ATOM 4603 O O . PHE B 1 197 ? -12.984 13.422 13.742 1 98.44 197 PHE B O 1
ATOM 4610 N N . ASP B 1 198 ? -11.07 14.445 14.375 1 97.62 198 ASP B N 1
ATOM 4611 C CA . ASP B 1 198 ? -11.758 15.477 15.133 1 97.62 198 ASP B CA 1
ATOM 4612 C C . ASP B 1 198 ? -12.273 16.578 14.219 1 97.62 198 ASP B C 1
ATOM 4614 O O . ASP B 1 198 ? -11.898 16.656 13.047 1 97.62 198 ASP B O 1
ATOM 4618 N N . MET B 1 199 ? -13.211 17.344 14.703 1 97.19 199 MET B N 1
ATOM 4619 C CA . MET B 1 199 ? -13.797 18.391 13.867 1 97.19 199 MET B CA 1
ATOM 4620 C C . MET B 1 199 ? -13.242 19.75 14.242 1 97.19 199 MET B C 1
ATOM 4622 O O . MET B 1 199 ? -12.461 20.344 13.492 1 97.19 199 MET B O 1
ATOM 4626 N N . ASP B 1 200 ? -13.453 20.188 15.484 1 95.06 200 ASP B N 1
ATOM 4627 C CA . ASP B 1 200 ? -13.086 21.531 15.945 1 95.06 200 ASP B CA 1
ATOM 4628 C C . ASP B 1 200 ? -11.57 21.672 16.047 1 95.06 200 ASP B C 1
ATOM 4630 O O . ASP B 1 200 ? -10.914 20.891 16.734 1 95.06 200 ASP B O 1
ATOM 4634 N N . SER B 1 201 ? -11.062 22.672 15.352 1 94 201 SER B N 1
ATOM 4635 C CA . SER B 1 201 ? -9.633 22.984 15.336 1 94 201 SER B CA 1
ATOM 4636 C C . SER B 1 201 ? -8.844 21.875 14.641 1 94 201 SER B C 1
ATOM 4638 O O . SER B 1 201 ? -7.621 21.781 14.797 1 94 201 SER B O 1
ATOM 4640 N N . THR B 1 202 ? -9.531 20.984 13.922 1 96.12 202 THR B N 1
ATOM 4641 C CA . THR B 1 202 ? -8.898 19.938 13.109 1 96.12 202 THR B CA 1
ATOM 4642 C C . THR B 1 202 ? -9.414 19.984 11.672 1 96.12 202 THR B C 1
ATOM 4644 O O . THR B 1 202 ? -8.742 20.5 10.781 1 96.12 202 THR B O 1
ATOM 4647 N N . LEU B 1 203 ? -10.664 19.656 11.461 1 97.38 203 LEU B N 1
ATOM 4648 C CA . LEU B 1 203 ? -11.227 19.75 10.117 1 97.38 203 LEU B CA 1
ATOM 4649 C C . LEU B 1 203 ? -11.633 21.188 9.805 1 97.38 203 LEU B C 1
ATOM 4651 O O . LEU B 1 203 ? -11.711 21.578 8.633 1 97.38 203 LEU B O 1
ATOM 4655 N N . ILE B 1 204 ? -11.969 21.922 10.82 1 97.19 204 ILE B N 1
ATOM 4656 C CA . ILE B 1 204 ? -12.273 23.344 10.688 1 97.19 204 ILE B CA 1
ATOM 4657 C C . ILE B 1 204 ? -11.406 24.141 11.648 1 97.19 204 ILE B C 1
ATOM 4659 O O . ILE B 1 204 ? -10.914 23.609 12.641 1 97.19 204 ILE B O 1
ATOM 4663 N N . GLU B 1 205 ? -11.273 25.344 11.414 1 94.69 205 GLU B N 1
ATOM 4664 C CA . GLU B 1 205 ? -10.336 26.172 12.172 1 94.69 205 GLU B CA 1
ATOM 4665 C C . GLU B 1 205 ? -10.977 26.688 13.461 1 94.69 205 GLU B C 1
ATOM 4667 O O . GLU B 1 205 ? -10.273 26.969 14.43 1 94.69 205 GLU B O 1
ATOM 4672 N N . GLN B 1 206 ? -12.234 26.719 13.516 1 92.88 206 GLN B N 1
ATOM 4673 C CA . GLN B 1 206 ? -12.945 27.344 14.633 1 92.88 206 GLN B CA 1
ATOM 4674 C C . GLN B 1 206 ? -13.312 26.297 15.695 1 92.88 206 GLN B C 1
ATOM 4676 O O . GLN B 1 206 ? -13.227 25.094 15.453 1 92.88 206 GLN B O 1
ATOM 4681 N N . GLU B 1 207 ? -13.641 26.828 16.844 1 93.44 207 GLU B N 1
ATOM 4682 C CA . GLU B 1 207 ? -14.414 26.125 17.859 1 93.44 207 GLU B CA 1
ATOM 4683 C C . GLU B 1 207 ? -15.891 26.469 17.781 1 93.44 207 GLU B C 1
ATOM 4685 O O . GLU B 1 207 ? -16.297 27.594 18.109 1 93.44 207 GLU B O 1
ATOM 4690 N N . VAL B 1 208 ? -16.656 25.531 17.453 1 94.75 208 VAL B N 1
ATOM 4691 C CA . VAL B 1 208 ? -18.062 25.797 17.141 1 94.75 208 VAL B CA 1
ATOM 4692 C C . VAL B 1 208 ? -18.766 26.391 18.359 1 94.75 208 VAL B C 1
ATOM 4694 O O . VAL B 1 208 ? -19.578 27.297 18.234 1 94.75 208 VAL B O 1
ATOM 4697 N N . ILE B 1 209 ? -18.453 25.844 19.547 1 93.44 209 ILE B N 1
ATOM 4698 C CA . ILE B 1 209 ? -19.141 26.297 20.75 1 93.44 209 ILE B CA 1
ATOM 4699 C C . ILE B 1 209 ? -18.859 27.781 20.984 1 93.44 209 ILE B C 1
ATOM 4701 O O . ILE B 1 209 ? -19.734 28.516 21.469 1 93.44 209 ILE B O 1
ATOM 4705 N N . ASP B 1 210 ? -17.719 28.234 20.672 1 94.25 210 ASP B N 1
ATOM 4706 C CA . ASP B 1 210 ? -17.391 29.641 20.812 1 94.25 210 ASP B CA 1
ATOM 4707 C C . ASP B 1 210 ? -18.203 30.5 19.844 1 94.25 210 ASP B C 1
ATOM 4709 O O . ASP B 1 210 ? -18.625 31.609 20.203 1 94.25 210 ASP B O 1
ATOM 4713 N N . GLU B 1 211 ? -18.375 30.031 18.641 1 95.31 211 GLU B N 1
ATOM 4714 C CA . GLU B 1 211 ? -19.203 30.719 17.656 1 95.31 211 GLU B CA 1
ATOM 4715 C C . GLU B 1 211 ? -20.656 30.828 18.125 1 95.31 211 GLU B C 1
ATOM 4717 O O . GLU B 1 211 ? -21.281 31.875 17.984 1 95.31 211 GLU B O 1
ATOM 4722 N N . LEU B 1 212 ? -21.172 29.766 18.672 1 96 212 LEU B N 1
ATOM 4723 C CA . LEU B 1 212 ? -22.531 29.734 19.203 1 96 212 LEU B CA 1
ATOM 4724 C C . LEU B 1 212 ? -22.688 30.703 20.359 1 96 212 LEU B C 1
ATOM 4726 O O . LEU B 1 212 ? -23.688 31.438 20.453 1 96 212 LEU B O 1
ATOM 4730 N N . ALA B 1 213 ? -21.672 30.688 21.234 1 95.94 213 ALA B N 1
ATOM 4731 C CA . ALA B 1 213 ? -21.688 31.562 22.406 1 95.94 213 ALA B CA 1
ATOM 4732 C C . ALA B 1 213 ? -21.719 33.031 22 1 95.94 213 ALA B C 1
ATOM 4734 O O . ALA B 1 213 ? -22.422 33.844 22.609 1 95.94 213 ALA B O 1
ATOM 4735 N N . LEU B 1 214 ? -20.969 33.344 21 1 95 214 LEU B N 1
ATOM 4736 C CA . LEU B 1 214 ? -20.953 34.719 20.5 1 95 214 LEU B CA 1
ATOM 4737 C C . LEU B 1 214 ? -22.328 35.125 20 1 95 214 LEU B C 1
ATOM 4739 O O . LEU B 1 214 ? -22.797 36.25 20.297 1 95 214 LEU B O 1
ATOM 4743 N N . GLU B 1 215 ? -22.969 34.312 19.219 1 95 215 GLU B N 1
ATOM 4744 C CA . GLU B 1 215 ? -24.312 34.594 18.703 1 95 215 GLU B CA 1
ATOM 4745 C C . GLU B 1 215 ? -25.328 34.719 19.828 1 95 215 GLU B C 1
ATOM 4747 O O . GLU B 1 215 ? -26.297 35.469 19.734 1 95 215 GLU B O 1
ATOM 4752 N N . ALA B 1 216 ? -25.141 33.906 20.906 1 94.88 216 ALA B N 1
ATOM 4753 C CA . ALA B 1 216 ? -26.047 33.875 22.047 1 94.88 216 ALA B CA 1
ATOM 4754 C C . ALA B 1 216 ? -25.766 35.031 23.016 1 94.88 216 ALA B C 1
ATOM 4756 O O . ALA B 1 216 ? -26.531 35.281 23.953 1 94.88 216 ALA B O 1
ATOM 4757 N N . GLY B 1 217 ? -24.641 35.719 22.828 1 95.62 217 GLY B N 1
ATOM 4758 C CA . GLY B 1 217 ? -24.266 36.844 23.703 1 95.62 217 GLY B CA 1
ATOM 4759 C C . GLY B 1 217 ? -23.656 36.375 25.016 1 95.62 217 GLY B C 1
ATOM 4760 O O . GLY B 1 217 ? -23.719 37.094 26.016 1 95.62 217 GLY B O 1
ATOM 4761 N N . VAL B 1 218 ? -23.219 35.156 25.078 1 96 218 VAL B N 1
ATOM 4762 C CA . VAL B 1 218 ? -22.688 34.594 26.312 1 96 218 VAL B CA 1
ATOM 4763 C C . VAL B 1 218 ? -21.219 34.219 26.125 1 96 218 VAL B C 1
ATOM 4765 O O . VAL B 1 218 ? -20.719 33.281 26.734 1 96 218 VAL B O 1
ATOM 4768 N N . GLY B 1 219 ? -20.5 34.75 25.172 1 95.19 219 GLY B N 1
ATOM 4769 C CA . GLY B 1 219 ? -19.125 34.438 24.828 1 95.19 219 GLY B CA 1
ATOM 4770 C C . GLY B 1 219 ? -18.188 34.5 26.031 1 95.19 219 GLY B C 1
ATOM 4771 O O . GLY B 1 219 ? -17.391 33.562 26.234 1 95.19 219 GLY B O 1
ATOM 4772 N N . GLU B 1 220 ? -18.359 35.469 26.875 1 95.75 220 GLU B N 1
ATOM 4773 C CA . GLU B 1 220 ? -17.5 35.656 28.047 1 95.75 220 GLU B CA 1
ATOM 4774 C C . GLU B 1 220 ? -17.719 34.531 29.062 1 95.75 220 GLU B C 1
ATOM 4776 O O . GLU B 1 220 ? -16.766 34.031 29.656 1 95.75 220 GLU B O 1
ATOM 4781 N N . GLN B 1 221 ? -18.953 34.25 29.297 1 95.94 221 GLN B N 1
ATOM 4782 C CA . GLN B 1 221 ? -19.297 33.188 30.266 1 95.94 221 GLN B CA 1
ATOM 4783 C C . GLN B 1 221 ? -18.734 31.844 29.812 1 95.94 221 GLN B C 1
ATOM 4785 O O . GLN B 1 221 ? -18.188 31.094 30.625 1 95.94 221 GLN B O 1
ATOM 4790 N N . VAL B 1 222 ? -18.906 31.562 28.531 1 95.31 222 VAL B N 1
ATOM 4791 C CA . VAL B 1 222 ? -18.391 30.297 27.984 1 95.31 222 VAL B CA 1
ATOM 4792 C C . VAL B 1 222 ? -16.875 30.266 28.109 1 95.31 222 VAL B C 1
ATOM 4794 O O . VAL B 1 222 ? -16.297 29.234 28.469 1 95.31 222 VAL B O 1
ATOM 4797 N N . ALA B 1 223 ? -16.203 31.312 27.859 1 93.75 223 ALA B N 1
ATOM 4798 C CA . ALA B 1 223 ? -14.75 31.406 27.969 1 93.75 223 ALA B CA 1
ATOM 4799 C C . ALA B 1 223 ? -14.297 31.141 29.406 1 93.75 223 ALA B C 1
ATOM 4801 O O . ALA B 1 223 ? -13.273 30.484 29.625 1 93.75 223 ALA B O 1
ATOM 4802 N N . GLU B 1 224 ? -15.016 31.656 30.297 1 94.5 224 GLU B N 1
ATOM 4803 C CA . GLU B 1 224 ? -14.703 31.438 31.703 1 94.5 224 GLU B CA 1
ATOM 4804 C C . GLU B 1 224 ? -14.781 29.969 32.062 1 94.5 224 GLU B C 1
ATOM 4806 O O . GLU B 1 224 ? -13.922 29.453 32.781 1 94.5 224 GLU B O 1
ATOM 4811 N N . ILE B 1 225 ? -15.82 29.344 31.594 1 94.19 225 ILE B N 1
ATOM 4812 C CA . ILE B 1 225 ? -15.992 27.922 31.859 1 94.19 225 ILE B CA 1
ATOM 4813 C C . ILE B 1 225 ? -14.836 27.141 31.234 1 94.19 225 ILE B C 1
ATOM 4815 O O . ILE B 1 225 ? -14.312 26.203 31.859 1 94.19 225 ILE B O 1
ATOM 4819 N N . THR B 1 226 ? -14.477 27.5 30.016 1 89.38 226 THR B N 1
ATOM 4820 C CA . THR B 1 226 ? -13.383 26.844 29.312 1 89.38 226 THR B CA 1
ATOM 4821 C C . THR B 1 226 ? -12.078 26.984 30.094 1 89.38 226 THR B C 1
ATOM 4823 O O . THR B 1 226 ? -11.328 26.016 30.25 1 89.38 226 THR B O 1
ATOM 4826 N N . GLU B 1 227 ? -11.852 28.109 30.594 1 90.19 227 GLU B N 1
ATOM 4827 C CA . GLU B 1 227 ? -10.656 28.375 31.391 1 90.19 227 GLU B CA 1
ATOM 4828 C C . GLU B 1 227 ? -10.641 27.531 32.656 1 90.19 227 GLU B C 1
ATOM 4830 O O . GLU B 1 227 ? -9.602 26.969 33.031 1 90.19 227 GLU B O 1
ATOM 4835 N N . ARG B 1 228 ? -11.742 27.453 33.281 1 91.5 228 ARG B N 1
ATOM 4836 C CA . ARG B 1 228 ? -11.859 26.641 34.469 1 91.5 228 ARG B CA 1
ATOM 4837 C C . ARG B 1 228 ? -11.617 25.172 34.156 1 91.5 228 ARG B C 1
ATOM 4839 O O . ARG B 1 228 ? -10.992 24.453 34.938 1 91.5 228 ARG B O 1
ATOM 4846 N N . ALA B 1 229 ? -12.156 24.766 33.062 1 88.19 229 ALA B N 1
ATOM 4847 C CA . ALA B 1 229 ? -11.961 23.391 32.656 1 88.19 229 ALA B CA 1
ATOM 4848 C C . ALA B 1 229 ? -10.484 23.109 32.375 1 88.19 229 ALA B C 1
ATOM 4850 O O . ALA B 1 229 ? -9.969 22.047 32.75 1 88.19 229 ALA B O 1
ATOM 4851 N N . MET B 1 230 ? -9.766 23.969 31.688 1 82.69 230 MET B N 1
ATOM 4852 C CA . MET B 1 230 ? -8.352 23.812 31.344 1 82.69 230 MET B CA 1
ATOM 4853 C C . MET B 1 230 ? -7.492 23.75 32.594 1 82.69 230 MET B C 1
ATOM 4855 O O . MET B 1 230 ? -6.434 23.125 32.594 1 82.69 230 MET B O 1
ATOM 4859 N N . GLN B 1 231 ? -8.023 24.359 33.656 1 84.75 231 GLN B N 1
ATOM 4860 C CA . GLN B 1 231 ? -7.34 24.344 34.938 1 84.75 231 GLN B CA 1
ATOM 4861 C C . GLN B 1 231 ? -7.645 23.062 35.719 1 84.75 231 GLN B C 1
ATOM 4863 O O . GLN B 1 231 ? -7.098 22.844 36.812 1 84.75 231 GLN B O 1
ATOM 4868 N N . GLY B 1 232 ? -8.469 22.359 35.188 1 83.56 232 GLY B N 1
ATOM 4869 C CA . GLY B 1 232 ? -8.758 21.078 35.781 1 83.56 232 GLY B CA 1
ATOM 4870 C C . GLY B 1 232 ? -9.891 21.125 36.781 1 83.56 232 GLY B C 1
ATOM 4871 O O . GLY B 1 232 ? -10.148 20.141 37.5 1 83.56 232 GLY B O 1
ATOM 4872 N N . GLU B 1 233 ? -10.547 22.266 36.812 1 88.44 233 GLU B N 1
ATOM 4873 C CA . GLU B 1 233 ? -11.641 22.406 37.75 1 88.44 233 GLU B CA 1
ATOM 4874 C C . GLU B 1 233 ? -12.875 21.625 37.312 1 88.44 233 GLU B C 1
ATOM 4876 O O . GLU B 1 233 ? -13.68 21.219 38.156 1 88.44 233 GLU B O 1
ATOM 4881 N N . LEU B 1 234 ? -13.07 21.453 36.094 1 89.75 234 LEU B N 1
ATOM 4882 C CA . LEU B 1 234 ? -14.188 20.734 35.5 1 89.75 234 LEU B CA 1
ATOM 4883 C C . LEU B 1 234 ? -13.695 19.672 34.531 1 89.75 234 LEU B C 1
ATOM 4885 O O . LEU B 1 234 ? -12.734 19.906 33.781 1 89.75 234 LEU B O 1
ATOM 4889 N N . ASP B 1 235 ? -14.328 18.562 34.719 1 89.31 235 ASP B N 1
ATOM 4890 C CA . ASP B 1 235 ? -14.016 17.594 33.656 1 89.31 235 ASP B CA 1
ATOM 4891 C C . ASP B 1 235 ? -14.742 17.953 32.344 1 89.31 235 ASP B C 1
ATOM 4893 O O . ASP B 1 235 ? -15.477 18.938 32.312 1 89.31 235 ASP B O 1
ATOM 4897 N N . PHE B 1 236 ? -14.492 17.266 31.312 1 89.38 236 PHE B N 1
ATOM 4898 C CA . PHE B 1 236 ? -15.016 17.594 30 1 89.38 236 PHE B CA 1
ATOM 4899 C C . PHE B 1 236 ? -16.531 17.609 30 1 89.38 236 PHE B C 1
ATOM 4901 O O . PHE B 1 236 ? -17.172 18.531 29.5 1 89.38 236 PHE B O 1
ATOM 4908 N N . GLN B 1 237 ? -17.141 16.516 30.578 1 92.56 237 GLN B N 1
ATOM 4909 C CA . GLN B 1 237 ? -18.594 16.375 30.531 1 92.56 237 GLN B CA 1
ATOM 4910 C C . GLN B 1 237 ? -19.266 17.516 31.312 1 92.56 237 GLN B C 1
ATOM 4912 O O . GLN B 1 237 ? -20.25 18.094 30.844 1 92.56 237 GLN B O 1
ATOM 4917 N N . GLN B 1 238 ? -18.688 17.844 32.438 1 92.88 238 GLN B N 1
ATOM 4918 C CA . GLN B 1 238 ? -19.203 18.938 33.25 1 92.88 238 GLN B CA 1
ATOM 4919 C C . GLN B 1 238 ? -19.078 20.266 32.5 1 92.88 238 GLN B C 1
ATOM 4921 O O . GLN B 1 238 ? -20.031 21.047 32.469 1 92.88 238 GLN B O 1
ATOM 4926 N N . SER B 1 239 ? -17.922 20.484 31.969 1 93.81 239 SER B N 1
ATOM 4927 C CA . SER B 1 239 ? -17.672 21.719 31.234 1 93.81 239 SER B CA 1
ATOM 4928 C C . SER B 1 239 ? -18.578 21.828 30.016 1 93.81 239 SER B C 1
ATOM 4930 O O . SER B 1 239 ? -19.125 22.891 29.719 1 93.81 239 SER B O 1
ATOM 4932 N N . PHE B 1 240 ? -18.797 20.719 29.375 1 94.25 240 PHE B N 1
ATOM 4933 C CA . PHE B 1 240 ? -19.625 20.688 28.188 1 94.25 240 PHE B CA 1
ATOM 4934 C C . PHE B 1 240 ? -21.078 21.016 28.531 1 94.25 240 PHE B C 1
ATOM 4936 O O . PHE B 1 240 ? -21.688 21.875 27.875 1 94.25 240 PHE B O 1
ATOM 4943 N N . ARG B 1 241 ? -21.625 20.406 29.547 1 95.5 241 ARG B N 1
ATOM 4944 C CA . ARG B 1 241 ? -23 20.656 29.969 1 95.5 241 ARG B CA 1
ATOM 4945 C C . ARG B 1 241 ? -23.188 22.109 30.391 1 95.5 241 ARG B C 1
ATOM 4947 O O . ARG B 1 241 ? -24.203 22.734 30.078 1 95.5 241 ARG B O 1
ATOM 4954 N N . ALA B 1 242 ? -22.156 22.594 31.062 1 95.88 242 ALA B N 1
ATOM 4955 C CA . ALA B 1 242 ? -22.234 23.984 31.531 1 95.88 242 ALA B CA 1
ATOM 4956 C C . ALA B 1 242 ? -22.234 24.953 30.359 1 95.88 242 ALA B C 1
ATOM 4958 O O . ALA B 1 242 ? -23 25.922 30.344 1 95.88 242 ALA B O 1
ATOM 4959 N N . ARG B 1 243 ? -21.406 24.703 29.391 1 96.31 243 ARG B N 1
ATOM 4960 C CA . ARG B 1 243 ? -21.312 25.578 28.234 1 96.31 243 ARG B CA 1
ATOM 4961 C C . ARG B 1 243 ? -22.578 25.5 27.391 1 96.31 243 ARG B C 1
ATOM 4963 O O . ARG B 1 243 ? -23.109 26.531 26.953 1 96.31 243 ARG B O 1
ATOM 4970 N N . VAL B 1 244 ? -23.109 24.312 27.266 1 96.25 244 VAL B N 1
ATOM 4971 C CA . VAL B 1 244 ? -24.328 24.125 26.469 1 96.25 244 VAL B CA 1
ATOM 4972 C C . VAL B 1 244 ? -25.516 24.781 27.156 1 96.25 244 VAL B C 1
ATOM 4974 O O . VAL B 1 244 ? -26.375 25.359 26.5 1 96.25 244 VAL B O 1
ATOM 4977 N N . ALA B 1 245 ? -25.531 24.703 28.484 1 96.69 245 ALA B N 1
ATOM 4978 C CA . ALA B 1 245 ? -26.609 25.312 29.266 1 96.69 245 ALA B CA 1
ATOM 4979 C C . ALA B 1 245 ? -26.703 26.812 29.016 1 96.69 245 ALA B C 1
ATOM 4981 O O . ALA B 1 245 ? -27.797 27.375 29.016 1 96.69 245 ALA B O 1
ATOM 4982 N N . LEU B 1 246 ? -25.609 27.453 28.734 1 96.81 246 LEU B N 1
ATOM 4983 C CA . LEU B 1 246 ? -25.562 28.891 28.516 1 96.81 246 LEU B CA 1
ATOM 4984 C C . LEU B 1 246 ? -26.188 29.234 27.156 1 96.81 246 LEU B C 1
ATOM 4986 O O . LEU B 1 246 ? -26.5 30.406 26.906 1 96.81 246 LEU B O 1
ATOM 4990 N N . LEU B 1 247 ? -26.375 28.266 26.297 1 96.69 247 LEU B N 1
ATOM 4991 C CA . LEU B 1 247 ? -26.906 28.5 24.953 1 96.69 247 LEU B CA 1
ATOM 4992 C C . LEU B 1 247 ? -28.422 28.453 24.953 1 96.69 247 LEU B C 1
ATOM 4994 O O . LEU B 1 247 ? -29.047 28.641 23.906 1 96.69 247 LEU B O 1
ATOM 4998 N N . LYS B 1 248 ? -28.984 28.172 26.172 1 96.81 248 LYS B N 1
ATOM 4999 C CA . LYS B 1 248 ? -30.453 28.109 26.266 1 96.81 248 LYS B CA 1
ATOM 5000 C C . LYS B 1 248 ? -31.094 29.375 25.719 1 96.81 248 LYS B C 1
ATOM 5002 O O . LYS B 1 248 ? -30.703 30.484 26.062 1 96.81 248 LYS B O 1
ATOM 5007 N N . GLY B 1 249 ? -32.031 29.156 24.781 1 96.5 249 GLY B N 1
ATOM 5008 C CA . GLY B 1 249 ? -32.781 30.281 24.25 1 96.5 249 GLY B CA 1
ATOM 5009 C C . GLY B 1 249 ? -32.25 30.766 22.922 1 96.5 249 GLY B C 1
ATOM 5010 O O . GLY B 1 249 ? -32.906 31.609 22.266 1 96.5 249 GLY B O 1
ATOM 5011 N N . LEU B 1 250 ? -31.141 30.266 22.531 1 96.38 250 LEU B N 1
ATOM 5012 C CA . LEU B 1 250 ? -30.562 30.641 21.25 1 96.38 250 LEU B CA 1
ATOM 5013 C C . LEU B 1 250 ? -31.469 30.234 20.094 1 96.38 250 LEU B C 1
ATOM 5015 O O . LEU B 1 250 ? -31.969 29.109 20.062 1 96.38 250 LEU B O 1
ATOM 5019 N N . ASP B 1 251 ? -31.688 31.188 19.188 1 96.75 251 ASP B N 1
ATOM 5020 C CA . ASP B 1 251 ? -32.5 30.922 18 1 96.75 251 ASP B CA 1
ATOM 5021 C C . ASP B 1 251 ? -31.781 29.953 17.062 1 96.75 251 ASP B C 1
ATOM 5023 O O . ASP B 1 251 ? -30.656 30.234 16.625 1 96.75 251 ASP B O 1
ATOM 5027 N N . ALA B 1 252 ? -32.438 28.828 16.75 1 96 252 ALA B N 1
ATOM 5028 C CA . ALA B 1 252 ? -31.828 27.766 15.938 1 96 252 ALA B CA 1
ATOM 5029 C C . ALA B 1 252 ? -31.578 28.25 14.508 1 96 252 ALA B C 1
ATOM 5031 O O . ALA B 1 252 ? -30.828 27.625 13.758 1 96 252 ALA B O 1
ATOM 5032 N N . SER B 1 253 ? -32.156 29.328 14.102 1 95.44 253 SER B N 1
ATOM 5033 C CA . SER B 1 253 ? -32 29.844 12.742 1 95.44 253 SER B CA 1
ATOM 5034 C C . SER B 1 253 ? -30.578 30.359 12.508 1 95.44 253 SER B C 1
ATOM 5036 O O . SER B 1 253 ? -30.172 30.562 11.367 1 95.44 253 SER B O 1
ATOM 5038 N N . VAL B 1 254 ? -29.828 30.531 13.57 1 95.38 254 VAL B N 1
ATOM 5039 C CA . VAL B 1 254 ? -28.469 31.031 13.453 1 95.38 254 VAL B CA 1
ATOM 5040 C C . VAL B 1 254 ? -27.531 29.906 13.023 1 95.38 254 VAL B C 1
ATOM 5042 O O . VAL B 1 254 ? -26.422 30.156 12.555 1 95.38 254 VAL B O 1
ATOM 5045 N N . LEU B 1 255 ? -27.953 28.672 13.258 1 96.44 255 LEU B N 1
ATOM 5046 C CA . LEU B 1 255 ? -27.094 27.516 13.047 1 96.44 255 LEU B CA 1
ATOM 5047 C C . LEU B 1 255 ? -26.609 27.453 11.602 1 96.44 255 LEU B C 1
ATOM 5049 O O . LEU B 1 255 ? -25.406 27.344 11.344 1 96.44 255 LEU B O 1
ATOM 5053 N N . PRO B 1 256 ? -27.516 27.594 10.586 1 96.38 256 PRO B N 1
ATOM 5054 C CA . PRO B 1 256 ? -27.047 27.562 9.195 1 96.38 256 PRO B CA 1
ATOM 5055 C C . PRO B 1 256 ? -26.078 28.688 8.875 1 96.38 256 PRO B C 1
ATOM 5057 O O . PRO B 1 256 ? -25.125 28.5 8.102 1 96.38 256 PRO B O 1
ATOM 5060 N N . LYS B 1 257 ? -26.25 29.812 9.461 1 95.88 257 LYS B N 1
ATOM 5061 C CA . LYS B 1 257 ? -25.375 30.953 9.242 1 95.88 257 LYS B CA 1
ATOM 5062 C C . LYS B 1 257 ? -23.969 30.672 9.773 1 95.88 257 LYS B C 1
ATOM 5064 O O . LYS B 1 257 ? -22.969 31 9.125 1 95.88 257 LYS B O 1
ATOM 5069 N N . ILE B 1 258 ? -23.922 30.109 10.938 1 96.19 258 ILE B N 1
ATOM 5070 C CA . ILE B 1 258 ? -22.641 29.766 11.539 1 96.19 258 ILE B CA 1
ATOM 5071 C C . ILE B 1 258 ? -21.938 28.703 10.688 1 96.19 258 ILE B C 1
ATOM 5073 O O . ILE B 1 258 ? -20.734 28.812 10.438 1 96.19 258 ILE B O 1
ATOM 5077 N N . ALA B 1 259 ? -22.688 27.719 10.242 1 96.56 259 ALA B N 1
ATOM 5078 C CA . ALA B 1 259 ? -22.125 26.641 9.414 1 96.56 259 ALA B CA 1
ATOM 5079 C C . ALA B 1 259 ? -21.469 27.203 8.156 1 96.56 259 ALA B C 1
ATOM 5081 O O . ALA B 1 259 ? -20.375 26.781 7.781 1 96.56 259 ALA B O 1
ATOM 5082 N N . GLU B 1 260 ? -22.047 28.156 7.539 1 95 260 GLU B N 1
ATOM 5083 C CA . GLU B 1 260 ? -21.562 28.734 6.285 1 95 260 GLU B CA 1
ATOM 5084 C C . GLU B 1 260 ? -20.266 29.516 6.496 1 95 260 GLU B C 1
ATOM 5086 O O . GLU B 1 260 ? -19.484 29.672 5.562 1 95 260 GLU B O 1
ATOM 5091 N N . ARG B 1 261 ? -20.078 29.938 7.672 1 93.88 261 ARG B N 1
ATOM 5092 C CA . ARG B 1 261 ? -18.906 30.781 7.922 1 93.88 261 ARG B CA 1
ATOM 5093 C C . ARG B 1 261 ? -17.719 29.938 8.398 1 93.88 261 ARG B C 1
ATOM 5095 O O . ARG B 1 261 ? -16.609 30.438 8.562 1 93.88 261 ARG B O 1
ATOM 5102 N N . LEU B 1 262 ? -18 28.688 8.719 1 95 262 LEU B N 1
ATOM 5103 C CA . LEU B 1 262 ? -16.922 27.812 9.156 1 95 262 LEU B CA 1
ATOM 5104 C C . LEU B 1 262 ? -15.852 27.688 8.07 1 95 262 LEU B C 1
ATOM 5106 O O . LEU B 1 262 ? -16.172 27.531 6.895 1 95 262 LEU B O 1
ATOM 5110 N N . THR B 1 263 ? -14.609 27.844 8.484 1 96.88 263 THR B N 1
ATOM 5111 C CA . THR B 1 263 ? -13.484 27.719 7.559 1 96.88 263 THR B CA 1
ATOM 5112 C C . THR B 1 263 ? -12.898 26.312 7.602 1 96.88 263 THR B C 1
ATOM 5114 O O . THR B 1 263 ? -12.445 25.859 8.648 1 96.88 263 THR B O 1
ATOM 5117 N N . ILE B 1 264 ? -12.922 25.656 6.473 1 97.25 264 ILE B N 1
ATOM 5118 C CA . ILE B 1 264 ? -12.32 24.328 6.363 1 97.25 264 ILE B CA 1
ATOM 5119 C C . ILE B 1 264 ? -10.805 24.438 6.457 1 97.25 264 ILE B C 1
ATOM 5121 O O . ILE B 1 264 ? -10.195 25.297 5.809 1 97.25 264 ILE B O 1
ATOM 5125 N N . THR B 1 265 ? -10.258 23.594 7.273 1 96.69 265 THR B N 1
ATOM 5126 C CA . THR B 1 265 ? -8.812 23.609 7.492 1 96.69 265 THR B CA 1
ATOM 5127 C C . THR B 1 265 ? -8.07 23.391 6.184 1 96.69 265 THR B C 1
ATOM 5129 O O . THR B 1 265 ? -8.5 22.594 5.344 1 96.69 265 THR B O 1
ATOM 5132 N N . GLU B 1 266 ? -6.941 24.031 6.082 1 94.56 266 GLU B N 1
ATOM 5133 C CA . GLU B 1 266 ? -6.09 23.891 4.906 1 94.56 266 GLU B CA 1
ATOM 5134 C C . GLU B 1 266 ? -5.75 22.438 4.641 1 94.56 266 GLU B C 1
ATOM 5136 O O . GLU B 1 266 ? -5.34 21.703 5.551 1 94.56 266 GLU B O 1
ATOM 5141 N N . GLY B 1 267 ? -5.996 22 3.355 1 94.94 267 GLY B N 1
ATOM 5142 C CA . GLY B 1 267 ? -5.605 20.656 2.947 1 94.94 267 GLY B CA 1
ATOM 5143 C C . GLY B 1 267 ? -6.656 19.609 3.256 1 94.94 267 GLY B C 1
ATOM 5144 O O . GLY B 1 267 ? -6.531 18.453 2.836 1 94.94 267 GLY B O 1
ATOM 5145 N N . ALA B 1 268 ? -7.723 19.953 4.031 1 96.94 268 ALA B N 1
ATOM 5146 C CA . ALA B 1 268 ? -8.734 18.984 4.449 1 96.94 268 ALA B CA 1
ATOM 5147 C C . ALA B 1 268 ? -9.492 18.422 3.246 1 96.94 268 ALA B C 1
ATOM 5149 O O . ALA B 1 268 ? -9.695 17.219 3.139 1 96.94 268 ALA B O 1
ATOM 5150 N N . GLU B 1 269 ? -9.867 19.297 2.391 1 96.38 269 GLU B N 1
ATOM 5151 C CA . GLU B 1 269 ? -10.617 18.859 1.217 1 96.38 269 GLU B CA 1
ATOM 5152 C C . GLU B 1 269 ? -9.805 17.875 0.372 1 96.38 269 GLU B C 1
ATOM 5154 O O . GLU B 1 269 ? -10.312 16.828 -0.023 1 96.38 269 GLU B O 1
ATOM 5159 N N . ARG B 1 270 ? -8.531 18.234 0.094 1 94.31 270 ARG B N 1
ATOM 5160 C CA . ARG B 1 270 ? -7.652 17.359 -0.678 1 94.31 270 ARG B CA 1
ATOM 5161 C C . ARG B 1 270 ? -7.449 16.016 0.029 1 94.31 270 ARG B C 1
ATOM 5163 O O . ARG B 1 270 ? -7.48 14.961 -0.606 1 94.31 270 ARG B O 1
ATOM 5170 N N . LEU B 1 271 ? -7.242 16.109 1.287 1 96.25 271 LEU B N 1
ATOM 5171 C CA . LEU B 1 271 ? -7.016 14.898 2.07 1 96.25 271 LEU B CA 1
ATOM 5172 C C . LEU B 1 271 ? -8.219 13.961 1.979 1 96.25 271 LEU B C 1
ATOM 5174 O O . LEU B 1 271 ? -8.07 12.797 1.603 1 96.25 271 LEU B O 1
ATOM 5178 N N . ILE B 1 272 ? -9.422 14.484 2.271 1 97.25 272 ILE B N 1
ATOM 5179 C CA . ILE B 1 272 ? -10.617 13.648 2.367 1 97.25 272 ILE B CA 1
ATOM 5180 C C . ILE B 1 272 ? -10.977 13.102 0.988 1 97.25 272 ILE B C 1
ATOM 5182 O O . ILE B 1 272 ? -11.305 11.922 0.849 1 97.25 272 ILE B O 1
ATOM 5186 N N . SER B 1 273 ? -10.906 13.938 0.014 1 95.62 273 SER B N 1
ATOM 5187 C CA . SER B 1 273 ? -11.219 13.477 -1.337 1 95.62 273 SER B CA 1
ATOM 5188 C C . SER B 1 273 ? -10.266 12.375 -1.773 1 95.62 273 SER B C 1
ATOM 5190 O O . SER B 1 273 ? -10.688 11.391 -2.389 1 95.62 273 SER B O 1
ATOM 5192 N N . THR B 1 274 ? -8.969 12.516 -1.498 1 94.69 274 THR B N 1
ATOM 5193 C CA . THR B 1 274 ? -7.98 11.508 -1.856 1 94.69 274 THR B CA 1
ATOM 5194 C C . THR B 1 274 ? -8.227 10.211 -1.097 1 94.69 274 THR B C 1
ATOM 5196 O O . THR B 1 274 ? -8.188 9.125 -1.683 1 94.69 274 THR B O 1
ATOM 5199 N N . LEU B 1 275 ? -8.461 10.344 0.193 1 95.94 275 LEU B N 1
ATOM 5200 C CA . LEU B 1 275 ? -8.742 9.164 1.002 1 95.94 275 LEU B CA 1
ATOM 5201 C C . LEU B 1 275 ? -9.945 8.406 0.452 1 95.94 275 LEU B C 1
ATOM 5203 O O . LEU B 1 275 ? -9.914 7.176 0.346 1 95.94 275 LEU B O 1
ATOM 5207 N N . LYS B 1 276 ? -10.938 9.141 0.119 1 94.44 276 LYS B N 1
ATOM 5208 C CA . LYS B 1 276 ? -12.141 8.523 -0.445 1 94.44 276 LYS B CA 1
ATOM 5209 C C . LYS B 1 276 ? -11.828 7.801 -1.749 1 94.44 276 LYS B C 1
ATOM 5211 O O . LYS B 1 276 ? -12.25 6.66 -1.948 1 94.44 276 LYS B O 1
ATOM 5216 N N . ALA B 1 277 ? -11.078 8.453 -2.586 1 92.5 277 ALA B N 1
ATOM 5217 C CA . ALA B 1 277 ? -10.711 7.867 -3.871 1 92.5 277 ALA B CA 1
ATOM 5218 C C . ALA B 1 277 ? -9.906 6.586 -3.682 1 92.5 277 ALA B C 1
ATOM 5220 O O . ALA B 1 277 ? -9.984 5.668 -4.504 1 92.5 277 ALA B O 1
ATOM 5221 N N . LEU B 1 278 ? -9.188 6.516 -2.629 1 93 278 LEU B N 1
ATOM 5222 C CA . LEU B 1 278 ? -8.32 5.371 -2.381 1 93 278 LEU B CA 1
ATOM 5223 C C . LEU B 1 278 ? -9.055 4.289 -1.596 1 93 278 LEU B C 1
ATOM 5225 O O . LEU B 1 278 ? -8.477 3.258 -1.255 1 93 278 LEU B O 1
ATOM 5229 N N . GLY B 1 279 ? -10.297 4.566 -1.233 1 93.06 279 GLY B N 1
ATOM 5230 C CA . GLY B 1 279 ? -11.148 3.543 -0.64 1 93.06 279 GLY B CA 1
ATOM 5231 C C . GLY B 1 279 ? -11.102 3.539 0.876 1 93.06 279 GLY B C 1
ATOM 5232 O O . GLY B 1 279 ? -11.516 2.566 1.512 1 93.06 279 GLY B O 1
ATOM 5233 N N . TYR B 1 280 ? -10.578 4.543 1.499 1 95.88 280 TYR B N 1
ATOM 5234 C CA . TYR B 1 280 ? -10.586 4.652 2.953 1 95.88 280 TYR B CA 1
ATOM 5235 C C . TYR B 1 280 ? -11.977 4.992 3.471 1 95.88 280 TYR B C 1
ATOM 5237 O O . TYR B 1 280 ? -12.719 5.734 2.826 1 95.88 280 TYR B O 1
ATOM 5245 N N . LYS B 1 281 ? -12.273 4.402 4.59 1 97.06 281 LYS B N 1
ATOM 5246 C CA . LYS B 1 281 ? -13.422 4.895 5.344 1 97.06 281 LYS B CA 1
ATOM 5247 C C . LYS B 1 281 ? -13.039 6.082 6.219 1 97.06 281 LYS B C 1
ATOM 5249 O O . LYS B 1 281 ? -11.984 6.07 6.863 1 97.06 281 LYS B O 1
ATOM 5254 N N . THR B 1 282 ? -13.844 7.133 6.176 1 98.06 282 THR B N 1
ATOM 5255 C CA . THR B 1 282 ? -13.57 8.328 6.961 1 98.06 282 THR B CA 1
ATOM 5256 C C . THR B 1 282 ? -14.695 8.602 7.953 1 98.06 282 THR B C 1
ATOM 5258 O O . THR B 1 282 ? -15.867 8.344 7.656 1 98.06 282 THR B O 1
ATOM 5261 N N . ALA B 1 283 ? -14.328 9.102 9.141 1 98.62 283 ALA B N 1
ATOM 5262 C CA . ALA B 1 283 ? -15.336 9.398 10.164 1 98.62 283 ALA B CA 1
ATOM 5263 C C . ALA B 1 283 ? -14.969 10.664 10.938 1 98.62 283 ALA B C 1
ATOM 5265 O O . ALA B 1 283 ? -13.781 10.953 11.141 1 98.62 283 ALA B O 1
ATOM 5266 N N . ILE B 1 284 ? -15.969 11.406 11.32 1 98.62 284 ILE B N 1
ATOM 5267 C CA . ILE B 1 284 ? -15.812 12.5 12.266 1 98.62 284 ILE B CA 1
ATOM 5268 C C . ILE B 1 284 ? -16.219 12.047 13.664 1 98.62 284 ILE B C 1
ATOM 5270 O O . ILE B 1 284 ? -17.344 11.609 13.875 1 98.62 284 ILE B O 1
ATOM 5274 N N . LEU B 1 285 ? -15.312 12.023 14.523 1 98.31 285 LEU B N 1
ATOM 5275 C CA . LEU B 1 285 ? -15.57 11.805 15.945 1 98.31 285 LEU B CA 1
ATOM 5276 C C . LEU B 1 285 ? -15.32 13.078 16.75 1 98.31 285 LEU B C 1
ATOM 5278 O O . LEU B 1 285 ? -14.172 13.391 17.062 1 98.31 285 LEU B O 1
ATOM 5282 N N . SER B 1 286 ? -16.391 13.727 17.062 1 96.5 286 SER B N 1
ATOM 5283 C CA . SER B 1 286 ? -16.219 15.078 17.594 1 96.5 286 SER B CA 1
ATOM 5284 C C . SER B 1 286 ? -16.984 15.266 18.891 1 96.5 286 SER B C 1
ATOM 5286 O O . SER B 1 286 ? -18.109 14.773 19.047 1 96.5 286 SER B O 1
ATOM 5288 N N . GLY B 1 287 ? -16.328 15.961 19.828 1 93.44 287 GLY B N 1
ATOM 5289 C CA . GLY B 1 287 ? -17.031 16.406 21.031 1 93.44 287 GLY B CA 1
ATOM 5290 C C . GLY B 1 287 ? -17.891 17.625 20.781 1 93.44 287 GLY B C 1
ATOM 5291 O O . GLY B 1 287 ? -18.516 18.141 21.719 1 93.44 287 GLY B O 1
ATOM 5292 N N . GLY B 1 288 ? -17.922 18.094 19.609 1 94 288 GLY B N 1
ATOM 5293 C CA . GLY B 1 288 ? -18.781 19.219 19.25 1 94 288 GLY B CA 1
ATOM 5294 C C . GLY B 1 288 ? -20.203 18.797 18.906 1 94 288 GLY B C 1
ATOM 5295 O O . GLY B 1 288 ? -20.781 17.953 19.594 1 94 288 GLY B O 1
ATOM 5296 N N . PHE B 1 289 ? -20.797 19.5 17.953 1 95.75 289 PHE B N 1
ATOM 5297 C CA . PHE B 1 289 ? -22.234 19.312 17.75 1 95.75 289 PHE B CA 1
ATOM 5298 C C . PHE B 1 289 ? -22.5 18.609 16.422 1 95.75 289 PHE B C 1
ATOM 5300 O O . PHE B 1 289 ? -21.938 18.969 15.398 1 95.75 289 PHE B O 1
ATOM 5307 N N . GLN B 1 290 ? -23.438 17.688 16.469 1 96.38 290 GLN B N 1
ATOM 5308 C CA . GLN B 1 290 ? -23.797 16.828 15.352 1 96.38 290 GLN B CA 1
ATOM 5309 C C . GLN B 1 290 ? -24.25 17.656 14.141 1 96.38 290 GLN B C 1
ATOM 5311 O O . GLN B 1 290 ? -23.922 17.312 13 1 96.38 290 GLN B O 1
ATOM 5316 N N . TYR B 1 291 ? -24.938 18.75 14.383 1 96.06 291 TYR B N 1
ATOM 5317 C CA . TYR B 1 291 ? -25.438 19.578 13.297 1 96.06 291 TYR B CA 1
ATOM 5318 C C . TYR B 1 291 ? -24.297 20.047 12.398 1 96.06 291 TYR B C 1
ATOM 5320 O O . TYR B 1 291 ? -24.375 19.906 11.18 1 96.06 291 TYR B O 1
ATOM 5328 N N . PHE B 1 292 ? -23.328 20.484 12.969 1 97.19 292 PHE B N 1
ATOM 5329 C CA . PHE B 1 292 ? -22.203 21.031 12.211 1 97.19 292 PHE B CA 1
ATOM 5330 C C . PHE B 1 292 ? -21.359 19.922 11.609 1 97.19 292 PHE B C 1
ATOM 5332 O O . PHE B 1 292 ? -20.828 20.062 10.508 1 97.19 292 PHE B O 1
ATOM 5339 N N . ALA B 1 293 ? -21.203 18.844 12.352 1 97.56 293 ALA B N 1
ATOM 5340 C CA . ALA B 1 293 ? -20.469 17.688 11.828 1 97.56 293 ALA B CA 1
ATOM 5341 C C . ALA B 1 293 ? -21.125 17.141 10.562 1 97.56 293 ALA B C 1
ATOM 5343 O O . ALA B 1 293 ? -20.453 16.781 9.602 1 97.56 293 ALA B O 1
ATOM 5344 N N . GLU B 1 294 ? -22.438 17.094 10.617 1 97.69 294 GLU B N 1
ATOM 5345 C CA . GLU B 1 294 ? -23.172 16.609 9.453 1 97.69 294 GLU B CA 1
ATOM 5346 C C . GLU B 1 294 ? -23.062 17.578 8.281 1 97.69 294 GLU B C 1
ATOM 5348 O O . GLU B 1 294 ? -23.047 17.141 7.121 1 97.69 294 GLU B O 1
ATOM 5353 N N . TYR B 1 295 ? -23.016 18.859 8.594 1 97.25 295 TYR B N 1
ATOM 5354 C CA . TYR B 1 295 ? -22.781 19.844 7.555 1 97.25 295 TYR B CA 1
ATOM 5355 C C . TYR B 1 295 ? -21.453 19.594 6.852 1 97.25 295 TYR B C 1
ATOM 5357 O O . TYR B 1 295 ? -21.391 19.578 5.621 1 97.25 295 TYR B O 1
ATOM 5365 N N . LEU B 1 296 ? -20.453 19.312 7.621 1 97.25 296 LEU B N 1
ATOM 5366 C CA . LEU B 1 296 ? -19.125 19.031 7.074 1 97.25 296 LEU B CA 1
ATOM 5367 C C . LEU B 1 296 ? -19.109 17.688 6.34 1 97.25 296 LEU B C 1
ATOM 5369 O O . LEU B 1 296 ? -18.422 17.531 5.332 1 97.25 296 LEU B O 1
ATOM 5373 N N . GLN B 1 297 ? -19.828 16.75 6.934 1 97.62 297 GLN B N 1
ATOM 5374 C CA . GLN B 1 297 ? -19.953 15.453 6.281 1 97.62 297 GLN B CA 1
ATOM 5375 C C . GLN B 1 297 ? -20.438 15.609 4.84 1 97.62 297 GLN B C 1
ATOM 5377 O O . GLN B 1 297 ? -19.828 15.047 3.918 1 97.62 297 GLN B O 1
ATOM 5382 N N . ALA B 1 298 ? -21.469 16.359 4.676 1 96.88 298 ALA B N 1
ATOM 5383 C CA . ALA B 1 298 ? -22.031 16.578 3.348 1 96.88 298 ALA B CA 1
ATOM 5384 C C . ALA B 1 298 ? -21.062 17.328 2.445 1 96.88 298 ALA B C 1
ATOM 5386 O O . ALA B 1 298 ? -20.906 17 1.27 1 96.88 298 ALA B O 1
ATOM 5387 N N . LYS B 1 299 ? -20.406 18.266 3.014 1 96.31 299 LYS B N 1
ATOM 5388 C CA . LYS B 1 299 ? -19.516 19.125 2.248 1 96.31 299 LYS B CA 1
ATOM 5389 C C . LYS B 1 299 ? -18.266 18.375 1.814 1 96.31 299 LYS B C 1
ATOM 5391 O O . LYS B 1 299 ? -17.766 18.562 0.701 1 96.31 299 LYS B O 1
ATOM 5396 N N . LEU B 1 300 ? -17.75 17.5 2.664 1 97.06 300 LEU B N 1
ATOM 5397 C CA . LEU B 1 300 ? -16.453 16.875 2.426 1 97.06 300 LEU B CA 1
ATOM 5398 C C . LEU B 1 300 ? -16.625 15.43 1.956 1 97.06 300 LEU B C 1
ATOM 5400 O O . LEU B 1 300 ? -15.672 14.797 1.504 1 97.06 300 LEU B O 1
ATOM 5404 N N . GLY B 1 301 ? -17.828 14.922 2.08 1 95.81 301 GLY B N 1
ATOM 5405 C CA . GLY B 1 301 ? -18.094 13.555 1.668 1 95.81 301 GLY B CA 1
ATOM 5406 C C . GLY B 1 301 ? -17.594 12.523 2.668 1 95.81 301 GLY B C 1
ATOM 5407 O O . GLY B 1 301 ? -17.109 11.461 2.281 1 95.81 301 GLY B O 1
ATOM 5408 N N . ILE B 1 302 ? -17.672 12.797 3.922 1 97.56 302 ILE B N 1
ATOM 5409 C CA . ILE B 1 302 ? -17.234 11.898 4.98 1 97.56 302 ILE B CA 1
ATOM 5410 C C . ILE B 1 302 ? -18.266 10.797 5.191 1 97.56 302 ILE B C 1
ATOM 5412 O O . ILE B 1 302 ? -19.484 11.047 5.094 1 97.56 302 ILE B O 1
ATOM 5416 N N . ASP B 1 303 ? -17.828 9.648 5.547 1 97.12 303 ASP B N 1
ATOM 5417 C CA . ASP B 1 303 ? -18.703 8.469 5.547 1 97.12 303 ASP B CA 1
ATOM 5418 C C . ASP B 1 303 ? -19.562 8.422 6.805 1 97.12 303 ASP B C 1
ATOM 5420 O O . ASP B 1 303 ? -20.75 8.07 6.738 1 97.12 303 ASP B O 1
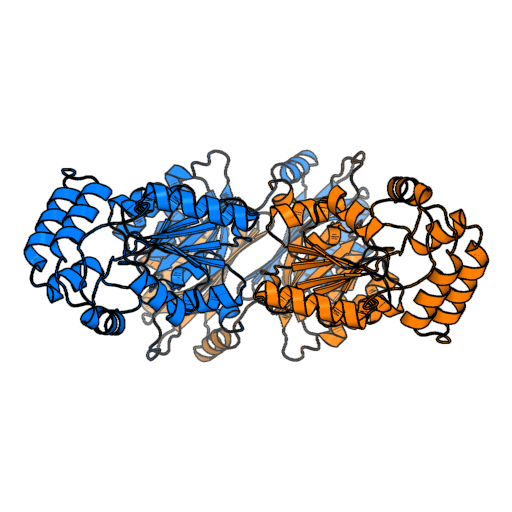ATOM 5424 N N . GLU B 1 304 ? -18.953 8.719 7.969 1 97.56 304 GLU B N 1
ATOM 5425 C CA . GLU B 1 304 ? -19.672 8.562 9.227 1 97.56 304 GLU B CA 1
ATOM 5426 C C . GLU B 1 304 ? -19.406 9.734 10.172 1 97.56 304 GLU B C 1
ATOM 5428 O O . GLU B 1 304 ? -18.328 10.312 10.148 1 97.56 304 GLU B O 1
ATOM 5433 N N . VAL B 1 305 ? -20.438 10.039 10.984 1 98 305 VAL B N 1
ATOM 5434 C CA . VAL B 1 305 ? -20.312 11.148 11.922 1 98 305 VAL B CA 1
ATOM 5435 C C . VAL B 1 305 ? -20.844 10.734 13.289 1 98 305 VAL B C 1
ATOM 5437 O O . VAL B 1 305 ? -21.922 10.133 13.391 1 98 305 VAL B O 1
ATOM 5440 N N . HIS B 1 306 ? -20.094 10.984 14.273 1 97.56 306 HIS B N 1
ATOM 5441 C CA . HIS B 1 306 ? -20.5 10.844 15.672 1 97.56 306 HIS B CA 1
ATOM 5442 C C . HIS B 1 306 ? -20.172 12.094 16.469 1 97.56 306 HIS B C 1
ATOM 5444 O O . HIS B 1 306 ? -18.984 12.43 16.641 1 97.56 306 HIS B O 1
ATOM 5450 N N . ALA B 1 307 ? -21.125 12.805 16.891 1 96.75 307 ALA B N 1
ATOM 5451 C CA . ALA B 1 307 ? -20.984 14.031 17.656 1 96.75 307 ALA B CA 1
ATOM 5452 C C . ALA B 1 307 ? -22.156 14.242 18.609 1 96.75 307 ALA B C 1
ATOM 5454 O O . ALA B 1 307 ? -23.094 13.445 18.625 1 96.75 307 ALA B O 1
ATOM 5455 N N . ASN B 1 308 ? -22.078 15.227 19.453 1 95.94 308 ASN B N 1
ATOM 5456 C CA . ASN B 1 308 ? -23.141 15.516 20.406 1 95.94 308 ASN B CA 1
ATOM 5457 C C . ASN B 1 308 ? -24.328 16.219 19.75 1 95.94 308 ASN B C 1
ATOM 5459 O O . ASN B 1 308 ? -24.141 17.047 18.859 1 95.94 308 ASN B O 1
ATOM 5463 N N . VAL B 1 309 ? -25.5 15.922 20.266 1 94.56 309 VAL B N 1
ATOM 5464 C CA . VAL B 1 309 ? -26.703 16.516 19.688 1 94.56 309 VAL B CA 1
ATOM 5465 C C . VAL B 1 309 ? -27.016 17.828 20.406 1 94.56 309 VAL B C 1
ATOM 5467 O O . VAL B 1 309 ? -27.047 17.875 21.641 1 94.56 309 VAL B O 1
ATOM 5470 N N . LEU B 1 310 ? -27.125 18.906 19.656 1 94.88 310 LEU B N 1
ATOM 5471 C CA . LEU B 1 310 ? -27.656 20.156 20.172 1 94.88 310 LEU B CA 1
ATOM 5472 C C . LEU B 1 310 ? -29.188 20.125 20.172 1 94.88 310 LEU B C 1
ATOM 5474 O O . LEU B 1 310 ? -29.812 20.172 19.109 1 94.88 310 LEU B O 1
ATOM 5478 N N . ASP B 1 311 ? -29.75 20.094 21.344 1 95.31 311 ASP B N 1
ATOM 5479 C CA . ASP B 1 311 ? -31.188 19.922 21.469 1 95.31 311 ASP B CA 1
ATOM 5480 C C . ASP B 1 311 ? -31.922 21.219 21.156 1 95.31 311 ASP B C 1
ATOM 5482 O O . ASP B 1 311 ? -31.641 22.266 21.75 1 95.31 311 ASP B O 1
ATOM 5486 N N . VAL B 1 312 ? -32.812 21.141 20.156 1 95.5 312 VAL B N 1
ATOM 5487 C CA . VAL B 1 312 ? -33.625 22.281 19.734 1 95.5 312 VAL B CA 1
ATOM 5488 C C . VAL B 1 312 ? -35.094 21.938 19.844 1 95.5 312 VAL B C 1
ATOM 5490 O O . VAL B 1 312 ? -35.531 20.891 19.359 1 95.5 312 VAL B O 1
ATOM 5493 N N . GLN B 1 313 ? -35.812 22.688 20.594 1 95.44 313 GLN B N 1
ATOM 5494 C CA . GLN B 1 313 ? -37.281 22.578 20.703 1 95.44 313 GLN B CA 1
ATOM 5495 C C . GLN B 1 313 ? -37.969 23.891 20.344 1 95.44 313 GLN B C 1
ATOM 5497 O O . GLN B 1 313 ? -37.594 24.953 20.844 1 95.44 313 GLN B O 1
ATOM 5502 N N . ASP B 1 314 ? -39 23.812 19.438 1 95.19 314 ASP B N 1
ATOM 5503 C CA . ASP B 1 314 ? -39.75 24.969 19 1 95.19 314 ASP B CA 1
ATOM 5504 C C . ASP B 1 314 ? -38.844 26.062 18.438 1 95.19 314 ASP B C 1
ATOM 5506 O O . ASP B 1 314 ? -39 27.234 18.781 1 95.19 314 ASP B O 1
ATOM 5510 N N . GLY B 1 315 ? -37.75 25.641 17.781 1 95.19 315 GLY B N 1
ATOM 5511 C CA . GLY B 1 315 ? -36.875 26.547 17.062 1 95.19 315 GLY B CA 1
ATOM 5512 C C . GLY B 1 315 ? -35.812 27.188 17.922 1 95.19 315 GLY B C 1
ATOM 5513 O O . GLY B 1 315 ? -35.062 28.062 17.469 1 95.19 315 GLY B O 1
ATOM 5514 N N . VAL B 1 316 ? -35.812 26.781 19.219 1 96.69 316 VAL B N 1
ATOM 5515 C CA . VAL B 1 316 ? -34.844 27.375 20.141 1 96.69 316 VAL B CA 1
ATOM 5516 C C . VAL B 1 316 ? -34 26.266 20.812 1 96.69 316 VAL B C 1
ATOM 5518 O O . VAL B 1 316 ? -34.531 25.188 21.078 1 96.69 316 VAL B O 1
ATOM 5521 N N . VAL B 1 317 ? -32.781 26.547 21.047 1 97.06 317 VAL B N 1
ATOM 5522 C CA . VAL B 1 317 ? -31.875 25.625 21.734 1 97.06 317 VAL B CA 1
ATOM 5523 C C . VAL B 1 317 ? -32.312 25.469 23.203 1 97.06 317 VAL B C 1
ATOM 5525 O O . VAL B 1 317 ? -32.562 26.469 23.891 1 97.06 317 VAL B O 1
ATOM 5528 N N . THR B 1 318 ? -32.375 24.281 23.734 1 96.94 318 THR B N 1
ATOM 5529 C CA . THR B 1 318 ? -32.938 24.031 25.062 1 96.94 318 THR B CA 1
ATOM 5530 C C . THR B 1 318 ? -31.844 24.188 26.125 1 96.94 318 THR B C 1
ATOM 5532 O O . THR B 1 318 ? -32.156 24.391 27.297 1 96.94 318 THR B O 1
ATOM 5535 N N . GLY B 1 319 ? -30.609 24.016 25.625 1 95.12 319 GLY B N 1
ATOM 5536 C CA . GLY B 1 319 ? -29.5 24.047 26.578 1 95.12 319 GLY B CA 1
ATOM 5537 C C . GLY B 1 319 ? -29.297 22.734 27.312 1 95.12 319 GLY B C 1
ATOM 5538 O O . GLY B 1 319 ? -28.422 22.625 28.172 1 95.12 319 GLY B O 1
ATOM 5539 N N . GLU B 1 320 ? -30.062 21.75 26.969 1 94.12 320 GLU B N 1
ATOM 5540 C CA . GLU B 1 320 ? -29.953 20.438 27.578 1 94.12 320 GLU B CA 1
ATOM 5541 C C . GLU B 1 320 ? -29.109 19.5 26.719 1 94.12 320 GLU B C 1
ATOM 5543 O O . GLU B 1 320 ? -29.156 19.547 25.484 1 94.12 320 GLU B O 1
ATOM 5548 N N . VAL B 1 321 ? -28.25 18.719 27.375 1 91.69 321 VAL B N 1
ATOM 5549 C CA . VAL B 1 321 ? -27.438 17.703 26.703 1 91.69 321 VAL B CA 1
ATOM 5550 C C . VAL B 1 321 ? -28.109 16.344 26.828 1 91.69 321 VAL B C 1
ATOM 5552 O O . VAL B 1 321 ? -28.344 15.859 27.938 1 91.69 321 VAL B O 1
ATOM 5555 N N . LYS B 1 322 ? -28.453 15.797 25.75 1 87.25 322 LYS B N 1
ATOM 5556 C CA . LYS B 1 322 ? -29.125 14.492 25.75 1 87.25 322 LYS B CA 1
ATOM 5557 C C . LYS B 1 322 ? -28.188 13.398 25.25 1 87.25 322 LYS B C 1
ATOM 5559 O O . LYS B 1 322 ? -27.297 13.656 24.422 1 87.25 322 LYS B O 1
ATOM 5564 N N . GLY B 1 323 ? -28.422 12.156 25.75 1 85.81 323 GLY B N 1
ATOM 5565 C CA . GLY B 1 323 ? -27.688 11 25.266 1 85.81 323 GLY B CA 1
ATOM 5566 C C . GLY B 1 323 ? -26.281 10.922 25.828 1 85.81 323 GLY B C 1
ATOM 5567 O O . GLY B 1 323 ? -25.953 11.578 26.812 1 85.81 323 GLY B O 1
ATOM 5568 N N . VAL B 1 324 ? -25.453 10.109 25.25 1 90.25 324 VAL B N 1
ATOM 5569 C CA . VAL B 1 324 ? -24.062 9.891 25.672 1 90.25 324 VAL B CA 1
ATOM 5570 C C . VAL B 1 324 ? -23.172 10.961 25.078 1 90.25 324 VAL B C 1
ATOM 5572 O O . VAL B 1 324 ? -23.125 11.148 23.844 1 90.25 324 VAL B O 1
ATOM 5575 N N . ILE B 1 325 ? -22.484 11.719 25.984 1 93.94 325 ILE B N 1
ATOM 5576 C CA . ILE B 1 325 ? -21.578 12.781 25.562 1 93.94 325 ILE B CA 1
ATOM 5577 C C . ILE B 1 325 ? -20.344 12.164 24.891 1 93.94 325 ILE B C 1
ATOM 5579 O O . ILE B 1 325 ? -19.766 11.219 25.406 1 93.94 325 ILE B O 1
ATOM 5583 N N . VAL B 1 326 ? -20 12.648 23.734 1 95.44 326 VAL B N 1
ATOM 5584 C CA . VAL B 1 326 ? -18.797 12.195 23.031 1 95.44 326 VAL B CA 1
ATOM 5585 C C . VAL B 1 326 ? -17.562 12.883 23.609 1 95.44 326 VAL B C 1
ATOM 5587 O O . VAL B 1 326 ? -17.094 13.883 23.047 1 95.44 326 VAL B O 1
ATOM 5590 N N . ASP B 1 327 ? -17.062 12.414 24.672 1 94.44 327 ASP B N 1
ATOM 5591 C CA . ASP B 1 327 ? -15.82 12.914 25.25 1 94.44 327 ASP B CA 1
ATOM 5592 C C . ASP B 1 327 ? -14.625 12.133 24.719 1 94.44 327 ASP B C 1
ATOM 5594 O O . ASP B 1 327 ? -14.727 11.414 23.719 1 94.44 327 ASP B O 1
ATOM 5598 N N . GLY B 1 328 ? -13.477 12.336 25.375 1 94.62 328 GLY B N 1
ATOM 5599 C CA . GLY B 1 328 ? -12.266 11.68 24.906 1 94.62 328 GLY B CA 1
ATOM 5600 C C . GLY B 1 328 ? -12.359 10.164 24.938 1 94.62 328 GLY B C 1
ATOM 5601 O O . GLY B 1 328 ? -11.992 9.5 23.953 1 94.62 328 GLY B O 1
ATOM 5602 N N . ALA B 1 329 ? -12.836 9.633 26 1 96 329 ALA B N 1
ATOM 5603 C CA . ALA B 1 329 ? -12.992 8.18 26.125 1 96 329 ALA B CA 1
ATOM 5604 C C . ALA B 1 329 ? -13.977 7.637 25.109 1 96 329 ALA B C 1
ATOM 5606 O O . ALA B 1 329 ? -13.75 6.57 24.531 1 96 329 ALA B O 1
ATOM 5607 N N . ARG B 1 330 ? -15.039 8.352 24.953 1 96.94 330 ARG B N 1
ATOM 5608 C CA . ARG B 1 330 ? -16.047 7.914 23.984 1 96.94 330 ARG B CA 1
ATOM 5609 C C . ARG B 1 330 ? -15.5 7.926 22.562 1 96.94 330 ARG B C 1
ATOM 5611 O O . ARG B 1 330 ? -15.82 7.047 21.766 1 96.94 330 ARG B O 1
ATOM 5618 N N . LYS B 1 331 ? -14.711 8.922 22.266 1 97.62 331 LYS B N 1
ATOM 5619 C CA . LYS B 1 331 ? -14.078 8.938 20.953 1 97.62 331 LYS B CA 1
ATOM 5620 C C . LYS B 1 331 ? -13.25 7.672 20.719 1 97.62 331 LYS B C 1
ATOM 5622 O O . LYS B 1 331 ? -13.297 7.082 19.641 1 97.62 331 LYS B O 1
ATOM 5627 N N . ALA B 1 332 ? -12.508 7.266 21.688 1 98 332 ALA B N 1
ATOM 5628 C CA . ALA B 1 332 ? -11.703 6.047 21.594 1 98 332 ALA B CA 1
ATOM 5629 C C . ALA B 1 332 ? -12.594 4.82 21.406 1 98 332 ALA B C 1
ATOM 5631 O O . ALA B 1 332 ? -12.289 3.943 20.594 1 98 332 ALA B O 1
ATOM 5632 N N . GLU B 1 333 ? -13.648 4.828 22.109 1 98.12 333 GLU B N 1
ATOM 5633 C CA . GLU B 1 333 ? -14.594 3.719 22 1 98.12 333 GLU B CA 1
ATOM 5634 C C . GLU B 1 333 ? -15.203 3.656 20.594 1 98.12 333 GLU B C 1
ATOM 5636 O O . GLU B 1 333 ? -15.336 2.574 20.016 1 98.12 333 GLU B O 1
ATOM 5641 N N . LEU B 1 334 ? -15.602 4.785 20.156 1 98.12 334 LEU B N 1
ATOM 5642 C CA . LEU B 1 334 ? -16.188 4.867 18.828 1 98.12 334 LEU B CA 1
ATOM 5643 C C . LEU B 1 334 ? -15.211 4.387 17.766 1 98.12 334 LEU B C 1
ATOM 5645 O O . LEU B 1 334 ? -15.602 3.693 16.812 1 98.12 334 LEU B O 1
ATOM 5649 N N . LEU B 1 335 ? -13.953 4.77 17.875 1 98.44 335 LEU B N 1
ATOM 5650 C CA . LEU B 1 335 ? -12.938 4.285 16.953 1 98.44 335 LEU B CA 1
ATOM 5651 C C . LEU B 1 335 ? -12.859 2.764 16.984 1 98.44 335 LEU B C 1
ATOM 5653 O O . LEU B 1 335 ? -12.812 2.123 15.922 1 98.44 335 LEU B O 1
ATOM 5657 N N . ARG B 1 336 ? -12.875 2.174 18.172 1 98.31 336 ARG B N 1
ATOM 5658 C CA . ARG B 1 336 ? -12.852 0.721 18.297 1 98.31 336 ARG B CA 1
ATOM 5659 C C . ARG B 1 336 ? -14.07 0.088 17.641 1 98.31 336 ARG B C 1
ATOM 5661 O O . ARG B 1 336 ? -13.953 -0.92 16.938 1 98.31 336 ARG B O 1
ATOM 5668 N N . GLU B 1 337 ? -15.172 0.717 17.891 1 98.19 337 GLU B N 1
ATOM 5669 C CA . GLU B 1 337 ? -16.406 0.197 17.312 1 98.19 337 GLU B CA 1
ATOM 5670 C C . GLU B 1 337 ? -16.375 0.233 15.789 1 98.19 337 GLU B C 1
ATOM 5672 O O . GLU B 1 337 ? -16.781 -0.722 15.133 1 98.19 337 GLU B O 1
ATOM 5677 N N . LEU B 1 338 ? -15.922 1.312 15.281 1 97.81 338 LEU B N 1
ATOM 5678 C CA . LEU B 1 338 ? -15.844 1.46 13.836 1 97.81 338 LEU B CA 1
ATOM 5679 C C . LEU B 1 338 ? -14.875 0.447 13.234 1 97.81 338 LEU B C 1
ATOM 5681 O O . LEU B 1 338 ? -15.164 -0.163 12.203 1 97.81 338 LEU B O 1
ATOM 5685 N N . ALA B 1 339 ? -13.695 0.283 13.852 1 97.19 339 ALA B N 1
ATOM 5686 C CA . ALA B 1 339 ? -12.727 -0.707 13.398 1 97.19 339 ALA B CA 1
ATOM 5687 C C . ALA B 1 339 ? -13.328 -2.107 13.391 1 97.19 339 ALA B C 1
ATOM 5689 O O . ALA B 1 339 ? -13.172 -2.854 12.414 1 97.19 339 ALA B O 1
ATOM 5690 N N . ASN B 1 340 ? -14.047 -2.396 14.453 1 96.38 340 ASN B N 1
ATOM 5691 C CA . ASN B 1 340 ? -14.703 -3.697 14.555 1 96.38 340 ASN B CA 1
ATOM 5692 C C . ASN B 1 340 ? -15.75 -3.887 13.461 1 96.38 340 ASN B C 1
ATOM 5694 O O . ASN B 1 340 ? -15.836 -4.957 12.852 1 96.38 340 ASN B O 1
ATOM 5698 N N . LYS B 1 341 ? -16.5 -2.879 13.297 1 94.81 341 LYS B N 1
ATOM 5699 C CA . LYS B 1 341 ? -17.516 -2.916 12.258 1 94.81 341 LYS B CA 1
ATOM 5700 C C . LYS B 1 341 ? -16.906 -3.188 10.883 1 94.81 341 LYS B C 1
ATOM 5702 O O . LYS B 1 341 ? -17.5 -3.883 10.062 1 94.81 341 LYS B O 1
ATOM 5707 N N . LEU B 1 342 ? -15.75 -2.709 10.648 1 93.25 342 LEU B N 1
ATOM 5708 C CA . LEU B 1 342 ? -15.078 -2.854 9.359 1 93.25 342 LEU B CA 1
ATOM 5709 C C . LEU B 1 342 ? -14.281 -4.152 9.312 1 93.25 342 LEU B C 1
ATOM 5711 O O . LEU B 1 342 ? -13.75 -4.52 8.258 1 93.25 342 LEU B O 1
ATOM 5715 N N . GLY B 1 343 ? -14.148 -4.809 10.453 1 92.06 343 GLY B N 1
ATOM 5716 C CA . GLY B 1 343 ? -13.383 -6.043 10.516 1 92.06 343 GLY B CA 1
ATOM 5717 C C . GLY B 1 343 ? -11.883 -5.816 10.422 1 92.06 343 GLY B C 1
ATOM 5718 O O . GLY B 1 343 ? -11.164 -6.629 9.836 1 92.06 343 GLY B O 1
ATOM 5719 N N . ILE B 1 344 ? -11.383 -4.719 10.906 1 94.12 344 ILE B N 1
ATOM 5720 C CA . ILE B 1 344 ? -9.961 -4.418 10.82 1 94.12 344 ILE B CA 1
ATOM 5721 C C . ILE B 1 344 ? -9.383 -4.246 12.227 1 94.12 344 ILE B C 1
ATOM 5723 O O . ILE B 1 344 ? -10.133 -4.086 13.195 1 94.12 344 ILE B O 1
ATOM 5727 N N . SER B 1 345 ? -8.094 -4.32 12.359 1 94.19 345 SER B N 1
ATOM 5728 C CA . SER B 1 345 ? -7.406 -4.062 13.617 1 94.19 345 SER B CA 1
ATOM 5729 C C . SER B 1 345 ? -7.188 -2.57 13.836 1 94.19 345 SER B C 1
ATOM 5731 O O . SER B 1 345 ? -7.234 -1.786 12.883 1 94.19 345 SER B O 1
ATOM 5733 N N . LEU B 1 346 ? -6.941 -2.191 15.07 1 95.94 346 LEU B N 1
ATOM 5734 C CA . LEU B 1 346 ? -6.688 -0.791 15.391 1 95.94 346 LEU B CA 1
ATOM 5735 C C . LEU B 1 346 ? -5.41 -0.305 14.711 1 95.94 346 LEU B C 1
ATOM 5737 O O . LEU B 1 346 ? -5.266 0.889 14.438 1 95.94 346 LEU B O 1
ATOM 5741 N N . GLU B 1 347 ? -4.512 -1.209 14.406 1 92.94 347 GLU B N 1
ATOM 5742 C CA . GLU B 1 347 ? -3.283 -0.864 13.695 1 92.94 347 GLU B CA 1
ATOM 5743 C C . GLU B 1 347 ? -3.586 -0.326 12.305 1 92.94 347 GLU B C 1
ATOM 5745 O O . GLU B 1 347 ? -2.756 0.363 11.703 1 92.94 347 GLU B O 1
ATOM 5750 N N . GLN B 1 348 ? -4.746 -0.652 11.82 1 95.31 348 GLN B N 1
ATOM 5751 C CA . GLN B 1 348 ? -5.137 -0.241 10.477 1 95.31 348 GLN B CA 1
ATOM 5752 C C . GLN B 1 348 ? -5.988 1.024 10.516 1 95.31 348 GLN B C 1
ATOM 5754 O O . GLN B 1 348 ? -6.531 1.445 9.484 1 95.31 348 GLN B O 1
ATOM 5759 N N . ALA B 1 349 ? -6.117 1.637 11.672 1 96.69 349 ALA B N 1
ATOM 5760 C CA . ALA B 1 349 ? -6.871 2.875 11.852 1 96.69 349 ALA B CA 1
ATOM 5761 C C . ALA B 1 349 ? -5.938 4.051 12.117 1 96.69 349 ALA B C 1
ATOM 5763 O O . ALA B 1 349 ? -4.883 3.889 12.734 1 96.69 349 ALA B O 1
ATOM 5764 N N . MET B 1 350 ? -6.328 5.172 11.609 1 96.56 350 MET B N 1
ATOM 5765 C CA . MET B 1 350 ? -5.648 6.434 11.867 1 96.56 350 MET B CA 1
ATOM 5766 C C . MET B 1 350 ? -6.59 7.438 12.523 1 96.56 350 MET B C 1
ATOM 5768 O O . MET B 1 350 ? -7.789 7.445 12.234 1 96.56 350 MET B O 1
ATOM 5772 N N . ALA B 1 351 ? -6.078 8.18 13.391 1 97.94 351 ALA B N 1
ATOM 5773 C CA . ALA B 1 351 ? -6.852 9.234 14.039 1 97.94 351 ALA B CA 1
ATOM 5774 C C . ALA B 1 351 ? -6.109 10.562 13.992 1 97.94 351 ALA B C 1
ATOM 5776 O O . ALA B 1 351 ? -4.887 10.609 14.148 1 97.94 351 ALA B O 1
ATOM 5777 N N . VAL B 1 352 ? -6.812 11.594 13.727 1 97.62 352 VAL B N 1
ATOM 5778 C CA . VAL B 1 352 ? -6.25 12.938 13.68 1 97.62 352 VAL B CA 1
ATOM 5779 C C . VAL B 1 352 ? -7.027 13.859 14.617 1 97.62 352 VAL B C 1
ATOM 5781 O O . VAL B 1 352 ? -8.258 13.922 14.562 1 97.62 352 VAL B O 1
ATOM 5784 N N . GLY B 1 353 ? -6.363 14.5 15.438 1 96.25 353 GLY B N 1
ATOM 5785 C CA . GLY B 1 353 ? -6.965 15.438 16.375 1 96.25 353 GLY B CA 1
ATOM 5786 C C . GLY B 1 353 ? -5.992 16.484 16.891 1 96.25 353 GLY B C 1
ATOM 5787 O O . GLY B 1 353 ? -4.789 16.406 16.625 1 96.25 353 GLY B O 1
ATOM 5788 N N . ASP B 1 354 ? -6.473 17.438 17.656 1 92.81 354 ASP B N 1
ATOM 5789 C CA . ASP B 1 354 ? -5.617 18.547 18.062 1 92.81 354 ASP B CA 1
ATOM 5790 C C . ASP B 1 354 ? -5.605 18.688 19.594 1 92.81 354 ASP B C 1
ATOM 5792 O O . ASP B 1 354 ? -4.703 19.312 20.156 1 92.81 354 ASP B O 1
ATOM 5796 N N . GLY B 1 355 ? -6.574 18.219 20.25 1 88.69 355 GLY B N 1
ATOM 5797 C CA . GLY B 1 355 ? -6.758 18.562 21.641 1 88.69 355 GLY B CA 1
ATOM 5798 C C . GLY B 1 355 ? -6.5 17.406 22.578 1 88.69 355 GLY B C 1
ATOM 5799 O O . GLY B 1 355 ? -6.344 16.266 22.141 1 88.69 355 GLY B O 1
ATOM 5800 N N . ALA B 1 356 ? -6.535 17.766 23.906 1 88 356 ALA B N 1
ATOM 5801 C CA . ALA B 1 356 ? -6.324 16.75 24.938 1 88 356 ALA B CA 1
ATOM 5802 C C . ALA B 1 356 ? -7.441 15.711 24.938 1 88 356 ALA B C 1
ATOM 5804 O O . ALA B 1 356 ? -7.203 14.539 25.234 1 88 356 ALA B O 1
ATOM 5805 N N . ASN B 1 357 ? -8.594 16.125 24.547 1 90.69 357 ASN B N 1
ATOM 5806 C CA . ASN B 1 357 ? -9.734 15.219 24.516 1 90.69 357 ASN B CA 1
ATOM 5807 C C . ASN B 1 357 ? -9.602 14.203 23.375 1 90.69 357 ASN B C 1
ATOM 5809 O O . ASN B 1 357 ? -10.367 13.234 23.328 1 90.69 357 ASN B O 1
ATOM 5813 N N . ASP B 1 358 ? -8.664 14.383 22.547 1 95.19 358 ASP B N 1
ATOM 5814 C CA . ASP B 1 358 ? -8.445 13.445 21.453 1 95.19 358 ASP B CA 1
ATOM 5815 C C . ASP B 1 358 ? -7.398 12.398 21.812 1 95.19 358 ASP B C 1
ATOM 5817 O O . ASP B 1 358 ? -7.23 11.406 21.109 1 95.19 358 ASP B O 1
ATOM 5821 N N . LEU B 1 359 ? -6.691 12.586 22.922 1 94.81 359 LEU B N 1
ATOM 5822 C CA . LEU B 1 359 ? -5.527 11.773 23.25 1 94.81 359 LEU B CA 1
ATOM 5823 C C . LEU B 1 359 ? -5.91 10.305 23.391 1 94.81 359 LEU B C 1
ATOM 5825 O O . LEU B 1 359 ? -5.203 9.43 22.875 1 94.81 359 LEU B O 1
ATOM 5829 N N . PRO B 1 360 ? -7.082 9.992 24.031 1 96.25 360 PRO B N 1
ATOM 5830 C CA . PRO B 1 360 ? -7.438 8.57 24.125 1 96.25 360 PRO B CA 1
ATOM 5831 C C . PRO B 1 360 ? -7.609 7.926 22.75 1 96.25 360 PRO B C 1
ATOM 5833 O O . PRO B 1 360 ? -7.152 6.801 22.531 1 96.25 360 PRO B O 1
ATOM 5836 N N . MET B 1 361 ? -8.234 8.633 21.859 1 97.19 361 MET B N 1
ATOM 5837 C CA . MET B 1 361 ? -8.43 8.133 20.5 1 97.19 361 MET B CA 1
ATOM 5838 C C . MET B 1 361 ? -7.105 8.039 19.766 1 97.19 361 MET B C 1
ATOM 5840 O O . MET B 1 361 ? -6.828 7.031 19.109 1 97.19 361 MET B O 1
ATOM 5844 N N . LEU B 1 362 ? -6.234 9.031 19.922 1 96.12 362 LEU B N 1
ATOM 5845 C CA . LEU B 1 362 ? -4.938 9.062 19.25 1 96.12 362 LEU B CA 1
ATOM 5846 C C . LEU B 1 362 ? -4.051 7.922 19.75 1 96.12 362 LEU B C 1
ATOM 5848 O O . LEU B 1 362 ? -3.287 7.34 18.969 1 96.12 362 LEU B O 1
ATOM 5852 N N . ALA B 1 363 ? -4.191 7.59 20.969 1 94 363 ALA B N 1
ATOM 5853 C CA . ALA B 1 363 ? -3.312 6.617 21.609 1 94 363 ALA B CA 1
ATOM 5854 C C . ALA B 1 363 ? -3.592 5.203 21.109 1 94 363 ALA B C 1
ATOM 5856 O O . ALA B 1 363 ? -2.686 4.371 21.047 1 94 363 ALA B O 1
ATOM 5857 N N . ILE B 1 364 ? -4.797 4.945 20.766 1 95.75 364 ILE B N 1
ATOM 5858 C CA . ILE B 1 364 ? -5.125 3.562 20.438 1 95.75 364 ILE B CA 1
ATOM 5859 C C . ILE B 1 364 ? -5.062 3.359 18.922 1 95.75 364 ILE B C 1
ATOM 5861 O O . ILE B 1 364 ? -5.039 2.223 18.438 1 95.75 364 ILE B O 1
ATOM 5865 N N . ALA B 1 365 ? -5.105 4.438 18.203 1 95.94 365 ALA B N 1
ATOM 5866 C CA . ALA B 1 365 ? -5.016 4.332 16.75 1 95.94 365 ALA B CA 1
ATOM 5867 C C . ALA B 1 365 ? -3.637 3.836 16.312 1 95.94 365 ALA B C 1
ATOM 5869 O O . ALA B 1 365 ? -2.629 4.172 16.938 1 95.94 365 ALA B O 1
ATOM 5870 N N . GLY B 1 366 ? -3.592 2.98 15.289 1 93 366 GLY B N 1
ATOM 5871 C CA . GLY B 1 366 ? -2.303 2.576 14.758 1 93 366 GLY B CA 1
ATOM 5872 C C . GLY B 1 366 ? -1.404 3.75 14.414 1 93 366 GLY B C 1
ATOM 5873 O O . GLY B 1 366 ? -0.184 3.67 14.57 1 93 366 GLY B O 1
ATOM 5874 N N . LEU B 1 367 ? -2.031 4.789 13.93 1 93.31 367 LEU B N 1
ATOM 5875 C CA . LEU B 1 367 ? -1.354 6.055 13.68 1 93.31 367 LEU B CA 1
ATOM 5876 C C . LEU B 1 367 ? -2.162 7.223 14.227 1 93.31 367 LEU B C 1
ATOM 5878 O O . LEU B 1 367 ? -3.193 7.594 13.664 1 93.31 367 LEU B O 1
ATOM 5882 N N . GLY B 1 368 ? -1.765 7.688 15.289 1 94.88 368 GLY B N 1
ATOM 5883 C CA . GLY B 1 368 ? -2.357 8.883 15.875 1 94.88 368 GLY B CA 1
ATOM 5884 C C . GLY B 1 368 ? -1.596 10.148 15.539 1 94.88 368 GLY B C 1
ATOM 5885 O O . GLY B 1 368 ? -0.406 10.266 15.844 1 94.88 368 GLY B O 1
ATOM 5886 N N . VAL B 1 369 ? -2.268 11.156 14.977 1 95.19 369 VAL B N 1
ATOM 5887 C CA . VAL B 1 369 ? -1.611 12.375 14.523 1 95.19 369 VAL B CA 1
ATOM 5888 C C . VAL B 1 369 ? -2.184 13.578 15.266 1 95.19 369 VAL B C 1
ATOM 5890 O O . VAL B 1 369 ? -3.379 13.867 15.164 1 95.19 369 VAL B O 1
ATOM 5893 N N . ALA B 1 370 ? -1.318 14.203 16 1 94.62 370 ALA B N 1
ATOM 5894 C CA . ALA B 1 370 ? -1.677 15.492 16.594 1 94.62 370 ALA B CA 1
ATOM 5895 C C . ALA B 1 370 ? -1.491 16.625 15.594 1 94.62 370 ALA B C 1
ATOM 5897 O O . ALA B 1 370 ? -0.362 16.969 15.234 1 94.62 370 ALA B O 1
ATOM 5898 N N . TYR B 1 371 ? -2.604 17.234 15.195 1 94 371 TYR B N 1
ATOM 5899 C CA . TYR B 1 371 ? -2.533 18.25 14.156 1 94 371 TYR B CA 1
ATOM 5900 C C . TYR B 1 371 ? -2.611 19.656 14.766 1 94 371 TYR B C 1
ATOM 5902 O O . TYR B 1 371 ? -3.629 20.016 15.352 1 94 371 TYR B O 1
ATOM 5910 N N . ARG B 1 372 ? -1.533 20.406 14.523 1 91.56 372 ARG B N 1
ATOM 5911 C CA . ARG B 1 372 ? -1.414 21.766 15.055 1 91.56 372 ARG B CA 1
ATOM 5912 C C . ARG B 1 372 ? -1.92 21.828 16.5 1 91.56 372 ARG B C 1
ATOM 5914 O O . ARG B 1 372 ? -2.707 22.719 16.844 1 91.56 372 ARG B O 1
ATOM 5921 N N . ALA B 1 373 ? -1.449 20.828 17.219 1 89.88 373 ALA B N 1
ATOM 5922 C CA . ALA B 1 373 ? -1.93 20.625 18.578 1 89.88 373 ALA B CA 1
ATOM 5923 C C . ALA B 1 373 ? -1.071 21.391 19.594 1 89.88 373 ALA B C 1
ATOM 5925 O O . ALA B 1 373 ? 0.032 21.828 19.266 1 89.88 373 ALA B O 1
ATOM 5926 N N . LYS B 1 374 ? -1.667 21.578 20.703 1 84.12 374 LYS B N 1
ATOM 5927 C CA . LYS B 1 374 ? -0.917 22.141 21.812 1 84.12 374 LYS B CA 1
ATOM 5928 C C . LYS B 1 374 ? 0.206 21.203 22.266 1 84.12 374 LYS B C 1
ATOM 5930 O O . LYS B 1 374 ? 0.182 20.016 21.953 1 84.12 374 LYS B O 1
ATOM 5935 N N . PRO B 1 375 ? 1.188 21.734 22.953 1 82.44 375 PRO B N 1
ATOM 5936 C CA . PRO B 1 375 ? 2.396 20.984 23.281 1 82.44 375 PRO B CA 1
ATOM 5937 C C . PRO B 1 375 ? 2.094 19.672 24.016 1 82.44 375 PRO B C 1
ATOM 5939 O O . PRO B 1 375 ? 2.678 18.625 23.688 1 82.44 375 PRO B O 1
ATOM 5942 N N . LEU B 1 376 ? 1.137 19.75 24.875 1 81.19 376 LEU B N 1
ATOM 5943 C CA . LEU B 1 376 ? 0.821 18.547 25.656 1 81.19 376 LEU B CA 1
ATOM 5944 C C . LEU B 1 376 ? 0.339 17.422 24.75 1 81.19 376 LEU B C 1
ATOM 5946 O O . LEU B 1 376 ? 0.719 16.266 24.938 1 81.19 376 LEU B O 1
ATOM 5950 N N . VAL B 1 377 ? -0.452 17.75 23.828 1 86.56 377 VAL B N 1
ATOM 5951 C CA . VAL B 1 377 ? -1.009 16.766 22.922 1 86.56 377 VAL B CA 1
ATOM 5952 C C . VAL B 1 377 ? 0.083 16.25 21.984 1 86.56 377 VAL B C 1
ATOM 5954 O O . VAL B 1 377 ? 0.176 15.047 21.734 1 86.56 377 VAL B O 1
ATOM 5957 N N . ARG B 1 378 ? 0.924 17.078 21.547 1 84.44 378 ARG B N 1
ATOM 5958 C CA . ARG B 1 378 ? 2.025 16.703 20.656 1 84.44 378 ARG B CA 1
ATOM 5959 C C . ARG B 1 378 ? 2.967 15.719 21.328 1 84.44 378 ARG B C 1
ATOM 5961 O O . ARG B 1 378 ? 3.434 14.766 20.703 1 84.44 378 ARG B O 1
ATOM 5968 N N . GLN B 1 379 ? 3.154 15.906 22.562 1 80.88 379 GLN B N 1
ATOM 5969 C CA . GLN B 1 379 ? 4.09 15.078 23.328 1 80.88 379 GLN B CA 1
ATOM 5970 C C . GLN B 1 379 ? 3.516 13.688 23.578 1 80.88 379 GLN B C 1
ATOM 5972 O O . GLN B 1 379 ? 4.266 12.719 23.734 1 80.88 379 GLN B O 1
ATOM 5977 N N . ASN B 1 380 ? 2.232 13.68 23.547 1 79.31 380 ASN B N 1
ATOM 5978 C CA . ASN B 1 380 ? 1.617 12.414 23.922 1 79.31 380 ASN B CA 1
ATOM 5979 C C . ASN B 1 380 ? 1.074 11.664 22.719 1 79.31 380 ASN B C 1
ATOM 5981 O O . ASN B 1 380 ? 0.624 10.523 22.828 1 79.31 380 ASN B O 1
ATOM 5985 N N . ALA B 1 381 ? 1.133 12.352 21.703 1 81.44 381 ALA B N 1
ATOM 5986 C CA . ALA B 1 381 ? 0.716 11.688 20.469 1 81.44 381 ALA B CA 1
ATOM 5987 C C . ALA B 1 381 ? 1.889 10.969 19.812 1 81.44 381 ALA B C 1
ATOM 5989 O O . ALA B 1 381 ? 3.051 11.289 20.062 1 81.44 381 ALA B O 1
ATOM 5990 N N . ASN B 1 382 ? 1.616 9.969 19 1 78 382 ASN B N 1
ATOM 5991 C CA . ASN B 1 382 ? 2.66 9.227 18.312 1 78 382 ASN B CA 1
ATOM 5992 C C . ASN B 1 382 ? 3.365 10.094 17.266 1 78 382 ASN B C 1
ATOM 5994 O O . ASN B 1 382 ? 4.574 9.961 17.062 1 78 382 ASN B O 1
ATOM 5998 N N . GLN B 1 383 ? 2.564 10.93 16.641 1 85.62 383 GLN B N 1
ATOM 5999 C CA . GLN B 1 383 ? 3.066 11.836 15.609 1 85.62 383 GLN B CA 1
ATOM 6000 C C . GLN B 1 383 ? 2.361 13.188 15.672 1 85.62 383 GLN B C 1
ATOM 6002 O O . GLN B 1 383 ? 1.271 13.297 16.234 1 85.62 383 GLN B O 1
ATOM 6007 N N . ALA B 1 384 ? 3.094 14.156 15.086 1 89 384 ALA B N 1
ATOM 6008 C CA . ALA B 1 384 ? 2.482 15.484 15.062 1 89 384 ALA B CA 1
ATOM 6009 C C . ALA B 1 384 ? 2.768 16.188 13.742 1 89 384 ALA B C 1
ATOM 6011 O O . ALA B 1 384 ? 3.842 16.016 13.156 1 89 384 ALA B O 1
ATOM 6012 N N . ILE B 1 385 ? 1.83 16.859 13.258 1 90.19 385 ILE B N 1
ATOM 6013 C CA . ILE B 1 385 ? 1.96 17.75 12.109 1 90.19 385 ILE B CA 1
ATOM 6014 C C . ILE B 1 385 ? 1.588 19.172 12.516 1 90.19 385 ILE B C 1
ATOM 6016 O O . ILE B 1 385 ? 0.485 19.406 13.016 1 90.19 385 ILE B O 1
ATOM 6020 N N . SER B 1 386 ? 2.469 20.062 12.289 1 89.12 386 SER B N 1
ATOM 6021 C CA . SER B 1 386 ? 2.219 21.438 12.695 1 89.12 386 SER B CA 1
ATOM 6022 C C . SER B 1 386 ? 2.562 22.422 11.578 1 89.12 386 SER B C 1
ATOM 6024 O O . SER B 1 386 ? 2.057 23.547 11.555 1 89.12 386 SER B O 1
ATOM 6026 N N . SER B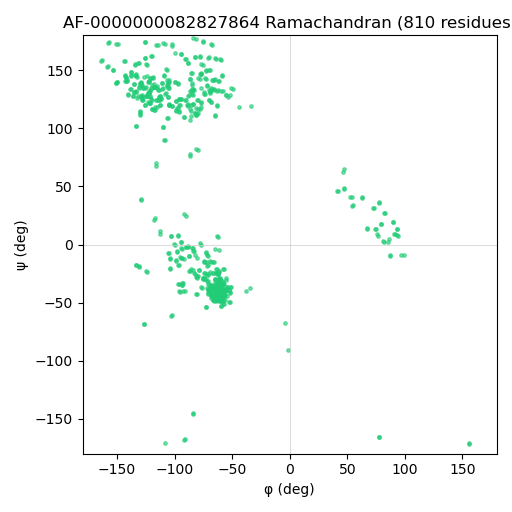 1 387 ? 3.293 22.016 10.648 1 87.19 387 SER B N 1
ATOM 6027 C CA . SER B 1 387 ? 3.924 22.953 9.719 1 87.19 387 SER B CA 1
ATOM 6028 C C . SER B 1 387 ? 3.211 22.969 8.375 1 87.19 387 SER B C 1
ATOM 6030 O O . SER B 1 387 ? 3.387 23.891 7.582 1 87.19 387 SER B O 1
ATOM 6032 N N . VAL B 1 388 ? 2.518 21.984 8.078 1 90 388 VAL B N 1
ATOM 6033 C CA . VAL B 1 388 ? 1.869 21.906 6.77 1 90 388 VAL B CA 1
ATOM 6034 C C . VAL B 1 388 ? 0.372 21.656 6.953 1 90 388 VAL B C 1
ATOM 6036 O O . VAL B 1 388 ? -0.113 21.547 8.078 1 90 388 VAL B O 1
ATOM 6039 N N . GLY B 1 389 ? -0.319 21.688 5.844 1 92.44 389 GLY B N 1
ATOM 6040 C CA . GLY B 1 389 ? -1.753 21.438 5.879 1 92.44 389 GLY B CA 1
ATOM 6041 C C . GLY B 1 389 ? -2.109 20.016 6.242 1 92.44 389 GLY B C 1
ATOM 6042 O O . GLY B 1 389 ? -1.23 19.156 6.359 1 92.44 389 GLY B O 1
ATOM 6043 N N . LEU B 1 390 ? -3.434 19.844 6.441 1 95.25 390 LEU B N 1
ATOM 6044 C CA . LEU B 1 390 ? -3.945 18.547 6.898 1 95.25 390 LEU B CA 1
ATOM 6045 C C . LEU B 1 390 ? -3.627 17.453 5.891 1 95.25 390 LEU B C 1
ATOM 6047 O O . LEU B 1 390 ? -3.564 16.281 6.25 1 95.25 390 LEU B O 1
ATOM 6051 N N . ASP B 1 391 ? -3.412 17.812 4.648 1 94.12 391 ASP B N 1
ATOM 6052 C CA . ASP B 1 391 ? -3.115 16.828 3.609 1 94.12 391 ASP B CA 1
ATOM 6053 C C . ASP B 1 391 ? -1.705 16.266 3.775 1 94.12 391 ASP B C 1
ATOM 6055 O O . ASP B 1 391 ? -1.32 15.328 3.078 1 94.12 391 ASP B O 1
ATOM 6059 N N . GLY B 1 392 ? -0.884 16.828 4.711 1 93.31 392 GLY B N 1
ATOM 6060 C CA . GLY B 1 392 ? 0.383 16.219 5.074 1 93.31 392 GLY B CA 1
ATOM 6061 C C . GLY B 1 392 ? 0.232 14.789 5.578 1 93.31 392 GLY B C 1
ATOM 6062 O O . GLY B 1 392 ? 1.178 14 5.516 1 93.31 392 GLY B O 1
ATOM 6063 N N . VAL B 1 393 ? -0.969 14.477 6.023 1 94.12 393 VAL B N 1
ATOM 6064 C CA . VAL B 1 393 ? -1.285 13.141 6.516 1 94.12 393 VAL B CA 1
ATOM 6065 C C . VAL B 1 393 ? -1.081 12.117 5.402 1 94.12 393 VAL B C 1
ATOM 6067 O O . VAL B 1 393 ? -0.693 10.977 5.66 1 94.12 393 VAL B O 1
ATOM 6070 N N . LEU B 1 394 ? -1.26 12.508 4.164 1 94.25 394 LEU B N 1
ATOM 6071 C CA . LEU B 1 394 ? -1.106 11.617 3.021 1 94.25 394 LEU B CA 1
ATOM 6072 C C . LEU B 1 394 ? 0.321 11.086 2.934 1 94.25 394 LEU B C 1
ATOM 6074 O O . LEU B 1 394 ? 0.536 9.922 2.596 1 94.25 394 LEU B O 1
ATOM 6078 N N . TYR B 1 395 ? 1.295 11.906 3.299 1 93.06 395 TYR B N 1
ATOM 6079 C CA . TYR B 1 395 ? 2.688 11.484 3.264 1 93.06 395 TYR B CA 1
ATOM 6080 C C . TYR B 1 395 ? 2.971 10.453 4.352 1 93.06 395 TYR B C 1
ATOM 6082 O O . TYR B 1 395 ? 3.762 9.531 4.148 1 93.06 395 TYR B O 1
ATOM 6090 N N . LEU B 1 396 ? 2.301 10.617 5.465 1 92.44 396 LEU B N 1
ATOM 6091 C CA . LEU B 1 396 ? 2.482 9.656 6.547 1 92.44 396 LEU B CA 1
ATOM 6092 C C . LEU B 1 396 ? 1.941 8.289 6.152 1 92.44 396 LEU B C 1
ATOM 6094 O O . LEU B 1 396 ? 2.381 7.266 6.688 1 92.44 396 LEU B O 1
ATOM 6098 N N . LEU B 1 397 ? 1.021 8.305 5.234 1 91.69 397 LEU B N 1
ATOM 6099 C CA . LEU B 1 397 ? 0.473 7.059 4.715 1 91.69 397 LEU B CA 1
ATOM 6100 C C . LEU B 1 397 ? 1.355 6.5 3.604 1 91.69 397 LEU B C 1
ATOM 6102 O O . LEU B 1 397 ? 1.06 5.441 3.045 1 91.69 397 LEU B O 1
ATOM 6106 N N . GLY B 1 398 ? 2.383 7.219 3.27 1 89.38 398 GLY B N 1
ATOM 6107 C CA . GLY B 1 398 ? 3.334 6.738 2.279 1 89.38 398 GLY B CA 1
ATOM 6108 C C . GLY B 1 398 ? 2.971 7.137 0.861 1 89.38 398 GLY B C 1
ATOM 6109 O O . GLY B 1 398 ? 3.479 6.559 -0.102 1 89.38 398 GLY B O 1
ATOM 6110 N N . MET B 1 399 ? 2.16 8.117 0.677 1 90.44 399 MET B N 1
ATOM 6111 C CA . MET B 1 399 ? 1.716 8.5 -0.659 1 90.44 399 MET B CA 1
ATOM 6112 C C . MET B 1 399 ? 2.697 9.477 -1.297 1 90.44 399 MET B C 1
ATOM 6114 O O . MET B 1 399 ? 3.246 10.344 -0.616 1 90.44 399 MET B O 1
ATOM 6118 N N . HIS B 1 400 ? 2.84 9.266 -2.58 1 88.5 400 HIS B N 1
ATOM 6119 C CA . HIS B 1 400 ? 3.662 10.156 -3.389 1 88.5 400 HIS B CA 1
ATOM 6120 C C . HIS B 1 400 ? 2.801 11.164 -4.141 1 88.5 400 HIS B C 1
ATOM 6122 O O . HIS B 1 400 ? 1.735 10.82 -4.656 1 88.5 400 HIS B O 1
ATOM 6128 N N . ASP B 1 401 ? 3.287 12.414 -4.203 1 85.88 401 ASP B N 1
ATOM 6129 C CA . ASP B 1 401 ? 2.562 13.422 -4.973 1 85.88 401 ASP B CA 1
ATOM 6130 C C . ASP B 1 401 ? 2.324 12.945 -6.406 1 85.88 401 ASP B C 1
ATOM 6132 O O . ASP B 1 401 ? 1.262 13.203 -6.977 1 85.88 401 ASP B O 1
ATOM 6136 N N . LYS B 1 402 ? 3.256 12.281 -6.875 1 77.88 402 LYS B N 1
ATOM 6137 C CA . LYS B 1 402 ? 3.15 11.828 -8.258 1 77.88 402 LYS B CA 1
ATOM 6138 C C . LYS B 1 402 ? 2 10.836 -8.422 1 77.88 402 LYS B C 1
ATOM 6140 O O . LYS B 1 402 ? 1.405 10.742 -9.5 1 77.88 402 LYS B O 1
ATOM 6145 N N . ASP B 1 403 ? 1.693 10.086 -7.398 1 78.81 403 ASP B N 1
ATOM 6146 C CA . ASP B 1 403 ? 0.63 9.086 -7.457 1 78.81 403 ASP B CA 1
ATOM 6147 C C . ASP B 1 403 ? -0.742 9.734 -7.277 1 78.81 403 ASP B C 1
ATOM 6149 O O . ASP B 1 403 ? -1.754 9.188 -7.719 1 78.81 403 ASP B O 1
ATOM 6153 N N . LEU B 1 404 ? -0.751 10.82 -6.602 1 77.81 404 LEU B N 1
ATOM 6154 C CA . LEU B 1 404 ? -2.01 11.477 -6.266 1 77.81 404 LEU B CA 1
ATOM 6155 C C . LEU B 1 404 ? -2.502 12.336 -7.426 1 77.81 404 LEU B C 1
ATOM 6157 O O . LEU B 1 404 ? -3.697 12.625 -7.523 1 77.81 404 LEU B O 1
ATOM 6161 N N . SER B 1 405 ? -1.625 12.773 -8.234 1 64.69 405 SER B N 1
ATOM 6162 C CA . SER B 1 405 ? -2.029 13.555 -9.391 1 64.69 405 SER B CA 1
ATOM 6163 C C . SER B 1 405 ? -2.73 12.688 -10.43 1 64.69 405 SER B C 1
ATOM 6165 O O . SER B 1 405 ? -3.504 13.188 -11.25 1 64.69 405 SER B O 1
ATOM 6167 N N . ARG B 1 406 ? -2.512 11.461 -10.273 1 56 406 ARG B N 1
ATOM 6168 C CA . ARG B 1 406 ? -3.094 10.555 -11.25 1 56 406 ARG B CA 1
ATOM 6169 C C . ARG B 1 406 ? -4.383 9.93 -10.727 1 56 406 ARG B C 1
ATOM 6171 O O . ARG B 1 406 ? -5.094 9.242 -11.461 1 56 406 ARG B O 1
ATOM 6178 N N . ALA B 1 407 ? -4.684 10.031 -9.43 1 53.75 407 ALA B N 1
ATOM 6179 C CA . ALA B 1 407 ? -5.906 9.461 -8.867 1 53.75 407 ALA B CA 1
ATOM 6180 C C . ALA B 1 407 ? -7.102 10.375 -9.109 1 53.75 407 ALA B C 1
ATOM 6182 O O . ALA B 1 407 ? -6.941 11.594 -9.242 1 53.75 407 ALA B O 1
#

InterPro domains:
  IPR001763 Rhodanese-like domain [PS50206] (268-300)
  IPR004469 Phosphoserine phosphatase [SFLDF00029] (189-403)
  IPR004469 Phosphoserine phosphatase [TIGR00338] (179-397)
  IPR023214 HAD superfamily [G3DSA:3.40.50.1000] (107-398)
  IPR036412 HAD-like superfamily [SSF56784] (190-397)
  IPR045865 ACT-like domain [SSF55021] (1-82)
  IPR050582 HAD-like hydrolase superfamily, SerB [PTHR43344] (173-397)

Sequence (814 aa):
MREIILISFLGPDQPNQFTRLMQVLSVHSLQILDVGQAVIHNQLTLGIVVASENETATALAMKEILILAHDIGLTVRFKPISGAEYDQWVSEGGRTRYIVTALAPELTAAHLQAVTQIVSSQGFNIETVTRLSGRVDLEKDSTLPRRACVQFGLSSGPTLDAQAMRAACLLLSSELNIDVAVQEDNAYRRNRRLVCFDMDSTLIEQEVIDELALEAGVGEQVAEITERAMQGELDFQQSFRARVALLKGLDASVLPKIAERLTITEGAERLISTLKALGYKTAILSGGFQYFAEYLQAKLGIDEVHANVLDVQDGVVTGEVKGVIVDGARKAELLRELANKLGISLEQAMAVGDGANDLPMLAIAGLGVAYRAKPLVRQNANQAISSVGLDGVLYLLGMHDKDLSRAMREIILISFLGPDQPNQFTRLMQVLSVHSLQILDVGQAVIHNQLTLGIVVASENETATALAMKEILILAHDIGLTVRFKPISGAEYDQWVSEGGRTRYIVTALAPELTAAHLQAVTQIVSSQGFNIETVTRLSGRVDLEKDSTLPRRACVQFGLSSGPTLDAQAMRAACLLLSSELNIDVAVQEDNAYRRNRRLVCFDMDSTLIEQEVIDELALEAGVGEQVAEITERAMQGELDFQQSFRARVALLKGLDASVLPKIAERLTITEGAERLISTLKALGYKTAILSGGFQYFAEYLQAKLGIDEVHANVLDVQDGVVTGEVKGVIVDGARKAELLRELANKLGISLEQAMAVGDGANDLPMLAIAGLGVAYRAKPLVRQNANQAISSVGLDGVLYLLGMHDKDLSRA

Secondary structure (DSSP, 8-state):
--EEEEEEEEEE--TTHHHHHHHHHHHTTPEEEEEEEEEETTEEEEEEEEEES-HHHHHHHHHHHHHHHHHTT-EEEEEEE-HHHHHHHHHS--S--EEEEEEESS--HHHHHHHHHHHHHTT-EEEEEEE-SPPPP-STT--SPP-EEEEEEEE--SS--HHHHHHHHHHHHHHHT-EEEEEE--GGGGG--EEEE-TBTTTBSS-HHHHHHHHHT-HHHHHHHHHHHHTTSS-HHHHHHHHHHTTTT-BTTHHHHHHHHPPBPTTHHHHHHHHHHTT-EEEEEEEEEHHHHHHHHHHHT-SEEEEE-EEEETTEEEEEE-S----HHHHHHHHHHHHHHHT--GGGEEEEE-SGGGHHHHHHSSEEEEES--HHHHHHSSEEE-SS-GGGHHHHTT--HHHHS--/--EEEEEEEEEE--TTHHHHHHHHHHHTTPEEEEEEEEEETTEEEEEEEEEES-HHHHHHHHHHHHHHHHHTT-EEEEEEE-HHHHHHHHHTT-S--EEEEEEESS--HHHHHHHHHHHHHTT-EEEEEEE-SPPPP-STT--SPP-EEEEEEEE--SS--HHHHHHHHHHHHHHHT-EEEEEE--GGGGG--EEEE-TBTTTBSS-HHHHHHHHHT-HHHHHHHHHHHHTTSS-HHHHHHHHHHTTTT-BTTHHHHHHHHPPBPTTHHHHHHHHHHTT-EEEEEEEEEHHHHHHHHHHHT-SEEEEE-EEEETTEEEEEE-S----HHHHHHHHHHHHHHHT--GGGEEEEE-SGGGHHHHHHSSEEEEES--HHHHHHSSEEE-SS-GGGHHHHTT--HHHHS--